Protein AF-A0A261AK91-F1 (afdb_monomer)

Solvent-accessible surface area (backbone atoms only — not comparable to full-atom values): 62275 Å² total; per-residue (Å²): 132,61,68,69,58,54,52,51,49,51,54,47,50,69,71,65,64,78,61,47,35,35,35,36,29,41,50,61,71,39,60,65,48,42,64,61,50,38,66,49,47,43,53,39,29,72,75,53,30,52,31,35,37,39,34,44,17,74,59,90,72,76,81,88,67,94,66,48,48,79,44,77,36,78,29,85,62,90,86,69,91,52,98,81,65,63,87,54,71,55,52,32,46,46,39,54,77,45,75,55,46,49,68,55,62,21,50,37,12,51,54,20,25,53,53,49,72,67,46,72,46,71,60,47,52,51,54,60,70,49,79,37,58,31,33,38,22,33,55,82,28,34,11,34,35,32,22,53,42,52,47,32,24,71,73,59,66,22,40,38,32,34,30,24,74,49,67,68,48,58,50,58,21,39,44,61,58,38,51,70,51,42,85,80,38,79,58,58,40,33,46,59,76,56,46,74,56,82,64,62,85,36,70,66,52,39,51,48,33,47,51,44,51,47,38,28,51,72,46,18,37,55,48,26,26,52,26,3,32,53,32,8,51,78,69,71,42,97,73,23,31,49,49,57,43,58,66,57,30,70,38,32,42,26,43,42,35,73,85,69,52,69,94,69,74,79,56,96,50,58,43,63,35,31,44,70,72,82,85,63,67,83,60,57,66,86,55,40,69,55,54,68,41,88,84,44,85,25,20,38,40,34,44,49,72,93,63,60,56,60,89,52,42,65,89,60,44,58,55,21,52,35,56,26,56,58,70,48,65,56,29,29,34,42,35,40,48,84,75,90,82,72,93,60,48,92,49,54,47,79,32,79,71,66,68,59,63,28,50,45,61,33,88,45,35,55,36,38,38,26,28,30,45,69,67,62,48,49,49,30,34,65,42,36,28,22,33,39,22,44,26,58,55,54,50,7,19,40,47,39,30,46,34,39,75,60,43,26,30,46,77,51,48,75,88,71,69,42,28,65,61,53,34,54,50,51,50,48,56,72,69,42,63,59,23,46,53,37,16,43,53,49,32,52,58,46,64,68,58,101,58,57,20,52,58,50,46,46,52,54,51,54,48,56,72,77,42,64,73,81,75,59,65,84,74,74,50,72,45,35,85,42,54,67,49,64,68,68,37,47,60,57,51,50,52,51,51,53,52,50,51,52,49,52,53,48,52,51,52,50,49,52,53,50,47,56,52,48,53,51,50,51,49,52,52,50,51,48,55,48,56,72,68,59,69,81,84,86,81,81,87,79,92,71,85,72,62,82,62,61,91,89,43,47,65,42,85,93,76,40,29,24,37,39,73,47,93,62,68,34,29,53,84,52,30,45,60,56,20,31,72,76,39,82,77,23,31,35,26,78,48,84,46,73,66,56,30,36,53,56,43,72,76,58,77,65,47,56,26,33,40,19,38,30,54,47,85,50,87,96,39,61,42,27,77,77,73,50,80,65,57,84,53,66,61,100,77,70,77,72,76,96,52,74,82,42,46,23,28,31,35,45,24,62,74,59,30,64,72,71,69,48,90,65,50,78,44,29,36,43,77,42,64,32,80,51,74,28,26,31,31,23,29,32,63,84,67,88,78,78,75,83,72,87,80,89,79,81,88,81,90,83,90,87,83,85,82,88,85,92,78,90,88,80,90,85,87,87,90,85,86,88,86,90,81,89,82,80,85,83,91,79,89,80,79,81,82,69,86,48,60,91,84,38,47,71,58,96,76,31,33,36,35,79,52,93,64,65,40,32,68,83,52,59,43,73,80,77,75,51,43,56,34,59,43,68,39,69,70,57,39,58,45,50,31,62,76,76,29,45,84,87,56,54,88,44,51,25,46,37,60,42,54,103,88,42,58,55,86,50,60,31,94,80,42,86,72,74,65,94,86,70,85,58,58,43,37,33,34,32,20,25,57,59,98,51,46,50,18,29,42,78,41,58,46,86,46,68,39,29,40,38,31,34,44,55,78,83,71,69,81,81,79,87,73,89,87,83,89,88,83,93,78,87,82,89,81,90,82,85,89,83,82,85,77,91,78,90,76,87,78,97,65,86,69,73,81,56,59,95,82,42,46,64,40,89,90,80,50,34,27,34,37,78,45,89,63,63,44,50,74,93,55,40,46,65,56,22,30,73,77,38,84,79,23,30,38,31,76,70,94,46,71,70,54,47,48,48,55,30,70,73,55,66,80,38,68,26,38,41,23,39,29,33,72,84,40,62,82,45,49,31,28,77,86,69,47,68,67,88,76,90,62,79,83,81,80,72,84,61,64,26,98,75,44,72,42,46,35,40,74,65,43,73,50,86,75,92,72,98,38,95,89,64,82,71,61,43,25,36,34,24,28,34,78,79,83,86,81,79,85,88,78,90,84,84,90,85,89,83,88,84,84,86,81,86,87,86,82,88,87,81,90,78,89,84,81,90,81,92,133

InterPro domains:
  IPR001304 C-type lectin-like [PF00059] (569-683)
  IPR001304 C-type lectin-like [PF00059] (921-1025)
  IPR001304 C-type lectin-like [PS50041] (558-683)
  IPR001304 C-type lectin-like [PS50041] (747-837)
  IPR001304 C-type lectin-like [PS50041] (907-1011)
  IPR001304 C-type lectin-like [SM00034] (549-683)
  IPR001304 C-type lectin-like [SM00034] (740-862)
  IPR001304 C-type lectin-like [SM00034] (898-1023)
  IPR002213 UDP-glucuronosyl/UDP-glucosyltransferase [PF00201] (274-514)
  IPR002213 UDP-glucuronosyl/UDP-glucosyltransferase [cd03784] (22-455)
  IPR016186 C-type lectin-like/link domain superfamily [G3DSA:3.10.100.10] (504-687)
  IPR016186 C-type lectin-like/link domain superfamily [G3DSA:3.10.100.10] (688-847)
  IPR016186 C-type lectin-like/link domain superfamily [G3DSA:3.10.100.10] (848-1033)
  IPR016187 C-type lectin fold [SSF56436] (542-685)
  IPR016187 C-type lectin fold [SSF56436] (708-837)
  IPR016187 C-type lectin fold [SSF56436] (893-1003)
  IPR035595 UDP-glycosyltransferase family, conserved site [PS00375] (353-396)
  IPR052309 C-type Lectin Domain Family 1 [PTHR46490] (494-694)

Mean predicted aligned error: 22.44 Å

Sequence (1061 aa):
MPFPLLIFLFFHLLTTSNCSTIIFLNMFNSKSHALTMMPLAERLADDGHDVSMYTISANRLKIPSKKVKILESLVKMAGSTDDSAPDTSGVSRIFWNYEMTPYYGAWCYEIGLHYLEEGRDDQLNQVLSTPYDLAIVDETYTSLQGAIALKLKENHGTKIIAFATTELMPVAANMRGYARNPVNVPNTFLLSSEVYENNRNGFFSRTRRIYEYLVDQIYSGPIASINSEASGKLLGLESATKSRIFENSLLTVNDFPDTFSFIQSRGNDLIPVGEHCASSENLPSDFRNFVEDPISKGTIYVAFGSYLNLEDGPEGTVESFVEALNYFEDYRVIWSHKGNVTGAKCHVKFVNWAPQKELLAHENTVAFITHGGLKSAKEGVCSGVPMLFLPFYGDQPRNAHRFVTNGIAEALYKKSITAVDIKQKLEKLLEDPSYKENVVKTRSYYLDSPMSSLDLGAFHISRVLRRPESQFIRFKRRSISMTHLQYLNIDIIFVIFVVFFIMTTSINFFKTKLSKKYHRAKYLETQQKLYDASQPSLVLAADGAILPCDANWHQYPDTGCCYRISDEKSDWYGGTNICKALNSDAQMASFHSQAESLFFANKYSSIHAWTGLSQTEVPNTWTYTDGTPDWHWFPALTSAPSAADSSCVEMMDGLLGLLFALSLQKGQTNPYSCTEVNQIICKYCPKETTSSTTTTTTTTTATTTTKTTTKTTTLTTTTKGTTKETTTLPSASVTCTSNCPAQSVNFNGKCYKKCRGSVKFEDSCNECGGTMITISNKAEKDFVSRVFGENDGTVSQIWIGNTELNGYLDWEYGQPSKPNNALDYCISMDLTAGPWRGKYKYLPFDHVDEFLQNKTFNDILEMSQKFQRARYLETQQQLSDASQPDLVLAAEGAVLPCEAGWHQYSGTGCCYKKTDAISAWYGGTDLCKALHPEAQMASFHSQGESEFVCKKYSSIHAWTGLSQTGTPGVWTYTDGTPDWHWFFAQSSTMKPESSCVEMLDGVLVYLFSWSAKKGQTQPYSCTEEIAILPERNNFNEYNYNYNNDNFNYHNNSHHYNRNYN

Secondary structure (DSSP, 8-state):
--HHHHHHHHHHHHHH----EEEEEPPTT-HHHHHHHHHHHHHHHHTT-EEEEEEEESS------SSSEEEEEE---TT---TTS-TTHHHHHHHHH----TTHHHHHHHHHHHHHHH--SHHHHHHHHS--SEEEEEGGGHHHHHHHHHHHHHHH--EEEEEESSS--HHHHHHTT----TTT---TT--TTGGG-S-TTSHHHHHHHHHHHHHIIIIIHHHHHHHHHHHHHHTT-S---HHHHHHHEEEEEE-S-TTTS------TTEEE-----PPP-PPPHHHHHHHS-TT-SEEEEEE-TTT--STTSSTTHHHHHHHHHTT-TTEEEEEE--S---S--TTEEEESS--HHHHHTSTTEEEEEE---HHHHHHHHHHT--EEE---STTHHHHHHHHHHTTSEEE--TTS--HHHHHHHHHHHHH-HHHHHHHHHHHHHHT--SS-HHHHHHHHHHHHHHS-GGGGGGG--GGGGS-HHHHTTHHHHHHHHHHHHHHHHHHHHHHHHHHHHHHHHHHHHHHHHHHHHT------------PPPPTT-EE-TTT--EEEEEEEEE-TTTHHHHHHHH-TT-EEPP--SHHHHHHHHTT-SS-EEEEEEEE-SSTT-EEETT-PPP-----TT----SSSS-EEEEEE-THHHHHTT--PPTT-EEEEETTS-EEEEEEE-------------------------------------------------------PPTT-EEETTEEEEE-SS-B-TTGGGTTTTSEEP---SHHHHHHHHHHHS-SS----EEE---BTTBS---BPTT---PPTT-S-EEEEEE-SSSTTTT-EEEEETT--BEEEEEE-GGGGSS---------------------PPP--------PPPPPTT-EE-TTT--EEEEEEEEE-GGGHHHHHHTT-TT-EE---SSHHHHHHHHHHS-S-EEEEEEEE-SSTT-EEETTSPBP-S-S----S-S-GGG-EEEEETTB------TTTTS---EEEEEEE----PPPP-----------------------------

Radius of gyration: 46.06 Å; Cα contacts (8 Å, |Δi|>4): 1686; chains: 1; bounding box: 129×111×129 Å

Structure (mmCIF, N/CA/C/O backbone):
data_AF-A0A261AK91-F1
#
_entry.id   AF-A0A261AK91-F1
#
loop_
_atom_site.group_PDB
_atom_site.id
_atom_site.type_symbol
_atom_site.label_atom_id
_atom_site.label_alt_id
_atom_site.label_comp_id
_atom_site.label_asym_id
_atom_site.label_entity_id
_atom_site.label_seq_id
_atom_site.pdbx_PDB_ins_code
_atom_site.Cartn_x
_atom_site.Cartn_y
_atom_site.Cartn_z
_atom_site.occupancy
_atom_site.B_iso_or_equiv
_atom_site.auth_seq_id
_atom_site.auth_comp_id
_atom_site.auth_asym_id
_atom_site.auth_atom_id
_atom_site.pdbx_PDB_model_num
ATOM 1 N N . MET A 1 1 ? -36.778 -38.986 -26.258 1.00 53.62 1 MET A N 1
ATOM 2 C CA . MET A 1 1 ? -36.982 -38.967 -24.789 1.00 53.62 1 MET A CA 1
ATOM 3 C C . MET A 1 1 ? -38.466 -39.126 -24.496 1.00 53.62 1 MET A C 1
ATOM 5 O O . MET A 1 1 ? -39.249 -38.609 -25.286 1.00 53.62 1 MET A O 1
ATOM 9 N N . PRO A 1 2 ? -38.874 -39.816 -23.418 1.00 77.25 2 PRO A N 1
ATOM 10 C CA . PRO A 1 2 ? -40.278 -39.861 -23.021 1.00 77.25 2 PRO A CA 1
ATOM 11 C C . PRO A 1 2 ? -40.728 -38.492 -22.480 1.00 77.25 2 PRO A C 1
ATOM 13 O O . PRO A 1 2 ? -39.969 -37.810 -21.793 1.00 77.25 2 PRO A O 1
ATOM 16 N N . PHE A 1 3 ? -41.965 -38.095 -22.788 1.00 77.44 3 PHE A N 1
ATOM 17 C CA . PHE A 1 3 ? -42.520 -36.762 -22.501 1.00 77.44 3 PHE A CA 1
ATOM 18 C C . PHE A 1 3 ? -42.408 -36.309 -21.024 1.00 77.44 3 PHE A C 1
ATOM 20 O O . PHE A 1 3 ? -42.036 -35.157 -20.798 1.00 77.44 3 PHE A O 1
ATOM 27 N N . PRO A 1 4 ? -42.595 -37.179 -20.004 1.00 77.19 4 PRO A N 1
ATOM 28 C CA . PRO A 1 4 ? -42.383 -36.797 -18.604 1.00 77.19 4 PRO A CA 1
ATOM 29 C C . PRO A 1 4 ? -40.941 -36.386 -18.291 1.00 77.19 4 PRO A C 1
ATOM 31 O O . PRO A 1 4 ? -40.725 -35.546 -17.427 1.00 77.19 4 PRO A O 1
ATOM 34 N N . LEU A 1 5 ? -39.952 -36.936 -19.005 1.00 74.31 5 LEU A N 1
ATOM 35 C CA . LEU A 1 5 ? -38.538 -36.608 -18.814 1.00 74.31 5 LEU A CA 1
ATOM 36 C C . LEU A 1 5 ? -38.196 -35.231 -19.397 1.00 74.31 5 LEU A C 1
ATOM 38 O O . LEU A 1 5 ? -37.363 -34.530 -18.839 1.00 74.31 5 LEU A O 1
ATOM 42 N N . LEU A 1 6 ? -38.871 -34.830 -20.482 1.00 77.94 6 LEU A N 1
ATOM 43 C CA . LEU A 1 6 ? -38.796 -33.472 -21.029 1.00 77.94 6 LEU A CA 1
ATOM 44 C C . LEU A 1 6 ? -39.448 -32.457 -20.087 1.00 77.94 6 LEU A C 1
ATOM 46 O O . LEU A 1 6 ? -38.865 -31.408 -19.852 1.00 77.94 6 LEU A O 1
ATOM 50 N N . ILE A 1 7 ? -40.601 -32.785 -19.493 1.00 80.88 7 ILE A N 1
ATOM 51 C CA . ILE A 1 7 ? -41.234 -31.946 -18.464 1.00 80.88 7 ILE A CA 1
ATOM 52 C C . ILE A 1 7 ? -40.331 -31.840 -17.228 1.00 80.88 7 ILE A C 1
ATOM 54 O O . ILE A 1 7 ? -40.111 -30.739 -16.734 1.00 80.88 7 ILE A O 1
ATOM 58 N N . PHE A 1 8 ? -39.755 -32.951 -16.759 1.00 77.31 8 PHE A N 1
ATOM 59 C CA . PHE A 1 8 ? -38.843 -32.941 -15.616 1.00 77.31 8 PHE A CA 1
ATOM 60 C C . PHE A 1 8 ? -37.572 -32.138 -15.917 1.00 77.31 8 PHE A C 1
ATOM 62 O O . PHE A 1 8 ? -37.188 -31.315 -15.099 1.00 77.31 8 PHE A O 1
ATOM 69 N N . LEU A 1 9 ? -36.966 -32.290 -17.101 1.00 72.19 9 LEU A N 1
ATOM 70 C CA . LEU A 1 9 ? -35.844 -31.456 -17.549 1.00 72.19 9 LEU A CA 1
ATOM 71 C C . LEU A 1 9 ? -36.229 -29.977 -17.660 1.00 72.19 9 LEU A C 1
ATOM 73 O O . LEU A 1 9 ? -35.448 -29.134 -17.244 1.00 72.19 9 LEU A O 1
ATOM 77 N N . PHE A 1 10 ? -37.417 -29.651 -18.170 1.00 71.69 10 PHE A N 1
ATOM 78 C CA . PHE A 1 10 ? -37.888 -28.273 -18.322 1.00 71.69 10 PHE A CA 1
ATOM 79 C C . PHE A 1 10 ? -38.143 -27.598 -16.967 1.00 71.69 10 PHE A C 1
ATOM 81 O O . PHE A 1 10 ? -37.663 -26.492 -16.737 1.00 71.69 10 PHE A O 1
ATOM 88 N N . PHE A 1 11 ? -38.807 -28.282 -16.029 1.00 65.75 11 PHE A N 1
ATOM 89 C CA . PHE A 1 11 ? -38.940 -27.795 -14.653 1.00 65.75 11 PHE A CA 1
ATOM 90 C C . PHE A 1 11 ? -37.595 -27.752 -13.926 1.00 65.75 11 PHE A C 1
ATOM 92 O O . PHE A 1 11 ? -37.353 -26.805 -13.186 1.00 65.75 11 PHE A O 1
ATOM 99 N N . HIS A 1 12 ? -36.694 -28.713 -14.155 1.00 60.12 12 HIS A N 1
ATOM 100 C CA . HIS A 1 12 ? -35.371 -28.679 -13.541 1.00 60.12 12 HIS A CA 1
ATOM 101 C C . HIS A 1 12 ? -34.566 -27.477 -14.053 1.00 60.12 12 HIS A C 1
ATOM 103 O O . HIS A 1 12 ? -34.089 -26.700 -13.232 1.00 60.12 12 HIS A O 1
ATOM 109 N N . LEU A 1 13 ? -34.545 -27.245 -15.373 1.00 54.88 13 LEU A N 1
ATOM 110 C CA . LEU A 1 13 ? -33.955 -26.066 -16.016 1.00 54.88 13 LEU A CA 1
ATOM 111 C C . LEU A 1 13 ? -34.516 -24.761 -15.427 1.00 54.88 13 LEU A C 1
ATOM 113 O O . LEU A 1 13 ? -33.731 -23.934 -14.964 1.00 54.88 13 LEU A O 1
ATOM 117 N N . LEU A 1 14 ? -35.847 -24.636 -15.330 1.00 52.62 14 LEU A N 1
ATOM 118 C CA . LEU A 1 14 ? -36.528 -23.495 -14.698 1.00 52.62 14 LEU A CA 1
ATOM 119 C C . LEU A 1 14 ? -36.174 -23.310 -13.210 1.00 52.62 14 LEU A C 1
ATOM 121 O O . LEU A 1 14 ? -36.160 -22.182 -12.733 1.00 52.62 14 LEU A O 1
ATOM 125 N N . THR A 1 15 ? -35.869 -24.384 -12.472 1.00 48.03 15 THR A N 1
ATOM 126 C CA . THR A 1 15 ? -35.388 -24.297 -11.074 1.00 48.03 15 THR A CA 1
ATOM 127 C C . THR A 1 15 ? -33.877 -24.086 -10.935 1.00 48.03 15 THR A C 1
ATOM 129 O O . THR A 1 15 ? -33.406 -23.818 -9.832 1.00 48.03 15 THR A O 1
ATOM 132 N N . THR A 1 16 ? -33.103 -24.227 -12.017 1.00 47.31 16 THR A N 1
ATOM 133 C CA . THR A 1 16 ? -31.636 -24.065 -11.999 1.00 47.31 16 THR A CA 1
ATOM 134 C C . THR A 1 16 ? -31.154 -22.719 -12.532 1.00 47.31 16 THR A C 1
ATOM 136 O O . THR A 1 16 ? -30.053 -22.308 -12.178 1.00 47.31 16 THR A O 1
ATOM 139 N N . SER A 1 17 ? -31.963 -21.994 -13.312 1.00 50.69 17 SER A N 1
ATOM 140 C CA . SER A 1 17 ? -31.639 -20.644 -13.795 1.00 50.69 17 SER A CA 1
ATOM 141 C C . SER A 1 17 ? -32.106 -19.547 -12.825 1.00 50.69 17 SER A C 1
ATOM 143 O O . SER A 1 17 ? -32.945 -18.714 -13.172 1.00 50.69 17 SER A O 1
ATOM 145 N N . ASN A 1 18 ? -31.566 -19.529 -11.602 1.00 61.62 18 ASN A N 1
ATOM 146 C CA . ASN A 1 18 ? -31.755 -18.396 -10.686 1.00 61.62 18 ASN A CA 1
ATOM 147 C C . ASN A 1 18 ? -30.879 -17.212 -11.133 1.00 61.62 18 ASN A C 1
ATOM 149 O O . ASN A 1 18 ? -29.793 -16.986 -10.598 1.00 61.62 18 ASN A O 1
ATOM 153 N N . CYS A 1 19 ? -31.369 -16.464 -12.123 1.00 83.38 19 CYS A N 1
ATOM 154 C CA . CYS A 1 19 ? -30.819 -15.170 -12.514 1.00 83.38 19 CYS A CA 1
ATOM 155 C C . CYS A 1 19 ? -30.991 -14.173 -11.357 1.00 83.38 19 CYS A C 1
ATOM 157 O O . CYS A 1 19 ? -32.083 -13.660 -11.122 1.00 83.38 19 CYS A O 1
ATOM 159 N N . SER A 1 20 ? -29.907 -13.948 -10.615 1.00 95.00 20 SER A N 1
ATOM 160 C CA . SER A 1 20 ? -29.810 -12.873 -9.620 1.00 95.00 20 SER A CA 1
ATOM 161 C C . SER A 1 20 ? -29.364 -11.540 -10.215 1.00 95.00 20 SER A C 1
ATOM 163 O O . SER A 1 20 ? -28.559 -11.520 -11.150 1.00 95.00 20 SER A O 1
ATOM 165 N N . THR A 1 21 ? -29.821 -10.444 -9.604 1.00 97.19 21 THR A N 1
ATOM 166 C CA . THR A 1 21 ? -29.407 -9.064 -9.906 1.00 97.19 21 THR A CA 1
ATOM 167 C C . THR A 1 21 ? -28.187 -8.669 -9.064 1.00 97.19 21 THR A C 1
ATOM 169 O O . THR A 1 21 ? -28.214 -8.710 -7.831 1.00 97.19 21 THR A O 1
ATOM 172 N N . ILE A 1 22 ? -27.087 -8.283 -9.713 1.00 98.38 22 ILE A N 1
ATOM 173 C CA . ILE A 1 22 ? -25.802 -7.993 -9.060 1.00 98.38 22 ILE A CA 1
ATOM 174 C C . ILE A 1 22 ? -25.329 -6.591 -9.447 1.00 98.38 22 ILE A C 1
ATOM 176 O O . ILE A 1 22 ? -25.243 -6.266 -10.630 1.00 98.38 22 ILE A O 1
ATOM 180 N N . ILE A 1 23 ? -24.963 -5.774 -8.458 1.00 98.38 23 ILE A N 1
ATOM 181 C CA . ILE A 1 23 ? -24.369 -4.452 -8.682 1.00 98.38 23 ILE A CA 1
ATOM 182 C C . ILE A 1 23 ? -22.923 -4.386 -8.187 1.00 98.38 23 ILE A C 1
ATOM 184 O O . ILE A 1 23 ? -22.632 -4.610 -7.014 1.00 98.38 23 ILE A O 1
ATOM 188 N N . PHE A 1 24 ? -22.007 -4.031 -9.083 1.00 97.81 24 PHE A N 1
ATOM 189 C CA . PHE A 1 24 ? -20.648 -3.616 -8.748 1.00 97.81 24 PHE A CA 1
ATOM 190 C C . PHE A 1 24 ? -20.646 -2.113 -8.461 1.00 97.81 24 PHE A C 1
ATOM 192 O O . PHE A 1 24 ? -21.078 -1.320 -9.294 1.00 97.81 24 PHE A O 1
ATOM 199 N N . LEU A 1 25 ? -20.156 -1.710 -7.294 1.00 96.25 25 LEU A N 1
ATOM 200 C CA . LEU A 1 25 ? -19.981 -0.313 -6.911 1.00 96.25 25 LEU A CA 1
ATOM 201 C C . LEU A 1 25 ? -18.494 0.030 -7.061 1.00 96.25 25 LEU A C 1
ATOM 203 O O . LEU A 1 25 ? -17.675 -0.381 -6.237 1.00 96.25 25 LEU A O 1
ATOM 207 N N . ASN A 1 26 ? -18.162 0.740 -8.139 1.00 92.50 26 ASN A N 1
ATOM 208 C CA . ASN A 1 26 ? -16.800 1.120 -8.513 1.00 92.50 26 ASN A CA 1
ATOM 209 C C . ASN A 1 26 ? -16.306 2.344 -7.721 1.00 92.50 26 ASN A C 1
ATOM 211 O O . ASN A 1 26 ? -17.104 3.184 -7.288 1.00 92.50 26 ASN A O 1
ATOM 215 N N . MET A 1 27 ? -14.984 2.496 -7.601 1.00 86.19 27 MET A N 1
ATOM 216 C CA . MET A 1 27 ? -14.337 3.764 -7.249 1.00 86.19 27 MET A CA 1
ATOM 217 C C . MET A 1 27 ? -14.839 4.920 -8.142 1.00 86.19 27 MET A C 1
ATOM 219 O O . MET A 1 27 ? -15.032 4.754 -9.346 1.00 86.19 27 MET A O 1
ATOM 223 N N . PHE A 1 28 ? -15.015 6.118 -7.578 1.00 82.06 28 PHE A N 1
ATOM 224 C CA . PHE A 1 28 ? -15.373 7.301 -8.367 1.00 82.06 28 PHE A CA 1
ATOM 225 C C . PHE A 1 28 ? -14.261 7.687 -9.363 1.00 82.06 28 PHE A C 1
ATOM 227 O O . PHE A 1 28 ? -13.080 7.486 -9.091 1.00 82.06 28 PHE A O 1
ATOM 234 N N . ASN A 1 29 ? -14.624 8.267 -10.511 1.00 78.00 29 ASN A N 1
ATOM 235 C CA . ASN A 1 29 ? -13.705 8.846 -11.508 1.00 78.00 29 ASN A CA 1
ATOM 236 C C . ASN A 1 29 ? -12.546 7.907 -11.952 1.00 78.00 29 ASN A C 1
ATOM 238 O O . ASN A 1 29 ? -11.495 8.348 -12.422 1.00 78.00 29 ASN A O 1
ATOM 242 N N . SER A 1 30 ? -12.722 6.588 -11.792 1.00 81.69 30 SER A N 1
ATOM 243 C CA . SER A 1 30 ? -11.652 5.593 -11.906 1.00 81.69 30 SER A CA 1
ATOM 244 C C . SER A 1 30 ? -11.998 4.507 -12.912 1.00 81.69 30 SER A C 1
ATOM 246 O O . SER A 1 30 ? -12.693 3.526 -12.629 1.00 81.69 30 SER A O 1
ATOM 248 N N . LYS A 1 31 ? -11.472 4.679 -14.127 1.00 85.25 31 LYS A N 1
ATOM 249 C CA . LYS A 1 31 ? -11.603 3.690 -15.203 1.00 85.25 31 LYS A CA 1
ATOM 250 C C . LYS A 1 31 ? -10.763 2.438 -14.943 1.00 85.25 31 LYS A C 1
ATOM 252 O O . LYS A 1 31 ? -11.144 1.353 -15.373 1.00 85.25 31 LYS A O 1
ATOM 257 N N . SER A 1 32 ? -9.623 2.573 -14.263 1.00 84.31 32 SER A N 1
ATOM 258 C CA . SER A 1 32 ? -8.742 1.448 -13.933 1.00 84.31 32 SER A CA 1
ATOM 259 C C . SER A 1 32 ? -9.424 0.460 -12.990 1.00 84.31 32 SER A C 1
ATOM 261 O O . SER A 1 32 ? -9.423 -0.729 -13.287 1.00 84.31 32 SER A O 1
ATOM 263 N N . HIS A 1 33 ? -10.070 0.939 -11.923 1.00 88.75 33 HIS A N 1
ATOM 264 C CA . HIS A 1 33 ? -10.778 0.082 -10.965 1.00 88.75 33 HIS A CA 1
ATOM 265 C C . HIS A 1 33 ? -11.957 -0.654 -11.621 1.00 88.75 33 HIS A C 1
ATOM 267 O O . HIS A 1 33 ? -12.077 -1.872 -11.476 1.00 88.75 33 HIS A O 1
ATOM 273 N N . ALA A 1 34 ? -12.735 0.039 -12.463 1.00 90.75 34 ALA A N 1
ATOM 274 C CA . ALA A 1 34 ? -13.798 -0.580 -13.254 1.00 90.75 34 ALA A CA 1
ATOM 275 C C . ALA A 1 34 ? -13.266 -1.715 -14.145 1.00 90.75 34 ALA A C 1
ATOM 277 O O . ALA A 1 34 ? -13.837 -2.803 -14.178 1.00 90.75 34 ALA A O 1
ATOM 278 N N . LEU A 1 35 ? -12.145 -1.483 -14.841 1.00 90.06 35 LEU A N 1
ATOM 279 C CA . LEU A 1 35 ? -11.496 -2.490 -15.686 1.00 90.06 35 LEU A CA 1
ATOM 280 C C . LEU A 1 35 ? -10.879 -3.649 -14.887 1.00 90.06 35 LEU A C 1
ATOM 282 O O . LEU A 1 35 ? -10.771 -4.742 -15.435 1.00 90.06 35 LEU A O 1
ATOM 286 N N . THR A 1 36 ? -10.513 -3.443 -13.620 1.00 91.25 36 THR A N 1
ATOM 287 C CA . THR A 1 36 ? -10.084 -4.512 -12.703 1.00 91.25 36 THR A CA 1
ATOM 288 C C . THR A 1 36 ? -11.259 -5.380 -12.241 1.00 91.25 36 THR A C 1
ATOM 290 O O . THR A 1 36 ? -11.135 -6.598 -12.173 1.00 91.25 36 THR A O 1
ATOM 293 N N . MET A 1 37 ? -12.421 -4.785 -11.958 1.00 93.88 37 MET A N 1
ATOM 294 C CA . MET A 1 37 ? -13.632 -5.532 -11.584 1.00 93.88 37 MET A CA 1
ATOM 295 C C . MET A 1 37 ? -14.284 -6.259 -12.776 1.00 93.88 37 MET A C 1
ATOM 297 O O . MET A 1 37 ? -14.941 -7.288 -12.594 1.00 93.88 37 MET A O 1
ATOM 301 N N . MET A 1 38 ? -14.113 -5.728 -13.994 1.00 94.00 38 MET A N 1
ATOM 302 C CA . MET A 1 38 ? -14.828 -6.170 -15.197 1.00 94.00 38 MET A CA 1
ATOM 303 C C . MET A 1 38 ? -14.711 -7.672 -15.520 1.00 94.00 38 MET A C 1
ATOM 305 O O . MET A 1 38 ? -15.745 -8.261 -15.824 1.00 94.00 38 MET A O 1
ATOM 309 N N . PRO A 1 39 ? -13.540 -8.342 -15.431 1.00 94.06 39 PRO A N 1
ATOM 310 C CA . PRO A 1 39 ? -13.429 -9.763 -15.771 1.00 94.06 39 PRO A CA 1
ATOM 311 C C . PRO A 1 39 ? -14.323 -10.662 -14.910 1.00 94.06 39 PRO A C 1
ATOM 313 O O . PRO A 1 39 ? -14.917 -11.608 -15.423 1.00 94.06 39 PRO A O 1
ATOM 316 N N . LEU A 1 40 ? -14.479 -10.346 -13.617 1.00 96.06 40 LEU A N 1
ATOM 317 C CA . LEU A 1 40 ? -15.398 -11.081 -12.745 1.00 96.06 40 LEU A CA 1
ATOM 318 C C . LEU A 1 40 ? -16.859 -10.693 -13.004 1.00 96.06 40 LEU A C 1
ATOM 320 O O . LEU A 1 40 ? -17.729 -11.559 -12.970 1.00 96.06 40 LEU A O 1
ATOM 324 N N . ALA A 1 41 ? -17.136 -9.419 -13.291 1.00 96.88 41 ALA A N 1
ATOM 325 C CA . ALA A 1 41 ? -18.480 -8.955 -13.632 1.00 96.88 41 ALA A CA 1
ATOM 326 C C . ALA A 1 41 ? -19.008 -9.612 -14.924 1.00 96.88 41 ALA A C 1
ATOM 328 O O . ALA A 1 41 ? -20.125 -10.125 -14.943 1.00 96.88 41 ALA A O 1
ATOM 329 N N . GLU A 1 42 ? -18.188 -9.682 -15.977 1.00 95.62 42 GLU A N 1
ATOM 330 C CA . GLU A 1 42 ? -18.532 -10.373 -17.224 1.00 95.62 42 GLU A CA 1
ATOM 331 C C . GLU A 1 42 ? -18.622 -11.893 -17.036 1.00 95.62 42 GLU A C 1
ATOM 333 O O . GLU A 1 42 ? -19.530 -12.509 -17.590 1.00 95.62 42 GLU A O 1
ATOM 338 N N . ARG A 1 43 ? -17.762 -12.495 -16.199 1.00 95.00 43 ARG A N 1
ATOM 339 C CA . ARG A 1 43 ? -17.861 -13.920 -15.847 1.00 95.00 43 ARG A CA 1
ATOM 340 C C . ARG A 1 43 ? -19.166 -14.252 -15.116 1.00 95.00 43 ARG A C 1
ATOM 342 O O . ARG A 1 43 ? -19.718 -15.320 -15.359 1.00 95.00 43 ARG A O 1
ATOM 349 N N . LEU A 1 44 ? -19.676 -13.373 -14.252 1.00 96.44 44 LEU A N 1
ATOM 350 C CA . LEU A 1 44 ? -20.987 -13.550 -13.609 1.00 96.44 44 LEU A CA 1
ATOM 351 C C . LEU A 1 44 ? -22.144 -13.361 -14.600 1.00 96.44 44 LEU A C 1
ATOM 353 O O . LEU A 1 44 ? -23.125 -14.096 -14.534 1.00 96.44 44 LEU A O 1
ATOM 357 N N . ALA A 1 45 ? -22.023 -12.425 -15.544 1.00 96.12 45 ALA A N 1
ATOM 358 C CA . ALA A 1 45 ? -23.001 -12.278 -16.622 1.00 96.12 45 ALA A CA 1
ATOM 359 C C . ALA A 1 45 ? -23.059 -13.533 -17.523 1.00 96.12 45 ALA A C 1
ATOM 361 O O . ALA A 1 45 ? -24.134 -13.897 -17.993 1.00 96.12 45 ALA A O 1
ATOM 362 N N . ASP A 1 46 ? -21.939 -14.248 -17.696 1.00 94.44 46 ASP A N 1
ATOM 363 C CA . ASP A 1 46 ? -21.897 -15.540 -18.403 1.00 94.44 46 ASP A CA 1
ATOM 364 C C . ASP A 1 46 ? -22.594 -16.693 -17.649 1.00 94.44 46 ASP A C 1
ATOM 366 O O . ASP A 1 46 ? -23.064 -17.629 -18.294 1.00 94.44 46 ASP A O 1
ATOM 370 N N . ASP A 1 47 ? -22.751 -16.612 -16.318 1.00 93.56 47 ASP A N 1
ATOM 371 C CA . ASP A 1 47 ? -23.645 -17.508 -15.550 1.00 93.56 47 ASP A CA 1
ATOM 372 C C . ASP A 1 47 ? -25.138 -17.119 -15.701 1.00 93.56 47 ASP A C 1
ATOM 374 O O . ASP A 1 47 ? -26.021 -17.779 -15.148 1.00 93.56 47 ASP A O 1
ATOM 378 N N . GLY A 1 48 ? -25.444 -16.057 -16.457 1.00 93.62 48 GLY A N 1
ATOM 379 C CA . GLY A 1 48 ? -26.801 -15.570 -16.712 1.00 93.62 48 GLY A CA 1
ATOM 380 C C . GLY A 1 48 ? -27.338 -14.579 -15.675 1.00 93.62 48 GLY A C 1
ATOM 381 O O . GLY A 1 48 ? -28.551 -14.385 -15.614 1.00 93.62 48 GLY A O 1
ATOM 382 N N . HIS A 1 49 ? -26.472 -13.967 -14.859 1.00 95.81 49 HIS A N 1
ATOM 383 C CA . HIS A 1 49 ? -26.847 -12.898 -13.927 1.00 95.81 49 HIS A CA 1
ATOM 384 C C . HIS A 1 49 ? -27.087 -11.555 -14.637 1.00 95.81 49 HIS A C 1
ATOM 386 O O . HIS A 1 49 ? -26.387 -11.221 -15.592 1.00 95.81 49 HIS A O 1
ATOM 392 N N . ASP A 1 50 ? -28.022 -10.745 -14.127 1.00 96.75 50 ASP A N 1
ATOM 393 C CA . ASP A 1 50 ? -28.151 -9.337 -14.530 1.00 96.75 50 ASP A CA 1
ATOM 394 C C . ASP A 1 50 ? -27.117 -8.510 -13.758 1.00 96.75 50 ASP A C 1
ATOM 396 O O . ASP A 1 50 ? -27.256 -8.287 -12.551 1.00 96.75 50 ASP A O 1
ATOM 400 N N . VAL A 1 51 ? -26.040 -8.113 -14.439 1.00 97.94 51 VAL A N 1
ATOM 401 C CA . VAL A 1 51 ? -24.889 -7.447 -13.821 1.00 97.94 51 VAL A CA 1
ATOM 402 C C . VAL A 1 51 ? -24.828 -5.981 -14.239 1.00 97.94 51 VAL A C 1
ATOM 404 O O . VAL A 1 51 ? -24.629 -5.645 -15.409 1.00 97.94 51 VAL A O 1
ATOM 407 N N . SER A 1 52 ? -24.933 -5.096 -13.252 1.00 97.69 52 SER A N 1
ATOM 408 C CA . SER A 1 52 ? -24.729 -3.654 -13.401 1.00 97.69 52 SER A CA 1
ATOM 409 C C . SER A 1 52 ? -23.438 -3.203 -12.714 1.00 97.69 52 SER A C 1
ATOM 411 O O . SER A 1 52 ? -23.015 -3.786 -11.718 1.00 97.69 52 SER A O 1
ATOM 413 N N . MET A 1 53 ? -22.822 -2.132 -13.210 1.00 97.25 53 MET A N 1
ATOM 414 C CA . MET A 1 53 ? -21.698 -1.452 -12.563 1.00 97.25 53 MET A CA 1
ATOM 415 C C . MET A 1 53 ? -22.026 0.030 -12.407 1.00 97.25 53 MET A C 1
ATOM 417 O O . MET A 1 53 ? -22.234 0.718 -13.404 1.00 97.25 53 MET A O 1
ATOM 421 N N . TYR A 1 54 ? -22.059 0.515 -11.168 1.00 95.12 54 TYR A N 1
ATOM 422 C CA . TYR A 1 54 ? -22.283 1.918 -10.841 1.00 95.12 54 TYR A CA 1
ATOM 423 C C . TYR A 1 54 ? -20.973 2.642 -10.548 1.00 95.12 54 TYR A C 1
ATOM 425 O O . TYR A 1 54 ? -20.122 2.136 -9.813 1.00 95.12 54 TYR A O 1
ATOM 433 N N . THR A 1 55 ? -20.831 3.842 -11.105 1.00 90.69 55 THR A N 1
ATOM 434 C CA . THR A 1 55 ? -19.698 4.738 -10.873 1.00 90.69 55 THR A CA 1
ATOM 435 C C . THR A 1 55 ? -20.181 6.188 -10.844 1.00 90.69 55 THR A C 1
ATOM 437 O O . THR A 1 55 ? -21.052 6.574 -11.621 1.00 90.69 55 THR A O 1
ATOM 440 N N . ILE A 1 56 ? -19.594 7.000 -9.966 1.00 87.50 56 ILE A N 1
ATOM 441 C CA . ILE A 1 56 ? -19.743 8.464 -9.981 1.00 87.50 56 ILE A CA 1
ATOM 442 C C . ILE A 1 56 ? -18.506 9.031 -10.669 1.00 87.50 56 ILE A C 1
ATOM 444 O O . ILE A 1 56 ? -17.402 8.566 -10.392 1.00 87.50 56 ILE A O 1
ATOM 448 N N . SER A 1 57 ? -18.646 9.990 -11.578 1.00 82.25 57 SER A N 1
ATOM 449 C CA . SER A 1 57 ? -17.502 10.561 -12.292 1.00 82.25 57 SER A CA 1
ATOM 450 C C . SER A 1 57 ? -17.694 12.040 -12.617 1.00 82.25 57 SER A C 1
ATOM 452 O O . SER A 1 57 ? -18.816 12.496 -12.809 1.00 82.25 57 SER A O 1
ATOM 454 N N . ALA A 1 58 ? -16.594 12.787 -12.722 1.00 72.94 58 ALA A N 1
ATOM 455 C CA . ALA A 1 58 ? -16.617 14.166 -13.217 1.00 72.94 58 ALA A CA 1
ATOM 456 C C . ALA A 1 58 ? -16.759 14.227 -14.753 1.00 72.94 58 ALA A C 1
ATOM 458 O O . ALA A 1 58 ? -17.241 15.209 -15.308 1.00 72.94 58 ALA A O 1
ATOM 459 N N . ASN A 1 59 ? -16.358 13.164 -15.459 1.00 72.31 59 ASN A N 1
ATOM 460 C CA . ASN A 1 59 ? -16.487 13.031 -16.910 1.00 72.31 59 ASN A CA 1
ATOM 461 C C . ASN A 1 59 ? -16.916 11.607 -17.302 1.00 72.31 59 ASN A C 1
ATOM 463 O O . ASN A 1 59 ? -16.790 10.670 -16.517 1.00 72.31 59 ASN A O 1
ATOM 467 N N . ARG A 1 60 ? -17.420 11.408 -18.528 1.00 80.62 60 ARG A N 1
ATOM 468 C CA . ARG A 1 60 ? -17.799 10.058 -18.980 1.00 80.62 60 ARG A CA 1
ATOM 469 C C . ARG A 1 60 ? -16.563 9.187 -19.200 1.00 80.62 60 ARG A C 1
ATOM 471 O O . ARG A 1 60 ? -15.873 9.339 -20.212 1.00 80.62 60 ARG A O 1
ATOM 478 N N . LEU A 1 61 ? -16.337 8.216 -18.317 1.00 78.12 61 LEU A N 1
ATOM 479 C CA . LEU A 1 61 ? -15.180 7.315 -18.334 1.00 78.12 61 LEU A CA 1
ATOM 480 C C . LEU A 1 61 ? -15.187 6.374 -19.549 1.00 78.12 61 LEU A C 1
ATOM 482 O O . LEU A 1 61 ? -14.139 5.834 -19.922 1.00 78.12 61 LEU A O 1
ATOM 486 N N . LYS A 1 62 ? -16.353 6.172 -20.186 1.00 82.44 62 LYS A N 1
ATOM 487 C CA . LYS A 1 62 ? -16.559 5.271 -21.339 1.00 82.44 62 LYS A CA 1
ATOM 488 C C . LYS A 1 62 ? -15.962 3.885 -21.064 1.00 82.44 62 LYS A C 1
ATOM 490 O O . LYS A 1 62 ? -15.023 3.450 -21.741 1.00 82.44 62 LYS A O 1
ATOM 495 N N . ILE A 1 63 ? -16.447 3.237 -20.007 1.00 86.00 63 ILE A N 1
ATOM 496 C CA . ILE A 1 63 ? -16.038 1.884 -19.613 1.00 86.00 63 ILE A CA 1
ATOM 497 C C . ILE A 1 63 ? -16.559 0.898 -20.677 1.00 86.00 63 ILE A C 1
ATOM 499 O O . ILE A 1 63 ? -17.768 0.850 -20.902 1.00 86.00 63 ILE A O 1
ATOM 503 N N . PRO A 1 64 ? -15.688 0.143 -21.371 1.00 84.56 64 PRO A N 1
ATOM 504 C CA . PRO A 1 64 ? -16.127 -0.824 -22.367 1.00 84.56 64 PRO A CA 1
ATOM 505 C C . PRO A 1 64 ? -16.644 -2.101 -21.690 1.00 84.56 64 PRO A C 1
ATOM 507 O O . PRO A 1 64 ? -15.910 -2.749 -20.951 1.00 84.56 64 PRO A O 1
ATOM 510 N N . SER A 1 65 ? -17.880 -2.493 -21.994 1.00 88.06 65 SER A N 1
ATOM 511 C CA . SER A 1 65 ? -18.387 -3.857 -21.800 1.00 88.06 65 SER A CA 1
ATOM 512 C C . SER A 1 65 ? -19.472 -4.153 -22.835 1.00 88.06 65 SER A C 1
ATOM 514 O O . SER A 1 65 ? -20.111 -3.237 -23.359 1.00 88.06 65 SER A O 1
ATOM 516 N N . LYS A 1 66 ? -19.667 -5.439 -23.142 1.00 87.00 66 LYS A N 1
ATOM 517 C CA . LYS A 1 66 ? -20.796 -5.941 -23.947 1.00 87.00 66 LYS A CA 1
ATOM 518 C C . LYS A 1 66 ? -21.857 -6.663 -23.106 1.00 87.00 66 LYS A C 1
ATOM 520 O O . LYS A 1 66 ? -22.921 -6.961 -23.637 1.00 87.00 66 LYS A O 1
ATOM 525 N N . LYS A 1 67 ? -21.554 -6.976 -21.839 1.00 93.94 67 LYS A N 1
ATOM 526 C CA . LYS A 1 67 ? -22.373 -7.837 -20.963 1.00 93.94 67 LYS A CA 1
ATOM 527 C C . LYS A 1 67 ? -22.822 -7.147 -19.672 1.00 93.94 67 LYS A C 1
ATOM 529 O O . LYS A 1 67 ? -23.843 -7.529 -19.118 1.00 93.94 67 LYS A O 1
ATOM 534 N N . VAL A 1 68 ? -22.079 -6.142 -19.202 1.00 96.88 68 VAL A N 1
ATOM 535 C CA . VAL A 1 68 ? -22.347 -5.422 -17.948 1.00 96.88 68 VAL A CA 1
ATOM 536 C C . VAL A 1 68 ? -22.975 -4.063 -18.246 1.00 96.88 68 VAL A C 1
ATOM 538 O O . VAL A 1 68 ? -22.458 -3.287 -19.053 1.00 96.88 68 VAL A O 1
ATOM 541 N N . LYS A 1 69 ? -24.081 -3.747 -17.570 1.00 96.06 69 LYS A N 1
ATOM 542 C CA . LYS A 1 69 ? -24.773 -2.460 -17.696 1.00 96.06 69 LYS A CA 1
ATOM 543 C C . LYS A 1 69 ? -24.034 -1.379 -16.903 1.00 96.06 69 LYS A C 1
ATOM 545 O O . LYS A 1 69 ? -24.003 -1.420 -15.676 1.00 96.06 69 LYS A O 1
ATOM 550 N N . ILE A 1 70 ? -23.463 -0.390 -17.588 1.00 94.81 70 ILE A N 1
ATOM 551 C CA . ILE A 1 70 ? -22.781 0.736 -16.932 1.00 94.81 70 ILE A CA 1
ATOM 552 C C . ILE A 1 70 ? -23.808 1.800 -16.520 1.00 94.81 70 ILE A C 1
ATOM 554 O O . ILE A 1 70 ? -24.562 2.298 -17.356 1.00 94.81 70 ILE A O 1
ATOM 558 N N . LEU A 1 71 ? -23.820 2.146 -15.233 1.00 93.44 71 LEU A N 1
ATOM 559 C CA . LEU A 1 71 ? -24.624 3.202 -14.621 1.00 93.44 71 LEU A CA 1
ATOM 560 C C . LEU A 1 71 ? -23.663 4.313 -14.171 1.00 93.44 71 LEU A C 1
ATOM 562 O O . LEU A 1 71 ? -22.897 4.129 -13.228 1.00 93.44 71 LEU A O 1
ATOM 566 N N . GLU A 1 72 ? -23.658 5.447 -14.867 1.00 88.81 72 GLU A N 1
ATOM 567 C CA . GLU A 1 72 ? -22.687 6.528 -14.645 1.00 88.81 72 GLU A CA 1
ATOM 568 C C . GLU A 1 72 ? -23.404 7.793 -14.161 1.00 88.81 72 GLU A C 1
ATOM 570 O O . GLU A 1 72 ? -24.158 8.408 -14.915 1.00 88.81 72 GLU A O 1
ATOM 575 N N . SER A 1 73 ? -23.172 8.161 -12.898 1.00 88.19 73 SER A N 1
ATOM 576 C CA . SER A 1 73 ? -23.557 9.460 -12.334 1.00 88.19 73 SER A CA 1
ATOM 577 C C . SER A 1 73 ? -22.508 10.511 -12.708 1.00 88.19 73 SER A C 1
ATOM 579 O O . SER A 1 73 ? -21.308 10.214 -12.712 1.00 88.19 73 SER A O 1
ATOM 581 N N . LEU A 1 74 ? -22.951 11.729 -13.038 1.00 83.44 74 LEU A N 1
ATOM 582 C CA . LEU A 1 74 ? -22.080 12.820 -13.487 1.00 83.44 74 LEU A CA 1
ATOM 583 C C . LEU A 1 74 ? -22.101 13.999 -12.510 1.00 83.44 74 LEU A C 1
ATOM 585 O O . LEU A 1 74 ? -23.100 14.705 -12.392 1.00 83.44 74 LEU A O 1
ATOM 589 N N . VAL A 1 75 ? -20.961 14.238 -11.862 1.00 77.62 75 VAL A N 1
ATOM 590 C CA . VAL A 1 75 ? -20.748 15.325 -10.897 1.00 77.62 75 VAL A CA 1
ATOM 591 C C . VAL A 1 75 ? -20.138 16.545 -11.580 1.00 77.62 75 VAL A C 1
ATOM 593 O O . VAL A 1 75 ? -19.144 16.436 -12.296 1.00 77.62 75 VAL A O 1
ATOM 596 N N . LYS A 1 76 ? -20.687 17.732 -11.300 1.00 63.97 76 LYS A N 1
ATOM 597 C CA . LYS A 1 76 ? -20.072 19.013 -11.669 1.00 63.97 76 LYS A CA 1
ATOM 598 C C . LYS A 1 76 ? -19.216 19.531 -10.516 1.00 63.97 76 LYS A C 1
ATOM 600 O O . LYS A 1 76 ? -19.735 20.157 -9.601 1.00 63.97 76 LYS A O 1
ATOM 605 N N . MET A 1 77 ? -17.910 19.283 -10.577 1.00 54.75 77 MET A N 1
ATOM 606 C CA . MET A 1 77 ? -16.956 19.770 -9.574 1.00 54.75 77 MET A CA 1
ATOM 607 C C . MET A 1 77 ? -16.940 21.308 -9.537 1.00 54.75 77 MET A C 1
ATOM 609 O O . MET A 1 77 ? -16.760 21.966 -10.567 1.00 54.75 77 MET A O 1
ATOM 613 N N . ALA A 1 78 ? -17.121 21.888 -8.349 1.00 41.56 78 ALA A N 1
ATOM 614 C CA . ALA A 1 78 ? -17.179 23.335 -8.169 1.00 41.56 78 ALA A CA 1
ATOM 615 C C . ALA A 1 78 ? -15.857 24.013 -8.580 1.00 41.56 78 ALA A C 1
ATOM 617 O O . ALA A 1 78 ? -14.796 23.713 -8.039 1.00 41.56 78 ALA A O 1
ATOM 618 N N . GLY A 1 79 ? -15.933 24.956 -9.523 1.00 45.50 79 GLY A N 1
ATOM 619 C CA . GLY A 1 79 ? -14.784 25.734 -10.004 1.00 45.50 79 GLY A CA 1
ATOM 620 C C . GLY A 1 79 ? -14.215 25.305 -11.360 1.00 45.50 79 GLY A C 1
ATOM 621 O O . GLY A 1 79 ? -13.429 26.064 -11.923 1.00 45.50 79 GLY A O 1
ATOM 622 N N . SER A 1 80 ? -14.636 24.170 -11.936 1.00 44.16 80 SER A N 1
ATOM 623 C CA . SER A 1 80 ? -14.314 23.873 -13.341 1.00 44.16 80 SER A CA 1
ATOM 624 C C . SER A 1 80 ? -15.223 24.655 -14.293 1.00 44.16 80 SER A C 1
ATOM 626 O O . SER A 1 80 ? -16.449 24.550 -14.231 1.00 44.16 80 SER A O 1
ATOM 628 N N . THR A 1 81 ? -14.617 25.419 -15.203 1.00 36.97 81 THR A N 1
ATOM 629 C CA . THR A 1 81 ? -15.297 26.067 -16.337 1.00 36.97 81 THR A CA 1
ATOM 630 C C . THR A 1 81 ? -15.114 25.309 -17.654 1.00 36.97 81 THR A C 1
ATOM 632 O O . THR A 1 81 ? -15.509 25.818 -18.700 1.00 36.97 81 THR A O 1
ATOM 635 N N . ASP A 1 82 ? -14.487 24.130 -17.627 1.00 41.88 82 ASP A N 1
ATOM 636 C CA . ASP A 1 82 ? -14.143 23.351 -18.817 1.00 41.88 82 ASP A CA 1
ATOM 637 C C . ASP A 1 82 ? -14.606 21.893 -18.665 1.00 41.88 82 ASP A C 1
ATOM 639 O O . ASP A 1 82 ? -13.990 21.092 -17.961 1.00 41.88 82 ASP A O 1
ATOM 643 N N . ASP A 1 83 ? -15.689 21.545 -19.368 1.00 42.25 83 ASP A N 1
ATOM 644 C CA . ASP A 1 83 ? -16.247 20.184 -19.441 1.00 42.25 83 ASP A CA 1
ATOM 645 C C . ASP A 1 83 ? -15.284 19.169 -20.113 1.00 42.25 83 ASP A C 1
ATOM 647 O O . ASP A 1 83 ? -15.565 17.966 -20.139 1.00 42.25 83 ASP A O 1
ATOM 651 N N . SER A 1 84 ? -14.165 19.626 -20.696 1.00 39.09 84 SER A N 1
ATOM 652 C CA . SER A 1 84 ? -13.175 18.794 -21.395 1.00 39.09 84 SER A CA 1
ATOM 653 C C . SER A 1 84 ? -11.876 18.550 -20.617 1.00 39.09 84 SER A C 1
ATOM 655 O O . SER A 1 84 ? -11.149 17.604 -20.937 1.00 39.09 84 SER A O 1
ATOM 657 N N . ALA A 1 85 ? -11.599 19.336 -19.573 1.00 34.84 85 ALA A N 1
ATOM 658 C CA . ALA A 1 85 ? -10.410 19.172 -18.746 1.00 34.84 85 ALA A CA 1
ATOM 659 C C . ALA A 1 85 ? -10.569 17.971 -17.789 1.00 34.84 85 ALA A C 1
ATOM 661 O O . ALA A 1 85 ? -11.472 17.964 -16.949 1.00 34.84 85 ALA A O 1
ATOM 662 N N . PRO A 1 86 ? -9.703 16.940 -17.845 1.00 45.22 86 PRO A N 1
ATOM 663 C CA . PRO A 1 86 ? -9.681 15.933 -16.799 1.00 45.22 86 PRO A CA 1
ATOM 664 C C . PRO A 1 86 ? -9.139 16.562 -15.508 1.00 45.22 86 PRO A C 1
ATOM 666 O O . PRO A 1 86 ? -8.021 17.077 -15.484 1.00 45.22 86 PRO A O 1
ATOM 669 N N . ASP A 1 87 ? -9.902 16.430 -14.421 1.00 48.66 87 ASP A N 1
ATOM 670 C CA . ASP A 1 87 ? -9.571 16.833 -13.036 1.00 48.66 87 ASP A CA 1
ATOM 671 C C . ASP A 1 87 ? -8.208 16.277 -12.541 1.00 48.66 87 ASP A C 1
ATOM 673 O O . ASP A 1 87 ? -7.609 16.731 -11.571 1.00 48.66 87 ASP A O 1
ATOM 677 N N . THR A 1 88 ? -7.645 15.307 -13.267 1.00 49.31 88 THR A N 1
ATOM 678 C CA . THR A 1 88 ? -6.320 14.729 -13.024 1.00 49.31 88 THR A CA 1
ATOM 679 C C . THR A 1 88 ? -5.147 15.502 -13.639 1.00 49.31 88 THR A C 1
ATOM 681 O O . THR A 1 88 ? -4.009 15.060 -13.488 1.00 49.31 88 THR A O 1
ATOM 684 N N . SER A 1 89 ? -5.367 16.640 -14.306 1.00 45.28 89 SER A N 1
ATOM 685 C CA . SER A 1 89 ? -4.285 17.497 -14.834 1.00 45.28 89 SER A CA 1
ATOM 686 C C . SER A 1 89 ? -3.353 18.037 -13.735 1.00 45.28 89 SER A C 1
ATOM 688 O O . SER A 1 89 ? -2.173 18.271 -13.981 1.00 45.28 89 SER A O 1
ATOM 690 N N . GLY A 1 90 ? -3.838 18.150 -12.491 1.00 56.09 90 GLY A N 1
ATOM 691 C CA . GLY A 1 90 ? -2.999 18.404 -11.314 1.00 56.09 90 GLY A CA 1
ATOM 692 C C . GLY A 1 90 ? -2.368 17.147 -10.698 1.00 56.09 90 GLY A C 1
ATOM 693 O O . GLY A 1 90 ? -1.281 17.226 -10.132 1.00 56.09 90 GLY A O 1
ATOM 694 N N . VAL A 1 91 ? -3.011 15.979 -10.813 1.00 65.50 91 VAL A N 1
ATOM 695 C CA . VAL A 1 91 ? -2.614 14.726 -10.131 1.00 65.50 91 VAL A CA 1
ATOM 696 C C . VAL A 1 91 ? -1.223 14.259 -10.556 1.00 65.50 91 VAL A C 1
ATOM 698 O O . VAL A 1 91 ? -0.405 13.915 -9.704 1.00 65.50 91 VAL A O 1
ATOM 701 N N . SER A 1 92 ? -0.935 14.297 -11.857 1.00 71.31 92 SER A N 1
ATOM 702 C CA . SER A 1 92 ? 0.386 13.969 -12.400 1.00 71.31 92 SER A CA 1
ATOM 703 C C . SER A 1 92 ? 1.454 14.932 -11.853 1.00 71.31 92 SER A C 1
ATOM 705 O O . SER A 1 92 ? 2.360 14.516 -11.130 1.00 71.31 92 SER A O 1
ATOM 707 N N . ARG A 1 93 ? 1.287 16.247 -12.040 1.00 72.69 93 ARG A N 1
ATOM 708 C CA . ARG A 1 93 ? 2.208 17.269 -11.506 1.00 72.69 93 ARG A CA 1
ATOM 709 C C . ARG A 1 93 ? 2.425 17.184 -9.983 1.00 72.69 93 ARG A C 1
ATOM 711 O O . ARG A 1 93 ? 3.546 17.392 -9.511 1.00 72.69 93 ARG A O 1
ATOM 718 N N . ILE A 1 94 ? 1.391 16.858 -9.204 1.00 75.94 94 ILE A N 1
ATOM 719 C CA . ILE A 1 94 ? 1.502 16.629 -7.754 1.00 75.94 94 ILE A CA 1
ATOM 720 C C . ILE A 1 94 ? 2.375 15.399 -7.486 1.00 75.94 94 ILE A C 1
ATOM 722 O O . ILE A 1 94 ? 3.375 15.507 -6.777 1.00 75.94 94 ILE A O 1
ATOM 726 N N . PHE A 1 95 ? 2.054 14.238 -8.060 1.00 80.12 95 PHE A N 1
ATOM 727 C CA . PHE A 1 95 ? 2.764 12.998 -7.740 1.00 80.12 95 PHE A CA 1
ATOM 728 C C . PHE A 1 95 ? 4.140 12.848 -8.402 1.00 80.12 95 PHE A C 1
ATOM 730 O O . PHE A 1 95 ? 4.907 11.986 -7.981 1.00 80.12 95 PHE A O 1
ATOM 737 N N . TRP A 1 96 ? 4.542 13.724 -9.325 1.00 83.50 96 TRP A N 1
ATOM 738 C CA . TRP A 1 96 ? 5.961 13.893 -9.667 1.00 83.50 96 TRP A CA 1
ATOM 739 C C . TRP A 1 96 ? 6.772 14.449 -8.490 1.00 83.50 96 TRP A C 1
ATOM 741 O O . TRP A 1 96 ? 7.826 13.916 -8.133 1.00 83.50 96 TRP A O 1
ATOM 751 N N . ASN A 1 97 ? 6.245 15.480 -7.831 1.00 79.81 97 ASN A N 1
ATOM 752 C CA . ASN A 1 97 ? 6.946 16.216 -6.780 1.00 79.81 97 ASN A CA 1
ATOM 753 C C . ASN A 1 97 ? 6.800 15.562 -5.393 1.00 79.81 97 ASN A C 1
ATOM 755 O O . ASN A 1 97 ? 7.759 15.497 -4.612 1.00 79.81 97 ASN A O 1
ATOM 759 N N . TYR A 1 98 ? 5.626 15.009 -5.095 1.00 81.62 98 TYR A N 1
ATOM 760 C CA . TYR A 1 98 ? 5.281 14.423 -3.802 1.00 81.62 98 TYR A CA 1
ATOM 761 C C . TYR A 1 98 ? 5.295 12.885 -3.825 1.00 81.62 98 TYR A C 1
ATOM 763 O O . TYR A 1 98 ? 5.141 12.231 -4.858 1.00 81.62 98 TYR A O 1
ATOM 771 N N . GLU A 1 99 ? 5.506 12.286 -2.655 1.00 83.56 99 GLU A N 1
ATOM 772 C CA . GLU A 1 99 ? 5.310 10.850 -2.436 1.00 83.56 99 GLU A CA 1
ATOM 773 C C . GLU A 1 99 ? 4.061 10.638 -1.581 1.00 83.56 99 GLU A C 1
ATOM 775 O O . GLU A 1 99 ? 3.756 11.454 -0.706 1.00 83.56 99 GLU A O 1
ATOM 780 N N . MET A 1 100 ? 3.329 9.553 -1.841 1.00 84.62 100 MET A N 1
ATOM 781 C CA . MET A 1 100 ? 2.215 9.169 -0.979 1.00 84.62 100 MET A CA 1
ATOM 782 C C . MET A 1 100 ? 2.755 8.596 0.329 1.00 84.62 100 MET A C 1
ATOM 784 O O . MET A 1 100 ? 3.746 7.875 0.351 1.00 84.62 100 MET A O 1
ATOM 788 N N . THR A 1 101 ? 2.082 8.929 1.420 1.00 84.06 101 THR A N 1
ATOM 789 C CA . THR A 1 101 ? 2.368 8.452 2.778 1.00 84.06 101 THR A CA 1
ATOM 790 C C . THR A 1 101 ? 1.107 7.788 3.353 1.00 84.06 101 THR A C 1
ATOM 792 O O . THR A 1 101 ? 0.022 7.982 2.797 1.00 84.06 101 THR A O 1
ATOM 795 N N . PRO A 1 102 ? 1.173 7.055 4.483 1.00 83.69 102 PRO A N 1
ATOM 796 C CA . PRO A 1 102 ? -0.001 6.397 5.081 1.00 83.69 102 PRO A CA 1
ATOM 797 C C . PRO A 1 102 ? -1.197 7.323 5.376 1.00 83.69 102 PRO A C 1
ATOM 799 O O . PRO A 1 102 ? -2.344 6.869 5.417 1.00 83.69 102 PRO A O 1
ATOM 802 N N . TYR A 1 103 ? -0.951 8.630 5.526 1.00 84.31 103 TYR A N 1
ATOM 803 C CA . TYR A 1 103 ? -1.979 9.663 5.685 1.00 84.31 103 TYR A CA 1
ATOM 804 C C . TYR A 1 103 ? -2.935 9.754 4.483 1.00 84.31 103 TYR A C 1
ATOM 806 O O . TYR A 1 103 ? -4.124 9.995 4.672 1.00 84.31 103 TYR A O 1
ATOM 814 N N . TYR A 1 104 ? -2.474 9.466 3.260 1.00 80.31 104 TYR A N 1
ATOM 815 C CA . TYR A 1 104 ? -3.334 9.430 2.066 1.00 80.31 104 TYR A CA 1
ATOM 816 C C . TYR A 1 104 ? -4.384 8.305 2.121 1.00 80.31 104 TYR A C 1
ATOM 818 O O . TYR A 1 104 ? -5.406 8.369 1.437 1.00 80.31 104 TYR A O 1
ATOM 826 N N . GLY A 1 105 ? -4.185 7.299 2.982 1.00 78.81 105 GLY A N 1
ATOM 827 C CA . GLY A 1 105 ? -5.212 6.305 3.284 1.00 78.81 105 GLY A CA 1
ATOM 828 C C . GLY A 1 105 ? -6.458 6.908 3.941 1.00 78.81 105 GLY A C 1
ATOM 829 O O . GLY A 1 105 ? -7.534 6.342 3.798 1.00 78.81 105 GLY A O 1
ATOM 830 N N . ALA A 1 106 ? -6.339 8.054 4.620 1.00 82.88 106 ALA A N 1
ATOM 831 C CA . ALA A 1 106 ? -7.473 8.805 5.158 1.00 82.88 106 ALA A CA 1
ATOM 832 C C . ALA A 1 106 ? -8.209 9.590 4.056 1.00 82.88 106 ALA A C 1
ATOM 834 O O . ALA A 1 106 ? -9.431 9.482 3.945 1.00 82.88 106 ALA A O 1
ATOM 835 N N . TRP A 1 107 ? -7.453 10.283 3.192 1.00 81.56 107 TRP A N 1
ATOM 836 C CA . TRP A 1 107 ? -7.972 11.087 2.074 1.00 81.56 107 TRP A CA 1
ATOM 837 C C . TRP A 1 107 ? -8.884 10.299 1.136 1.00 81.56 107 TRP A C 1
ATOM 839 O O . TRP A 1 107 ? -9.850 10.847 0.614 1.00 81.56 107 TRP A O 1
ATOM 849 N N . CYS A 1 108 ? -8.632 9.001 0.944 1.00 81.56 108 CYS A N 1
ATOM 850 C CA . CYS A 1 108 ? -9.511 8.160 0.133 1.00 81.56 108 CYS A CA 1
ATOM 851 C C . CYS A 1 108 ? -10.966 8.205 0.646 1.00 81.56 108 CYS A C 1
ATOM 853 O O . CYS A 1 108 ? -11.904 8.346 -0.135 1.00 81.56 108 CYS A O 1
ATOM 855 N N . TYR A 1 109 ? -11.169 8.191 1.964 1.00 87.12 109 TYR A N 1
ATOM 856 C CA . TYR A 1 109 ? -12.508 8.230 2.551 1.00 87.12 109 TYR A CA 1
ATOM 857 C C . TYR A 1 109 ? -13.125 9.634 2.563 1.00 87.12 109 TYR A C 1
ATOM 859 O O . TYR A 1 109 ? -14.343 9.745 2.429 1.00 87.12 109 TYR A O 1
ATOM 867 N N . GLU A 1 110 ? -12.307 10.683 2.671 1.00 86.56 110 GLU A N 1
ATOM 868 C CA . GLU A 1 110 ? -12.731 12.090 2.565 1.00 86.56 110 GLU A CA 1
ATOM 869 C C . GLU A 1 110 ? -13.233 12.409 1.148 1.00 86.56 110 GLU A C 1
ATOM 871 O O . GLU A 1 110 ? -14.348 12.893 0.976 1.00 86.56 110 GLU A O 1
ATOM 876 N N . ILE A 1 111 ? -12.473 12.038 0.112 1.00 83.31 111 ILE A N 1
ATOM 877 C CA . ILE A 1 111 ? -12.885 12.260 -1.283 1.00 83.31 111 ILE A CA 1
ATOM 878 C C . ILE A 1 111 ? -14.144 11.437 -1.611 1.00 83.31 111 ILE A C 1
ATOM 880 O O . ILE A 1 111 ? -15.040 11.931 -2.291 1.00 83.31 111 ILE A O 1
ATOM 884 N N . GLY A 1 112 ? -14.265 10.211 -1.081 1.00 86.31 112 GLY A N 1
ATOM 885 C CA . GLY A 1 112 ? -15.486 9.410 -1.218 1.00 86.31 112 GLY A CA 1
ATOM 886 C C . GLY A 1 112 ? -16.733 10.103 -0.649 1.00 86.31 112 GLY A C 1
ATOM 887 O O . GLY A 1 112 ? -17.785 10.070 -1.287 1.00 86.31 112 GLY A O 1
ATOM 888 N N . LEU A 1 113 ? -16.612 10.783 0.498 1.00 89.44 113 LEU A N 1
ATOM 889 C CA . LEU A 1 113 ? -17.697 11.590 1.065 1.00 89.44 113 LEU A CA 1
ATOM 890 C C . LEU A 1 113 ? -18.071 12.746 0.124 1.00 89.44 113 LEU A C 1
ATOM 892 O O . LEU A 1 113 ? -19.238 12.868 -0.232 1.00 89.44 113 LEU A O 1
ATOM 896 N N . HIS A 1 114 ? -17.100 13.531 -0.351 1.00 86.31 114 HIS A N 1
ATOM 897 C CA . HIS A 1 114 ? -17.372 14.664 -1.247 1.00 86.31 114 HIS A CA 1
ATOM 898 C C . HIS A 1 114 ? -18.025 14.248 -2.576 1.00 86.31 114 HIS A C 1
ATOM 900 O O . HIS A 1 114 ? -18.980 14.878 -3.028 1.00 86.31 114 HIS A O 1
ATOM 906 N N . TYR A 1 115 ? -17.592 13.135 -3.176 1.00 85.06 115 TYR A N 1
ATOM 907 C CA . TYR A 1 115 ? -18.247 12.597 -4.374 1.00 85.06 115 TYR A CA 1
ATOM 908 C C . TYR A 1 115 ? -19.679 12.094 -4.099 1.00 85.06 115 TYR A C 1
ATOM 910 O O . TYR A 1 115 ? -20.492 12.086 -5.022 1.00 85.06 115 TYR A O 1
ATOM 918 N N . LEU A 1 116 ? -20.023 11.712 -2.860 1.00 88.38 116 LEU A N 1
ATOM 919 C CA . LEU A 1 116 ? -21.409 11.428 -2.467 1.00 88.38 116 LEU A CA 1
ATOM 920 C C . LEU A 1 116 ? -22.216 12.705 -2.191 1.00 88.38 116 LEU A C 1
ATOM 922 O O . LEU A 1 116 ? -23.410 12.743 -2.477 1.00 88.38 116 LEU A O 1
ATOM 926 N N . GLU A 1 117 ? -21.601 13.743 -1.626 1.00 87.06 117 GLU A N 1
ATOM 927 C CA . GLU A 1 117 ? -22.263 15.025 -1.360 1.00 87.06 117 GLU A CA 1
ATOM 928 C C . GLU A 1 117 ? -22.791 15.645 -2.658 1.00 87.06 117 GLU A C 1
ATOM 930 O O . GLU A 1 117 ? -23.976 15.992 -2.719 1.00 87.06 117 GLU A O 1
ATOM 935 N N . GLU A 1 118 ? -21.949 15.682 -3.692 1.00 82.56 118 GLU A N 1
ATOM 936 C CA . GLU A 1 118 ? -22.257 16.229 -5.018 1.00 82.56 118 GLU A CA 1
ATOM 937 C C . GLU A 1 118 ? -22.995 15.229 -5.937 1.00 82.56 118 GLU A C 1
ATOM 939 O O . GLU A 1 118 ? -23.856 15.614 -6.726 1.00 82.56 118 GLU A O 1
ATOM 944 N N . GLY A 1 119 ? -22.700 13.926 -5.838 1.00 78.12 119 GLY A N 1
ATOM 945 C CA . GLY A 1 119 ? -23.206 12.869 -6.733 1.00 78.12 119 GLY A CA 1
ATOM 946 C C . GLY A 1 119 ? -24.592 12.305 -6.403 1.00 78.12 119 GLY A C 1
ATOM 947 O O . GLY A 1 119 ? -24.868 11.141 -6.694 1.00 78.12 119 GLY A O 1
ATOM 948 N N . ARG A 1 120 ? -25.470 13.093 -5.770 1.00 83.00 120 ARG A N 1
ATOM 949 C CA . ARG A 1 120 ? -26.856 12.699 -5.444 1.00 83.00 120 ARG A CA 1
ATOM 950 C C . ARG A 1 120 ? -27.825 13.089 -6.557 1.00 83.00 120 ARG A C 1
ATOM 952 O O . ARG A 1 120 ? -28.655 13.980 -6.394 1.00 83.00 120 ARG A O 1
ATOM 959 N N . ASP A 1 121 ? -27.706 12.401 -7.687 1.00 87.06 121 ASP A N 1
ATOM 960 C CA . ASP A 1 121 ? -28.556 12.580 -8.866 1.00 87.06 121 ASP A CA 1
ATOM 961 C C . ASP A 1 121 ? -29.657 11.502 -8.999 1.00 87.06 121 ASP A C 1
ATOM 963 O O . ASP A 1 121 ? -29.805 10.589 -8.178 1.00 87.06 121 ASP A O 1
ATOM 967 N N . ASP A 1 122 ? -30.444 11.598 -10.074 1.00 89.69 122 ASP A N 1
ATOM 968 C CA . ASP A 1 122 ? -31.475 10.611 -10.413 1.00 89.69 122 ASP A CA 1
ATOM 969 C C . ASP A 1 122 ? -30.901 9.212 -10.697 1.00 89.69 122 ASP A C 1
ATOM 971 O O . ASP A 1 122 ? -31.595 8.211 -10.501 1.00 89.69 122 ASP A O 1
ATOM 975 N N . GLN A 1 123 ? -29.635 9.110 -11.118 1.00 92.25 123 GLN A N 1
ATOM 976 C CA . GLN A 1 123 ? -28.979 7.832 -11.389 1.00 92.25 123 GLN A CA 1
ATOM 977 C C . GLN A 1 123 ? -28.655 7.095 -10.082 1.00 92.25 123 GLN A C 1
ATOM 979 O O . GLN A 1 123 ? -28.869 5.879 -10.012 1.00 92.25 123 GLN A O 1
ATOM 984 N N . LEU A 1 124 ? -28.232 7.812 -9.034 1.00 94.19 124 LEU A N 1
ATOM 985 C CA . LEU A 1 124 ? -28.115 7.271 -7.678 1.00 94.19 124 LEU A CA 1
ATOM 986 C C . LEU A 1 124 ? -29.487 6.878 -7.112 1.00 94.19 124 LEU A C 1
ATOM 988 O O . LEU A 1 124 ? -29.632 5.785 -6.563 1.00 94.19 124 LEU A O 1
ATOM 992 N N . ASN A 1 125 ? -30.512 7.720 -7.280 1.00 94.06 125 ASN A N 1
ATOM 993 C CA . ASN A 1 125 ? -31.874 7.409 -6.827 1.00 94.06 125 ASN A CA 1
ATOM 994 C C . ASN A 1 125 ? -32.438 6.152 -7.519 1.00 94.06 125 ASN A C 1
ATOM 996 O O . ASN A 1 125 ? -33.072 5.315 -6.868 1.00 94.06 125 ASN A O 1
ATOM 1000 N N . GLN A 1 126 ? -32.155 5.959 -8.812 1.00 95.38 126 GLN A N 1
ATOM 1001 C CA . GLN A 1 126 ? -32.484 4.727 -9.535 1.00 95.38 126 GLN A CA 1
ATOM 1002 C C . GLN A 1 126 ? -31.740 3.513 -8.959 1.00 95.38 126 GLN A C 1
ATOM 1004 O O . GLN A 1 126 ? -32.343 2.456 -8.779 1.00 95.38 126 GLN A O 1
ATOM 1009 N N . VAL A 1 127 ? -30.449 3.646 -8.633 1.00 97.06 127 VAL A N 1
ATOM 1010 C CA . VAL A 1 127 ? -29.682 2.567 -7.991 1.00 97.06 127 VAL A CA 1
ATOM 1011 C C . VAL A 1 127 ? -30.294 2.196 -6.640 1.00 97.06 127 VAL A C 1
ATOM 1013 O O . VAL A 1 127 ? -30.600 1.028 -6.429 1.00 97.06 127 VAL A O 1
ATOM 1016 N N . LEU A 1 128 ? -30.548 3.169 -5.760 1.00 97.12 128 LEU A N 1
ATOM 1017 C CA . LEU A 1 128 ? -31.067 2.934 -4.405 1.00 97.12 128 LEU A CA 1
ATOM 1018 C C . LEU A 1 128 ? -32.498 2.365 -4.371 1.00 97.12 128 LEU A C 1
ATOM 1020 O O . LEU A 1 128 ? -32.868 1.683 -3.410 1.00 97.12 128 LEU A O 1
ATOM 1024 N N . SER A 1 129 ? -33.300 2.620 -5.408 1.00 96.94 129 SER A N 1
ATOM 1025 C CA . SER A 1 129 ? -34.657 2.074 -5.559 1.00 96.94 129 SER A CA 1
ATOM 1026 C C . SER A 1 129 ? -34.710 0.710 -6.260 1.00 96.94 129 SER A C 1
ATOM 1028 O O . SER A 1 129 ? -35.728 0.026 -6.161 1.00 96.94 129 SER A O 1
ATOM 1030 N N . THR A 1 130 ? -33.629 0.274 -6.914 1.00 97.38 130 THR A N 1
ATOM 1031 C CA . THR A 1 130 ? -33.571 -1.025 -7.601 1.00 97.38 130 THR A CA 1
ATOM 1032 C C . THR A 1 130 ? -33.240 -2.158 -6.612 1.00 97.38 130 THR A C 1
ATOM 1034 O O . THR A 1 130 ? -32.235 -2.064 -5.903 1.00 97.38 130 THR A O 1
ATOM 1037 N N . PRO A 1 131 ? -34.028 -3.252 -6.565 1.00 96.81 131 PRO A N 1
ATOM 1038 C CA . PRO A 1 131 ? -33.747 -4.392 -5.697 1.00 96.81 131 PRO A CA 1
ATOM 1039 C C . PRO A 1 131 ? -32.632 -5.273 -6.283 1.00 96.81 131 PRO A C 1
ATOM 1041 O O . PRO A 1 131 ? -32.856 -6.089 -7.181 1.00 96.81 131 PRO A O 1
ATOM 1044 N N . TYR A 1 132 ? -31.417 -5.111 -5.759 1.00 97.88 132 TYR A N 1
ATOM 1045 C CA . TYR A 1 132 ? -30.282 -5.987 -6.058 1.00 97.88 132 TYR A CA 1
ATOM 1046 C C . TYR A 1 132 ? -30.184 -7.128 -5.038 1.00 97.88 132 TYR A C 1
ATOM 1048 O O . TYR A 1 132 ? -30.229 -6.879 -3.830 1.00 97.88 132 TYR A O 1
ATOM 1056 N N . ASP A 1 133 ? -29.965 -8.363 -5.494 1.00 97.44 133 ASP A N 1
ATOM 1057 C CA . ASP A 1 133 ? -29.667 -9.501 -4.609 1.00 97.44 133 ASP A CA 1
ATOM 1058 C C . ASP A 1 133 ? -28.306 -9.338 -3.910 1.00 97.44 133 ASP A C 1
ATOM 1060 O O . ASP A 1 133 ? -28.114 -9.778 -2.770 1.00 97.44 133 ASP A O 1
ATOM 1064 N N . LEU A 1 134 ? -27.344 -8.716 -4.602 1.00 97.75 134 LEU A N 1
ATOM 1065 C CA . LEU A 1 134 ? -25.955 -8.594 -4.167 1.00 97.75 134 LEU A CA 1
ATOM 1066 C C . LEU A 1 134 ? -25.309 -7.279 -4.627 1.00 97.75 134 LEU A C 1
ATOM 1068 O O . LEU A 1 134 ? -25.293 -6.969 -5.816 1.00 97.75 134 LEU A O 1
ATOM 1072 N N . ALA A 1 135 ? -24.676 -6.576 -3.688 1.00 98.12 135 ALA A N 1
ATOM 1073 C CA . ALA A 1 135 ? -23.752 -5.477 -3.943 1.00 98.12 135 ALA A CA 1
ATOM 1074 C C . ALA A 1 135 ? -22.293 -5.925 -3.726 1.00 98.12 135 ALA A C 1
ATOM 1076 O O . ALA A 1 135 ? -21.954 -6.509 -2.691 1.00 98.12 135 ALA A O 1
ATOM 1077 N N . ILE A 1 136 ? -21.425 -5.629 -4.694 1.00 97.50 136 ILE A N 1
ATOM 1078 C CA . ILE A 1 136 ? -19.979 -5.878 -4.665 1.00 97.50 136 ILE A CA 1
ATOM 1079 C C . ILE A 1 136 ? -19.271 -4.522 -4.583 1.00 97.50 136 ILE A C 1
ATOM 1081 O O . ILE A 1 136 ? -19.356 -3.714 -5.501 1.00 97.50 136 ILE A O 1
ATOM 1085 N N . VAL A 1 137 ? -18.607 -4.263 -3.460 1.00 95.00 137 VAL A N 1
ATOM 1086 C CA . VAL A 1 137 ? -18.146 -2.932 -3.030 1.00 95.00 137 VAL A CA 1
ATOM 1087 C C . VAL A 1 137 ? -16.636 -2.802 -3.192 1.00 95.00 137 VAL A C 1
ATOM 1089 O O . VAL A 1 137 ? -15.914 -3.537 -2.521 1.00 95.00 137 VAL A O 1
ATOM 1092 N N . ASP A 1 138 ? -16.147 -1.862 -4.004 1.00 93.44 138 ASP A N 1
ATOM 1093 C CA . ASP A 1 138 ? -14.716 -1.524 -4.027 1.00 93.44 138 ASP A CA 1
ATOM 1094 C C . ASP A 1 138 ? -14.260 -0.973 -2.658 1.00 93.44 138 ASP A C 1
ATOM 1096 O O . ASP A 1 138 ? -14.849 -0.037 -2.111 1.00 93.44 138 ASP A O 1
ATOM 1100 N N . GLU A 1 139 ? -13.246 -1.595 -2.054 1.00 88.44 139 GLU A N 1
ATOM 1101 C CA . GLU A 1 139 ? -12.880 -1.356 -0.651 1.00 88.44 139 GLU A CA 1
ATOM 1102 C C . GLU A 1 139 ? -12.017 -0.100 -0.433 1.00 88.44 139 GLU A C 1
ATOM 1104 O O . GLU A 1 139 ? -12.042 0.516 0.639 1.00 88.44 139 GLU A O 1
ATOM 1109 N N . THR A 1 140 ? -11.315 0.349 -1.475 1.00 83.06 140 THR A N 1
ATOM 1110 C CA . THR A 1 140 ? -10.383 1.482 -1.390 1.00 83.06 140 THR A CA 1
ATOM 1111 C C . THR A 1 140 ? -11.091 2.800 -1.017 1.00 83.06 140 THR A C 1
ATOM 1113 O O . THR A 1 140 ? -10.471 3.694 -0.447 1.00 83.06 140 THR A O 1
ATOM 1116 N N . TYR A 1 141 ? -12.411 2.901 -1.241 1.00 80.69 141 TYR A N 1
ATOM 1117 C CA . TYR A 1 141 ? -13.199 4.134 -1.084 1.00 80.69 141 TYR A CA 1
ATOM 1118 C C . TYR A 1 141 ? -14.514 3.966 -0.292 1.00 80.69 141 TYR A C 1
ATOM 1120 O O . TYR A 1 141 ? -15.419 4.788 -0.428 1.00 80.69 141 TYR A O 1
ATOM 1128 N N . THR A 1 142 ? -14.629 2.943 0.578 1.00 86.38 142 THR A N 1
ATOM 1129 C CA . THR A 1 142 ? -15.909 2.499 1.192 1.00 86.38 142 THR A CA 1
ATOM 1130 C C . THR A 1 142 ? -16.815 3.551 1.846 1.00 86.38 142 THR A C 1
ATOM 1132 O O . THR A 1 142 ? -17.964 3.210 2.116 1.00 86.38 142 THR A O 1
ATOM 1135 N N . SER A 1 143 ? -16.373 4.779 2.131 1.00 90.00 143 SER A N 1
ATOM 1136 C CA . SER A 1 143 ? -17.287 5.838 2.584 1.00 90.00 143 SER A CA 1
ATOM 1137 C C . SER A 1 143 ? -18.412 6.063 1.570 1.00 90.00 143 SER A C 1
ATOM 1139 O O . SER A 1 143 ? -19.576 6.057 1.955 1.00 90.00 143 SER A O 1
ATOM 1141 N N . LEU A 1 144 ? -18.086 6.105 0.273 1.00 91.38 144 LEU A N 1
ATOM 1142 C CA . LEU A 1 144 ? -19.061 6.192 -0.814 1.00 91.38 144 LEU A CA 1
ATOM 1143 C C . LEU A 1 144 ? -19.777 4.852 -1.052 1.00 91.38 144 LEU A C 1
ATOM 1145 O O . LEU A 1 144 ? -20.969 4.702 -0.778 1.00 91.38 144 LEU A O 1
ATOM 1149 N N . GLN A 1 145 ? -19.056 3.852 -1.570 1.00 93.25 145 GLN A N 1
ATOM 1150 C CA . GLN A 1 145 ? -19.674 2.619 -2.074 1.00 93.25 145 GLN A CA 1
ATOM 1151 C C . GLN A 1 145 ? -20.266 1.771 -0.940 1.00 93.25 145 GLN A C 1
ATOM 1153 O O . GLN A 1 145 ? -21.279 1.098 -1.124 1.00 93.25 145 GLN A O 1
ATOM 1158 N N . GLY A 1 146 ? -19.662 1.809 0.249 1.00 93.94 146 GLY A N 1
ATOM 1159 C CA . GLY A 1 146 ? -20.144 1.076 1.415 1.00 93.94 146 GLY A CA 1
ATOM 1160 C C . GLY A 1 146 ? -21.411 1.679 2.019 1.00 93.94 146 GLY A C 1
ATOM 1161 O O . GLY A 1 146 ? -22.297 0.918 2.405 1.00 93.94 146 GLY A O 1
ATOM 1162 N N . ALA A 1 147 ? -21.554 3.010 2.037 1.00 95.31 147 ALA A N 1
ATOM 1163 C CA . ALA A 1 147 ? -22.804 3.657 2.442 1.00 95.31 147 ALA A CA 1
ATOM 1164 C C . ALA A 1 147 ? -23.950 3.316 1.473 1.00 95.31 147 ALA A C 1
ATOM 1166 O O . ALA A 1 147 ? -25.037 2.943 1.915 1.00 95.31 147 ALA A O 1
ATOM 1167 N N . ILE A 1 148 ? -23.691 3.335 0.158 1.00 95.88 148 ILE A N 1
ATOM 1168 C CA . ILE A 1 148 ? -24.661 2.896 -0.863 1.00 95.88 148 ILE A CA 1
ATOM 1169 C C . ILE A 1 148 ? -25.054 1.426 -0.644 1.00 95.88 148 ILE A C 1
ATOM 1171 O O . ILE A 1 148 ? -26.242 1.108 -0.608 1.00 95.88 148 ILE A O 1
ATOM 1175 N N . ALA A 1 149 ? -24.088 0.528 -0.431 1.00 97.06 149 ALA A N 1
ATOM 1176 C CA . ALA A 1 149 ? -24.362 -0.890 -0.188 1.00 97.06 149 ALA A CA 1
ATOM 1177 C C . ALA A 1 149 ? -25.160 -1.142 1.104 1.00 97.06 149 ALA A C 1
ATOM 1179 O O . ALA A 1 149 ? -26.059 -1.984 1.113 1.00 97.06 149 ALA A O 1
ATOM 1180 N N . LEU A 1 150 ? -24.879 -0.402 2.183 1.00 97.12 150 LEU A N 1
ATOM 1181 C CA . LEU A 1 150 ? -25.679 -0.461 3.409 1.00 97.12 150 LEU A CA 1
ATOM 1182 C C . LEU A 1 150 ? -27.106 0.055 3.185 1.00 97.12 150 LEU A C 1
ATOM 1184 O O . LEU A 1 150 ? -28.041 -0.549 3.706 1.00 97.12 150 LEU A O 1
ATOM 1188 N N . LYS A 1 151 ? -27.305 1.099 2.369 1.00 97.38 151 LYS A N 1
ATOM 1189 C CA . LYS A 1 151 ? -28.653 1.590 2.044 1.00 97.38 151 LYS A CA 1
ATOM 1190 C C . LYS A 1 151 ? -29.438 0.622 1.160 1.00 97.38 151 LYS A C 1
ATOM 1192 O O . LYS A 1 151 ? -30.619 0.405 1.408 1.00 97.38 151 LYS A O 1
ATOM 1197 N N . LEU A 1 152 ? -28.784 -0.038 0.204 1.00 98.19 152 LEU A N 1
ATOM 1198 C CA . LEU A 1 152 ? -29.379 -1.149 -0.550 1.00 98.19 152 LEU A CA 1
ATOM 1199 C C . LEU A 1 152 ? -29.780 -2.312 0.374 1.00 98.19 152 LEU A C 1
ATOM 1201 O O . LEU A 1 152 ? -30.864 -2.877 0.224 1.00 98.19 152 LEU A O 1
ATOM 1205 N N . LYS A 1 153 ? -28.954 -2.628 1.381 1.00 96.75 153 LYS A N 1
ATOM 1206 C CA . LYS A 1 153 ? -29.275 -3.642 2.394 1.00 96.75 153 LYS A CA 1
ATOM 1207 C C . LYS A 1 153 ? -30.478 -3.253 3.259 1.00 96.75 153 LYS A C 1
ATOM 1209 O O . LYS A 1 153 ? -31.315 -4.110 3.519 1.00 96.75 153 LYS A O 1
ATOM 1214 N N . GLU A 1 154 ? -30.574 -1.995 3.686 1.00 97.12 154 GLU A N 1
ATOM 1215 C CA . GLU A 1 154 ? -31.711 -1.482 4.463 1.00 97.12 154 GLU A CA 1
ATOM 1216 C C . GLU A 1 154 ? -33.014 -1.481 3.647 1.00 97.12 154 GLU A C 1
ATOM 1218 O O . GLU A 1 154 ? -34.039 -1.950 4.135 1.00 97.12 154 GLU A O 1
ATOM 1223 N N . ASN A 1 155 ? -32.961 -1.018 2.394 1.00 97.00 155 ASN A N 1
ATOM 1224 C CA . ASN A 1 155 ? -34.130 -0.923 1.519 1.00 97.00 155 ASN A CA 1
ATOM 1225 C C . ASN A 1 155 ? -34.653 -2.301 1.063 1.00 97.00 155 ASN A C 1
ATOM 1227 O O . ASN A 1 155 ? -35.863 -2.515 1.036 1.00 97.00 155 ASN A O 1
ATOM 1231 N N . HIS A 1 156 ? -33.755 -3.219 0.675 1.00 97.06 156 HIS A N 1
ATOM 1232 C CA . HIS A 1 156 ? -34.111 -4.427 -0.097 1.00 97.06 156 HIS A CA 1
ATOM 1233 C C . HIS A 1 156 ? -33.575 -5.745 0.482 1.00 97.06 156 HIS A C 1
ATOM 1235 O O . HIS A 1 156 ? -33.837 -6.810 -0.070 1.00 97.06 156 HIS A O 1
ATOM 1241 N N . GLY A 1 157 ? -32.797 -5.712 1.569 1.00 95.62 157 GLY A N 1
ATOM 1242 C CA . GLY A 1 157 ? -32.128 -6.903 2.109 1.00 95.62 157 GLY A CA 1
ATOM 1243 C C . GLY A 1 157 ? -30.897 -7.363 1.313 1.00 95.62 157 GLY A C 1
ATOM 1244 O O . GLY A 1 157 ? -30.395 -8.461 1.562 1.00 95.62 157 GLY A O 1
ATOM 1245 N N . THR A 1 158 ? -30.395 -6.533 0.389 1.00 97.12 158 THR A N 1
ATOM 1246 C CA . THR A 1 158 ? -29.225 -6.790 -0.469 1.00 97.12 158 THR A CA 1
ATOM 1247 C C . THR A 1 158 ? -28.027 -7.346 0.310 1.00 97.12 158 THR A C 1
ATOM 1249 O O . THR A 1 158 ? -27.604 -6.798 1.335 1.00 97.12 158 THR A O 1
ATOM 1252 N N . LYS A 1 159 ? -27.441 -8.440 -0.189 1.00 95.88 159 LYS A N 1
ATOM 1253 C CA . LYS A 1 159 ? -26.213 -9.028 0.370 1.00 95.88 159 LYS A CA 1
ATOM 1254 C C . LYS A 1 159 ? -25.007 -8.164 0.012 1.00 95.88 159 LYS A C 1
ATOM 1256 O O . LYS A 1 159 ? -25.005 -7.514 -1.028 1.00 95.88 159 LYS A O 1
ATOM 1261 N N . ILE A 1 160 ? -23.958 -8.182 0.835 1.00 94.94 160 ILE A N 1
ATOM 1262 C CA . ILE A 1 160 ? -22.754 -7.368 0.603 1.00 94.94 160 ILE A CA 1
ATOM 1263 C C . ILE A 1 160 ? -21.512 -8.257 0.490 1.00 94.94 160 ILE A C 1
ATOM 1265 O O . ILE A 1 160 ? -21.245 -9.104 1.344 1.00 94.94 160 ILE A O 1
ATOM 1269 N N . ILE A 1 161 ? -20.711 -8.019 -0.544 1.00 94.19 161 ILE A N 1
ATOM 1270 C CA . ILE A 1 161 ? -19.344 -8.521 -0.716 1.00 94.19 161 ILE A CA 1
ATOM 1271 C C . ILE A 1 161 ? -18.425 -7.311 -0.887 1.00 94.19 161 ILE A C 1
ATOM 1273 O O . ILE A 1 161 ? -18.811 -6.328 -1.509 1.00 94.19 161 ILE A O 1
ATOM 1277 N N . ALA A 1 162 ? -17.215 -7.365 -0.332 1.00 92.88 162 ALA A N 1
ATOM 1278 C CA . ALA A 1 162 ? -16.189 -6.365 -0.632 1.00 92.88 162 ALA A CA 1
ATOM 1279 C C . ALA A 1 162 ? -15.238 -6.884 -1.724 1.00 92.88 162 ALA A C 1
ATOM 1281 O O . ALA A 1 162 ? -15.021 -8.089 -1.843 1.00 92.88 162 ALA A O 1
ATOM 1282 N N . PHE A 1 163 ? -14.665 -5.984 -2.510 1.00 94.25 163 PHE A N 1
ATOM 1283 C CA . PHE A 1 163 ? -13.735 -6.275 -3.593 1.00 94.25 163 PHE A CA 1
ATOM 1284 C C . PHE A 1 163 ? -12.487 -5.409 -3.401 1.00 94.25 163 PHE A C 1
ATOM 1286 O O . PHE A 1 163 ? -12.593 -4.190 -3.308 1.00 94.25 163 PHE A O 1
ATOM 1293 N N . ALA A 1 164 ? -11.314 -6.032 -3.330 1.00 92.31 164 ALA A N 1
ATOM 1294 C CA . ALA A 1 164 ? -10.031 -5.342 -3.330 1.00 92.31 164 ALA A CA 1
ATOM 1295 C C . ALA A 1 164 ? -9.501 -5.279 -4.771 1.00 92.31 164 ALA A C 1
ATOM 1297 O O . ALA A 1 164 ? -9.157 -6.302 -5.367 1.00 92.31 164 ALA A O 1
ATOM 1298 N N . THR A 1 165 ? -9.526 -4.072 -5.339 1.00 90.62 165 THR A N 1
ATOM 1299 C CA . THR A 1 165 ? -9.062 -3.720 -6.696 1.00 90.62 165 THR A CA 1
ATOM 1300 C C . THR A 1 165 ? -7.545 -3.509 -6.777 1.00 90.62 165 THR A C 1
ATOM 1302 O O . THR A 1 165 ? -6.956 -3.615 -7.850 1.00 90.62 165 THR A O 1
ATOM 1305 N N . THR A 1 166 ? -6.910 -3.260 -5.633 1.00 86.56 166 THR A N 1
ATOM 1306 C CA . THR A 1 166 ? -5.471 -3.420 -5.382 1.00 86.56 166 THR A CA 1
ATOM 1307 C C . THR A 1 166 ? -5.289 -4.461 -4.261 1.00 86.56 166 THR A C 1
ATOM 1309 O O . THR A 1 166 ? -6.226 -5.199 -3.952 1.00 86.56 166 THR A O 1
ATOM 1312 N N . GLU A 1 167 ? -4.111 -4.579 -3.645 1.00 84.38 167 GLU A N 1
ATOM 1313 C CA . GLU A 1 167 ? -3.986 -5.379 -2.421 1.00 84.38 167 GLU A CA 1
ATOM 1314 C C . GLU A 1 167 ? -4.767 -4.713 -1.283 1.00 84.38 167 GLU A C 1
ATOM 1316 O O . GLU A 1 167 ? -4.627 -3.508 -1.072 1.00 84.38 167 GLU A O 1
ATOM 1321 N N . LEU A 1 168 ? -5.552 -5.510 -0.548 1.00 84.62 168 LEU A N 1
ATOM 1322 C CA . LEU A 1 168 ? -6.420 -5.064 0.546 1.00 84.62 168 LEU A CA 1
ATOM 1323 C C . LEU A 1 168 ? -5.745 -3.997 1.430 1.00 84.62 168 LEU A C 1
ATOM 1325 O O . LEU A 1 168 ? -4.805 -4.303 2.170 1.00 84.62 168 LEU A O 1
ATOM 1329 N N . MET A 1 169 ? -6.248 -2.760 1.372 1.00 83.44 169 MET A N 1
ATOM 1330 C CA . MET A 1 169 ? -5.634 -1.596 2.013 1.00 83.44 169 MET A CA 1
ATOM 1331 C C . MET A 1 169 ? -5.380 -1.839 3.505 1.00 83.44 169 MET A C 1
ATOM 1333 O O . MET A 1 169 ? -6.250 -2.408 4.170 1.00 83.44 169 MET A O 1
ATOM 1337 N N . PRO A 1 170 ? -4.290 -1.313 4.106 1.00 81.94 170 PRO A N 1
ATOM 1338 C CA . PRO A 1 170 ? -3.957 -1.557 5.508 1.00 81.94 170 PRO A CA 1
ATOM 1339 C C . PRO A 1 170 ? -5.124 -1.227 6.438 1.00 81.94 170 PRO A C 1
ATOM 1341 O O . PRO A 1 170 ? -5.470 -2.020 7.304 1.00 81.94 170 PRO A O 1
ATOM 1344 N N . VAL A 1 171 ? -5.817 -0.111 6.198 1.00 80.31 171 VAL A N 1
ATOM 1345 C CA . VAL A 1 171 ? -6.967 0.320 7.002 1.00 80.31 171 VAL A CA 1
ATOM 1346 C C . VAL A 1 171 ? -8.144 -0.672 6.928 1.00 80.31 171 VAL A C 1
ATOM 1348 O O . VAL A 1 171 ? -8.825 -0.888 7.927 1.00 80.31 171 VAL A O 1
ATOM 1351 N N . ALA A 1 172 ? -8.407 -1.291 5.771 1.00 80.69 172 ALA A N 1
ATOM 1352 C CA . ALA A 1 172 ? -9.454 -2.309 5.622 1.00 80.69 172 ALA A CA 1
ATOM 1353 C C . ALA A 1 172 ? -9.008 -3.692 6.121 1.00 80.69 172 ALA A C 1
ATOM 1355 O O . ALA A 1 172 ? -9.762 -4.374 6.819 1.00 80.69 172 ALA A O 1
ATOM 1356 N N . ALA A 1 173 ? -7.763 -4.077 5.833 1.00 82.06 173 ALA A N 1
ATOM 1357 C CA . ALA A 1 173 ? -7.124 -5.285 6.337 1.00 82.06 173 ALA A CA 1
ATOM 1358 C C . ALA A 1 173 ? -7.129 -5.320 7.872 1.00 82.06 173 ALA A C 1
ATOM 1360 O O . ALA A 1 173 ? -7.555 -6.313 8.462 1.00 82.06 173 ALA A O 1
ATOM 1361 N N . ASN A 1 174 ? -6.745 -4.216 8.520 1.00 76.31 174 ASN A N 1
ATOM 1362 C CA . ASN A 1 174 ? -6.731 -4.049 9.974 1.00 76.31 174 ASN A CA 1
ATOM 1363 C C . ASN A 1 174 ? -8.112 -4.323 10.589 1.00 76.31 174 ASN A C 1
ATOM 1365 O O . ASN A 1 174 ? -8.241 -5.212 11.432 1.00 76.31 174 ASN A O 1
ATOM 1369 N N . MET A 1 175 ? -9.158 -3.637 10.111 1.00 72.25 175 MET A N 1
ATOM 1370 C CA . MET A 1 175 ? -10.538 -3.833 10.582 1.00 72.25 175 MET A CA 1
ATOM 1371 C C . MET A 1 175 ? -11.015 -5.277 10.368 1.00 72.25 175 MET A C 1
ATOM 1373 O O . MET A 1 175 ? -11.648 -5.873 11.236 1.00 72.25 175 MET A O 1
ATOM 1377 N N . ARG A 1 176 ? -10.637 -5.899 9.248 1.00 74.69 176 ARG A N 1
ATOM 1378 C CA . ARG A 1 176 ? -10.995 -7.290 8.930 1.00 74.69 176 ARG A CA 1
ATOM 1379 C C . ARG A 1 176 ? -10.106 -8.338 9.622 1.00 74.69 176 ARG A C 1
ATOM 1381 O O . ARG A 1 176 ? -10.286 -9.534 9.407 1.00 74.69 176 ARG A O 1
ATOM 1388 N N . GLY A 1 177 ? -9.171 -7.917 10.480 1.00 73.94 177 GLY A N 1
ATOM 1389 C CA . GLY A 1 177 ? -8.256 -8.800 11.209 1.00 73.94 177 GLY A CA 1
ATOM 1390 C C . GLY A 1 177 ? -7.248 -9.526 10.313 1.00 73.94 177 GLY A C 1
ATOM 1391 O O . GLY A 1 177 ? -6.817 -10.631 10.635 1.00 73.94 177 GLY A O 1
ATOM 1392 N N . TYR A 1 178 ? -6.908 -8.923 9.176 1.00 78.25 178 TYR A N 1
ATOM 1393 C CA . TYR A 1 178 ? -5.790 -9.255 8.285 1.00 78.25 178 TYR A CA 1
ATOM 1394 C C . TYR A 1 178 ? -4.612 -8.293 8.514 1.00 78.25 178 TYR A C 1
ATOM 1396 O O . TYR A 1 178 ? -3.885 -7.987 7.574 1.00 78.25 178 TYR A O 1
ATOM 1404 N N . ALA A 1 179 ? -4.484 -7.720 9.717 1.00 72.06 179 ALA A N 1
ATOM 1405 C CA . ALA A 1 179 ? -3.624 -6.563 9.937 1.00 72.06 179 ALA A CA 1
ATOM 1406 C C . ALA A 1 179 ? -2.202 -6.766 9.407 1.00 72.06 179 ALA A C 1
ATOM 1408 O O . ALA A 1 179 ? -1.568 -7.801 9.639 1.00 72.06 179 ALA A O 1
ATOM 1409 N N . ARG A 1 180 ? -1.722 -5.737 8.702 1.00 81.88 180 ARG A N 1
ATOM 1410 C CA . ARG A 1 180 ? -0.378 -5.688 8.128 1.00 81.88 180 ARG A CA 1
ATOM 1411 C C . ARG A 1 180 ? 0.634 -5.962 9.237 1.00 81.88 180 ARG A C 1
ATOM 1413 O O . ARG A 1 180 ? 0.658 -5.237 10.225 1.00 81.88 180 ARG A O 1
ATOM 1420 N N . ASN A 1 181 ? 1.492 -6.966 9.067 1.00 82.62 181 ASN A N 1
ATOM 1421 C CA . ASN A 1 181 ? 2.655 -7.124 9.936 1.00 82.62 181 ASN A CA 1
ATOM 1422 C C . ASN A 1 181 ? 3.752 -6.158 9.444 1.00 82.62 181 ASN A C 1
ATOM 1424 O O . ASN A 1 181 ? 4.345 -6.440 8.399 1.00 82.62 181 ASN A O 1
ATOM 1428 N N . PRO A 1 182 ? 4.054 -5.053 10.158 1.00 82.50 182 PRO A N 1
ATOM 1429 C CA . PRO A 1 182 ? 4.999 -4.040 9.685 1.00 82.50 182 PRO A CA 1
ATOM 1430 C C . PRO A 1 182 ? 6.447 -4.543 9.584 1.00 82.50 182 PRO A C 1
ATOM 1432 O O . PRO A 1 182 ? 7.274 -3.887 8.958 1.00 82.50 182 PRO A O 1
ATOM 1435 N N . VAL A 1 183 ? 6.775 -5.704 10.165 1.00 78.44 183 VAL A N 1
ATOM 1436 C CA . VAL A 1 183 ? 8.100 -6.324 10.004 1.00 78.44 183 VAL A CA 1
ATOM 1437 C C . VAL A 1 183 ? 8.268 -6.867 8.581 1.00 78.44 183 VAL A C 1
ATOM 1439 O O . VAL A 1 183 ? 9.263 -6.576 7.920 1.00 78.44 183 VAL A O 1
ATOM 1442 N N . ASN A 1 184 ? 7.268 -7.609 8.093 1.00 75.88 184 ASN A N 1
ATOM 1443 C CA . ASN A 1 184 ? 7.367 -8.397 6.859 1.00 75.88 184 ASN A CA 1
ATOM 1444 C C . ASN A 1 184 ? 6.681 -7.745 5.650 1.00 75.88 184 ASN A C 1
ATOM 1446 O O . ASN A 1 184 ? 7.010 -8.090 4.516 1.00 75.88 184 ASN A O 1
ATOM 1450 N N . VAL A 1 185 ? 5.716 -6.847 5.874 1.00 82.19 185 VAL A N 1
ATOM 1451 C CA . VAL A 1 185 ? 4.845 -6.300 4.826 1.00 82.19 185 VAL A CA 1
ATOM 1452 C C . VAL A 1 185 ? 4.967 -4.765 4.780 1.00 82.19 185 VAL A C 1
ATOM 1454 O O . VAL A 1 185 ? 4.586 -4.091 5.747 1.00 82.19 185 VAL A O 1
ATOM 1457 N N . PRO A 1 186 ? 5.481 -4.180 3.679 1.00 85.31 186 PRO A N 1
ATOM 1458 C CA . PRO A 1 186 ? 5.533 -2.725 3.505 1.00 85.31 186 PRO A CA 1
ATOM 1459 C C . PRO A 1 186 ? 4.126 -2.117 3.417 1.00 85.31 186 PRO A C 1
ATOM 1461 O O . PRO A 1 186 ? 3.163 -2.822 3.099 1.00 85.31 186 PRO A O 1
ATOM 1464 N N . ASN A 1 187 ? 3.991 -0.814 3.695 1.00 87.19 187 ASN A N 1
ATOM 1465 C CA . ASN A 1 187 ? 2.726 -0.105 3.474 1.00 87.19 187 ASN A CA 1
ATOM 1466 C C . ASN A 1 187 ? 2.360 -0.142 1.979 1.00 87.19 187 ASN A C 1
ATOM 1468 O O . ASN A 1 187 ? 3.243 -0.244 1.128 1.00 87.19 187 ASN A O 1
ATOM 1472 N N . THR A 1 188 ? 1.067 -0.059 1.654 1.00 86.44 188 THR A N 1
ATOM 1473 C CA . THR A 1 188 ? 0.600 0.083 0.265 1.00 86.44 188 THR A CA 1
ATOM 1474 C C . THR A 1 188 ? 1.238 1.300 -0.400 1.00 86.44 188 THR A C 1
ATOM 1476 O O . THR A 1 188 ? 1.753 1.178 -1.505 1.00 86.44 188 THR A O 1
ATOM 1479 N N . PHE A 1 189 ? 1.315 2.422 0.318 1.00 87.69 189 PHE A N 1
ATOM 1480 C CA . PHE A 1 189 ? 2.001 3.646 -0.093 1.00 87.69 189 PHE A CA 1
ATOM 1481 C C . PHE A 1 189 ? 3.497 3.593 0.263 1.00 87.69 189 PHE A C 1
ATOM 1483 O O . PHE A 1 189 ? 4.002 4.428 1.011 1.00 87.69 189 PHE A O 1
ATOM 1490 N N . LEU A 1 190 ? 4.197 2.566 -0.228 1.00 88.00 190 LEU A N 1
ATOM 1491 C CA . LEU A 1 190 ? 5.654 2.463 -0.105 1.00 88.00 190 LEU A CA 1
ATOM 1492 C C . LEU A 1 190 ? 6.316 3.658 -0.813 1.00 88.00 190 LEU A C 1
ATOM 1494 O O . LEU A 1 190 ? 5.917 4.018 -1.920 1.00 88.00 190 LEU A O 1
ATOM 1498 N N . LEU A 1 191 ? 7.345 4.255 -0.210 1.00 86.31 191 LEU A N 1
ATOM 1499 C CA . LEU A 1 191 ? 8.096 5.340 -0.848 1.00 86.31 191 LEU A CA 1
ATOM 1500 C C . LEU A 1 191 ? 8.875 4.818 -2.067 1.00 86.31 191 LEU A C 1
ATOM 1502 O O . LEU A 1 191 ? 9.436 3.722 -2.038 1.00 86.31 191 LEU A O 1
ATOM 1506 N N . SER A 1 192 ? 8.976 5.611 -3.137 1.00 85.12 192 SER A N 1
ATOM 1507 C CA . SER A 1 192 ? 9.656 5.198 -4.382 1.00 85.12 192 SER A CA 1
ATOM 1508 C C . SER A 1 192 ? 11.161 4.990 -4.175 1.00 85.12 192 SER A C 1
ATOM 1510 O O . SER A 1 192 ? 11.795 4.247 -4.919 1.00 85.12 192 SER A O 1
ATOM 1512 N N . SER A 1 193 ? 11.726 5.628 -3.147 1.00 81.94 193 SER A N 1
ATOM 1513 C CA . SER A 1 193 ? 13.103 5.429 -2.686 1.00 81.94 193 SER A CA 1
ATOM 1514 C C . SER A 1 193 ? 13.319 4.083 -1.973 1.00 81.94 193 SER A C 1
ATOM 1516 O O . SER A 1 193 ? 14.403 3.512 -2.065 1.00 81.94 193 SER A O 1
ATOM 1518 N N . GLU A 1 194 ? 12.294 3.522 -1.320 1.00 83.75 194 GLU A N 1
ATOM 1519 C CA . GLU A 1 194 ? 12.386 2.251 -0.578 1.00 83.75 194 GLU A CA 1
ATOM 1520 C C . GLU A 1 194 ? 12.303 1.006 -1.472 1.00 83.75 194 GLU A C 1
ATOM 1522 O O . GLU A 1 194 ? 12.619 -0.100 -1.028 1.00 83.75 194 GLU A O 1
ATOM 1527 N N . VAL A 1 195 ? 11.962 1.172 -2.756 1.00 86.50 195 VAL A N 1
ATOM 1528 C CA . VAL A 1 195 ? 12.004 0.097 -3.763 1.00 86.50 195 VAL A CA 1
ATOM 1529 C C . VAL A 1 195 ? 13.371 -0.603 -3.761 1.00 86.50 195 VAL A C 1
ATOM 1531 O O . VAL A 1 195 ? 13.417 -1.832 -3.831 1.00 86.50 195 VAL A O 1
ATOM 1534 N N . TYR A 1 196 ? 14.447 0.168 -3.569 1.00 76.81 196 TYR A N 1
ATOM 1535 C CA . TYR A 1 196 ? 15.852 -0.260 -3.576 1.00 76.81 196 TYR A CA 1
ATOM 1536 C C . TYR A 1 196 ? 16.435 -0.525 -2.175 1.00 76.81 196 TYR A C 1
ATOM 1538 O O . TYR A 1 196 ? 17.647 -0.687 -2.033 1.00 76.81 196 TYR A O 1
ATOM 1546 N N . GLU A 1 197 ? 15.619 -0.532 -1.110 1.00 74.12 197 GLU A N 1
ATOM 1547 C CA . GLU A 1 197 ? 16.142 -0.698 0.250 1.00 74.12 197 GLU A CA 1
ATOM 1548 C C . GLU A 1 197 ? 16.643 -2.136 0.485 1.00 74.12 197 GLU A C 1
ATOM 1550 O O . GLU A 1 197 ? 15.872 -3.078 0.714 1.00 74.12 197 GLU A O 1
ATOM 1555 N N . ASN A 1 198 ? 17.970 -2.286 0.477 1.00 66.50 198 ASN A N 1
ATOM 1556 C CA . ASN A 1 198 ? 18.653 -3.554 0.739 1.00 66.50 198 ASN A CA 1
ATOM 1557 C C . ASN A 1 198 ? 18.647 -3.932 2.235 1.00 66.50 198 ASN A C 1
ATOM 1559 O O . ASN A 1 198 ? 18.518 -5.107 2.573 1.00 66.50 198 ASN A O 1
ATOM 1563 N N . ASN A 1 199 ? 18.727 -2.961 3.157 1.00 73.56 199 ASN A N 1
ATOM 1564 C CA . ASN A 1 199 ? 18.788 -3.218 4.605 1.00 73.56 199 ASN A CA 1
ATOM 1565 C C . ASN A 1 199 ? 17.417 -3.112 5.304 1.00 73.56 199 ASN A C 1
ATOM 1567 O O . ASN A 1 199 ? 17.236 -2.352 6.252 1.00 73.56 199 ASN A O 1
ATOM 1571 N N . ARG A 1 200 ? 16.444 -3.918 4.867 1.00 68.31 200 ARG A N 1
ATOM 1572 C CA . ARG A 1 200 ? 15.058 -3.901 5.394 1.00 68.31 200 ARG A CA 1
ATOM 1573 C C . ARG A 1 200 ? 14.943 -4.255 6.885 1.00 68.31 200 ARG A C 1
ATOM 1575 O O . ARG A 1 200 ? 13.943 -3.927 7.519 1.00 68.31 200 ARG A O 1
ATOM 1582 N N . ASN A 1 201 ? 15.955 -4.929 7.436 1.00 76.69 201 ASN A N 1
ATOM 1583 C CA . ASN A 1 201 ? 16.046 -5.299 8.853 1.00 76.69 201 ASN A CA 1
ATOM 1584 C C . ASN A 1 201 ? 16.720 -4.211 9.713 1.00 76.69 201 ASN A C 1
ATOM 1586 O O . ASN A 1 201 ? 16.807 -4.352 10.941 1.00 76.69 201 ASN A O 1
ATOM 1590 N N . GLY A 1 202 ? 17.161 -3.110 9.095 1.00 83.44 202 GLY A N 1
ATOM 1591 C CA . GLY A 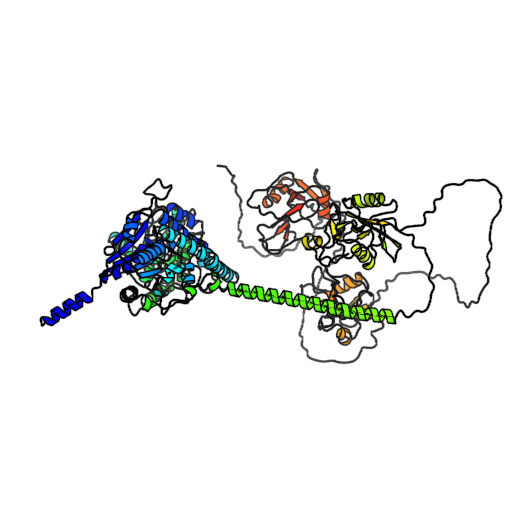1 202 ? 17.692 -1.937 9.773 1.00 83.44 202 GLY A CA 1
ATOM 1592 C C . GLY A 1 202 ? 16.743 -1.417 10.854 1.00 83.44 202 GLY A C 1
ATOM 1593 O O . GLY A 1 202 ? 15.518 -1.539 10.765 1.00 83.44 202 GLY A O 1
ATOM 1594 N N . PHE A 1 203 ? 17.314 -0.852 11.919 1.00 85.56 203 PHE A N 1
ATOM 1595 C CA . PHE A 1 203 ? 16.533 -0.293 13.024 1.00 85.56 203 PHE A CA 1
ATOM 1596 C C . PHE A 1 203 ? 15.586 0.818 12.541 1.00 85.56 203 PHE A C 1
ATOM 1598 O O . PHE A 1 203 ? 14.404 0.809 12.879 1.00 85.56 203 PHE A O 1
ATOM 1605 N N . PHE A 1 204 ? 16.078 1.734 11.701 1.00 84.62 204 PHE A N 1
ATOM 1606 C CA . PHE A 1 204 ? 15.286 2.847 11.175 1.00 84.62 204 PHE A CA 1
ATOM 1607 C C . PHE A 1 204 ? 14.149 2.390 10.255 1.00 84.62 204 PHE A C 1
ATOM 1609 O O . PHE A 1 204 ? 13.029 2.870 10.407 1.00 84.62 204 PHE A O 1
ATOM 1616 N N . SER A 1 205 ? 14.396 1.422 9.370 1.00 83.00 205 SER A N 1
ATOM 1617 C CA . SER A 1 205 ? 13.397 0.854 8.453 1.00 83.00 205 SER A CA 1
ATOM 1618 C C . SER A 1 205 ? 12.262 0.169 9.223 1.00 83.00 205 SER A C 1
ATOM 1620 O O . SER A 1 205 ? 11.084 0.426 8.974 1.00 83.00 205 SER A O 1
ATOM 1622 N N . ARG A 1 206 ? 12.599 -0.632 10.246 1.00 85.62 206 ARG A N 1
ATOM 1623 C CA . ARG A 1 206 ? 11.606 -1.247 11.145 1.00 85.62 206 ARG A CA 1
ATOM 1624 C C . ARG A 1 206 ? 10.828 -0.203 11.951 1.00 85.62 206 ARG A C 1
ATOM 1626 O O . ARG A 1 206 ? 9.605 -0.291 12.027 1.00 85.62 206 ARG A O 1
ATOM 1633 N N . THR A 1 207 ? 11.506 0.805 12.500 1.00 86.44 207 THR A N 1
ATOM 1634 C CA . THR A 1 207 ? 10.866 1.902 13.247 1.00 86.44 207 THR A CA 1
ATOM 1635 C C . THR A 1 207 ? 9.918 2.718 12.361 1.00 86.44 207 THR A C 1
ATOM 1637 O O . THR A 1 207 ? 8.803 3.015 12.789 1.00 86.44 207 THR A O 1
ATOM 1640 N N . ARG A 1 208 ? 10.290 3.007 11.103 1.00 86.94 208 ARG A N 1
ATOM 1641 C CA . ARG A 1 208 ? 9.410 3.668 10.124 1.00 86.94 208 ARG A CA 1
ATOM 1642 C C . ARG A 1 208 ? 8.155 2.842 9.858 1.00 86.94 208 ARG A C 1
ATOM 1644 O O . ARG A 1 208 ? 7.060 3.374 9.994 1.00 86.94 208 ARG A O 1
ATOM 1651 N N . ARG A 1 209 ? 8.281 1.543 9.572 1.00 87.06 209 ARG A N 1
ATOM 1652 C CA . ARG A 1 209 ? 7.115 0.681 9.296 1.00 87.06 209 ARG A CA 1
ATOM 1653 C C . ARG A 1 209 ? 6.176 0.537 10.494 1.00 87.06 209 ARG A C 1
ATOM 1655 O O . ARG A 1 209 ? 4.963 0.456 10.308 1.00 87.06 209 ARG A O 1
ATOM 1662 N N . ILE A 1 210 ? 6.711 0.550 11.719 1.00 88.06 210 ILE A N 1
ATOM 1663 C CA . ILE A 1 210 ? 5.904 0.627 12.947 1.00 88.06 210 ILE A CA 1
ATOM 1664 C C . ILE A 1 210 ? 5.164 1.969 13.015 1.00 88.06 210 ILE A C 1
ATOM 1666 O O . ILE A 1 210 ? 3.957 1.972 13.240 1.00 88.06 210 ILE A O 1
ATOM 1670 N N . TYR A 1 211 ? 5.840 3.095 12.767 1.00 89.81 211 TYR A N 1
ATOM 1671 C CA . TYR A 1 211 ? 5.199 4.413 12.703 1.00 89.81 211 TYR A CA 1
ATOM 1672 C C . TYR A 1 211 ? 4.086 4.469 11.643 1.00 89.81 211 TYR A C 1
ATOM 1674 O O . TYR A 1 211 ? 2.973 4.874 11.958 1.00 89.81 211 TYR A O 1
ATOM 1682 N N . GLU A 1 212 ? 4.329 3.983 10.423 1.00 89.31 212 GLU A N 1
ATOM 1683 C CA . GLU A 1 212 ? 3.308 3.891 9.371 1.00 89.31 212 GLU A CA 1
ATOM 1684 C C . GLU A 1 212 ? 2.093 3.070 9.815 1.00 89.31 212 GLU A C 1
ATOM 1686 O O . GLU A 1 212 ? 0.960 3.470 9.575 1.00 89.31 212 GLU A O 1
ATOM 1691 N N . TYR A 1 213 ? 2.322 1.926 10.468 1.00 87.50 213 TYR A N 1
ATOM 1692 C CA . TYR A 1 213 ? 1.258 1.067 10.985 1.00 87.50 213 TYR A CA 1
ATOM 1693 C C . TYR A 1 213 ? 0.451 1.761 12.094 1.00 87.50 213 TYR A C 1
ATOM 1695 O O . TYR A 1 213 ? -0.770 1.617 12.160 1.00 87.50 213 TYR A O 1
ATOM 1703 N N . LEU A 1 214 ? 1.109 2.561 12.937 1.00 86.56 214 LEU A N 1
ATOM 1704 C CA . LEU A 1 214 ? 0.431 3.404 13.920 1.00 86.56 214 LEU A CA 1
ATOM 1705 C C . LEU A 1 214 ? -0.384 4.516 13.241 1.00 86.56 214 LEU A C 1
ATOM 1707 O O . LEU A 1 214 ? -1.502 4.768 13.677 1.00 86.56 214 LEU A O 1
ATOM 1711 N N . VAL A 1 215 ? 0.095 5.123 12.147 1.00 88.81 215 VAL A N 1
ATOM 1712 C CA . VAL A 1 215 ? -0.698 6.079 11.346 1.00 88.81 215 VAL A CA 1
ATOM 1713 C C . VAL A 1 215 ? -1.912 5.390 10.707 1.00 88.81 215 VAL A C 1
ATOM 1715 O O . VAL A 1 215 ? -3.027 5.894 10.850 1.00 88.81 215 VAL A O 1
ATOM 1718 N N . ASP A 1 216 ? -1.738 4.209 10.095 1.00 85.69 216 ASP A N 1
ATOM 1719 C CA . ASP A 1 216 ? -2.832 3.410 9.513 1.00 85.69 216 ASP A CA 1
ATOM 1720 C C . ASP A 1 216 ? -3.962 3.154 10.540 1.00 85.69 216 ASP A C 1
ATOM 1722 O O . ASP A 1 216 ? -5.146 3.166 10.194 1.00 85.69 216 ASP A O 1
ATOM 1726 N N . GLN A 1 217 ? -3.597 2.910 11.805 1.00 82.06 217 GLN A N 1
ATOM 1727 C CA . GLN A 1 217 ? -4.513 2.510 12.880 1.00 82.06 217 GLN A CA 1
ATOM 1728 C C . GLN A 1 217 ? -5.094 3.667 13.705 1.00 82.06 217 GLN A C 1
ATOM 1730 O O . GLN A 1 217 ? -6.263 3.616 14.077 1.00 82.06 217 GLN A O 1
ATOM 1735 N N . ILE A 1 218 ? -4.284 4.675 14.040 1.00 84.31 218 ILE A N 1
ATOM 1736 C CA . ILE A 1 218 ? -4.631 5.745 14.995 1.00 84.31 218 ILE A CA 1
ATOM 1737 C C . ILE A 1 218 ? -5.124 7.003 14.266 1.00 84.31 218 ILE A C 1
ATOM 1739 O O . ILE A 1 218 ? -5.890 7.774 14.836 1.00 84.31 218 ILE A O 1
ATOM 1743 N N . TYR A 1 219 ? -4.745 7.192 12.998 1.00 87.94 219 TYR A N 1
ATOM 1744 C CA . TYR A 1 219 ? -5.207 8.307 12.170 1.00 87.94 219 TYR A CA 1
ATOM 1745 C C . TYR A 1 219 ? -6.155 7.833 11.060 1.00 87.94 219 TYR A C 1
ATOM 1747 O O . TYR A 1 219 ? -7.343 8.160 11.077 1.00 87.94 219 TYR A O 1
ATOM 1755 N N . SER A 1 220 ? -5.672 7.007 10.127 1.00 86.88 220 SER A N 1
ATOM 1756 C CA . SER A 1 220 ? -6.431 6.681 8.912 1.00 86.88 220 SER A CA 1
ATOM 1757 C C . SER A 1 220 ? -7.685 5.836 9.196 1.00 86.88 220 SER A C 1
ATOM 1759 O O . SER A 1 220 ? -8.716 6.051 8.565 1.00 86.88 220 SER A O 1
ATOM 1761 N N . GLY A 1 221 ? -7.651 4.928 10.180 1.00 84.88 221 GLY A N 1
ATOM 1762 C CA . GLY A 1 221 ? -8.816 4.149 10.638 1.00 84.88 221 GLY A CA 1
ATOM 1763 C C . GLY A 1 221 ? -9.974 4.988 11.203 1.00 84.88 221 GLY A C 1
ATOM 1764 O O . GLY A 1 221 ? -11.104 4.874 10.706 1.00 84.88 221 GLY A O 1
ATOM 1765 N N . PRO A 1 222 ? -9.725 5.857 12.199 1.00 85.69 222 PRO A N 1
ATOM 1766 C CA . PRO A 1 222 ? -10.723 6.790 12.715 1.00 85.69 222 PRO A CA 1
ATOM 1767 C C . PRO A 1 222 ? -11.286 7.742 11.654 1.00 85.69 222 PRO A C 1
ATOM 1769 O O . PRO A 1 222 ? -12.507 7.836 11.535 1.00 85.69 222 PRO A O 1
ATOM 1772 N N . ILE A 1 223 ? -10.442 8.375 10.829 1.00 88.12 223 ILE A N 1
ATOM 1773 C CA . ILE A 1 223 ? -10.906 9.285 9.763 1.00 88.12 223 ILE A CA 1
ATOM 1774 C C . ILE A 1 223 ? -11.760 8.538 8.725 1.00 88.12 223 ILE A C 1
ATOM 1776 O O . ILE A 1 223 ? -12.828 9.016 8.340 1.00 88.12 223 ILE A O 1
ATOM 1780 N N . ALA A 1 224 ? -11.370 7.320 8.337 1.00 88.19 224 ALA A N 1
ATOM 1781 C CA . ALA A 1 224 ? -12.182 6.476 7.462 1.00 88.19 224 ALA A CA 1
ATOM 1782 C C . ALA A 1 224 ? -13.565 6.165 8.057 1.00 88.19 224 ALA A C 1
ATOM 1784 O O . ALA A 1 224 ? -14.570 6.144 7.344 1.00 88.19 224 ALA A O 1
ATOM 1785 N N . SER A 1 225 ? -13.628 5.947 9.372 1.00 87.69 225 SER A N 1
ATOM 1786 C CA . SER A 1 225 ? -14.878 5.667 10.083 1.00 87.69 225 SER A CA 1
ATOM 1787 C C . SER A 1 225 ? -15.781 6.899 10.168 1.00 87.69 225 SER A C 1
ATOM 1789 O O . SER A 1 225 ? -16.979 6.768 9.931 1.00 87.69 225 SER A O 1
ATOM 1791 N N . ILE A 1 226 ? -15.213 8.083 10.432 1.00 90.88 226 ILE A N 1
ATOM 1792 C CA . ILE A 1 226 ? -15.933 9.368 10.488 1.00 90.88 226 ILE A CA 1
ATOM 1793 C C . ILE A 1 226 ? -16.556 9.706 9.128 1.00 90.88 226 ILE A C 1
ATOM 1795 O O . ILE A 1 226 ? -17.752 9.981 9.057 1.00 90.88 226 ILE A O 1
ATOM 1799 N N . ASN A 1 227 ? -15.783 9.626 8.041 1.00 92.38 227 ASN A N 1
ATOM 1800 C CA . ASN A 1 227 ? -16.281 9.954 6.701 1.00 92.38 227 ASN A CA 1
ATOM 1801 C C . ASN A 1 227 ? -17.307 8.937 6.176 1.00 92.38 227 ASN A C 1
ATOM 1803 O O . ASN A 1 227 ? -18.259 9.318 5.496 1.00 92.38 227 ASN A O 1
ATOM 1807 N N . SER A 1 228 ? -17.165 7.652 6.524 1.00 92.06 228 SER A N 1
ATOM 1808 C CA . SER A 1 228 ? -18.179 6.639 6.186 1.00 92.06 228 SER A CA 1
ATOM 1809 C C . SER A 1 228 ? -19.488 6.877 6.951 1.00 92.06 228 SER A C 1
ATOM 1811 O O . SER A 1 228 ? -20.567 6.815 6.371 1.00 92.06 228 SER A O 1
ATOM 1813 N N . GLU A 1 229 ? -19.404 7.250 8.230 1.00 93.88 229 GLU A N 1
ATOM 1814 C CA . GLU A 1 229 ? -20.565 7.605 9.052 1.00 93.88 229 GLU A CA 1
ATOM 1815 C C . GLU A 1 229 ? -21.270 8.883 8.550 1.00 93.88 229 GLU A C 1
ATOM 1817 O O . GLU A 1 229 ? -22.499 8.926 8.487 1.00 93.88 229 GLU A O 1
ATOM 1822 N N . ALA A 1 230 ? -20.516 9.903 8.126 1.00 95.12 230 ALA A N 1
ATOM 1823 C CA . ALA A 1 230 ? -21.065 11.089 7.462 1.00 95.12 230 ALA A CA 1
ATOM 1824 C C . ALA A 1 230 ? -21.778 10.725 6.145 1.00 95.12 230 ALA A C 1
ATOM 1826 O O . ALA A 1 230 ? -22.913 11.145 5.920 1.00 95.12 230 ALA A O 1
ATOM 1827 N N . SER A 1 231 ? -21.163 9.861 5.333 1.00 95.06 231 SER A N 1
ATOM 1828 C CA . SER A 1 231 ? -21.739 9.362 4.076 1.00 95.06 231 SER A CA 1
ATOM 1829 C C . SER A 1 231 ? -23.051 8.601 4.304 1.00 95.06 231 SER A C 1
ATOM 1831 O O . SER A 1 231 ? -24.014 8.772 3.559 1.00 95.06 231 SER A O 1
ATOM 1833 N N . GLY A 1 232 ? -23.142 7.816 5.384 1.00 95.56 232 GLY A N 1
ATOM 1834 C CA . GLY A 1 232 ? -24.385 7.152 5.783 1.00 95.56 232 GLY A CA 1
ATOM 1835 C C . GLY A 1 232 ? -25.508 8.117 6.144 1.00 95.56 232 GLY A C 1
ATOM 1836 O O . GLY A 1 232 ? -26.648 7.910 5.727 1.00 95.56 232 GLY A O 1
ATOM 1837 N N . LYS A 1 233 ? -25.194 9.202 6.859 1.00 96.00 233 LYS A N 1
ATOM 1838 C CA . LYS A 1 233 ? -26.176 10.235 7.229 1.00 96.00 233 LYS A CA 1
ATOM 1839 C C . LYS A 1 233 ? -26.763 10.941 6.007 1.00 96.00 233 LYS A C 1
ATOM 1841 O O . LYS A 1 233 ? -27.962 11.208 5.998 1.00 96.00 233 LYS A O 1
ATOM 1846 N N . LEU A 1 234 ? -25.972 11.160 4.951 1.00 95.19 234 LEU A N 1
ATOM 1847 C CA . LEU A 1 234 ? -26.463 11.701 3.671 1.00 95.19 234 LEU A CA 1
ATOM 1848 C C . LEU A 1 234 ? -27.492 10.788 2.979 1.00 95.19 234 LEU A C 1
ATOM 1850 O O . LEU A 1 234 ? -28.311 11.282 2.207 1.00 95.19 234 LEU A O 1
ATOM 1854 N N . LEU A 1 235 ? -27.464 9.481 3.268 1.00 95.69 235 LEU A N 1
ATOM 1855 C CA . LEU A 1 235 ? -28.415 8.474 2.777 1.00 95.69 235 LEU A CA 1
ATOM 1856 C C . LEU A 1 235 ? -29.480 8.084 3.823 1.00 95.69 235 LEU A C 1
ATOM 1858 O O . LEU A 1 235 ? -30.273 7.165 3.597 1.00 95.69 235 LEU A O 1
ATOM 1862 N N . GLY A 1 236 ? -29.515 8.765 4.973 1.00 95.25 236 GLY A N 1
ATOM 1863 C CA . GLY A 1 236 ? -30.462 8.496 6.056 1.00 95.25 236 GLY A CA 1
ATOM 1864 C C . GLY A 1 236 ? -30.291 7.124 6.717 1.00 95.25 236 GLY A C 1
ATOM 1865 O O . GLY A 1 236 ? -31.294 6.511 7.065 1.00 95.25 236 GLY A O 1
ATOM 1866 N N . LEU A 1 237 ? -29.056 6.623 6.837 1.00 95.94 237 LEU A N 1
ATOM 1867 C CA . LEU A 1 237 ? -28.720 5.435 7.633 1.00 95.94 237 LEU A CA 1
ATOM 1868 C C . LEU A 1 237 ? -28.509 5.805 9.110 1.00 95.94 237 LEU A C 1
ATOM 1870 O O . LEU A 1 237 ? -27.940 6.855 9.406 1.00 95.94 237 LEU A O 1
ATOM 1874 N N . GLU A 1 238 ? -28.892 4.913 10.031 1.00 91.69 238 GLU A N 1
ATOM 1875 C CA . GLU A 1 238 ? -28.634 5.075 11.477 1.00 91.69 238 GLU A CA 1
ATOM 1876 C C . GLU A 1 238 ? -27.131 5.043 11.806 1.00 91.69 238 GLU A C 1
ATOM 1878 O O . GLU A 1 238 ? -26.660 5.816 12.637 1.00 91.69 238 GLU A O 1
ATOM 1883 N N . SER A 1 239 ? -26.373 4.164 11.139 1.00 90.88 239 SER A N 1
ATOM 1884 C CA . SER A 1 239 ? -24.907 4.169 11.153 1.00 90.88 239 SER A CA 1
ATOM 1885 C C . SER A 1 239 ? -24.337 3.507 9.899 1.00 90.88 239 SER A C 1
ATOM 1887 O O . SER A 1 239 ? -24.842 2.486 9.423 1.00 90.88 239 SER A O 1
ATOM 1889 N N . ALA A 1 240 ? -23.235 4.068 9.402 1.00 91.50 240 ALA A N 1
ATOM 1890 C CA . ALA A 1 240 ? -22.464 3.556 8.274 1.00 91.50 240 ALA A CA 1
ATOM 1891 C C . ALA A 1 240 ? -20.949 3.594 8.532 1.00 91.50 240 ALA A C 1
ATOM 1893 O O . ALA A 1 240 ? -20.160 3.756 7.602 1.00 91.50 240 ALA A O 1
ATOM 1894 N N . THR A 1 241 ? -20.517 3.433 9.789 1.00 86.81 241 THR A N 1
ATOM 1895 C CA . THR A 1 241 ? -19.086 3.290 10.109 1.00 86.81 241 THR A CA 1
ATOM 1896 C C . THR A 1 241 ? -18.407 2.244 9.216 1.00 86.81 241 THR A C 1
ATOM 1898 O O . THR A 1 241 ? -19.001 1.239 8.814 1.00 86.81 241 THR A O 1
ATOM 1901 N N . LYS A 1 242 ? -17.115 2.433 8.937 1.00 80.56 242 LYS A N 1
ATOM 1902 C CA . LYS A 1 242 ? -16.352 1.501 8.096 1.00 80.56 242 LYS A CA 1
ATOM 1903 C C . LYS A 1 242 ? -16.362 0.062 8.641 1.00 80.56 242 LYS A C 1
ATOM 1905 O O . LYS A 1 242 ? -16.482 -0.887 7.865 1.00 80.56 242 LYS A O 1
ATOM 1910 N N . SER A 1 243 ? -16.345 -0.106 9.966 1.00 80.62 243 SER A N 1
ATOM 1911 C CA . SER A 1 243 ? -16.559 -1.411 10.606 1.00 80.62 243 SER A CA 1
ATOM 1912 C C . SER A 1 243 ? -17.927 -2.001 10.260 1.00 80.62 243 SER A C 1
ATOM 1914 O O . SER A 1 243 ? -17.980 -3.151 9.840 1.00 80.62 243 SER A O 1
ATOM 1916 N N . ARG A 1 244 ? -19.019 -1.221 10.318 1.00 85.75 244 ARG A N 1
ATOM 1917 C CA . ARG A 1 244 ? -20.379 -1.669 9.959 1.00 85.75 244 ARG A CA 1
ATOM 1918 C C . ARG A 1 244 ? -20.472 -2.194 8.524 1.00 85.75 244 ARG A C 1
ATOM 1920 O O . ARG A 1 244 ? -21.144 -3.197 8.281 1.00 85.75 244 ARG A O 1
ATOM 1927 N N . ILE A 1 245 ? -19.776 -1.565 7.579 1.00 84.94 245 ILE A N 1
ATOM 1928 C CA . ILE A 1 245 ? -19.716 -2.015 6.178 1.00 84.94 245 ILE A CA 1
ATOM 1929 C C . ILE A 1 245 ? -19.081 -3.417 6.097 1.00 84.94 245 ILE A C 1
ATOM 1931 O O . ILE A 1 245 ? -19.638 -4.323 5.471 1.00 84.94 245 ILE A O 1
ATOM 1935 N N . PHE A 1 246 ? -17.965 -3.650 6.795 1.00 84.69 246 PHE A N 1
ATOM 1936 C CA . PHE A 1 246 ? -17.311 -4.964 6.816 1.00 84.69 246 PHE A CA 1
ATOM 1937 C C . PHE A 1 246 ? -17.978 -6.002 7.733 1.00 84.69 246 PHE A C 1
ATOM 1939 O O . PHE A 1 246 ? -17.893 -7.193 7.439 1.00 84.69 246 PHE A O 1
ATOM 1946 N N . GLU A 1 247 ? -18.705 -5.589 8.774 1.00 85.25 247 GLU A N 1
ATOM 1947 C CA . GLU A 1 247 ? -19.604 -6.453 9.549 1.00 85.25 247 GLU A CA 1
ATOM 1948 C C . GLU A 1 247 ? -20.712 -7.039 8.672 1.00 85.25 247 GLU A C 1
ATOM 1950 O O . GLU A 1 247 ? -21.083 -8.198 8.857 1.00 85.25 247 GLU A O 1
ATOM 1955 N N . ASN A 1 248 ? -21.228 -6.270 7.709 1.00 88.69 248 ASN A N 1
ATOM 1956 C CA . ASN A 1 248 ? -22.281 -6.715 6.792 1.00 88.69 248 ASN A CA 1
ATOM 1957 C C . ASN A 1 248 ? -21.733 -7.433 5.547 1.00 88.69 248 ASN A C 1
ATOM 1959 O O . ASN A 1 248 ? -22.429 -8.261 4.963 1.00 88.69 248 ASN A O 1
ATOM 1963 N N . SER A 1 249 ? -20.467 -7.201 5.192 1.00 89.56 249 SER A N 1
ATOM 1964 C CA . SER A 1 249 ? -19.740 -7.963 4.172 1.00 89.56 249 SER A CA 1
ATOM 1965 C C . SER A 1 249 ? -19.673 -9.462 4.528 1.00 89.56 249 SER A C 1
ATOM 1967 O O . SER A 1 249 ? -19.399 -9.840 5.671 1.00 89.56 249 SER A O 1
ATOM 1969 N N . LEU A 1 250 ? -19.964 -10.342 3.565 1.00 90.38 250 LEU A N 1
ATOM 1970 C CA . LEU A 1 250 ? -20.012 -11.801 3.760 1.00 90.38 250 LEU A CA 1
ATOM 1971 C C . LEU A 1 250 ? -18.690 -12.501 3.406 1.00 90.38 250 LEU A C 1
ATOM 1973 O O . LEU A 1 250 ? -18.361 -13.517 4.015 1.00 90.38 250 LEU A O 1
ATOM 1977 N N . LEU A 1 251 ? -17.941 -11.948 2.448 1.00 89.75 251 LEU A N 1
ATOM 1978 C CA . LEU A 1 251 ? -16.569 -12.312 2.074 1.00 89.75 251 LEU A CA 1
ATOM 1979 C C . LEU A 1 251 ? -15.903 -11.131 1.344 1.00 89.75 251 LEU A C 1
ATOM 1981 O O . LEU A 1 251 ? -16.578 -10.154 1.007 1.00 89.75 251 LEU A O 1
ATOM 1985 N N . THR A 1 252 ? -14.593 -11.213 1.101 1.00 90.00 252 THR A N 1
ATOM 1986 C CA . THR A 1 252 ? -13.879 -10.333 0.163 1.00 90.00 252 THR A CA 1
ATOM 1987 C C . THR A 1 252 ? -13.358 -11.108 -1.032 1.00 90.00 252 THR A C 1
ATOM 1989 O O . THR A 1 252 ? -12.747 -12.161 -0.882 1.00 90.00 252 THR A O 1
ATOM 1992 N N . VAL A 1 253 ? -13.555 -10.531 -2.208 1.00 93.50 253 VAL A N 1
ATOM 1993 C CA . VAL A 1 253 ? -12.868 -10.880 -3.450 1.00 93.50 253 VAL A CA 1
ATOM 1994 C C . VAL A 1 253 ? -11.609 -10.016 -3.572 1.00 93.50 253 VAL A C 1
ATOM 1996 O O . VAL A 1 253 ? -11.663 -8.828 -3.274 1.00 93.50 253 VAL A O 1
ATOM 1999 N N . ASN A 1 254 ? -10.478 -10.584 -3.980 1.00 91.44 254 ASN A N 1
ATOM 2000 C CA . ASN A 1 254 ? -9.194 -9.882 -4.058 1.00 91.44 254 ASN A CA 1
ATOM 2001 C C . ASN A 1 254 ? -8.552 -10.078 -5.437 1.00 91.44 254 ASN A C 1
ATOM 2003 O O . ASN A 1 254 ? -8.197 -11.206 -5.785 1.00 91.44 254 ASN A O 1
ATOM 2007 N N . ASP A 1 255 ? -8.397 -9.000 -6.214 1.00 92.25 255 ASP A N 1
ATOM 2008 C CA . ASP A 1 255 ? -7.722 -9.053 -7.521 1.00 92.25 255 ASP A CA 1
ATOM 2009 C C . ASP A 1 255 ? -6.189 -9.018 -7.405 1.00 92.25 255 ASP A C 1
ATOM 2011 O O . ASP A 1 255 ? -5.486 -9.276 -8.380 1.00 92.25 255 ASP A O 1
ATOM 2015 N N . PHE A 1 256 ? -5.636 -8.758 -6.217 1.00 90.56 256 PHE A N 1
ATOM 2016 C CA . PHE A 1 256 ? -4.193 -8.847 -6.023 1.00 90.56 256 PHE A CA 1
ATOM 2017 C C . PHE A 1 256 ? -3.715 -10.314 -6.030 1.00 90.56 256 PHE A C 1
ATOM 2019 O O . PHE A 1 256 ? -4.139 -11.077 -5.160 1.00 90.56 256 PHE A O 1
ATOM 2026 N N . PRO A 1 257 ? -2.826 -10.727 -6.951 1.00 89.94 257 PRO A N 1
ATOM 2027 C CA . PRO A 1 257 ? -2.359 -12.110 -7.063 1.00 89.94 257 PRO A CA 1
ATOM 2028 C C . PRO A 1 257 ? -1.605 -12.602 -5.827 1.00 89.94 257 PRO A C 1
ATOM 2030 O O . PRO A 1 257 ? -0.761 -11.890 -5.272 1.00 89.94 257 PRO A O 1
ATOM 2033 N N . ASP A 1 258 ? -1.840 -13.849 -5.430 1.00 87.00 258 ASP A N 1
ATOM 2034 C CA . ASP A 1 258 ? -1.194 -14.447 -4.260 1.00 87.00 258 ASP A CA 1
ATOM 2035 C C . ASP A 1 258 ? 0.290 -14.713 -4.530 1.00 87.00 258 ASP A C 1
ATOM 2037 O O . ASP A 1 258 ? 1.128 -14.436 -3.669 1.00 87.00 258 ASP A O 1
ATOM 2041 N N . THR A 1 259 ? 0.627 -15.073 -5.771 1.00 86.69 259 THR A N 1
ATOM 2042 C CA . THR A 1 259 ? 1.995 -15.154 -6.308 1.00 86.69 259 THR A CA 1
ATOM 2043 C C . THR A 1 259 ? 2.781 -13.843 -6.134 1.00 86.69 259 THR A C 1
ATOM 2045 O O . THR A 1 259 ? 4.007 -13.859 -5.992 1.00 86.69 259 THR A O 1
ATOM 2048 N N . PHE A 1 260 ? 2.102 -12.688 -6.117 1.00 87.06 260 PHE A N 1
ATOM 2049 C CA . PHE A 1 260 ? 2.738 -11.375 -5.936 1.00 87.06 260 PHE A CA 1
ATOM 2050 C C . PHE A 1 260 ? 2.657 -10.877 -4.488 1.00 87.06 260 PHE A C 1
ATOM 2052 O O . PHE A 1 260 ? 3.403 -9.980 -4.102 1.00 87.06 260 PHE A O 1
ATOM 2059 N N . SER A 1 261 ? 1.773 -11.411 -3.649 1.00 83.62 261 SER A N 1
ATOM 2060 C CA . SER A 1 261 ? 1.577 -10.867 -2.303 1.00 83.62 261 SER A CA 1
ATOM 2061 C C . SER A 1 261 ? 2.762 -11.182 -1.383 1.00 83.62 261 SER A C 1
ATOM 2063 O O . SER A 1 261 ? 3.618 -12.033 -1.659 1.00 83.62 261 SER A O 1
ATOM 2065 N N . PHE A 1 262 ? 2.846 -10.443 -0.281 1.00 83.31 262 PHE A N 1
ATOM 2066 C CA . PHE A 1 262 ? 3.737 -10.774 0.823 1.00 83.31 262 PHE A CA 1
ATOM 2067 C C . PHE A 1 262 ? 3.043 -11.821 1.702 1.00 83.31 262 PHE A C 1
ATOM 2069 O O . PHE A 1 262 ? 1.819 -11.822 1.841 1.00 83.31 262 PHE A O 1
ATOM 2076 N N . ILE A 1 263 ? 3.816 -12.727 2.307 1.00 81.06 263 ILE A N 1
ATOM 2077 C CA . ILE A 1 263 ? 3.250 -13.768 3.172 1.00 81.06 263 ILE A CA 1
ATOM 2078 C C . ILE A 1 263 ? 2.632 -13.094 4.404 1.00 81.06 263 ILE A C 1
ATOM 2080 O O . ILE A 1 263 ? 3.340 -12.507 5.225 1.00 81.06 263 ILE A O 1
ATOM 2084 N N . GLN A 1 264 ? 1.307 -13.180 4.523 1.00 77.81 264 GLN A N 1
ATOM 2085 C CA . GLN A 1 264 ? 0.526 -12.518 5.565 1.00 77.81 264 GLN A CA 1
ATOM 2086 C C . GLN A 1 264 ? -0.648 -13.381 6.034 1.00 77.81 264 GLN A C 1
ATOM 2088 O O . GLN A 1 264 ? -1.131 -14.250 5.306 1.00 77.81 264 GLN A O 1
ATOM 2093 N N . SER A 1 265 ? -1.123 -13.125 7.253 1.00 76.00 265 SER A N 1
ATOM 2094 C CA . SER A 1 265 ? -2.252 -13.840 7.852 1.00 76.00 265 SER A CA 1
ATOM 2095 C C . SER A 1 265 ? -3.537 -13.609 7.057 1.00 76.00 265 SER A C 1
ATOM 2097 O O . SER A 1 265 ? -4.066 -12.498 7.005 1.00 76.00 265 SER A O 1
ATOM 2099 N N . ARG A 1 266 ? -4.061 -14.678 6.457 1.00 78.06 266 ARG A N 1
ATOM 2100 C CA . ARG A 1 266 ? -5.292 -14.686 5.658 1.00 78.06 266 ARG A CA 1
ATOM 2101 C C . ARG A 1 266 ? -6.302 -15.664 6.260 1.00 78.06 266 ARG A C 1
ATOM 2103 O O . ARG A 1 266 ? -5.952 -16.502 7.086 1.00 78.06 266 ARG A O 1
ATOM 2110 N N . GLY A 1 267 ? -7.565 -15.529 5.870 1.00 79.25 267 GLY A N 1
ATOM 2111 C CA . GLY A 1 267 ? -8.639 -16.433 6.276 1.00 79.25 267 GLY A CA 1
ATOM 2112 C C . GLY A 1 267 ? -9.488 -16.825 5.076 1.00 79.25 267 GLY A C 1
ATOM 2113 O O . GLY A 1 267 ? -9.405 -16.200 4.023 1.00 79.25 267 GLY A O 1
ATOM 2114 N N . ASN A 1 268 ? -10.327 -17.843 5.259 1.00 82.50 268 ASN A N 1
ATOM 2115 C CA . ASN A 1 268 ? -11.156 -18.440 4.202 1.00 82.50 268 ASN A CA 1
ATOM 2116 C C . ASN A 1 268 ? -12.245 -17.494 3.646 1.00 82.50 268 ASN A C 1
ATOM 2118 O O . ASN A 1 268 ? -13.006 -17.877 2.761 1.00 82.50 268 ASN A O 1
ATOM 2122 N N . ASP A 1 269 ? -12.361 -16.287 4.207 1.00 83.50 269 ASP A N 1
ATOM 2123 C CA . ASP A 1 269 ? -13.218 -15.197 3.750 1.00 83.50 269 ASP A CA 1
ATOM 2124 C C . ASP A 1 269 ? -12.526 -14.236 2.756 1.00 83.50 269 ASP A C 1
ATOM 2126 O O . ASP A 1 269 ? -13.188 -13.319 2.274 1.00 83.50 269 ASP A O 1
ATOM 2130 N N . LEU A 1 270 ? -11.241 -14.444 2.420 1.00 88.62 270 LEU A N 1
ATOM 2131 C CA . LEU A 1 270 ? -10.527 -13.762 1.330 1.00 88.62 270 LEU A CA 1
ATOM 2132 C C . LEU A 1 270 ? -10.376 -14.706 0.135 1.00 88.62 270 LEU A C 1
ATOM 2134 O O . LEU A 1 270 ? -9.691 -15.721 0.234 1.00 88.62 270 LEU A O 1
ATOM 2138 N N . ILE A 1 271 ? -11.007 -14.365 -0.985 1.00 91.56 271 ILE A N 1
ATOM 2139 C CA . ILE A 1 271 ? -11.037 -15.179 -2.201 1.00 91.56 271 ILE A CA 1
ATOM 2140 C C . ILE A 1 271 ? -10.155 -14.512 -3.265 1.00 91.56 271 ILE A C 1
ATOM 2142 O O . ILE A 1 271 ? -10.540 -13.452 -3.773 1.00 91.56 271 ILE A O 1
ATOM 2146 N N . PRO A 1 272 ? -8.981 -15.076 -3.604 1.00 91.00 272 PRO A N 1
ATOM 2147 C CA . PRO A 1 272 ? -8.144 -14.539 -4.667 1.00 91.00 272 PRO A CA 1
ATOM 2148 C C . PRO A 1 272 ? -8.789 -14.818 -6.029 1.00 91.00 272 PRO A C 1
ATOM 2150 O O . PRO A 1 272 ? -9.069 -15.961 -6.379 1.00 91.00 272 PRO A O 1
ATOM 2153 N N . VAL A 1 273 ? -9.030 -13.758 -6.800 1.00 93.06 273 VAL A N 1
ATOM 2154 C CA . VAL A 1 273 ? -9.488 -13.829 -8.202 1.00 93.06 273 VAL A CA 1
ATOM 2155 C C . VAL A 1 273 ? -8.468 -13.222 -9.168 1.00 93.06 273 VAL A C 1
ATOM 2157 O O . VAL A 1 273 ? -8.691 -13.200 -10.372 1.00 93.06 273 VAL A O 1
ATOM 2160 N N . GLY A 1 274 ? -7.350 -12.721 -8.635 1.00 90.69 274 GLY A N 1
ATOM 2161 C CA . GLY A 1 274 ? -6.352 -11.937 -9.356 1.00 90.69 274 GLY A CA 1
ATOM 2162 C C . GLY A 1 274 ? -5.533 -12.672 -10.406 1.00 90.69 274 GLY A C 1
ATOM 2163 O O . GLY A 1 274 ? -4.907 -12.027 -11.246 1.00 90.69 274 GLY A O 1
ATOM 2164 N N . GLU A 1 275 ? -5.516 -13.999 -10.342 1.00 92.19 275 GLU A N 1
ATOM 2165 C CA . GLU A 1 275 ? -4.626 -14.887 -11.091 1.00 92.19 275 GLU A CA 1
ATOM 2166 C C . GLU A 1 275 ? -5.309 -15.377 -12.371 1.00 92.19 275 GLU A C 1
ATOM 2168 O O . GLU A 1 275 ? -5.778 -16.510 -12.473 1.00 92.19 275 GLU A O 1
ATOM 2173 N N . HIS A 1 276 ? -5.474 -14.466 -13.332 1.00 90.00 276 HIS A N 1
ATOM 2174 C CA . HIS A 1 276 ? -6.088 -14.740 -14.629 1.00 90.00 276 HIS A CA 1
ATOM 2175 C C . HIS A 1 276 ? -5.376 -13.981 -15.751 1.00 90.00 276 HIS A C 1
ATOM 2177 O O . HIS A 1 276 ? -5.084 -12.792 -15.635 1.00 90.00 276 HIS A O 1
ATOM 2183 N N . CYS A 1 277 ? -5.163 -14.662 -16.876 1.00 90.12 277 CYS A N 1
ATOM 2184 C CA . CYS A 1 277 ? -4.623 -14.062 -18.092 1.00 90.12 277 CYS A CA 1
ATOM 2185 C C . CYS A 1 277 ? -5.718 -13.961 -19.153 1.00 90.12 277 CYS A C 1
ATOM 2187 O O . CYS A 1 277 ? -6.327 -14.963 -19.525 1.00 90.12 277 CYS A O 1
ATOM 2189 N N . ALA A 1 278 ? -5.972 -12.750 -19.647 1.00 81.88 278 ALA A N 1
ATOM 2190 C CA . ALA A 1 278 ? -6.963 -12.522 -20.691 1.00 81.88 278 ALA A CA 1
ATOM 2191 C C . ALA A 1 278 ? -6.423 -12.960 -22.067 1.00 81.88 278 ALA A C 1
ATOM 2193 O O . ALA A 1 278 ? -5.317 -12.584 -22.447 1.00 81.88 278 ALA A O 1
ATOM 2194 N N . SER A 1 279 ? -7.221 -13.695 -22.845 1.00 80.25 279 SER A N 1
ATOM 2195 C CA . SER A 1 279 ? -6.859 -14.188 -24.184 1.00 80.25 279 SER A CA 1
ATOM 2196 C C . SER A 1 279 ? -6.698 -13.052 -25.200 1.00 80.25 279 SER A C 1
ATOM 2198 O O . SER A 1 279 ? -7.654 -12.319 -25.454 1.00 80.25 279 SER A O 1
ATOM 2200 N N . SER A 1 280 ? -5.506 -12.864 -25.768 1.00 81.25 280 SER A N 1
ATOM 2201 C CA . SER A 1 280 ? -5.234 -11.849 -26.800 1.00 81.25 280 SER A CA 1
ATOM 2202 C C . SER A 1 280 ? -5.881 -12.188 -28.144 1.00 81.25 280 SER A C 1
ATOM 2204 O O . SER A 1 280 ? -5.993 -13.358 -28.512 1.00 81.25 280 SER A O 1
ATOM 2206 N N . GLU A 1 281 ? -6.269 -11.156 -28.892 1.00 85.50 281 GLU A N 1
ATOM 2207 C CA . GLU A 1 281 ? -6.600 -11.289 -30.317 1.00 85.50 281 GLU A CA 1
ATOM 2208 C C . GLU A 1 281 ? -5.321 -11.202 -31.180 1.00 85.50 281 GLU A C 1
ATOM 2210 O O . GLU A 1 281 ? -4.208 -11.080 -30.664 1.00 85.50 281 GLU A O 1
ATOM 2215 N N . ASN A 1 282 ? -5.458 -11.285 -32.508 1.00 87.94 282 ASN A N 1
ATOM 2216 C CA . ASN A 1 282 ? -4.333 -11.048 -33.414 1.00 87.94 282 ASN A CA 1
ATOM 2217 C C . ASN A 1 282 ? -3.938 -9.564 -33.407 1.00 87.94 282 ASN A C 1
ATOM 2219 O O . ASN A 1 282 ? -4.795 -8.684 -33.492 1.00 87.94 282 ASN A O 1
ATOM 2223 N N . LEU A 1 283 ? -2.633 -9.289 -33.382 1.00 91.31 283 LEU A N 1
ATOM 2224 C CA . LEU A 1 283 ? -2.104 -7.930 -33.446 1.00 91.31 283 LEU A CA 1
ATOM 2225 C C . LEU A 1 283 ? -2.475 -7.256 -34.793 1.00 91.31 283 LEU A C 1
ATOM 2227 O O . LEU A 1 283 ? -2.290 -7.882 -35.843 1.00 91.31 283 LEU A O 1
ATOM 2231 N N . PRO A 1 284 ? -2.970 -5.998 -34.812 1.00 92.62 284 PRO A N 1
ATOM 2232 C CA . PRO A 1 284 ? -3.315 -5.306 -36.057 1.00 92.62 284 PRO A CA 1
ATOM 2233 C C . PRO A 1 284 ? -2.107 -5.142 -36.989 1.00 92.62 284 PRO A C 1
ATOM 2235 O O . PRO A 1 284 ? -0.989 -4.926 -36.516 1.00 92.62 284 PRO A O 1
ATOM 2238 N N . SER A 1 285 ? -2.342 -5.179 -38.306 1.00 89.12 285 SER A N 1
ATOM 2239 C CA . SER A 1 285 ? -1.318 -5.128 -39.373 1.00 89.12 285 SER A CA 1
ATOM 2240 C C . SER A 1 285 ? -0.236 -4.072 -39.149 1.00 89.12 285 SER A C 1
ATOM 2242 O O . SER A 1 285 ? 0.952 -4.333 -39.313 1.00 89.12 285 SER A O 1
ATOM 2244 N N . ASP A 1 286 ? -0.652 -2.883 -38.729 1.00 88.12 286 ASP A N 1
ATOM 2245 C CA . ASP A 1 286 ? 0.195 -1.695 -38.661 1.00 88.12 286 ASP A CA 1
ATOM 2246 C C . ASP A 1 286 ? 1.171 -1.749 -37.476 1.00 88.12 286 ASP A C 1
ATOM 2248 O O . ASP A 1 286 ? 2.194 -1.059 -37.468 1.00 88.12 286 ASP A O 1
ATOM 2252 N N . PHE A 1 287 ? 0.858 -2.564 -36.467 1.00 93.50 287 PHE A N 1
ATOM 2253 C CA . PHE A 1 287 ? 1.765 -2.919 -35.379 1.00 93.50 287 PHE A CA 1
ATOM 2254 C C . PHE A 1 287 ? 2.549 -4.184 -35.733 1.00 93.50 287 PHE A C 1
ATOM 2256 O O . PHE A 1 287 ? 3.764 -4.203 -35.566 1.00 93.50 287 PHE A O 1
ATOM 2263 N N . ARG A 1 288 ? 1.874 -5.193 -36.296 1.00 93.00 288 ARG A N 1
ATOM 2264 C CA . ARG A 1 288 ? 2.453 -6.475 -36.712 1.00 93.00 288 ARG A CA 1
ATOM 2265 C C . ARG A 1 288 ? 3.677 -6.305 -37.613 1.00 93.00 288 ARG A C 1
ATOM 2267 O O . ARG A 1 288 ? 4.762 -6.735 -37.244 1.00 93.00 288 ARG A O 1
ATOM 2274 N N . ASN A 1 289 ? 3.537 -5.563 -38.711 1.00 91.56 289 ASN A N 1
ATOM 2275 C CA . ASN A 1 289 ? 4.621 -5.309 -39.667 1.00 91.56 289 ASN A CA 1
ATOM 2276 C C . ASN A 1 289 ? 5.828 -4.565 -39.057 1.00 91.56 289 ASN A C 1
ATOM 2278 O O . ASN A 1 289 ? 6.889 -4.529 -39.669 1.00 91.56 289 ASN A O 1
ATOM 2282 N N . PHE A 1 290 ? 5.662 -3.928 -37.892 1.00 93.75 290 PHE A N 1
ATOM 2283 C CA . PHE A 1 290 ? 6.729 -3.220 -37.182 1.00 93.75 290 PHE A CA 1
ATOM 2284 C C . PHE A 1 290 ? 7.411 -4.095 -36.118 1.00 93.75 290 PHE A C 1
ATOM 2286 O O . PHE A 1 290 ? 8.602 -3.926 -35.882 1.00 93.75 290 PHE A O 1
ATOM 2293 N N . VAL A 1 291 ? 6.684 -5.027 -35.485 1.00 94.00 291 VAL A N 1
ATOM 2294 C CA . VAL A 1 291 ? 7.242 -5.953 -34.477 1.00 94.00 291 VAL A CA 1
ATOM 2295 C C . VAL A 1 291 ? 7.812 -7.240 -35.079 1.00 94.00 291 VAL A C 1
ATOM 2297 O O . VAL A 1 291 ? 8.661 -7.872 -34.455 1.00 94.00 291 VAL A O 1
ATOM 2300 N N . GLU A 1 292 ? 7.373 -7.630 -36.279 1.00 94.06 292 GLU A N 1
ATOM 2301 C CA . GLU A 1 292 ? 7.877 -8.782 -37.050 1.00 94.06 292 GLU A CA 1
ATOM 2302 C C . GLU A 1 292 ? 9.068 -8.413 -37.970 1.00 94.06 292 GLU A C 1
ATOM 2304 O O . GLU A 1 292 ? 9.354 -9.126 -38.929 1.00 94.06 292 GLU A O 1
ATOM 2309 N N . ASP A 1 293 ? 9.771 -7.303 -37.705 1.00 92.62 293 ASP A N 1
ATOM 2310 C CA . ASP A 1 293 ? 10.950 -6.895 -38.484 1.00 92.62 293 ASP A CA 1
ATOM 2311 C C . ASP A 1 293 ? 12.101 -7.919 -38.324 1.00 92.62 293 ASP A C 1
ATOM 2313 O O . ASP A 1 293 ? 12.644 -8.053 -37.222 1.00 92.62 293 ASP A O 1
ATOM 2317 N N . PRO A 1 294 ? 12.512 -8.631 -39.396 1.00 91.88 294 PRO A N 1
ATOM 2318 C CA . PRO A 1 294 ? 13.436 -9.761 -39.307 1.00 91.88 294 PRO A CA 1
ATOM 2319 C C . PRO A 1 294 ? 14.875 -9.385 -38.935 1.00 91.88 294 PRO A C 1
ATOM 2321 O O . PRO A 1 294 ? 15.658 -10.283 -38.629 1.00 91.88 294 PRO A O 1
ATOM 2324 N N . ILE A 1 295 ? 15.253 -8.100 -38.974 1.00 93.94 295 ILE A N 1
ATOM 2325 C CA . ILE A 1 295 ? 16.580 -7.660 -38.503 1.00 93.94 295 ILE A CA 1
ATOM 2326 C C . ILE A 1 295 ? 16.587 -7.321 -37.008 1.00 93.94 295 ILE A C 1
ATOM 2328 O O . ILE A 1 295 ? 17.650 -7.042 -36.456 1.00 93.94 295 ILE A O 1
ATOM 2332 N N . SER A 1 296 ? 15.422 -7.305 -36.353 1.00 95.94 296 SER A N 1
ATOM 2333 C CA . SER A 1 296 ? 15.322 -6.888 -34.961 1.00 95.94 296 SER A CA 1
ATOM 2334 C C . SER A 1 296 ? 15.570 -8.026 -33.972 1.00 95.94 296 SER A C 1
ATOM 2336 O O . SER A 1 296 ? 15.074 -9.138 -34.131 1.00 95.94 296 SER A O 1
ATOM 2338 N N . LYS A 1 297 ? 16.277 -7.711 -32.881 1.00 96.00 297 LYS A N 1
ATOM 2339 C CA . LYS A 1 297 ? 16.460 -8.591 -31.714 1.00 96.00 297 LYS A CA 1
ATOM 2340 C C . LYS A 1 297 ? 15.190 -8.752 -30.866 1.00 96.00 297 LYS A C 1
ATOM 2342 O O . LYS A 1 297 ? 15.150 -9.621 -29.999 1.00 96.00 297 LYS A O 1
ATOM 2347 N N . GLY A 1 298 ? 14.170 -7.918 -31.081 1.00 97.00 298 GLY A N 1
ATOM 2348 C CA . GLY A 1 298 ? 12.897 -7.974 -30.365 1.00 97.00 298 GLY A CA 1
ATOM 2349 C C . GLY A 1 298 ? 12.224 -6.610 -30.220 1.00 97.00 298 GLY A C 1
ATOM 2350 O O . GLY A 1 298 ? 12.767 -5.569 -30.587 1.00 97.00 298 GLY A O 1
ATOM 2351 N N . THR A 1 299 ? 11.026 -6.612 -29.646 1.00 98.12 299 THR A N 1
ATOM 2352 C CA . THR A 1 299 ? 10.212 -5.424 -29.388 1.00 98.12 299 THR A CA 1
ATOM 2353 C C . THR A 1 299 ? 10.271 -5.010 -27.918 1.00 98.12 299 THR A C 1
ATOM 2355 O O . THR A 1 299 ? 10.030 -5.817 -27.019 1.00 98.12 299 THR A O 1
ATOM 2358 N N . ILE A 1 300 ? 10.539 -3.728 -27.677 1.00 98.56 300 ILE A N 1
ATOM 2359 C CA . ILE A 1 300 ? 10.443 -3.073 -26.370 1.00 98.56 300 ILE A CA 1
ATOM 2360 C C . ILE A 1 300 ? 9.146 -2.262 -26.368 1.00 98.56 300 ILE A C 1
ATOM 2362 O O . ILE A 1 300 ? 8.970 -1.353 -27.182 1.00 98.56 300 ILE A O 1
ATOM 2366 N N . TYR A 1 301 ? 8.225 -2.577 -25.461 1.00 98.25 301 TYR A N 1
ATOM 2367 C CA . TYR A 1 301 ? 6.981 -1.824 -25.311 1.00 98.25 301 TYR A CA 1
ATOM 2368 C C . TYR A 1 301 ? 7.086 -0.839 -24.142 1.00 98.25 301 TYR A C 1
ATOM 2370 O O . TYR A 1 301 ? 7.582 -1.194 -23.076 1.00 98.25 301 TYR A O 1
ATOM 2378 N N . VAL A 1 302 ? 6.618 0.397 -24.326 1.00 97.06 302 VAL A N 1
ATOM 2379 C CA . VAL A 1 302 ? 6.680 1.470 -23.321 1.00 97.06 302 VAL A CA 1
ATOM 2380 C C . VAL A 1 302 ? 5.285 2.061 -23.121 1.00 97.06 302 VAL A C 1
ATOM 2382 O O . VAL A 1 302 ? 4.733 2.665 -24.043 1.00 97.06 302 VAL A O 1
ATOM 2385 N N . ALA A 1 303 ? 4.698 1.909 -21.930 1.00 94.06 303 ALA A N 1
ATOM 2386 C CA . ALA A 1 303 ? 3.392 2.494 -21.612 1.00 94.06 303 ALA A CA 1
ATOM 2387 C C . ALA A 1 303 ? 3.178 2.761 -20.116 1.00 94.06 303 ALA A C 1
ATOM 2389 O O . ALA A 1 303 ? 3.189 1.857 -19.276 1.00 94.06 303 ALA A O 1
ATOM 2390 N N . PHE A 1 304 ? 2.865 4.015 -19.788 1.00 88.88 304 PHE A N 1
ATOM 2391 C CA . PHE A 1 304 ? 2.703 4.488 -18.409 1.00 88.88 304 PHE A CA 1
ATOM 2392 C C . PHE A 1 304 ? 1.240 4.705 -17.974 1.00 88.88 304 PHE A C 1
ATOM 2394 O O . PHE A 1 304 ? 0.966 5.330 -16.955 1.00 88.88 304 PHE A O 1
ATOM 2401 N N . GLY A 1 305 ? 0.286 4.115 -18.698 1.00 78.31 305 GLY A N 1
ATOM 2402 C CA . GLY A 1 305 ? -1.137 4.182 -18.358 1.00 78.31 305 GLY A CA 1
ATOM 2403 C C . GLY A 1 305 ? -1.803 5.502 -18.762 1.00 78.31 305 GLY A C 1
ATOM 2404 O O . GLY A 1 305 ? -1.322 6.222 -19.629 1.00 78.31 305 GLY A O 1
ATOM 2405 N N . SER A 1 306 ? -2.972 5.787 -18.179 1.00 67.50 306 SER A N 1
ATOM 2406 C CA . SER A 1 306 ? -3.818 6.924 -18.593 1.00 67.50 306 SER A CA 1
ATOM 2407 C C . SER A 1 306 ? -3.557 8.234 -17.843 1.00 67.50 306 SER A C 1
ATOM 2409 O O . SER A 1 306 ? -4.015 9.271 -18.318 1.00 67.50 306 SER A O 1
ATOM 2411 N N . TYR A 1 307 ? -2.865 8.178 -16.697 1.00 69.00 307 TYR A N 1
ATOM 2412 C CA . TYR A 1 307 ? -2.743 9.292 -15.745 1.00 69.00 307 TYR A CA 1
ATOM 2413 C C . TYR A 1 307 ? -1.316 9.843 -15.576 1.00 69.00 307 TYR A C 1
ATOM 2415 O O . TYR A 1 307 ? -1.184 10.969 -15.111 1.00 69.00 307 TYR A O 1
ATOM 2423 N N . LEU A 1 308 ? -0.259 9.099 -15.940 1.00 76.94 308 LEU A N 1
ATOM 2424 C CA . LEU A 1 308 ? 1.097 9.659 -15.981 1.00 76.94 308 LEU A CA 1
ATOM 2425 C C . LEU A 1 308 ? 1.274 10.453 -17.278 1.00 76.94 308 LEU A C 1
ATOM 2427 O O . LEU A 1 308 ? 1.247 9.854 -18.356 1.00 76.94 308 LEU A O 1
ATOM 2431 N N . ASN A 1 309 ? 1.531 11.758 -17.178 1.00 80.94 309 ASN A N 1
ATOM 2432 C CA . ASN A 1 309 ? 2.223 12.479 -18.243 1.00 80.94 309 ASN A CA 1
ATOM 2433 C C . ASN A 1 309 ? 3.705 12.614 -17.867 1.00 80.94 309 ASN A C 1
ATOM 2435 O O . ASN A 1 309 ? 4.032 12.966 -16.735 1.00 80.94 309 ASN A O 1
ATOM 2439 N N . LEU A 1 310 ? 4.600 12.317 -18.810 1.00 84.12 310 LEU A N 1
ATOM 2440 C CA . LEU A 1 310 ? 6.044 12.476 -18.620 1.00 84.12 310 LEU A CA 1
ATOM 2441 C C . LEU A 1 310 ? 6.486 13.939 -18.751 1.00 84.12 310 LEU A C 1
ATOM 2443 O O . LEU A 1 310 ? 7.495 14.310 -18.164 1.00 84.12 310 LEU A O 1
ATOM 2447 N N . GLU A 1 311 ? 5.716 14.763 -19.468 1.00 83.38 311 GLU A N 1
ATOM 2448 C CA . GLU A 1 311 ? 5.979 16.201 -19.629 1.00 83.38 311 GLU A CA 1
ATOM 2449 C C . GLU A 1 311 ? 5.760 16.990 -18.319 1.00 83.38 311 GLU A C 1
ATOM 2451 O O . GLU A 1 311 ? 6.291 18.084 -18.169 1.00 83.38 311 GLU A O 1
ATOM 2456 N N . ASP A 1 312 ? 5.028 16.429 -17.343 1.00 83.62 312 ASP A N 1
ATOM 2457 C CA . ASP A 1 312 ? 4.853 17.017 -16.000 1.00 83.62 312 ASP A CA 1
ATOM 2458 C C . ASP A 1 312 ? 6.028 16.717 -15.042 1.00 83.62 312 ASP A C 1
ATOM 2460 O O . ASP A 1 312 ? 6.010 17.143 -13.880 1.00 83.62 312 ASP A O 1
ATOM 2464 N N . GLY A 1 313 ? 6.998 15.910 -15.488 1.00 81.69 313 GLY A N 1
ATOM 2465 C CA . GLY A 1 313 ? 8.149 15.487 -14.696 1.00 81.69 313 GLY A CA 1
ATOM 2466 C C . GLY A 1 313 ? 9.268 16.530 -14.620 1.00 81.69 313 GLY A C 1
ATOM 2467 O O . GLY A 1 313 ? 9.128 17.648 -15.116 1.00 81.69 313 GLY A O 1
ATOM 2468 N N . PRO A 1 314 ? 10.404 16.182 -13.989 1.00 84.38 314 PRO A N 1
ATOM 2469 C CA . PRO A 1 314 ? 11.617 16.991 -14.051 1.00 84.38 314 PRO A CA 1
ATOM 2470 C C . PRO A 1 314 ? 12.035 17.289 -15.500 1.00 84.38 314 PRO A C 1
ATOM 2472 O O . PRO A 1 314 ? 11.899 16.432 -16.378 1.00 84.38 314 PRO A O 1
ATOM 2475 N N . GLU A 1 315 ? 12.583 18.480 -15.738 1.00 84.69 315 GLU A N 1
ATOM 2476 C CA . GLU A 1 315 ? 13.141 18.872 -17.038 1.00 84.69 315 GLU A CA 1
ATOM 2477 C C . GLU A 1 315 ? 14.167 17.832 -17.526 1.00 84.69 315 GLU A C 1
ATOM 2479 O O . GLU A 1 315 ? 14.973 17.329 -16.741 1.00 84.69 315 GLU A O 1
ATOM 2484 N N . GLY A 1 316 ? 14.103 17.456 -18.807 1.00 87.94 316 GLY A N 1
ATOM 2485 C CA . GLY A 1 316 ? 14.940 16.394 -19.373 1.00 87.94 316 GLY A CA 1
ATOM 2486 C C . GLY A 1 316 ? 14.402 14.964 -19.193 1.00 87.94 316 GLY A C 1
ATOM 2487 O O . GLY A 1 316 ? 15.084 14.014 -19.587 1.00 87.94 316 GLY A O 1
ATOM 2488 N N . THR A 1 317 ? 13.215 14.757 -18.603 1.00 90.25 317 THR A N 1
ATOM 2489 C CA . THR A 1 317 ? 12.651 13.402 -18.401 1.00 90.25 317 THR A CA 1
ATOM 2490 C C . THR A 1 317 ? 12.331 12.699 -19.722 1.00 90.25 317 THR A C 1
ATOM 2492 O O . THR A 1 317 ? 12.700 11.536 -19.898 1.00 90.25 317 THR A O 1
ATOM 2495 N N . VAL A 1 318 ? 11.653 13.371 -20.659 1.00 91.75 318 VAL A N 1
ATOM 2496 C CA . VAL A 1 318 ? 11.286 12.774 -21.958 1.00 91.75 318 VAL A CA 1
ATOM 2497 C C . VAL A 1 318 ? 12.540 12.564 -22.805 1.00 91.75 318 VAL A C 1
ATOM 2499 O O . VAL A 1 318 ? 12.727 11.494 -23.381 1.00 91.75 318 VAL A O 1
ATOM 2502 N N . GLU A 1 319 ? 13.435 13.547 -22.797 1.00 93.44 319 GLU A N 1
ATOM 2503 C CA . GLU A 1 319 ? 14.737 13.547 -23.458 1.00 93.44 319 GLU A CA 1
ATOM 2504 C C . GLU A 1 319 ? 15.602 12.377 -22.974 1.00 93.44 319 GLU A C 1
ATOM 2506 O O . GLU A 1 319 ? 16.149 11.647 -23.796 1.00 93.44 319 GLU A O 1
ATOM 2511 N N . SER A 1 320 ? 15.641 12.119 -21.661 1.00 95.06 320 SER A N 1
ATOM 2512 C CA . SER A 1 320 ? 16.362 10.982 -21.071 1.00 95.06 320 SER A CA 1
ATOM 2513 C C . SER A 1 320 ? 15.850 9.632 -21.578 1.00 95.06 320 SER A C 1
ATOM 2515 O O . SER A 1 320 ? 16.643 8.730 -21.854 1.00 95.06 320 SER A O 1
ATOM 2517 N N . PHE A 1 321 ? 14.529 9.475 -21.729 1.00 95.56 321 PHE A N 1
ATOM 2518 C CA . PHE A 1 321 ? 13.956 8.272 -22.336 1.00 95.56 321 PHE A CA 1
ATOM 2519 C C . PHE A 1 321 ? 14.288 8.173 -23.829 1.00 95.56 321 PHE A C 1
ATOM 2521 O O . PHE A 1 321 ? 14.642 7.090 -24.290 1.00 95.56 321 PHE A O 1
ATOM 2528 N N . VAL A 1 322 ? 14.219 9.274 -24.584 1.00 95.75 322 VAL A N 1
ATOM 2529 C CA . VAL A 1 322 ? 14.590 9.299 -26.010 1.00 95.75 322 VAL A CA 1
ATOM 2530 C C . VAL A 1 322 ? 16.056 8.924 -26.212 1.00 95.75 322 VAL A C 1
ATOM 2532 O O . VAL A 1 322 ? 16.351 8.060 -27.035 1.00 95.75 322 VAL A O 1
ATOM 2535 N N . GLU A 1 323 ? 16.968 9.531 -25.456 1.00 96.75 323 GLU A N 1
ATOM 2536 C CA . GLU A 1 323 ? 18.407 9.269 -25.518 1.00 96.75 323 GLU A CA 1
ATOM 2537 C C . GLU A 1 323 ? 18.720 7.803 -25.192 1.00 96.75 323 GLU A C 1
ATOM 2539 O O . GLU A 1 323 ? 19.419 7.139 -25.960 1.00 96.75 323 GLU A O 1
ATOM 2544 N N . ALA A 1 324 ? 18.133 7.262 -24.118 1.00 97.56 324 ALA A N 1
ATOM 2545 C CA . ALA A 1 324 ? 18.305 5.860 -23.753 1.00 97.56 324 ALA A CA 1
ATOM 2546 C C . ALA A 1 324 ? 17.753 4.905 -24.825 1.00 97.56 324 ALA A C 1
ATOM 2548 O O . ALA A 1 324 ? 18.452 3.991 -25.255 1.00 97.56 324 ALA A O 1
ATOM 2549 N N . LEU A 1 325 ? 16.522 5.119 -25.306 1.00 97.50 325 LEU A N 1
ATOM 2550 C CA . LEU A 1 325 ? 15.891 4.269 -26.328 1.00 97.50 325 LEU A CA 1
ATOM 2551 C C . LEU A 1 325 ? 16.610 4.357 -27.687 1.00 97.50 325 LEU A C 1
ATOM 2553 O O . LEU A 1 325 ? 16.637 3.380 -28.439 1.00 97.50 325 LEU A O 1
ATOM 2557 N N . ASN A 1 326 ? 17.258 5.489 -27.975 1.00 97.38 326 ASN A N 1
ATOM 2558 C CA . ASN A 1 326 ? 18.095 5.692 -29.156 1.00 97.38 326 ASN A CA 1
ATOM 2559 C C . ASN A 1 326 ? 19.393 4.864 -29.166 1.00 97.38 326 ASN A C 1
ATOM 2561 O O . ASN A 1 326 ? 20.029 4.802 -30.219 1.00 97.38 326 ASN A O 1
ATOM 2565 N N . TYR A 1 327 ? 19.792 4.243 -28.052 1.00 97.06 327 TYR A N 1
ATOM 2566 C CA . TYR A 1 327 ? 20.909 3.289 -28.003 1.00 97.06 327 TYR A CA 1
ATOM 2567 C C . TYR A 1 327 ? 20.506 1.886 -28.503 1.00 97.06 327 TYR A C 1
ATOM 2569 O O . TYR A 1 327 ? 21.333 1.148 -29.030 1.00 97.06 327 TYR A O 1
ATOM 2577 N N . PHE A 1 328 ? 19.225 1.521 -28.395 1.00 97.31 328 PHE A N 1
ATOM 2578 C CA . PHE A 1 328 ? 18.715 0.176 -28.687 1.00 97.31 328 PHE A CA 1
ATOM 2579 C C . PHE A 1 328 ? 18.206 0.026 -30.138 1.00 97.31 328 PHE A C 1
ATOM 2581 O O . PHE A 1 328 ? 17.107 -0.477 -30.358 1.00 97.31 328 PHE A O 1
ATOM 2588 N N . GLU A 1 329 ? 18.986 0.463 -31.137 1.00 96.06 329 GLU A N 1
ATOM 2589 C CA . GLU A 1 329 ? 18.594 0.463 -32.570 1.00 96.06 329 GLU A CA 1
ATOM 2590 C C . GLU A 1 329 ? 18.262 -0.931 -33.141 1.00 96.06 329 GLU A C 1
ATOM 2592 O O . GLU A 1 329 ? 17.401 -1.076 -34.016 1.00 96.06 329 GLU A O 1
ATOM 2597 N N . ASP A 1 330 ? 18.904 -1.972 -32.602 1.00 96.25 330 ASP A N 1
ATOM 2598 C CA . ASP A 1 330 ? 18.641 -3.374 -32.949 1.00 96.25 330 ASP A CA 1
ATOM 2599 C C . ASP A 1 330 ? 17.245 -3.851 -32.500 1.00 96.25 330 ASP A C 1
ATOM 2601 O O . ASP A 1 330 ? 16.767 -4.900 -32.934 1.00 96.25 330 ASP A O 1
ATOM 2605 N N . TYR A 1 331 ? 16.570 -3.108 -31.625 1.00 97.88 331 TYR A N 1
ATOM 2606 C CA . TYR A 1 331 ? 15.228 -3.415 -31.136 1.00 97.88 331 TYR A CA 1
ATOM 2607 C C . TYR A 1 331 ? 14.179 -2.544 -31.837 1.00 97.88 331 TYR A C 1
ATOM 2609 O O . TYR A 1 331 ? 14.478 -1.505 -32.428 1.00 97.88 331 TYR A O 1
ATOM 2617 N N . ARG A 1 332 ? 12.914 -2.954 -31.794 1.00 97.44 332 ARG A N 1
ATOM 2618 C CA . ARG A 1 332 ? 11.779 -2.127 -32.228 1.00 97.44 332 ARG A CA 1
ATOM 2619 C C . ARG A 1 332 ? 11.076 -1.588 -30.998 1.00 97.44 332 ARG A C 1
ATOM 2621 O O . ARG A 1 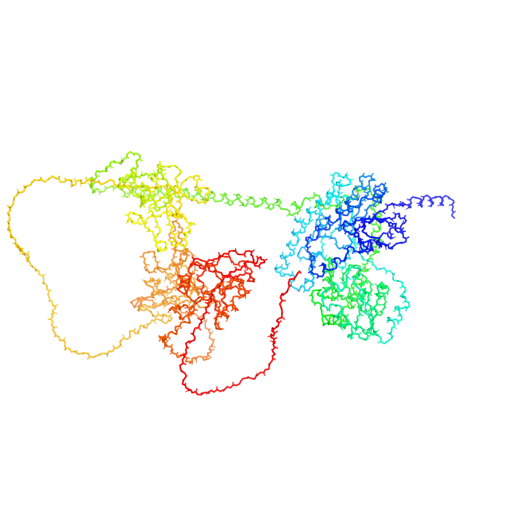332 ? 10.639 -2.352 -30.147 1.00 97.44 332 ARG A O 1
ATOM 2628 N N . VAL A 1 333 ? 10.985 -0.272 -30.868 1.00 98.00 333 VAL A N 1
ATOM 2629 C CA . VAL A 1 333 ? 10.380 0.356 -29.691 1.00 98.00 333 VAL A CA 1
ATOM 2630 C C . VAL A 1 333 ? 8.986 0.843 -30.054 1.00 98.00 333 VAL A C 1
ATOM 2632 O O . VAL A 1 333 ? 8.833 1.633 -30.982 1.00 98.00 333 VAL A O 1
ATOM 2635 N N . ILE A 1 334 ? 7.962 0.408 -29.322 1.00 97.12 334 ILE A N 1
ATOM 2636 C CA . ILE A 1 334 ? 6.614 0.984 -29.415 1.00 97.12 334 ILE A CA 1
ATOM 2637 C C . ILE A 1 334 ? 6.345 1.754 -28.131 1.00 97.12 334 ILE A C 1
ATOM 2639 O O . ILE A 1 334 ? 6.246 1.161 -27.057 1.00 97.12 334 ILE A O 1
ATOM 2643 N N . TRP A 1 335 ? 6.187 3.070 -28.248 1.00 95.31 335 TRP A N 1
ATOM 2644 C CA . TRP A 1 335 ? 5.950 3.950 -27.111 1.00 95.31 335 TRP A CA 1
ATOM 2645 C C . TRP A 1 335 ? 4.538 4.530 -27.168 1.00 95.31 335 TRP A C 1
ATOM 2647 O O . TRP A 1 335 ? 4.200 5.345 -28.027 1.00 95.31 335 TRP A O 1
ATOM 2657 N N . SER A 1 336 ? 3.697 4.087 -26.232 1.00 93.25 336 SER A N 1
ATOM 2658 C CA . SER A 1 336 ? 2.371 4.651 -26.004 1.00 93.25 336 SER A CA 1
ATOM 2659 C C . SER A 1 336 ? 2.507 5.933 -25.179 1.00 93.25 336 SER A C 1
ATOM 2661 O O . SER A 1 336 ? 2.626 5.878 -23.953 1.00 93.25 336 SER A O 1
ATOM 2663 N N . HIS A 1 337 ? 2.509 7.083 -25.848 1.00 86.75 337 HIS A N 1
ATOM 2664 C CA . HIS A 1 337 ? 2.715 8.400 -25.246 1.00 86.75 337 HIS A CA 1
ATOM 2665 C C . HIS A 1 337 ? 1.848 9.455 -25.946 1.00 86.75 337 HIS A C 1
ATOM 2667 O O . HIS A 1 337 ? 1.579 9.357 -27.142 1.00 86.75 337 HIS A O 1
ATOM 2673 N N . LYS A 1 338 ? 1.396 10.449 -25.178 1.00 77.06 338 LYS A N 1
ATOM 2674 C CA . LYS A 1 338 ? 0.638 11.606 -25.659 1.00 77.06 338 LYS A CA 1
ATOM 2675 C C . LYS A 1 338 ? 1.543 12.826 -25.510 1.00 77.06 338 LYS A C 1
ATOM 2677 O O . LYS A 1 338 ? 1.743 13.264 -24.386 1.00 77.06 338 LYS A O 1
ATOM 2682 N N . GLY A 1 339 ? 2.076 13.320 -26.619 1.00 76.00 339 GLY A N 1
ATOM 2683 C CA . GLY A 1 339 ? 3.042 14.418 -26.638 1.00 76.00 339 GLY A CA 1
ATOM 2684 C C . GLY A 1 339 ? 3.854 14.404 -27.931 1.00 76.00 339 GLY A C 1
ATOM 2685 O O . GLY A 1 339 ? 3.904 13.388 -28.633 1.00 76.00 339 GLY A O 1
ATOM 2686 N N . ASN A 1 340 ? 4.467 15.537 -28.271 1.00 76.75 340 ASN A N 1
ATOM 2687 C CA . ASN A 1 340 ? 5.318 15.664 -29.457 1.00 76.75 340 ASN A CA 1
ATOM 2688 C C . ASN A 1 340 ? 6.774 15.379 -29.081 1.00 76.75 340 ASN A C 1
ATOM 2690 O O . ASN A 1 340 ? 7.518 16.280 -28.703 1.00 76.75 340 ASN A O 1
ATOM 2694 N N . VAL A 1 341 ? 7.187 14.122 -29.220 1.00 84.25 341 VAL A N 1
ATOM 2695 C CA . VAL A 1 341 ? 8.560 13.703 -28.916 1.00 84.25 341 VAL A CA 1
ATOM 2696 C C . VAL A 1 341 ? 9.475 13.980 -30.109 1.00 84.25 341 VAL A C 1
ATOM 2698 O O . VAL A 1 341 ? 9.191 13.566 -31.233 1.00 84.25 341 VAL A O 1
ATOM 2701 N N . THR A 1 342 ? 10.589 14.673 -29.866 1.00 86.25 342 THR A N 1
ATOM 2702 C CA . THR A 1 342 ? 11.614 14.974 -30.880 1.00 86.25 342 THR A CA 1
ATOM 2703 C C . THR A 1 342 ? 12.902 14.189 -30.609 1.00 86.25 342 THR A C 1
ATOM 2705 O O . THR A 1 342 ? 13.073 13.611 -29.541 1.00 86.25 342 THR A O 1
ATOM 2708 N N . GLY A 1 343 ? 13.798 14.097 -31.598 1.00 88.44 343 GLY A N 1
ATOM 2709 C CA . GLY A 1 343 ? 15.110 13.444 -31.450 1.00 88.44 343 GLY A CA 1
ATOM 2710 C C . GLY A 1 343 ? 15.118 11.907 -31.460 1.00 88.44 343 GLY A C 1
ATOM 2711 O O . GLY A 1 343 ? 16.193 11.311 -31.509 1.00 88.44 343 GLY A O 1
ATOM 2712 N N . ALA A 1 344 ? 13.962 11.244 -31.455 1.00 91.94 344 ALA A N 1
ATOM 2713 C CA . ALA A 1 344 ? 13.873 9.787 -31.543 1.00 91.94 344 ALA A CA 1
ATOM 2714 C C . ALA A 1 344 ? 14.173 9.257 -32.961 1.00 91.94 344 ALA A C 1
ATOM 2716 O O . ALA A 1 344 ? 13.738 9.828 -33.963 1.00 91.94 344 ALA A O 1
ATOM 2717 N N . LYS A 1 345 ? 14.915 8.147 -33.042 1.00 94.19 345 LYS A N 1
ATOM 2718 C CA . LYS A 1 345 ? 15.280 7.463 -34.294 1.00 94.19 345 LYS A CA 1
ATOM 2719 C C . LYS A 1 345 ? 14.123 6.616 -34.849 1.00 94.19 345 LYS A C 1
ATOM 2721 O O . LYS A 1 345 ? 13.159 6.298 -34.160 1.00 94.19 345 LYS A O 1
ATOM 2726 N N . CYS A 1 346 ? 14.241 6.214 -36.116 1.00 92.94 346 CYS A N 1
ATOM 2727 C CA . CYS A 1 346 ? 13.179 5.530 -36.869 1.00 92.94 346 CYS A CA 1
ATOM 2728 C C . CYS A 1 346 ? 12.757 4.143 -36.338 1.00 92.94 346 CYS A C 1
ATOM 2730 O O . CYS A 1 346 ? 11.678 3.669 -36.692 1.00 92.94 346 CYS A O 1
ATOM 2732 N N . HIS A 1 347 ? 13.553 3.505 -35.471 1.00 94.94 347 HIS A N 1
ATOM 2733 C CA . HIS A 1 347 ? 13.179 2.264 -34.779 1.00 94.94 347 HIS A CA 1
ATOM 2734 C C . HIS A 1 347 ? 12.234 2.490 -33.587 1.00 94.94 347 HIS A C 1
ATOM 2736 O O . HIS A 1 347 ? 11.808 1.515 -32.964 1.00 94.94 347 HIS A O 1
ATOM 2742 N N . VAL A 1 348 ? 11.887 3.746 -33.275 1.00 95.88 348 VAL A N 1
ATOM 2743 C CA . VAL A 1 348 ? 10.945 4.133 -32.218 1.00 95.88 348 VAL A CA 1
ATOM 2744 C C . VAL A 1 348 ? 9.631 4.630 -32.828 1.00 95.88 348 VAL A C 1
ATOM 2746 O O . VAL A 1 348 ? 9.573 5.672 -33.480 1.00 95.88 348 VAL A O 1
ATOM 2749 N N . LYS A 1 349 ? 8.545 3.890 -32.592 1.00 93.50 349 LYS A N 1
ATOM 2750 C CA . LYS A 1 349 ? 7.189 4.197 -33.059 1.00 93.50 349 LYS A CA 1
ATOM 2751 C C . LYS A 1 349 ? 6.328 4.735 -31.918 1.00 93.50 349 LYS A C 1
ATOM 2753 O O . LYS A 1 349 ? 5.951 3.998 -31.006 1.00 93.50 349 LYS A O 1
ATOM 2758 N N . PHE A 1 350 ? 5.974 6.012 -32.008 1.00 92.44 350 PHE A N 1
ATOM 2759 C CA . PHE A 1 350 ? 5.070 6.681 -31.072 1.00 92.44 350 PHE A CA 1
ATOM 2760 C C . PHE A 1 350 ? 3.611 6.466 -31.466 1.00 92.44 350 PHE A C 1
ATOM 2762 O O . PHE A 1 350 ? 3.254 6.576 -32.640 1.00 92.44 350 PHE A O 1
ATOM 2769 N N . VAL A 1 351 ? 2.758 6.177 -30.483 1.00 91.12 351 VAL A N 1
ATOM 2770 C CA . VAL A 1 351 ? 1.305 6.061 -30.662 1.00 91.12 351 VAL A CA 1
ATOM 2771 C C . VAL A 1 351 ? 0.556 6.643 -29.463 1.00 91.12 351 VAL A C 1
ATOM 2773 O O . VAL A 1 351 ? 0.955 6.451 -28.319 1.00 91.12 351 VAL A O 1
ATOM 2776 N N . ASN A 1 352 ? -0.587 7.289 -29.703 1.00 86.50 352 ASN A N 1
ATOM 2777 C CA . ASN A 1 352 ? -1.444 7.802 -28.621 1.00 86.50 352 ASN A CA 1
ATOM 2778 C C . ASN A 1 352 ? -2.064 6.677 -27.770 1.00 86.50 352 ASN A C 1
ATOM 2780 O O . ASN A 1 352 ? -2.352 6.863 -26.587 1.00 86.50 352 ASN A O 1
ATOM 2784 N N . TRP A 1 353 ? -2.310 5.522 -28.391 1.00 86.56 353 TRP A N 1
ATOM 2785 C CA . TRP A 1 353 ? -2.834 4.318 -27.756 1.00 86.56 353 TRP A CA 1
ATOM 2786 C C . TRP A 1 353 ? -2.345 3.090 -28.524 1.00 86.56 353 TRP A C 1
ATOM 2788 O O . TRP A 1 353 ? -2.416 3.066 -29.753 1.00 86.56 353 TRP A O 1
ATOM 2798 N N . ALA A 1 354 ? -1.873 2.073 -27.809 1.00 91.50 354 ALA A N 1
ATOM 2799 C CA . ALA A 1 354 ? -1.424 0.813 -28.393 1.00 91.50 354 ALA A CA 1
ATOM 2800 C C . ALA A 1 354 ? -2.319 -0.355 -27.933 1.00 91.50 354 ALA A C 1
ATOM 2802 O O . ALA A 1 354 ? -2.869 -0.300 -26.828 1.00 91.50 354 ALA A O 1
ATOM 2803 N N . PRO A 1 355 ? -2.447 -1.436 -28.723 1.00 92.25 355 PRO A N 1
ATOM 2804 C CA . PRO A 1 355 ? -3.091 -2.672 -28.288 1.00 92.25 355 PRO A CA 1
ATOM 2805 C C . PRO A 1 355 ? -2.161 -3.421 -27.312 1.00 92.25 355 PRO A C 1
ATOM 2807 O O . PRO A 1 355 ? -1.491 -4.383 -27.674 1.00 92.25 355 PRO A O 1
ATOM 2810 N N . GLN A 1 356 ? -2.059 -2.914 -26.073 1.00 92.94 356 GLN A N 1
ATOM 2811 C CA . GLN A 1 356 ? -1.102 -3.354 -25.041 1.00 92.94 356 GLN A CA 1
ATOM 2812 C C . GLN A 1 356 ? -1.108 -4.872 -24.833 1.00 92.94 356 GLN A C 1
ATOM 2814 O O . GLN A 1 356 ? -0.052 -5.488 -24.743 1.00 92.94 356 GLN A O 1
ATOM 2819 N N . LYS A 1 357 ? -2.293 -5.473 -24.757 1.00 91.81 357 LYS A N 1
ATOM 2820 C CA . LYS A 1 357 ? -2.474 -6.898 -24.478 1.00 91.81 357 LYS A CA 1
ATOM 2821 C C . LYS A 1 357 ? -1.959 -7.766 -25.629 1.00 91.81 357 LYS A C 1
ATOM 2823 O O . LYS A 1 357 ? -1.239 -8.730 -25.395 1.00 91.81 357 LYS A O 1
ATOM 2828 N N . GLU A 1 358 ? -2.279 -7.390 -26.862 1.00 94.00 358 GLU A N 1
ATOM 2829 C CA . GLU A 1 358 ? -1.856 -8.075 -28.084 1.00 94.00 358 GLU A CA 1
ATOM 2830 C C . GLU A 1 358 ? -0.354 -7.875 -28.346 1.00 94.00 358 GLU A C 1
ATOM 2832 O O . GLU A 1 358 ? 0.316 -8.804 -28.783 1.00 94.00 358 GLU A O 1
ATOM 2837 N N . LEU A 1 359 ? 0.194 -6.695 -28.026 1.00 95.69 359 LEU A N 1
ATOM 2838 C CA . LEU A 1 359 ? 1.634 -6.423 -28.093 1.00 95.69 359 LEU A CA 1
ATOM 2839 C C . LEU A 1 359 ? 2.418 -7.234 -27.065 1.00 95.69 359 LEU A C 1
ATOM 2841 O O . LEU A 1 359 ? 3.405 -7.870 -27.420 1.00 95.69 359 LEU A O 1
ATOM 2845 N N . LEU A 1 360 ? 1.988 -7.244 -25.801 1.00 96.00 360 LEU A N 1
ATOM 2846 C CA . LEU A 1 360 ? 2.663 -8.016 -24.759 1.00 96.00 360 LEU A CA 1
ATOM 2847 C C . LEU A 1 360 ? 2.591 -9.517 -25.041 1.00 96.00 360 LEU A C 1
ATOM 2849 O O . LEU A 1 360 ? 3.559 -10.217 -24.782 1.00 96.00 360 LEU A O 1
ATOM 2853 N N . ALA A 1 361 ? 1.471 -10.023 -25.562 1.00 94.00 361 ALA A N 1
ATOM 2854 C CA . ALA A 1 361 ? 1.317 -11.432 -25.928 1.00 94.00 361 ALA A CA 1
ATOM 2855 C C . ALA A 1 361 ? 2.101 -11.853 -27.191 1.00 94.00 361 ALA A C 1
ATOM 2857 O O . ALA A 1 361 ? 2.188 -13.048 -27.471 1.00 94.00 361 ALA A O 1
ATOM 2858 N N . HIS A 1 362 ? 2.657 -10.905 -27.953 1.00 95.06 362 HIS A N 1
ATOM 2859 C CA . HIS A 1 362 ? 3.436 -11.188 -29.156 1.00 95.06 362 HIS A CA 1
ATOM 2860 C C . HIS A 1 362 ? 4.814 -11.773 -28.808 1.00 95.06 362 HIS A C 1
ATOM 2862 O O . HIS A 1 362 ? 5.519 -11.242 -27.952 1.00 95.06 362 HIS A O 1
ATOM 2868 N N . GLU A 1 363 ? 5.236 -12.832 -29.507 1.00 92.75 363 GLU A N 1
ATOM 2869 C CA . GLU A 1 363 ? 6.461 -13.584 -29.181 1.00 92.75 363 GLU A CA 1
ATOM 2870 C C . GLU A 1 363 ? 7.743 -12.737 -29.223 1.00 92.75 363 GLU A C 1
ATOM 2872 O O . GLU A 1 363 ? 8.616 -12.896 -28.371 1.00 92.75 363 GLU A O 1
ATOM 2877 N N . ASN A 1 364 ? 7.811 -11.773 -30.147 1.00 95.81 364 ASN A N 1
ATOM 2878 C CA . ASN A 1 364 ? 8.940 -10.846 -30.260 1.00 95.81 364 ASN A CA 1
ATOM 2879 C C . ASN A 1 364 ? 9.024 -9.811 -29.124 1.00 95.81 364 ASN A C 1
ATOM 2881 O O . ASN A 1 364 ? 10.013 -9.086 -29.073 1.00 95.81 364 ASN A O 1
ATOM 2885 N N . THR A 1 365 ? 8.037 -9.676 -28.232 1.00 97.50 365 THR A N 1
ATOM 2886 C CA . THR A 1 365 ? 8.095 -8.671 -27.156 1.00 97.50 365 THR A CA 1
ATOM 2887 C C . THR A 1 365 ? 9.004 -9.145 -26.021 1.00 97.50 365 THR A C 1
ATOM 2889 O O . THR A 1 365 ? 8.714 -10.110 -25.312 1.00 97.50 365 THR A O 1
ATOM 2892 N N . VAL A 1 366 ? 10.131 -8.451 -25.847 1.00 97.62 366 VAL A N 1
ATOM 2893 C CA . VAL A 1 366 ? 11.230 -8.857 -24.953 1.00 97.62 366 VAL A CA 1
ATOM 2894 C C . VAL A 1 366 ? 11.279 -8.074 -23.644 1.00 97.62 366 VAL A C 1
ATOM 2896 O O . VAL A 1 366 ? 11.706 -8.632 -22.640 1.00 97.62 366 VAL A O 1
ATOM 2899 N N . ALA A 1 367 ? 10.798 -6.828 -23.619 1.00 98.19 367 ALA A N 1
ATOM 2900 C CA . ALA A 1 367 ? 10.765 -5.999 -22.413 1.00 98.19 367 ALA A CA 1
ATOM 2901 C C . ALA A 1 367 ? 9.545 -5.068 -22.381 1.00 98.19 367 ALA A C 1
ATOM 2903 O O . ALA A 1 367 ? 9.109 -4.557 -23.418 1.00 98.19 367 ALA A O 1
ATOM 2904 N N . PHE A 1 368 ? 9.026 -4.808 -21.177 1.00 98.44 368 PHE A N 1
ATOM 2905 C CA . PHE A 1 368 ? 7.920 -3.879 -20.941 1.00 98.44 368 PHE A CA 1
ATOM 2906 C C . PHE A 1 368 ? 8.302 -2.775 -19.948 1.00 98.44 368 PHE A C 1
ATOM 2908 O O . PHE A 1 368 ? 8.418 -3.006 -18.745 1.00 98.44 368 PHE A O 1
ATOM 2915 N N . ILE A 1 369 ? 8.450 -1.549 -20.442 1.00 97.88 369 ILE A N 1
ATOM 2916 C CA . ILE A 1 369 ? 8.652 -0.362 -19.612 1.00 97.88 369 ILE A CA 1
ATOM 2917 C C . ILE A 1 369 ? 7.282 0.191 -19.202 1.00 97.88 369 ILE A C 1
ATOM 2919 O O . ILE A 1 369 ? 6.470 0.568 -20.051 1.00 97.88 369 ILE A O 1
ATOM 2923 N N . THR A 1 370 ? 6.989 0.236 -17.902 1.00 95.81 370 THR A N 1
ATOM 2924 C CA . THR A 1 370 ? 5.668 0.656 -17.407 1.00 95.81 370 THR A CA 1
ATOM 2925 C C . THR A 1 370 ? 5.718 1.267 -16.010 1.00 95.81 370 THR A C 1
ATOM 2927 O O . THR A 1 370 ? 6.747 1.267 -15.353 1.00 95.81 370 THR A O 1
ATOM 2930 N N . HIS A 1 371 ? 4.605 1.810 -15.524 1.00 92.06 371 HIS A N 1
ATOM 2931 C CA . HIS A 1 371 ? 4.529 2.481 -14.222 1.00 92.06 371 HIS A CA 1
ATOM 2932 C C . HIS A 1 371 ? 4.362 1.517 -13.028 1.00 92.06 371 HIS A C 1
ATOM 2934 O O . HIS A 1 371 ? 4.345 1.954 -11.888 1.00 92.06 371 HIS A O 1
ATOM 2940 N N . GLY A 1 372 ? 4.205 0.207 -13.259 1.00 91.75 372 GLY A N 1
ATOM 2941 C CA . GLY A 1 372 ? 4.060 -0.793 -12.187 1.00 91.75 372 GLY A CA 1
ATOM 2942 C C . GLY A 1 372 ? 2.661 -0.893 -11.556 1.00 91.75 372 GLY A C 1
ATOM 2943 O O . GLY A 1 372 ? 2.502 -1.515 -10.505 1.00 91.75 372 GLY A O 1
ATOM 2944 N N . GLY A 1 373 ? 1.629 -0.311 -12.176 1.00 90.94 373 GLY A N 1
ATOM 2945 C CA . GLY A 1 373 ? 0.240 -0.519 -11.753 1.00 90.94 373 GLY A CA 1
ATOM 2946 C C . GLY A 1 373 ? -0.188 -1.979 -11.922 1.00 90.94 373 GLY A C 1
ATOM 2947 O O . GLY A 1 373 ? 0.201 -2.634 -12.894 1.00 90.94 373 GLY A O 1
ATOM 2948 N N . LEU A 1 374 ? -1.005 -2.481 -10.988 1.00 90.12 374 LEU A N 1
ATOM 2949 C CA . LEU A 1 374 ? -1.320 -3.909 -10.841 1.00 90.12 374 LEU A CA 1
ATOM 2950 C C . LEU A 1 374 ? -1.740 -4.599 -12.151 1.00 90.12 374 LEU A C 1
ATOM 2952 O O . LEU A 1 374 ? -1.249 -5.683 -12.457 1.00 90.12 374 LEU A O 1
ATOM 2956 N N . LYS A 1 375 ? -2.593 -3.957 -12.961 1.00 90.00 375 LYS A N 1
ATOM 2957 C CA . LYS A 1 375 ? -3.032 -4.500 -14.257 1.00 90.00 375 LYS A CA 1
ATOM 2958 C C . LYS A 1 375 ? -1.868 -4.694 -15.240 1.00 90.00 375 LYS A C 1
ATOM 2960 O O . LYS A 1 375 ? -1.735 -5.778 -15.800 1.00 90.00 375 LYS A O 1
ATOM 2965 N N . SER A 1 376 ? -1.023 -3.679 -15.435 1.00 91.75 376 SER A N 1
ATOM 2966 C CA . SER A 1 376 ? 0.146 -3.779 -16.325 1.00 91.75 376 SER A CA 1
ATOM 2967 C C . SER A 1 376 ? 1.136 -4.837 -15.829 1.00 91.75 376 SER A C 1
ATOM 2969 O O . SER A 1 376 ? 1.680 -5.594 -16.627 1.00 91.75 376 SER A O 1
ATOM 2971 N N . ALA A 1 377 ? 1.331 -4.927 -14.511 1.00 94.06 377 ALA A N 1
ATOM 2972 C CA . ALA A 1 377 ? 2.197 -5.926 -13.891 1.00 94.06 377 ALA A CA 1
ATOM 2973 C C . ALA A 1 377 ? 1.665 -7.365 -14.086 1.00 94.06 377 ALA A C 1
ATOM 2975 O O . ALA A 1 377 ? 2.433 -8.265 -14.432 1.00 94.06 377 ALA A O 1
ATOM 2976 N N . LYS A 1 378 ? 0.344 -7.573 -13.950 1.00 94.00 378 LYS A N 1
ATOM 2977 C CA . LYS A 1 378 ? -0.343 -8.832 -14.299 1.00 94.00 378 LYS A CA 1
ATOM 2978 C C . LYS A 1 378 ? -0.150 -9.186 -15.776 1.00 94.00 378 LYS A C 1
ATOM 2980 O O . LYS A 1 378 ? 0.230 -10.312 -16.075 1.00 94.00 378 LYS A O 1
ATOM 2985 N N . GLU A 1 379 ? -0.352 -8.238 -16.692 1.00 94.31 379 GLU A N 1
ATOM 2986 C CA . GLU A 1 379 ? -0.193 -8.471 -18.138 1.00 94.31 379 GLU A CA 1
ATOM 2987 C C . GLU A 1 379 ? 1.252 -8.837 -18.522 1.00 94.31 379 GLU A C 1
ATOM 2989 O O . GLU A 1 379 ? 1.445 -9.777 -19.289 1.00 94.31 379 GLU A O 1
ATOM 2994 N N . GLY A 1 380 ? 2.267 -8.194 -17.929 1.00 95.50 380 GLY A N 1
ATOM 2995 C CA . GLY A 1 380 ? 3.675 -8.561 -18.134 1.00 95.50 380 GLY A CA 1
ATOM 2996 C C . GLY A 1 380 ? 3.991 -10.003 -17.713 1.00 95.50 380 GLY A C 1
ATOM 2997 O O . GLY A 1 380 ? 4.569 -10.765 -18.491 1.00 95.50 380 GLY A O 1
ATOM 2998 N N . VAL A 1 381 ? 3.538 -10.430 -16.526 1.00 95.94 381 VAL A N 1
ATOM 2999 C CA . VAL A 1 381 ? 3.702 -11.825 -16.062 1.00 95.94 381 VAL A CA 1
ATOM 3000 C C . VAL A 1 381 ? 2.901 -12.802 -16.923 1.00 95.94 381 VAL A C 1
ATOM 3002 O O . VAL A 1 381 ? 3.434 -13.832 -17.334 1.00 95.94 381 VAL A O 1
ATOM 3005 N N . CYS A 1 382 ? 1.657 -12.470 -17.270 1.00 94.81 382 CYS A N 1
ATOM 3006 C CA . CYS A 1 382 ? 0.807 -13.276 -18.148 1.00 94.81 382 CYS A CA 1
ATOM 3007 C C . CYS A 1 382 ? 1.406 -13.533 -19.532 1.00 94.81 382 CYS A C 1
ATOM 3009 O O . CYS A 1 382 ? 1.135 -14.585 -20.120 1.00 94.81 382 CYS A O 1
ATOM 3011 N N . SER A 1 383 ? 2.229 -12.610 -20.022 1.00 95.56 383 SER A N 1
ATOM 3012 C CA . SER A 1 383 ? 2.969 -12.736 -21.275 1.00 95.56 383 SER A CA 1
ATOM 3013 C C . SER A 1 383 ? 4.387 -13.295 -21.110 1.00 95.56 383 SER A C 1
ATOM 3015 O O . SER A 1 383 ? 5.043 -13.614 -22.097 1.00 95.56 383 SER A O 1
ATOM 3017 N N . GLY A 1 384 ? 4.883 -13.443 -19.877 1.00 95.81 384 GLY A N 1
ATOM 3018 C CA . GLY A 1 384 ? 6.268 -13.839 -19.616 1.00 95.81 384 GLY A CA 1
ATOM 3019 C C . GLY A 1 384 ? 7.283 -12.798 -20.104 1.00 95.81 384 GLY A C 1
ATOM 3020 O O . GLY A 1 384 ? 8.334 -13.170 -20.628 1.00 95.81 384 GLY A O 1
ATOM 3021 N N . VAL A 1 385 ? 6.959 -11.508 -19.985 1.00 97.81 385 VAL A N 1
ATOM 3022 C CA . VAL A 1 385 ? 7.789 -10.376 -20.428 1.00 97.81 385 VAL A CA 1
ATOM 3023 C C . VAL A 1 385 ? 8.392 -9.678 -19.200 1.00 97.81 385 VAL A C 1
ATOM 3025 O O . VAL A 1 385 ? 7.629 -9.181 -18.370 1.00 97.81 385 VAL A O 1
ATOM 3028 N N . PRO A 1 386 ? 9.731 -9.626 -19.056 1.00 97.94 386 PRO A N 1
ATOM 3029 C CA . PRO A 1 386 ? 10.401 -8.843 -18.017 1.00 97.94 386 PRO A CA 1
ATOM 3030 C C . PRO A 1 386 ? 10.056 -7.351 -18.075 1.00 97.94 386 PRO A C 1
ATOM 3032 O O . PRO A 1 386 ? 9.794 -6.800 -19.148 1.00 97.94 386 PRO A O 1
ATOM 3035 N N . MET A 1 387 ? 10.066 -6.678 -16.922 1.00 98.19 387 MET A N 1
ATOM 3036 C CA . MET A 1 387 ? 9.596 -5.291 -16.811 1.00 98.19 387 MET A CA 1
ATOM 3037 C C . MET A 1 387 ? 10.668 -4.308 -16.329 1.00 98.19 387 MET A C 1
ATOM 3039 O O . MET A 1 387 ? 11.480 -4.627 -15.467 1.00 98.19 387 MET A O 1
ATOM 3043 N N . LEU A 1 388 ? 10.620 -3.074 -16.832 1.00 98.00 388 LEU A N 1
ATOM 3044 C CA . LEU A 1 388 ? 11.321 -1.930 -16.247 1.00 98.00 388 LEU A CA 1
ATOM 3045 C C . LEU A 1 388 ? 10.277 -0.970 -15.682 1.00 98.00 388 LEU A C 1
ATOM 3047 O O . LEU A 1 388 ? 9.472 -0.405 -16.423 1.00 98.00 388 LEU A O 1
ATOM 3051 N N . PHE A 1 389 ? 10.262 -0.797 -14.365 1.00 96.38 389 PHE A N 1
ATOM 3052 C CA . PHE A 1 389 ? 9.243 0.006 -13.708 1.00 96.38 389 PHE A CA 1
ATOM 3053 C C . PHE A 1 389 ? 9.671 1.449 -13.458 1.00 96.38 389 PHE A C 1
ATOM 3055 O O . PHE A 1 389 ? 10.732 1.703 -12.904 1.00 96.38 389 PHE A O 1
ATOM 3062 N N . LEU A 1 390 ? 8.786 2.396 -13.764 1.00 93.81 390 LEU A N 1
ATOM 3063 C CA . LEU A 1 390 ? 8.824 3.769 -13.264 1.00 93.81 390 LEU A CA 1
ATOM 3064 C C . LEU A 1 390 ? 7.685 3.957 -12.242 1.00 93.81 390 LEU A C 1
ATOM 3066 O O . LEU A 1 390 ? 6.632 4.490 -12.597 1.00 93.81 390 LEU A O 1
ATOM 3070 N N . PRO A 1 391 ? 7.832 3.459 -10.998 1.00 92.00 391 PRO A N 1
ATOM 3071 C CA . PRO A 1 391 ? 6.785 3.552 -9.987 1.00 92.00 391 PRO A CA 1
ATOM 3072 C C . PRO A 1 391 ? 6.495 5.013 -9.633 1.00 92.00 391 PRO A C 1
ATOM 3074 O O . PRO A 1 391 ? 7.397 5.756 -9.240 1.00 92.00 391 PRO A O 1
ATOM 3077 N N . PHE A 1 392 ? 5.232 5.423 -9.769 1.00 86.38 392 PHE A N 1
ATOM 3078 C CA . PHE A 1 392 ? 4.851 6.832 -9.717 1.00 86.38 392 PHE A CA 1
ATOM 3079 C C . PHE A 1 392 ? 4.078 7.213 -8.443 1.00 86.38 392 PHE A C 1
ATOM 3081 O O . PHE A 1 392 ? 4.523 8.095 -7.705 1.00 86.38 392 PHE A O 1
ATOM 3088 N N . TYR A 1 393 ? 2.968 6.535 -8.132 1.00 86.25 393 TYR A N 1
ATOM 3089 C CA . TYR A 1 393 ? 2.207 6.727 -6.882 1.00 86.25 393 TYR A CA 1
ATOM 3090 C C . TYR A 1 393 ? 1.431 5.469 -6.462 1.00 86.25 393 TYR A C 1
ATOM 3092 O O . TYR A 1 393 ? 1.420 4.461 -7.165 1.00 86.25 393 TYR A O 1
ATOM 3100 N N . GLY A 1 394 ? 0.738 5.539 -5.324 1.00 86.75 394 GLY A N 1
ATOM 3101 C CA . GLY A 1 394 ? -0.205 4.508 -4.895 1.00 86.75 394 GLY A CA 1
ATOM 3102 C C . GLY A 1 394 ? 0.498 3.221 -4.482 1.00 86.75 394 GLY A C 1
ATOM 3103 O O . GLY A 1 394 ? 1.488 3.260 -3.758 1.00 86.75 394 GLY A O 1
ATOM 3104 N N . ASP A 1 395 ? -0.016 2.095 -4.966 1.00 87.88 395 ASP A N 1
ATOM 3105 C CA . ASP A 1 395 ? 0.541 0.752 -4.787 1.00 87.88 395 ASP A CA 1
ATOM 3106 C C . ASP A 1 395 ? 1.742 0.456 -5.707 1.00 87.88 395 ASP A C 1
ATOM 3108 O O . ASP A 1 395 ? 2.456 -0.528 -5.510 1.00 87.88 395 ASP A O 1
ATOM 3112 N N . GLN A 1 396 ? 2.005 1.304 -6.704 1.00 92.06 396 GLN A N 1
ATOM 3113 C CA . GLN A 1 396 ? 3.000 1.048 -7.748 1.00 92.06 396 GLN A CA 1
ATOM 3114 C C . GLN A 1 396 ? 4.432 0.849 -7.217 1.00 92.06 396 GLN A C 1
ATOM 3116 O O . GLN A 1 396 ? 5.084 -0.097 -7.667 1.00 92.06 396 GLN A O 1
ATOM 3121 N N . PRO A 1 397 ? 4.950 1.642 -6.249 1.00 92.38 397 PRO A N 1
ATOM 3122 C CA . PRO A 1 397 ? 6.270 1.383 -5.674 1.00 92.38 397 PRO A CA 1
ATOM 3123 C C . PRO A 1 397 ? 6.325 0.037 -4.948 1.00 92.38 397 PRO A C 1
ATOM 3125 O O . PRO A 1 397 ? 7.313 -0.686 -5.056 1.00 92.38 397 PRO A O 1
ATOM 3128 N N . ARG A 1 398 ? 5.243 -0.353 -4.264 1.00 90.62 398 ARG A N 1
ATOM 3129 C CA . ARG A 1 398 ? 5.143 -1.650 -3.586 1.00 90.62 398 ARG A CA 1
ATOM 3130 C C . ARG A 1 398 ? 5.134 -2.815 -4.578 1.00 90.62 398 ARG A C 1
ATOM 3132 O O . ARG A 1 398 ? 5.832 -3.807 -4.354 1.00 90.62 398 ARG A O 1
ATOM 3139 N N . ASN A 1 399 ? 4.392 -2.682 -5.675 1.00 92.44 399 ASN A N 1
ATOM 3140 C CA . ASN A 1 399 ? 4.370 -3.659 -6.764 1.00 92.44 399 ASN A CA 1
ATOM 3141 C C . ASN A 1 399 ? 5.770 -3.801 -7.378 1.00 92.44 399 ASN A C 1
ATOM 3143 O O . ASN A 1 399 ? 6.293 -4.912 -7.485 1.00 92.44 399 ASN A O 1
ATOM 3147 N N . ALA A 1 400 ? 6.422 -2.673 -7.681 1.00 94.25 400 ALA A N 1
ATOM 3148 C CA . ALA A 1 400 ? 7.771 -2.657 -8.230 1.00 94.25 400 ALA A CA 1
ATOM 3149 C C . ALA A 1 400 ? 8.788 -3.326 -7.297 1.00 94.25 400 ALA A C 1
ATOM 3151 O O . ALA A 1 400 ? 9.512 -4.229 -7.711 1.00 94.25 400 ALA A O 1
ATOM 3152 N N . HIS A 1 401 ? 8.770 -2.968 -6.013 1.00 91.62 401 HIS A N 1
ATOM 3153 C CA . HIS A 1 401 ? 9.615 -3.561 -4.980 1.00 91.62 401 HIS A CA 1
ATOM 3154 C C . HIS A 1 401 ? 9.483 -5.089 -4.909 1.00 91.62 401 HIS A C 1
ATOM 3156 O O . HIS A 1 401 ? 10.488 -5.793 -4.780 1.00 91.62 401 HIS A O 1
ATOM 3162 N N . ARG A 1 402 ? 8.265 -5.635 -5.038 1.00 89.81 402 ARG A N 1
ATOM 3163 C CA . ARG A 1 402 ? 8.057 -7.089 -5.057 1.00 89.81 402 ARG A CA 1
ATOM 3164 C C . ARG A 1 402 ? 8.686 -7.747 -6.284 1.00 89.81 402 ARG A C 1
ATOM 3166 O O . ARG A 1 402 ? 9.360 -8.761 -6.140 1.00 89.81 402 ARG A O 1
ATOM 3173 N N . PHE A 1 403 ? 8.472 -7.182 -7.466 1.00 94.19 403 PHE A N 1
ATOM 3174 C CA . PHE A 1 403 ? 8.925 -7.754 -8.736 1.00 94.19 403 PHE A CA 1
ATOM 3175 C C . PHE A 1 403 ? 10.452 -7.675 -8.883 1.00 94.19 403 PHE A C 1
ATOM 3177 O O . PHE A 1 403 ? 11.069 -8.642 -9.325 1.00 94.19 403 PHE A O 1
ATOM 3184 N N . VAL A 1 404 ? 11.064 -6.580 -8.417 1.00 94.25 404 VAL A N 1
ATOM 3185 C CA . VAL A 1 404 ? 12.524 -6.449 -8.274 1.00 94.25 404 VAL A CA 1
ATOM 3186 C C . VAL A 1 404 ? 13.061 -7.499 -7.294 1.00 94.25 404 VAL A C 1
ATOM 3188 O O . VAL A 1 404 ? 13.994 -8.223 -7.619 1.00 94.25 404 VAL A O 1
ATOM 3191 N N . THR A 1 405 ? 12.419 -7.676 -6.129 1.00 90.25 405 THR A N 1
ATOM 3192 C CA . THR A 1 405 ? 12.810 -8.719 -5.151 1.00 90.25 405 THR A CA 1
ATOM 3193 C C . THR A 1 405 ? 12.683 -10.143 -5.720 1.00 90.25 405 THR A C 1
ATOM 3195 O O . THR A 1 405 ? 13.425 -11.032 -5.314 1.00 90.25 405 THR A O 1
ATOM 3198 N N . ASN A 1 406 ? 11.759 -10.367 -6.659 1.00 91.62 406 ASN A N 1
ATOM 3199 C CA . ASN A 1 406 ? 11.555 -11.652 -7.332 1.00 91.62 406 ASN A CA 1
ATOM 3200 C C . ASN A 1 406 ? 12.448 -11.844 -8.578 1.00 91.62 406 ASN A C 1
ATOM 3202 O O . ASN A 1 406 ? 12.346 -12.887 -9.221 1.00 91.62 406 ASN A O 1
ATOM 3206 N N . GLY A 1 407 ? 13.285 -10.865 -8.947 1.00 94.81 407 GLY A N 1
ATOM 3207 C CA . GLY A 1 407 ? 14.163 -10.952 -10.118 1.00 94.81 407 GLY A CA 1
ATOM 3208 C C . GLY A 1 407 ? 13.423 -10.989 -11.461 1.00 94.81 407 GLY A C 1
ATOM 3209 O O . GLY A 1 407 ? 13.907 -11.623 -12.392 1.00 94.81 407 GLY A O 1
ATOM 3210 N N . ILE A 1 408 ? 12.241 -10.361 -11.555 1.00 96.50 408 ILE A N 1
ATOM 3211 C CA . ILE A 1 408 ? 11.420 -10.287 -12.787 1.00 96.50 408 ILE A CA 1
ATOM 3212 C C . ILE A 1 408 ? 11.262 -8.863 -13.336 1.00 96.50 408 ILE A C 1
ATOM 3214 O O . ILE A 1 408 ? 10.633 -8.660 -14.377 1.00 96.50 408 ILE A O 1
ATOM 3218 N N . ALA A 1 409 ? 11.810 -7.875 -12.629 1.00 97.25 409 ALA A N 1
ATOM 3219 C CA . ALA A 1 409 ? 11.819 -6.488 -13.056 1.00 97.25 409 ALA A CA 1
ATOM 3220 C C . ALA A 1 409 ? 13.047 -5.732 -12.537 1.00 97.25 409 ALA A C 1
ATOM 3222 O O . ALA A 1 409 ? 13.631 -6.103 -11.520 1.00 97.25 409 ALA A O 1
ATOM 3223 N N . GLU A 1 410 ? 13.364 -4.628 -13.202 1.00 96.94 410 GLU A N 1
ATOM 3224 C CA . GLU A 1 410 ? 14.166 -3.525 -12.667 1.00 96.94 410 GLU A CA 1
ATOM 3225 C C . GLU A 1 410 ? 13.264 -2.318 -12.367 1.00 96.94 410 GLU A C 1
ATOM 3227 O O . GLU A 1 410 ? 12.104 -2.278 -12.788 1.00 96.94 410 GLU A O 1
ATOM 3232 N N . ALA A 1 411 ? 13.777 -1.314 -11.649 1.00 95.69 411 ALA A N 1
ATOM 3233 C CA . ALA A 1 411 ? 13.029 -0.085 -11.372 1.00 95.69 411 ALA A CA 1
ATOM 3234 C C . ALA A 1 411 ? 13.877 1.195 -11.504 1.00 95.69 411 ALA A C 1
ATOM 3236 O O . ALA A 1 411 ? 15.079 1.206 -11.236 1.00 95.69 411 ALA A O 1
ATOM 3237 N N . LEU A 1 412 ? 13.226 2.288 -11.902 1.00 93.88 412 LEU A N 1
ATOM 3238 C CA . LEU A 1 412 ? 13.748 3.649 -12.040 1.00 93.88 412 LEU A CA 1
ATOM 3239 C C . LEU A 1 412 ? 13.266 4.526 -10.879 1.00 93.88 412 LEU A C 1
ATOM 3241 O O . LEU A 1 412 ? 12.142 4.375 -10.392 1.00 93.88 412 LEU A O 1
ATOM 3245 N N . TYR A 1 413 ? 14.089 5.470 -10.422 1.00 90.62 413 TYR A N 1
ATOM 3246 C CA . TYR A 1 413 ? 13.680 6.402 -9.369 1.00 90.62 413 TYR A CA 1
ATOM 3247 C C . TYR A 1 413 ? 13.143 7.703 -9.974 1.00 90.62 413 TYR A C 1
ATOM 3249 O O . TYR A 1 413 ? 13.898 8.501 -10.524 1.00 90.62 413 TYR A O 1
ATOM 3257 N N . LYS A 1 414 ? 11.832 7.941 -9.828 1.00 87.50 414 LYS A N 1
ATOM 3258 C CA . LYS A 1 414 ? 11.107 9.039 -10.497 1.00 87.50 414 LYS A CA 1
ATOM 3259 C C . LYS A 1 414 ? 11.681 10.450 -10.290 1.00 87.50 414 LYS A C 1
ATOM 3261 O O . LYS A 1 414 ? 11.442 11.317 -11.115 1.00 87.50 414 LYS A O 1
ATOM 3266 N N . LYS A 1 415 ? 12.429 10.699 -9.209 1.00 83.94 415 LYS A N 1
ATOM 3267 C CA . LYS A 1 415 ? 13.013 12.023 -8.913 1.00 83.94 415 LYS A CA 1
ATOM 3268 C C . LYS A 1 415 ? 14.430 12.228 -9.465 1.00 83.94 415 LYS A C 1
ATOM 3270 O O . LYS A 1 415 ? 14.978 13.306 -9.290 1.00 83.94 415 LYS A O 1
ATOM 3275 N N . SER A 1 416 ? 15.034 11.205 -10.069 1.00 84.81 416 SER A N 1
ATOM 3276 C CA . SER A 1 416 ? 16.416 11.239 -10.571 1.00 84.81 416 SER A CA 1
ATOM 3277 C C . SER A 1 416 ? 16.564 10.342 -11.807 1.00 84.81 416 SER A C 1
ATOM 3279 O O . SER A 1 416 ? 17.446 9.486 -11.873 1.00 84.81 416 SER A O 1
ATOM 3281 N N . ILE A 1 417 ? 15.648 10.505 -12.766 1.00 88.81 417 ILE A N 1
ATOM 3282 C CA . ILE A 1 417 ? 15.666 9.790 -14.046 1.00 88.81 417 ILE A CA 1
ATOM 3283 C C . ILE A 1 417 ? 16.816 10.350 -14.891 1.00 88.81 417 ILE A C 1
ATOM 3285 O O . ILE A 1 417 ? 16.952 11.562 -15.015 1.00 88.81 417 ILE A O 1
ATOM 3289 N N . THR A 1 418 ? 17.631 9.474 -15.478 1.00 94.06 418 THR A N 1
ATOM 3290 C CA . THR A 1 418 ? 18.688 9.849 -16.429 1.00 94.06 418 THR A CA 1
ATOM 3291 C C . THR A 1 418 ? 18.740 8.836 -17.566 1.00 94.06 418 THR A C 1
ATOM 3293 O O . THR A 1 418 ? 18.399 7.666 -17.367 1.00 94.06 418 THR A O 1
ATOM 3296 N N . ALA A 1 419 ? 19.213 9.253 -18.744 1.00 96.44 419 ALA A N 1
ATOM 3297 C CA . ALA A 1 419 ? 19.416 8.347 -19.874 1.00 96.44 419 ALA A CA 1
ATOM 3298 C C . ALA A 1 419 ? 20.329 7.161 -19.510 1.00 96.44 419 ALA A C 1
ATOM 3300 O O . ALA A 1 419 ? 20.057 6.025 -19.894 1.00 96.44 419 ALA A O 1
ATOM 3301 N N . VAL A 1 420 ? 21.368 7.408 -18.703 1.00 96.94 420 VAL A N 1
ATOM 3302 C CA . VAL A 1 420 ? 22.326 6.388 -18.250 1.00 96.94 420 VAL A CA 1
ATOM 3303 C C . VAL A 1 420 ? 21.657 5.324 -17.372 1.00 96.94 420 VAL A C 1
ATOM 3305 O O . VAL A 1 420 ? 21.860 4.138 -17.625 1.00 96.94 420 VAL A O 1
ATOM 3308 N N . ASP A 1 421 ? 20.830 5.712 -16.391 1.00 95.00 421 ASP A N 1
ATOM 3309 C CA . ASP A 1 421 ? 20.130 4.758 -15.508 1.00 95.00 421 ASP A CA 1
ATOM 3310 C C . ASP A 1 421 ? 19.100 3.916 -16.280 1.00 95.00 421 ASP A C 1
ATOM 3312 O O . ASP A 1 421 ? 19.045 2.695 -16.116 1.00 95.00 421 ASP A O 1
ATOM 3316 N N . ILE A 1 422 ? 18.331 4.547 -17.181 1.00 97.50 422 ILE A N 1
ATOM 3317 C CA . ILE A 1 422 ? 17.389 3.839 -18.065 1.00 97.50 422 ILE A CA 1
ATOM 3318 C C . ILE A 1 422 ? 18.146 2.832 -18.932 1.00 97.50 422 ILE A C 1
ATOM 3320 O O . ILE A 1 422 ? 17.762 1.664 -18.989 1.00 97.50 422 ILE A O 1
ATOM 3324 N N . LYS A 1 423 ? 19.229 3.274 -19.583 1.00 98.00 423 LYS A N 1
ATOM 3325 C CA . LYS A 1 423 ? 20.044 2.448 -20.474 1.00 98.00 423 LYS A CA 1
ATOM 3326 C C . LYS A 1 423 ? 20.628 1.248 -19.734 1.00 98.00 423 LYS A C 1
ATOM 3328 O O . LYS A 1 423 ? 20.373 0.127 -20.150 1.00 98.00 423 LYS A O 1
ATOM 3333 N N . GLN A 1 424 ? 21.327 1.456 -18.618 1.00 97.81 424 GLN A N 1
ATOM 3334 C CA . GLN A 1 424 ? 21.968 0.374 -17.856 1.00 97.81 424 GLN A CA 1
ATOM 3335 C C . GLN A 1 424 ? 20.966 -0.675 -17.354 1.00 97.81 424 GLN A C 1
ATOM 3337 O O . GLN A 1 424 ? 21.225 -1.874 -17.451 1.00 97.81 424 GLN A O 1
ATOM 3342 N N . LYS A 1 425 ? 19.804 -0.249 -16.841 1.00 97.38 425 LYS A N 1
ATOM 3343 C CA . LYS A 1 425 ? 18.778 -1.178 -16.342 1.00 97.38 425 LYS A CA 1
ATOM 3344 C C . LYS A 1 425 ? 18.055 -1.918 -17.460 1.00 97.38 425 LYS A C 1
ATOM 3346 O O . LYS A 1 425 ? 17.735 -3.089 -17.285 1.00 97.38 425 LYS A O 1
ATOM 3351 N N . LEU A 1 426 ? 17.816 -1.269 -18.599 1.00 98.19 426 LEU A N 1
ATOM 3352 C CA . LEU A 1 426 ? 17.200 -1.905 -19.764 1.00 98.19 426 LEU A CA 1
ATOM 3353 C C . LEU A 1 426 ? 18.165 -2.873 -20.466 1.00 98.19 426 LEU A C 1
ATOM 3355 O O . LEU A 1 426 ? 17.755 -3.970 -20.821 1.00 98.19 426 LEU A O 1
ATOM 3359 N N . GLU A 1 427 ? 19.442 -2.505 -20.597 1.00 97.94 427 GLU A N 1
ATOM 3360 C CA . GLU A 1 427 ? 20.532 -3.358 -21.101 1.00 97.94 427 GLU A CA 1
ATOM 3361 C C . GLU A 1 427 ? 20.636 -4.626 -20.237 1.00 97.94 427 GLU A C 1
ATOM 3363 O O . GLU A 1 427 ? 20.473 -5.730 -20.749 1.00 97.94 427 GLU A O 1
ATOM 3368 N N . LYS A 1 428 ? 20.704 -4.478 -18.906 1.00 97.56 428 LYS A N 1
ATOM 3369 C CA . LYS A 1 428 ? 20.664 -5.605 -17.958 1.00 97.56 428 LYS A CA 1
ATOM 3370 C C . LYS A 1 428 ? 19.408 -6.481 -18.104 1.00 97.56 428 LYS A C 1
ATOM 3372 O O . LYS A 1 428 ? 19.525 -7.701 -18.116 1.00 97.56 428 LYS A O 1
ATOM 3377 N N . LEU A 1 429 ? 18.221 -5.880 -18.224 1.00 97.19 429 LEU A N 1
ATOM 3378 C CA . LEU A 1 429 ? 16.943 -6.599 -18.364 1.00 97.19 429 LEU A CA 1
ATOM 3379 C C . LEU A 1 429 ? 16.847 -7.410 -19.673 1.00 97.19 429 LEU A C 1
ATOM 3381 O O . LEU A 1 429 ? 16.120 -8.402 -19.723 1.00 97.19 429 LEU A O 1
ATOM 3385 N N . LEU A 1 430 ? 17.541 -6.968 -20.727 1.00 97.31 430 LEU A N 1
ATOM 3386 C CA . LEU A 1 430 ? 17.576 -7.610 -22.045 1.00 97.31 430 LEU A CA 1
ATOM 3387 C C . LEU A 1 430 ? 18.691 -8.662 -22.167 1.00 97.31 430 LEU A C 1
ATOM 3389 O O . LEU A 1 430 ? 18.515 -9.639 -22.892 1.00 97.31 430 LEU A O 1
ATOM 3393 N N . GLU A 1 431 ? 19.827 -8.465 -21.491 1.00 96.81 431 GLU A N 1
ATOM 3394 C CA . GLU A 1 431 ? 21.016 -9.321 -21.611 1.00 96.81 431 GLU A CA 1
ATOM 3395 C C . GLU A 1 431 ? 21.097 -10.440 -20.561 1.00 96.81 431 GLU A C 1
ATOM 3397 O O . GLU A 1 431 ? 21.642 -11.504 -20.853 1.00 96.81 431 GLU A O 1
ATOM 3402 N N . ASP A 1 432 ? 20.556 -10.240 -19.354 1.00 98.06 432 ASP A N 1
ATOM 3403 C CA . ASP A 1 432 ? 20.557 -11.256 -18.297 1.00 98.06 432 ASP A CA 1
ATOM 3404 C C . ASP A 1 432 ? 19.351 -12.212 -18.463 1.00 98.06 432 ASP A C 1
ATOM 3406 O O . ASP A 1 432 ? 18.200 -11.820 -18.220 1.00 98.06 432 ASP A O 1
ATOM 3410 N N . PRO A 1 433 ? 19.568 -13.490 -18.843 1.00 97.00 433 PRO A N 1
ATOM 3411 C CA . PRO A 1 433 ? 18.478 -14.431 -19.096 1.00 97.00 433 PRO A CA 1
ATOM 3412 C C . PRO A 1 433 ? 17.666 -14.756 -17.837 1.00 97.00 433 PRO A C 1
ATOM 3414 O O . PRO A 1 433 ? 16.511 -15.180 -17.954 1.00 97.00 433 PRO A O 1
ATOM 3417 N N . SER A 1 434 ? 18.212 -14.520 -16.636 1.00 98.19 434 SER A N 1
ATOM 3418 C CA . SER A 1 434 ? 17.531 -14.844 -15.382 1.00 98.19 434 SER A CA 1
ATOM 3419 C C . SER A 1 434 ? 16.213 -14.083 -15.223 1.00 98.19 434 SER A C 1
ATOM 3421 O O . SER A 1 434 ? 15.258 -14.651 -14.699 1.00 98.19 434 SER A O 1
ATOM 3423 N N . TYR A 1 435 ? 16.081 -12.863 -15.759 1.00 98.19 435 TYR A N 1
ATOM 3424 C CA . TYR A 1 435 ? 14.807 -12.133 -15.744 1.00 98.19 435 TYR A CA 1
ATOM 3425 C C . TYR A 1 435 ? 13.724 -12.844 -16.561 1.00 98.19 435 TYR A C 1
ATOM 3427 O O . TYR A 1 435 ? 12.578 -12.960 -16.110 1.00 98.19 435 TYR A O 1
ATOM 3435 N N . LYS A 1 436 ? 14.077 -13.361 -17.748 1.00 97.25 436 LYS A N 1
ATOM 3436 C CA . LYS A 1 436 ? 13.156 -14.111 -18.615 1.00 97.25 436 LYS A CA 1
ATOM 3437 C C . LYS A 1 436 ? 12.785 -15.456 -17.986 1.00 97.25 436 LYS A C 1
ATOM 3439 O O . LYS A 1 436 ? 11.609 -15.818 -17.967 1.00 97.25 436 LYS A O 1
ATOM 3444 N N . GLU A 1 437 ? 13.756 -16.164 -17.415 1.00 97.88 437 GLU A N 1
ATOM 3445 C CA . GLU A 1 437 ? 13.525 -17.420 -16.694 1.00 97.88 437 GLU A CA 1
ATOM 3446 C C . GLU A 1 437 ? 12.631 -17.213 -15.461 1.00 97.88 437 GLU A C 1
ATOM 3448 O O . GLU A 1 437 ? 11.635 -17.921 -15.286 1.00 97.88 437 GLU A O 1
ATOM 3453 N N . ASN A 1 438 ? 12.922 -16.200 -14.640 1.00 97.56 438 ASN A N 1
ATOM 3454 C CA . ASN A 1 438 ? 12.159 -15.885 -13.435 1.00 97.56 438 ASN A CA 1
ATOM 3455 C C . ASN A 1 438 ? 10.724 -15.450 -13.757 1.00 97.56 438 ASN A C 1
ATOM 3457 O O . ASN A 1 438 ? 9.808 -15.847 -13.033 1.00 97.56 438 ASN A O 1
ATOM 3461 N N . VAL A 1 439 ? 10.479 -14.676 -14.825 1.00 97.06 439 VAL A N 1
ATOM 3462 C CA . VAL A 1 439 ? 9.107 -14.262 -15.176 1.00 97.06 439 VAL A CA 1
ATOM 3463 C C . VAL A 1 439 ? 8.300 -15.426 -15.756 1.00 97.06 439 VAL A C 1
ATOM 3465 O O . VAL A 1 439 ? 7.132 -15.577 -15.406 1.00 97.06 439 VAL A O 1
ATOM 3468 N N . VAL A 1 440 ? 8.915 -16.318 -16.543 1.00 96.19 440 VAL A N 1
ATOM 3469 C CA . VAL A 1 440 ? 8.267 -17.552 -17.030 1.00 96.19 440 VAL A CA 1
ATOM 3470 C C . VAL A 1 440 ? 7.959 -18.507 -15.870 1.00 96.19 440 VAL A C 1
ATOM 3472 O O . VAL A 1 440 ? 6.854 -19.045 -15.785 1.00 96.19 440 VAL A O 1
ATOM 3475 N N . LYS A 1 441 ? 8.885 -18.659 -14.918 1.00 95.94 441 LYS A N 1
ATOM 3476 C CA . LYS A 1 441 ? 8.674 -19.421 -13.680 1.00 95.94 441 LYS A CA 1
ATOM 3477 C C . LYS A 1 441 ? 7.561 -18.811 -12.820 1.00 95.94 441 LYS A C 1
ATOM 3479 O O . LYS A 1 441 ? 6.663 -19.528 -12.386 1.00 95.94 441 LYS A O 1
ATOM 3484 N N . THR A 1 442 ? 7.554 -17.491 -12.646 1.00 95.00 442 THR A N 1
ATOM 3485 C CA . THR A 1 442 ? 6.487 -16.771 -11.928 1.00 95.00 442 THR A CA 1
ATOM 3486 C C . THR A 1 442 ? 5.133 -16.973 -12.609 1.00 95.00 442 THR A C 1
ATOM 3488 O O . THR A 1 442 ? 4.153 -17.259 -11.930 1.00 95.00 442 THR A O 1
ATOM 3491 N N . ARG A 1 443 ? 5.083 -16.917 -13.947 1.00 94.81 443 ARG A N 1
ATOM 3492 C CA . ARG A 1 443 ? 3.883 -17.207 -14.744 1.00 94.81 443 ARG A CA 1
ATOM 3493 C C . ARG A 1 443 ? 3.370 -18.633 -14.538 1.00 94.81 443 ARG A C 1
ATOM 3495 O O . ARG A 1 443 ? 2.159 -18.820 -14.487 1.00 94.81 443 ARG A O 1
ATOM 3502 N N . SER A 1 444 ? 4.256 -19.627 -14.408 1.00 93.88 444 SER A N 1
ATOM 3503 C CA . SER A 1 444 ? 3.822 -21.003 -14.125 1.00 93.88 444 SER A CA 1
ATOM 3504 C C . SER A 1 444 ? 3.132 -21.129 -12.765 1.00 93.88 444 SER A C 1
ATOM 3506 O O . SER A 1 444 ? 2.078 -21.746 -12.710 1.00 93.88 444 SER A O 1
ATOM 3508 N N . TYR A 1 445 ? 3.631 -20.470 -11.712 1.00 92.06 445 TYR A N 1
ATOM 3509 C CA . TYR A 1 445 ? 2.949 -20.441 -10.408 1.00 92.06 445 TYR A CA 1
ATOM 3510 C C . TYR A 1 445 ? 1.647 -19.630 -10.447 1.00 92.06 445 TYR A C 1
ATOM 3512 O O . TYR A 1 445 ? 0.634 -20.069 -9.922 1.00 92.06 445 TYR A O 1
ATOM 3520 N N . TYR A 1 446 ? 1.654 -18.492 -11.145 1.00 92.25 446 TYR A N 1
ATOM 3521 C CA . TYR A 1 446 ? 0.495 -17.612 -11.333 1.00 92.25 446 TYR A CA 1
ATOM 3522 C C . TYR A 1 446 ? -0.698 -18.297 -12.028 1.00 92.25 446 TYR A C 1
ATOM 3524 O O . TYR A 1 446 ? -1.825 -17.828 -11.913 1.00 92.25 446 TYR A O 1
ATOM 3532 N N . LEU A 1 447 ? -0.465 -19.383 -12.773 1.00 90.00 447 LEU A N 1
ATOM 3533 C CA . LEU A 1 447 ? -1.506 -20.168 -13.447 1.00 90.00 447 LEU A CA 1
ATOM 3534 C C . LEU A 1 447 ? -1.710 -21.568 -12.838 1.00 90.00 447 LEU A C 1
ATOM 3536 O O . LEU A 1 447 ? -2.571 -22.308 -13.316 1.00 90.00 447 LEU A O 1
ATOM 3540 N N . ASP A 1 448 ? -0.956 -21.936 -11.799 1.00 91.19 448 ASP A N 1
ATOM 3541 C CA . ASP A 1 448 ? -1.066 -23.235 -11.128 1.00 91.19 448 ASP A CA 1
ATOM 3542 C C . ASP A 1 448 ? -2.233 -23.215 -10.131 1.00 91.19 448 ASP A C 1
ATOM 3544 O O . ASP A 1 448 ? -2.097 -22.892 -8.951 1.00 91.19 448 ASP A O 1
ATOM 3548 N N . SER A 1 449 ? -3.437 -23.486 -10.636 1.00 87.44 449 SER A N 1
ATOM 3549 C CA . SER A 1 449 ? -4.662 -23.527 -9.837 1.00 87.44 449 SER A CA 1
ATOM 3550 C C . SER A 1 449 ? -5.617 -24.628 -10.312 1.00 87.44 449 SER A C 1
ATOM 3552 O O . SER A 1 449 ? -5.766 -24.844 -11.515 1.00 87.44 449 SER A O 1
ATOM 3554 N N . PRO A 1 450 ? -6.328 -25.314 -9.392 1.00 89.38 450 PRO A N 1
ATOM 3555 C CA . PRO A 1 450 ? -7.214 -26.436 -9.728 1.00 89.38 450 PRO A CA 1
ATOM 3556 C C . PRO A 1 450 ? -8.495 -26.017 -10.474 1.00 89.38 450 PRO A C 1
ATOM 3558 O O . PRO A 1 450 ? -9.224 -26.868 -10.980 1.00 89.38 450 PRO A O 1
ATOM 3561 N N . MET A 1 451 ? -8.790 -24.718 -10.517 1.00 92.62 451 MET A N 1
ATOM 3562 C CA . MET A 1 451 ? -9.850 -24.086 -11.300 1.00 92.62 451 MET A CA 1
ATOM 3563 C C . MET A 1 451 ? -9.416 -22.655 -11.642 1.00 92.62 451 MET A C 1
ATOM 3565 O O . MET A 1 451 ? -8.532 -22.121 -10.969 1.00 92.62 451 MET A O 1
ATOM 3569 N N . SER A 1 452 ? -10.027 -22.011 -12.644 1.00 92.44 452 SER A N 1
ATOM 3570 C CA . SER A 1 452 ? -9.686 -20.613 -12.933 1.00 92.44 452 SER A CA 1
ATOM 3571 C C . SER A 1 452 ? -10.068 -19.707 -11.755 1.00 92.44 452 SER A C 1
ATOM 3573 O O . SER A 1 452 ? -11.076 -19.925 -11.076 1.00 92.44 452 SER A O 1
ATOM 3575 N N . SER A 1 453 ? -9.270 -18.671 -11.508 1.00 93.25 453 SER A N 1
ATOM 3576 C CA . SER A 1 453 ? -9.492 -17.735 -10.400 1.00 93.25 453 SER A CA 1
ATOM 3577 C C . SER A 1 453 ? -10.809 -16.948 -10.543 1.00 93.25 453 SER A C 1
ATOM 3579 O O . SER A 1 453 ? -11.464 -16.641 -9.545 1.00 93.25 453 SER A O 1
ATOM 3581 N N . LEU A 1 454 ? -11.267 -16.705 -11.777 1.00 94.62 454 LEU A N 1
ATOM 3582 C CA . LEU A 1 454 ? -12.580 -16.114 -12.053 1.00 94.62 454 LEU A CA 1
ATOM 3583 C C . LEU A 1 454 ? -13.729 -17.099 -11.780 1.00 94.62 454 LEU A C 1
ATOM 3585 O O . LEU A 1 454 ? -14.732 -16.695 -11.191 1.00 94.62 454 LEU A O 1
ATOM 3589 N N . ASP A 1 455 ? -13.578 -18.387 -12.115 1.00 95.38 455 ASP A N 1
ATOM 3590 C CA . ASP A 1 455 ? -14.551 -19.425 -11.731 1.00 95.38 455 ASP A CA 1
ATOM 3591 C C . ASP A 1 455 ? -14.613 -19.608 -10.209 1.00 95.38 455 ASP A C 1
ATOM 3593 O O . ASP A 1 455 ? -15.689 -19.846 -9.659 1.00 95.38 455 ASP A O 1
ATOM 3597 N N . LEU A 1 456 ? -13.481 -19.475 -9.506 1.00 94.69 456 LEU A N 1
ATOM 3598 C CA . LEU A 1 456 ? -13.429 -19.521 -8.044 1.00 94.69 456 LEU A CA 1
ATOM 3599 C C . LEU A 1 456 ? -14.235 -18.357 -7.446 1.00 94.69 456 LEU A C 1
ATOM 3601 O O . LEU A 1 456 ? -15.087 -18.571 -6.579 1.00 94.69 456 LEU A O 1
ATOM 3605 N N . GLY A 1 457 ? -14.031 -17.140 -7.960 1.00 95.06 457 GLY A N 1
ATOM 3606 C CA . GLY A 1 457 ? -14.833 -15.966 -7.613 1.00 95.06 457 GLY A CA 1
ATOM 3607 C C . GLY A 1 457 ? -16.329 -16.188 -7.855 1.00 95.06 457 GLY A C 1
ATOM 3608 O O . GLY A 1 457 ? -17.134 -16.027 -6.933 1.00 95.06 457 GLY A O 1
ATOM 3609 N N . ALA A 1 458 ? -16.699 -16.633 -9.059 1.00 95.94 458 ALA A N 1
ATOM 3610 C CA . ALA A 1 458 ? -18.083 -16.915 -9.440 1.00 95.94 458 ALA A CA 1
ATOM 3611 C C . ALA A 1 458 ? -18.729 -18.005 -8.564 1.00 95.94 458 ALA A C 1
ATOM 3613 O O . ALA A 1 458 ? -19.859 -17.842 -8.101 1.00 95.94 458 ALA A O 1
ATOM 3614 N N . PHE A 1 459 ? -17.999 -19.074 -8.228 1.00 94.81 459 PHE A N 1
ATOM 3615 C CA . PHE A 1 459 ? -18.456 -20.126 -7.314 1.00 94.81 459 PHE A CA 1
ATOM 3616 C C . PHE A 1 459 ? -18.735 -19.593 -5.899 1.00 94.81 459 PHE A C 1
ATOM 3618 O O . PHE A 1 459 ? -19.769 -19.921 -5.300 1.00 94.81 459 PHE A O 1
ATOM 3625 N N . HIS A 1 460 ? -17.841 -18.760 -5.357 1.00 94.06 460 HIS A N 1
ATOM 3626 C CA . HIS A 1 460 ? -18.005 -18.156 -4.033 1.00 94.06 460 HIS A CA 1
ATOM 3627 C C . HIS A 1 460 ? -19.157 -17.139 -3.996 1.00 94.06 460 HIS A C 1
ATOM 3629 O O . HIS A 1 460 ? -19.941 -17.141 -3.042 1.00 94.06 460 HIS A O 1
ATOM 3635 N N . ILE A 1 461 ? -19.338 -16.348 -5.053 1.00 95.50 461 ILE A N 1
ATOM 3636 C CA . ILE A 1 461 ? -20.471 -15.424 -5.215 1.00 95.50 461 ILE A CA 1
ATOM 3637 C C . ILE A 1 461 ? -21.792 -16.195 -5.354 1.00 95.50 461 ILE A C 1
ATOM 3639 O O . ILE A 1 461 ? -22.725 -15.973 -4.581 1.00 95.50 461 ILE A O 1
ATOM 3643 N N . SER A 1 462 ? -21.839 -17.212 -6.215 1.00 93.81 462 SER A N 1
ATOM 3644 C CA . SER A 1 462 ? -22.967 -18.146 -6.334 1.00 93.81 462 SER A CA 1
ATOM 3645 C C . SER A 1 462 ? -23.294 -18.844 -5.011 1.00 93.81 462 SER A C 1
ATOM 3647 O O . SER A 1 462 ? -24.446 -19.184 -4.734 1.00 93.81 462 SER A O 1
ATOM 3649 N N . ARG A 1 463 ? -22.299 -19.107 -4.155 1.00 91.62 463 ARG A N 1
ATOM 3650 C CA . ARG A 1 463 ? -22.522 -19.630 -2.799 1.00 91.62 463 ARG A CA 1
ATOM 3651 C C . ARG A 1 463 ? -23.161 -18.582 -1.884 1.00 91.62 463 ARG A C 1
ATOM 3653 O O . ARG A 1 463 ? -24.055 -18.958 -1.130 1.00 91.62 463 ARG A O 1
ATOM 3660 N N . VAL A 1 464 ? -22.744 -17.315 -1.955 1.00 93.00 464 VAL A N 1
ATOM 3661 C CA . VAL A 1 464 ? -23.362 -16.187 -1.228 1.00 93.00 464 VAL A CA 1
ATOM 3662 C C . VAL A 1 464 ? -24.821 -15.993 -1.632 1.00 93.00 464 VAL A C 1
ATOM 3664 O O . VAL A 1 464 ? -25.683 -15.932 -0.754 1.00 93.00 464 VAL A O 1
ATOM 3667 N N . LEU A 1 465 ? -25.127 -16.003 -2.929 1.00 93.62 465 LEU A N 1
ATOM 3668 C CA . LEU A 1 465 ? -26.496 -15.885 -3.439 1.00 93.62 465 LEU A CA 1
ATOM 3669 C C . LEU A 1 465 ? -27.397 -17.023 -2.922 1.00 93.62 465 LEU A C 1
ATOM 3671 O O . LEU A 1 465 ? -28.414 -16.757 -2.281 1.00 93.62 465 LEU A O 1
ATOM 3675 N N . ARG A 1 466 ? -26.974 -18.288 -3.068 1.00 90.12 466 ARG A N 1
ATOM 3676 C CA . ARG A 1 466 ? -27.763 -19.483 -2.685 1.00 90.12 466 ARG A CA 1
ATOM 3677 C C . ARG A 1 466 ? -27.983 -19.700 -1.181 1.00 90.12 466 ARG A C 1
ATOM 3679 O O . ARG A 1 466 ? -28.792 -20.549 -0.812 1.00 90.12 466 ARG A O 1
ATOM 3686 N N . ARG A 1 467 ? -27.221 -19.050 -0.296 1.00 88.44 467 ARG A N 1
ATOM 3687 C CA . ARG A 1 467 ? -27.204 -19.363 1.149 1.00 88.44 467 ARG A CA 1
ATOM 3688 C C . ARG A 1 467 ? -27.753 -18.197 1.989 1.00 88.44 467 ARG A C 1
ATOM 3690 O O . ARG A 1 467 ? -27.458 -17.045 1.672 1.00 88.44 467 ARG A O 1
ATOM 3697 N N . PRO A 1 468 ? -28.519 -18.455 3.068 1.00 87.81 468 PRO A N 1
ATOM 3698 C CA . PRO A 1 468 ? -28.895 -17.419 4.034 1.00 87.81 468 PRO A CA 1
ATOM 3699 C C . PRO A 1 468 ? -27.664 -16.804 4.711 1.00 87.81 468 PRO A C 1
ATOM 3701 O O . PRO A 1 468 ? -26.712 -17.525 5.016 1.00 87.81 468 PRO A O 1
ATOM 3704 N N . GLU A 1 469 ? -27.698 -15.502 5.016 1.00 87.00 469 GLU A N 1
ATOM 3705 C CA . GLU A 1 469 ? -26.567 -14.797 5.651 1.00 87.00 469 GLU A CA 1
ATOM 3706 C C . GLU A 1 469 ? -26.146 -15.425 6.989 1.00 87.00 469 GLU A C 1
ATOM 3708 O O . GLU A 1 469 ? -24.956 -15.524 7.289 1.00 87.00 469 GLU A O 1
ATOM 3713 N N . SER A 1 470 ? -27.106 -15.957 7.752 1.00 82.56 470 SER A N 1
ATOM 3714 C CA . SER A 1 470 ? -26.859 -16.658 9.017 1.00 82.56 470 SER A CA 1
ATOM 3715 C C . SER A 1 470 ? -25.951 -17.891 8.884 1.00 82.56 470 SER A C 1
ATOM 3717 O O . SER A 1 470 ? -25.307 -18.288 9.854 1.00 82.56 470 SER A O 1
ATOM 3719 N N . GLN A 1 471 ? -25.824 -18.480 7.688 1.00 81.50 471 GLN A N 1
ATOM 3720 C CA . GLN A 1 471 ? -24.912 -19.603 7.437 1.00 81.50 471 GLN A CA 1
ATOM 3721 C C . GLN A 1 471 ? -23.453 -19.156 7.200 1.00 81.50 471 GLN A C 1
ATOM 3723 O O . GLN A 1 471 ? -22.551 -19.991 7.265 1.00 81.50 471 GLN A O 1
ATOM 3728 N N . PHE A 1 472 ? -23.195 -17.857 6.997 1.00 77.44 472 PHE A N 1
ATOM 3729 C CA . PHE A 1 472 ? -21.845 -17.278 6.862 1.00 77.44 472 PHE A CA 1
ATOM 3730 C C . PHE A 1 472 ? -21.223 -16.835 8.196 1.00 77.44 472 PHE A C 1
ATOM 3732 O O . PHE A 1 472 ? -20.079 -16.388 8.228 1.00 77.44 472 PHE A O 1
ATOM 3739 N N . ILE A 1 473 ? -21.922 -17.018 9.321 1.00 59.41 473 ILE A N 1
ATOM 3740 C CA . ILE A 1 473 ? -21.477 -16.602 10.666 1.00 59.41 473 ILE A CA 1
ATOM 3741 C C . ILE A 1 473 ? -20.168 -17.295 11.128 1.00 59.41 473 ILE A C 1
ATOM 3743 O O . ILE A 1 473 ? -19.539 -16.856 12.086 1.00 59.41 473 ILE A O 1
ATOM 3747 N N . ARG A 1 474 ? -19.696 -18.355 10.454 1.00 51.66 474 ARG A N 1
ATOM 3748 C CA . ARG A 1 474 ? -18.646 -19.249 10.986 1.00 51.66 474 ARG A CA 1
ATOM 3749 C C . ARG A 1 474 ? -17.175 -18.823 10.854 1.00 51.66 474 ARG A C 1
ATOM 3751 O O . ARG A 1 474 ? -16.349 -19.530 11.420 1.00 51.66 474 ARG A O 1
ATOM 3758 N N . PHE A 1 475 ? -16.825 -17.710 10.197 1.00 55.59 475 PHE A N 1
ATOM 3759 C CA . PHE A 1 475 ? -15.420 -17.238 10.136 1.00 55.59 475 PHE A CA 1
ATOM 3760 C C . PHE A 1 475 ? -15.217 -15.714 10.262 1.00 55.59 475 PHE A C 1
ATOM 3762 O O . PHE A 1 475 ? -14.126 -15.217 9.985 1.00 55.59 475 PHE A O 1
ATOM 3769 N N . LYS A 1 476 ? -16.218 -14.945 10.719 1.00 67.12 476 LYS A N 1
ATOM 3770 C CA . LYS A 1 476 ? -16.014 -13.509 10.983 1.00 67.12 476 LYS A CA 1
ATOM 3771 C C . LYS A 1 476 ? -15.077 -13.324 12.181 1.00 67.12 476 LYS A C 1
ATOM 3773 O O . LYS A 1 476 ? -15.356 -13.793 13.283 1.00 67.12 476 LYS A O 1
ATOM 3778 N N . ARG A 1 477 ? -13.939 -12.662 11.954 1.00 74.25 477 ARG A N 1
ATOM 3779 C CA . ARG A 1 477 ? -12.934 -12.380 12.987 1.00 74.25 477 ARG A CA 1
ATOM 3780 C C . ARG A 1 477 ? -13.481 -11.397 14.017 1.00 74.25 477 ARG A C 1
ATOM 3782 O O . ARG A 1 477 ? -14.039 -10.366 13.657 1.00 74.25 477 ARG A O 1
ATOM 3789 N N . ARG A 1 478 ? -13.240 -11.685 15.301 1.00 74.00 478 ARG A N 1
ATOM 3790 C CA . ARG A 1 478 ? -13.684 -10.852 16.435 1.00 74.00 478 ARG A CA 1
ATOM 3791 C C . ARG A 1 478 ? -13.180 -9.404 16.361 1.00 74.00 478 ARG A C 1
ATOM 3793 O O . ARG A 1 478 ? -13.848 -8.518 16.871 1.00 74.00 478 ARG A O 1
ATOM 3800 N N . SER A 1 479 ? -12.055 -9.166 15.686 1.00 74.12 479 SER A N 1
ATOM 3801 C CA . SER A 1 479 ? -11.510 -7.827 15.427 1.00 74.12 479 SER A CA 1
ATOM 3802 C C . SER A 1 479 ? -12.459 -6.894 14.673 1.00 74.12 479 SER A C 1
ATOM 3804 O O . SER A 1 479 ? -12.368 -5.689 14.862 1.00 74.12 479 SER A O 1
ATOM 3806 N N . ILE A 1 480 ? -13.358 -7.432 13.839 1.00 75.50 480 ILE A N 1
ATOM 3807 C CA . ILE A 1 480 ? -14.288 -6.637 13.018 1.00 75.50 480 ILE A CA 1
ATOM 3808 C C . ILE A 1 480 ? -15.250 -5.832 13.901 1.00 75.50 480 ILE A C 1
ATOM 3810 O O . ILE A 1 480 ? -15.566 -4.690 13.583 1.00 75.50 480 ILE A O 1
ATOM 3814 N N . SER A 1 481 ? -15.660 -6.410 15.033 1.00 73.38 481 SER A N 1
ATOM 3815 C CA . SER A 1 481 ? -16.569 -5.802 16.009 1.00 73.38 481 SER A CA 1
ATOM 3816 C C . SER A 1 481 ? -15.835 -5.176 17.209 1.00 73.38 481 SER A C 1
ATOM 3818 O O . SER A 1 481 ? -16.422 -5.039 18.281 1.00 73.38 481 SER A O 1
ATOM 3820 N N . MET A 1 482 ? -14.534 -4.885 17.090 1.00 75.12 482 MET A N 1
ATOM 3821 C CA . MET A 1 482 ? -13.725 -4.248 18.139 1.00 75.12 482 MET A CA 1
ATOM 3822 C C . MET A 1 482 ? -13.393 -2.807 17.750 1.00 75.12 482 MET A C 1
ATOM 3824 O O . MET A 1 482 ? -13.181 -2.499 16.578 1.00 75.12 482 MET A O 1
ATOM 3828 N N . THR A 1 483 ? -13.306 -1.913 18.735 1.00 73.06 483 THR A N 1
ATOM 3829 C CA . THR A 1 483 ? -12.795 -0.554 18.494 1.00 73.06 483 THR A CA 1
ATOM 3830 C C . THR A 1 483 ? -11.280 -0.587 18.262 1.00 73.06 483 THR A C 1
ATOM 3832 O O . THR A 1 483 ? -10.602 -1.508 18.719 1.00 73.06 483 THR A O 1
ATOM 3835 N N . HIS A 1 484 ? -10.706 0.433 17.608 1.00 73.31 484 HIS A N 1
ATOM 3836 C CA . HIS A 1 484 ? -9.248 0.508 17.402 1.00 73.31 484 HIS A CA 1
ATOM 3837 C C . HIS A 1 484 ? -8.448 0.440 18.719 1.00 73.31 484 HIS A C 1
ATOM 3839 O O . HIS A 1 484 ? -7.385 -0.177 18.755 1.00 73.31 484 HIS A O 1
ATOM 3845 N N . LEU A 1 485 ? -8.979 1.005 19.814 1.00 75.81 485 LEU A N 1
ATOM 3846 C CA . LEU A 1 485 ? -8.355 0.938 21.142 1.00 75.81 485 LEU A CA 1
ATOM 3847 C C . LEU A 1 485 ? -8.264 -0.505 21.659 1.00 75.81 485 LEU A C 1
ATOM 3849 O O . LEU A 1 485 ? -7.188 -0.933 22.069 1.00 75.81 485 LEU A O 1
ATOM 3853 N N . GLN A 1 486 ? -9.366 -1.257 21.573 1.00 79.69 486 GLN A N 1
ATOM 3854 C CA . GLN A 1 486 ? -9.434 -2.671 21.958 1.00 79.69 486 GLN A CA 1
ATOM 3855 C C . GLN A 1 486 ? -8.592 -3.548 21.023 1.00 79.69 486 GLN A C 1
ATOM 3857 O O . GLN A 1 486 ? -7.919 -4.471 21.469 1.00 79.69 486 GLN A O 1
ATOM 3862 N N . TYR A 1 487 ? -8.614 -3.268 19.715 1.00 77.31 487 TYR A N 1
ATOM 3863 C CA . TYR A 1 487 ? -7.857 -4.021 18.713 1.00 77.31 487 TYR A CA 1
ATOM 3864 C C . TYR A 1 487 ? -6.343 -3.959 18.968 1.00 77.31 487 TYR A C 1
ATOM 3866 O O . TYR A 1 487 ? -5.645 -4.966 18.857 1.00 77.31 487 TYR A O 1
ATOM 3874 N N . LEU A 1 488 ? -5.846 -2.781 19.352 1.00 79.38 488 LEU A N 1
ATOM 3875 C CA . LEU A 1 488 ? -4.445 -2.561 19.709 1.00 79.38 488 LEU A CA 1
ATOM 3876 C C . LEU A 1 488 ? -4.124 -2.874 21.183 1.00 79.38 488 LEU A C 1
ATOM 3878 O O . LEU A 1 488 ? -2.968 -2.750 21.578 1.00 79.38 488 LEU A O 1
ATOM 3882 N N . ASN A 1 489 ? -5.108 -3.294 21.988 1.00 85.44 489 ASN A N 1
ATOM 3883 C CA . ASN A 1 489 ? -4.995 -3.482 23.441 1.00 85.44 489 ASN A CA 1
ATOM 3884 C C . ASN A 1 489 ? -4.484 -2.224 24.181 1.00 85.44 489 ASN A C 1
ATOM 3886 O O . ASN A 1 489 ? -3.806 -2.328 25.205 1.00 85.44 489 ASN A O 1
ATOM 3890 N N . ILE A 1 490 ? -4.780 -1.024 23.663 1.00 85.56 490 ILE A N 1
ATOM 3891 C CA . ILE A 1 490 ? -4.372 0.258 24.267 1.00 85.56 490 ILE A CA 1
ATOM 3892 C C . ILE A 1 490 ? -5.045 0.445 25.630 1.00 85.56 490 ILE A C 1
ATOM 3894 O O . ILE A 1 490 ? -4.434 0.976 26.553 1.00 85.56 490 ILE A O 1
ATOM 3898 N N . ASP A 1 491 ? -6.274 -0.045 25.775 1.00 86.31 491 ASP A N 1
ATOM 3899 C CA . ASP A 1 491 ? -6.997 -0.145 27.042 1.00 86.31 491 ASP A CA 1
ATOM 3900 C C . ASP A 1 491 ? -6.249 -1.007 28.076 1.00 86.31 491 ASP A C 1
ATOM 3902 O O . ASP A 1 491 ? -6.051 -0.574 29.212 1.00 86.31 491 ASP A O 1
ATOM 3906 N N . ILE A 1 492 ? -5.752 -2.183 27.681 1.00 91.69 492 ILE A N 1
ATOM 3907 C CA . ILE A 1 492 ? -4.952 -3.058 28.557 1.00 91.69 492 ILE A CA 1
ATOM 3908 C C . ILE A 1 492 ? -3.600 -2.415 28.893 1.00 91.69 492 ILE A C 1
ATOM 3910 O O . ILE A 1 492 ? -3.195 -2.402 30.055 1.00 91.69 492 ILE A O 1
ATOM 3914 N N . ILE A 1 493 ? -2.905 -1.851 27.900 1.00 92.31 493 ILE A N 1
ATOM 3915 C CA . ILE A 1 493 ? -1.616 -1.168 28.087 1.00 92.31 493 ILE A CA 1
ATOM 3916 C C . ILE A 1 493 ? -1.772 0.011 29.058 1.00 92.31 493 ILE A C 1
ATOM 3918 O O . ILE A 1 493 ? -0.966 0.161 29.975 1.00 92.31 493 ILE A O 1
ATOM 3922 N N . PHE A 1 494 ? -2.837 0.804 28.919 1.00 91.56 494 PHE A N 1
ATOM 3923 C CA . PHE A 1 494 ? -3.159 1.894 29.839 1.00 91.56 494 PHE A CA 1
ATOM 3924 C C . PHE A 1 494 ? -3.383 1.389 31.272 1.00 91.56 494 PHE A C 1
ATOM 3926 O O . PHE A 1 494 ? -2.809 1.943 32.210 1.00 91.56 494 PHE A O 1
ATOM 3933 N N . VAL A 1 495 ? -4.132 0.294 31.458 1.00 94.25 495 VAL A N 1
ATOM 3934 C CA . VAL A 1 495 ? -4.300 -0.340 32.779 1.00 94.25 495 VAL A CA 1
ATOM 3935 C C . VAL A 1 495 ? -2.958 -0.807 33.357 1.00 94.25 495 VAL A C 1
ATOM 3937 O O . VAL A 1 495 ? -2.703 -0.578 34.538 1.00 94.25 495 VAL A O 1
ATOM 3940 N N . ILE A 1 496 ? -2.065 -1.389 32.549 1.00 95.31 496 ILE A N 1
ATOM 3941 C CA . ILE A 1 496 ? -0.715 -1.789 32.988 1.00 95.31 496 ILE A CA 1
ATOM 3942 C C . ILE A 1 496 ? 0.102 -0.568 33.444 1.00 95.31 496 ILE A C 1
ATOM 3944 O O . ILE A 1 496 ? 0.713 -0.616 34.513 1.00 95.31 496 ILE A O 1
ATOM 3948 N N . PHE A 1 497 ? 0.075 0.541 32.696 1.00 94.94 497 PHE A N 1
ATOM 3949 C CA . PHE A 1 497 ? 0.738 1.788 33.099 1.00 94.94 497 PHE A CA 1
ATOM 3950 C C . PHE A 1 497 ? 0.172 2.352 34.409 1.00 94.94 497 PHE A C 1
ATOM 3952 O O . PHE A 1 497 ? 0.946 2.730 35.288 1.00 94.94 497 PHE A O 1
ATOM 3959 N N . VAL A 1 498 ? -1.153 2.353 34.585 1.00 95.38 498 VAL A N 1
ATOM 3960 C CA . VAL A 1 498 ? -1.802 2.790 35.834 1.00 95.38 498 VAL A CA 1
ATOM 3961 C C . VAL A 1 498 ? -1.410 1.886 37.008 1.00 95.38 498 VAL A C 1
ATOM 3963 O O . VAL A 1 498 ? -1.076 2.393 38.077 1.00 95.38 498 VAL A O 1
ATOM 3966 N N . VAL A 1 499 ? -1.365 0.562 36.825 1.00 95.56 499 VAL A N 1
ATOM 3967 C CA . VAL A 1 499 ? -0.903 -0.378 37.863 1.00 95.56 499 VAL A CA 1
ATOM 3968 C C . VAL A 1 499 ? 0.568 -0.140 38.213 1.00 95.56 499 VAL A C 1
ATOM 3970 O O . VAL A 1 499 ? 0.908 -0.100 39.395 1.00 95.56 499 VAL A O 1
ATOM 3973 N N . PHE A 1 500 ? 1.441 0.083 37.227 1.00 95.06 500 PHE A N 1
ATOM 3974 C CA . PHE A 1 500 ? 2.854 0.391 37.471 1.00 95.06 500 PHE A CA 1
ATOM 3975 C C . PHE A 1 500 ? 3.039 1.741 38.187 1.00 95.06 500 PHE A C 1
ATOM 3977 O O . PHE A 1 500 ? 3.860 1.857 39.099 1.00 95.06 500 PHE A O 1
ATOM 3984 N N . PHE A 1 501 ? 2.232 2.749 37.846 1.00 95.00 501 PHE A N 1
ATOM 3985 C CA . PHE A 1 501 ? 2.198 4.043 38.530 1.00 95.00 501 PHE A CA 1
ATOM 3986 C C . PHE A 1 501 ? 1.711 3.918 39.986 1.00 95.00 501 PHE A C 1
ATOM 3988 O O . PHE A 1 501 ? 2.334 4.457 40.902 1.00 95.00 501 PHE A O 1
ATOM 3995 N N . ILE A 1 502 ? 0.655 3.141 40.245 1.00 95.44 502 ILE A N 1
ATOM 3996 C CA . ILE A 1 502 ? 0.175 2.852 41.608 1.00 95.44 502 ILE A CA 1
ATOM 3997 C C . ILE A 1 502 ? 1.222 2.055 42.398 1.00 95.44 502 ILE A C 1
ATOM 3999 O O . ILE A 1 502 ? 1.461 2.341 43.571 1.00 95.44 502 ILE A O 1
ATOM 4003 N N . MET A 1 503 ? 1.893 1.085 41.774 1.00 93.00 503 MET A N 1
ATOM 4004 C CA . MET A 1 503 ? 2.945 0.295 42.416 1.00 93.00 503 MET A CA 1
ATOM 4005 C C . MET A 1 503 ? 4.157 1.162 42.783 1.00 93.00 503 MET A C 1
ATOM 4007 O O . MET A 1 503 ? 4.625 1.103 43.918 1.00 93.00 503 MET A O 1
ATOM 4011 N N . THR A 1 504 ? 4.644 2.003 41.869 1.00 92.81 504 THR A N 1
ATOM 4012 C CA . THR A 1 504 ? 5.791 2.893 42.123 1.00 92.81 504 THR A CA 1
ATOM 4013 C C . THR A 1 504 ? 5.475 3.959 43.173 1.00 92.81 504 THR A C 1
ATOM 4015 O O . THR A 1 504 ? 6.254 4.136 44.112 1.00 92.81 504 THR A O 1
ATOM 4018 N N . THR A 1 505 ? 4.307 4.607 43.102 1.00 92.19 505 THR A N 1
ATOM 4019 C CA . THR A 1 505 ? 3.854 5.554 44.140 1.00 92.19 505 THR A CA 1
ATOM 4020 C C . THR A 1 505 ? 3.666 4.873 45.498 1.00 92.19 505 THR A C 1
ATOM 4022 O O . THR A 1 505 ? 4.116 5.411 46.511 1.00 92.19 505 THR A O 1
ATOM 4025 N N . SER A 1 506 ? 3.121 3.652 45.539 1.00 89.81 506 SER A N 1
ATOM 4026 C CA . SER A 1 506 ? 3.004 2.856 46.770 1.00 89.81 506 SER A CA 1
ATOM 4027 C C . SER A 1 506 ? 4.370 2.488 47.351 1.00 89.81 506 SER A C 1
ATOM 4029 O O . SER A 1 506 ? 4.594 2.679 48.545 1.00 89.81 506 SER A O 1
ATOM 4031 N N . ILE A 1 507 ? 5.317 2.019 46.530 1.00 92.19 507 ILE A N 1
ATOM 4032 C CA . ILE A 1 507 ? 6.694 1.727 46.958 1.00 92.19 507 ILE A CA 1
ATOM 4033 C C . ILE A 1 507 ? 7.349 2.985 47.538 1.00 92.19 507 ILE A C 1
ATOM 4035 O O . ILE A 1 507 ? 7.958 2.915 48.604 1.00 92.19 507 ILE A O 1
ATOM 4039 N N . ASN A 1 508 ? 7.183 4.146 46.902 1.00 88.19 508 ASN A N 1
ATOM 4040 C CA . ASN A 1 508 ? 7.718 5.414 47.402 1.00 88.19 508 ASN A CA 1
ATOM 4041 C C . ASN A 1 508 ? 7.033 5.862 48.711 1.00 88.19 508 ASN A C 1
ATOM 4043 O O . ASN A 1 508 ? 7.701 6.332 49.635 1.00 88.19 508 ASN A O 1
ATOM 4047 N N . PHE A 1 509 ? 5.727 5.632 48.864 1.00 89.88 509 PHE A N 1
ATOM 4048 C CA . PHE A 1 509 ? 5.000 5.860 50.118 1.00 89.88 509 PHE A CA 1
ATOM 4049 C C . PHE A 1 509 ? 5.465 4.928 51.254 1.00 89.88 509 PHE A C 1
ATOM 4051 O O . PHE A 1 509 ? 5.659 5.369 52.389 1.00 89.88 509 PHE A O 1
ATOM 4058 N N . PHE A 1 510 ? 5.719 3.647 50.968 1.00 88.75 510 PHE A N 1
ATOM 4059 C CA . PHE A 1 510 ? 6.281 2.718 51.951 1.00 88.75 510 PHE A CA 1
ATOM 4060 C C . PHE A 1 510 ? 7.738 3.054 52.291 1.00 88.75 510 PHE A C 1
ATOM 4062 O O . PHE A 1 510 ? 8.075 3.085 53.473 1.00 88.75 510 PHE A O 1
ATOM 4069 N N . LYS A 1 511 ? 8.580 3.400 51.305 1.00 85.75 511 LYS A N 1
ATOM 4070 C CA . LYS A 1 511 ? 9.954 3.888 51.526 1.00 85.75 511 LYS A CA 1
ATOM 4071 C C . LYS A 1 511 ? 9.972 5.126 52.423 1.00 85.75 511 LYS A C 1
ATOM 4073 O O . LYS A 1 511 ? 10.715 5.149 53.399 1.00 85.75 511 LYS A O 1
ATOM 4078 N N . THR A 1 512 ? 9.121 6.122 52.163 1.00 82.12 512 THR A N 1
ATOM 4079 C CA . THR A 1 512 ? 9.042 7.336 52.998 1.00 82.12 512 THR A CA 1
ATOM 4080 C C . THR A 1 512 ? 8.493 7.055 54.401 1.00 82.12 512 THR A C 1
ATOM 4082 O O . THR A 1 512 ? 9.020 7.605 55.367 1.00 82.12 512 THR A O 1
ATOM 4085 N N . LYS A 1 513 ? 7.508 6.158 54.573 1.00 81.38 513 LYS A N 1
ATOM 4086 C CA . LYS A 1 513 ? 7.069 5.710 55.913 1.00 81.38 513 LYS A CA 1
ATOM 4087 C C . LYS A 1 513 ? 8.157 4.948 56.675 1.00 81.38 513 LYS A C 1
ATOM 4089 O O . LYS A 1 513 ? 8.334 5.197 57.868 1.00 81.38 513 LYS A O 1
ATOM 4094 N N . LEU A 1 514 ? 8.882 4.044 56.017 1.00 82.69 514 LEU A N 1
ATOM 4095 C CA . LEU A 1 514 ? 9.976 3.278 56.621 1.00 82.69 514 LEU A CA 1
ATOM 4096 C C . LEU A 1 514 ? 11.155 4.185 56.986 1.00 82.69 514 LEU A C 1
ATOM 4098 O O . LEU A 1 514 ? 11.630 4.111 58.114 1.00 82.69 514 LEU A O 1
ATOM 4102 N N . SER A 1 515 ? 11.546 5.104 56.099 1.00 79.69 515 SER A N 1
ATOM 4103 C CA . SER A 1 515 ? 12.537 6.153 56.368 1.00 79.69 515 SER A CA 1
ATOM 4104 C C . SER A 1 515 ? 12.126 7.011 57.571 1.00 79.69 515 SER A C 1
ATOM 4106 O O . SER A 1 515 ? 12.886 7.104 58.532 1.00 79.69 515 SER A O 1
ATOM 4108 N N . LYS A 1 516 ? 10.893 7.541 57.616 1.00 77.19 516 LYS A N 1
ATOM 4109 C CA . LYS A 1 516 ? 10.387 8.297 58.780 1.00 77.19 516 LYS A CA 1
ATOM 4110 C C . LYS A 1 516 ? 10.415 7.475 60.077 1.00 77.19 516 LYS A C 1
ATOM 4112 O O . LYS A 1 516 ? 10.755 8.015 61.128 1.00 77.19 516 LYS A O 1
ATOM 4117 N N . LYS A 1 517 ? 10.099 6.174 60.025 1.00 78.81 517 LYS A N 1
ATOM 4118 C CA . LYS A 1 517 ? 10.185 5.272 61.189 1.00 78.81 517 LYS A CA 1
ATOM 4119 C C . LYS A 1 517 ? 11.638 5.032 61.625 1.00 78.81 517 LYS A C 1
ATOM 4121 O O . LYS A 1 517 ? 11.908 5.080 62.821 1.00 78.81 517 LYS A O 1
ATOM 4126 N N . TYR A 1 518 ? 12.555 4.825 60.679 1.00 77.06 518 TYR A N 1
ATOM 4127 C CA . TYR A 1 518 ? 13.989 4.650 60.927 1.00 77.06 518 TYR A CA 1
ATOM 4128 C C . TYR A 1 518 ? 14.619 5.915 61.522 1.00 77.06 518 TYR A C 1
ATOM 4130 O O . TYR A 1 518 ? 15.231 5.842 62.583 1.00 77.06 518 TYR A O 1
ATOM 4138 N N . HIS A 1 519 ? 14.395 7.088 60.921 1.00 71.75 519 HIS A N 1
ATOM 4139 C CA . HIS A 1 519 ? 14.895 8.357 61.456 1.00 71.75 519 HIS A CA 1
ATOM 4140 C C . HIS A 1 519 ? 14.307 8.674 62.834 1.00 71.75 519 HIS A C 1
ATOM 4142 O O . HIS A 1 519 ? 15.045 9.138 63.695 1.00 71.75 519 HIS A O 1
ATOM 4148 N N . ARG A 1 520 ? 13.028 8.361 63.098 1.00 74.69 520 ARG A N 1
ATOM 4149 C CA . ARG A 1 520 ? 12.449 8.495 64.447 1.00 74.69 520 ARG A CA 1
ATOM 4150 C C . ARG A 1 520 ? 13.115 7.558 65.460 1.00 74.69 520 ARG A C 1
ATOM 4152 O O . ARG A 1 520 ? 13.373 7.987 66.577 1.00 74.69 520 ARG A O 1
ATOM 4159 N N . ALA A 1 521 ? 13.393 6.307 65.089 1.00 74.12 521 ALA A N 1
ATOM 4160 C CA . ALA A 1 521 ? 14.096 5.365 65.961 1.00 74.12 521 ALA A CA 1
ATOM 4161 C C . ALA A 1 521 ? 15.534 5.829 66.247 1.00 74.12 521 ALA A C 1
ATOM 4163 O O . ALA A 1 521 ? 15.925 5.904 67.407 1.00 74.12 521 ALA A O 1
ATOM 4164 N N . LYS A 1 522 ? 16.279 6.236 65.209 1.00 76.06 522 LYS A N 1
ATOM 4165 C CA . LYS A 1 522 ? 17.648 6.748 65.346 1.00 76.06 522 LYS A CA 1
ATOM 4166 C C . LYS A 1 522 ? 17.704 8.058 66.137 1.00 76.06 522 LYS A C 1
ATOM 4168 O O . LYS A 1 522 ? 18.575 8.210 66.979 1.00 76.06 522 LYS A O 1
ATOM 4173 N N . TYR A 1 523 ? 16.745 8.966 65.941 1.00 67.94 523 TYR A N 1
ATOM 4174 C CA . TYR A 1 523 ? 16.611 10.184 66.748 1.00 67.94 523 TYR A CA 1
ATOM 4175 C C . TYR A 1 523 ? 16.400 9.862 68.232 1.00 67.94 523 TYR A C 1
ATOM 4177 O O . TYR A 1 523 ? 17.075 10.446 69.071 1.00 67.94 523 TYR A O 1
ATOM 4185 N N . LEU A 1 524 ? 15.523 8.906 68.564 1.00 74.31 524 LEU A N 1
ATOM 4186 C CA . LEU A 1 524 ? 15.315 8.471 69.950 1.00 74.31 524 LEU A CA 1
ATOM 4187 C C . LEU A 1 524 ? 16.573 7.814 70.546 1.00 74.31 524 LEU A C 1
ATOM 4189 O O . LEU A 1 524 ? 16.903 8.080 71.695 1.00 74.31 524 LEU A O 1
ATOM 4193 N N . GLU A 1 525 ? 17.311 7.022 69.765 1.00 74.50 525 GLU A N 1
ATOM 4194 C CA . GLU A 1 525 ? 18.593 6.439 70.184 1.00 74.50 525 GLU A CA 1
ATOM 4195 C C . GLU A 1 525 ? 19.673 7.514 70.417 1.00 74.50 525 GLU A C 1
ATOM 4197 O O . GLU A 1 525 ? 20.412 7.455 71.398 1.00 74.50 525 GLU A O 1
ATOM 4202 N N . THR A 1 526 ? 19.747 8.534 69.555 1.00 69.19 526 THR A N 1
ATOM 4203 C CA . THR A 1 526 ? 20.639 9.688 69.736 1.00 69.19 526 THR A CA 1
ATOM 4204 C C . THR A 1 526 ? 20.232 10.530 70.944 1.00 69.19 526 THR A C 1
ATOM 4206 O O . THR A 1 526 ? 21.104 10.938 71.699 1.00 69.19 526 THR A O 1
ATOM 4209 N N . GLN A 1 527 ? 18.936 10.756 71.176 1.00 68.00 527 GLN A N 1
ATOM 4210 C CA . GLN A 1 527 ? 18.445 11.448 72.373 1.00 68.00 527 GLN A CA 1
ATOM 4211 C C . GLN A 1 527 ? 18.759 10.661 73.653 1.00 68.00 527 GLN A C 1
ATOM 4213 O O . GLN A 1 527 ? 19.181 11.267 74.630 1.00 68.00 527 GLN A O 1
ATOM 4218 N N . GLN A 1 528 ? 18.651 9.327 73.637 1.00 67.31 528 GLN A N 1
ATOM 4219 C CA . GLN A 1 528 ? 19.081 8.483 74.757 1.00 67.31 528 GLN A CA 1
ATOM 4220 C C . GLN A 1 528 ? 20.593 8.609 74.996 1.00 67.31 528 GLN A C 1
ATOM 4222 O O . GLN A 1 528 ? 21.009 8.898 76.110 1.00 67.31 528 GLN A O 1
ATOM 4227 N N . LYS A 1 529 ? 21.418 8.506 73.945 1.00 63.97 529 LYS A N 1
ATOM 4228 C CA . LYS A 1 529 ? 22.879 8.690 74.042 1.00 63.97 529 LYS A CA 1
ATOM 4229 C C . LYS A 1 529 ? 23.280 10.084 74.535 1.00 63.97 529 LYS A C 1
ATOM 4231 O O . LYS A 1 529 ? 24.256 10.200 75.266 1.00 63.97 529 LYS A O 1
ATOM 4236 N N . LEU A 1 530 ? 22.540 11.129 74.158 1.00 52.31 530 LEU A N 1
ATOM 4237 C CA . LEU A 1 530 ? 22.747 12.489 74.661 1.00 52.31 530 LEU A CA 1
ATOM 4238 C C . LEU A 1 530 ? 22.324 12.621 76.129 1.00 52.31 530 LEU A C 1
ATOM 4240 O O . LEU A 1 530 ? 23.067 13.213 76.898 1.00 52.31 530 LEU A O 1
ATOM 4244 N N . TYR A 1 531 ? 21.195 12.029 76.528 1.00 48.25 531 TYR A N 1
ATOM 4245 C CA . TYR A 1 531 ? 20.721 11.995 77.917 1.00 48.25 531 TYR A CA 1
ATOM 4246 C C . TYR A 1 531 ? 21.688 11.243 78.848 1.00 48.25 531 TYR A C 1
ATOM 4248 O O . TYR A 1 531 ? 21.992 11.710 79.948 1.00 48.25 531 TYR A O 1
ATOM 4256 N N . ASP A 1 532 ? 22.219 10.111 78.382 1.00 54.62 532 ASP A N 1
ATOM 4257 C CA . ASP A 1 532 ? 23.208 9.307 79.102 1.00 54.62 532 ASP A CA 1
ATOM 4258 C C . ASP A 1 532 ? 24.570 10.032 79.183 1.00 54.62 532 ASP A C 1
ATOM 4260 O O . ASP A 1 532 ? 25.279 9.909 80.180 1.00 54.62 532 ASP A O 1
ATOM 4264 N N . ALA A 1 533 ? 24.918 10.841 78.172 1.00 49.62 533 ALA A N 1
ATOM 4265 C CA . ALA A 1 533 ? 26.109 11.695 78.166 1.00 49.62 533 ALA A CA 1
ATOM 4266 C C . ALA A 1 533 ? 25.940 13.023 78.937 1.00 49.62 533 ALA A C 1
ATOM 4268 O O . ALA A 1 533 ? 26.938 13.653 79.277 1.00 49.62 533 ALA A O 1
ATOM 4269 N N . SER A 1 534 ? 24.706 13.459 79.223 1.00 42.91 534 SER A N 1
ATOM 4270 C CA . SER A 1 534 ? 24.406 14.743 79.874 1.00 42.91 534 SER A CA 1
ATOM 4271 C C . SER A 1 534 ? 24.155 14.643 81.384 1.00 42.91 534 SER A C 1
ATOM 4273 O O . SER A 1 534 ? 23.567 15.556 81.966 1.00 42.91 534 SER A O 1
ATOM 4275 N N . GLN A 1 535 ? 24.571 13.557 82.044 1.00 38.06 535 GLN A N 1
ATOM 4276 C CA . GLN A 1 535 ? 24.574 13.501 83.511 1.00 38.06 535 GLN A CA 1
ATOM 4277 C C . GLN A 1 535 ? 25.682 14.429 84.055 1.00 38.06 535 GLN A C 1
ATOM 4279 O O . GLN A 1 535 ? 26.850 14.257 83.700 1.00 38.06 535 GLN A O 1
ATOM 4284 N N . PRO A 1 536 ? 25.347 15.463 84.852 1.00 39.72 536 PRO A N 1
ATOM 4285 C CA . PRO A 1 536 ? 26.157 16.676 84.897 1.00 39.72 536 PRO A CA 1
ATOM 4286 C C . PRO A 1 536 ? 27.283 16.654 85.936 1.00 39.72 536 PRO A C 1
ATOM 4288 O O . PRO A 1 536 ? 27.065 16.389 87.117 1.00 39.72 536 PRO A O 1
ATOM 4291 N N . SER A 1 537 ? 28.458 17.137 85.529 1.00 31.89 537 SER A N 1
ATOM 4292 C CA . SER A 1 537 ? 29.473 17.686 86.434 1.00 31.89 537 SER A CA 1
ATOM 4293 C C . SER A 1 537 ? 29.661 19.189 86.177 1.00 31.89 537 SER A C 1
ATOM 4295 O O . SER A 1 537 ? 30.523 19.595 85.403 1.00 31.89 537 SER A O 1
ATOM 4297 N N . LEU A 1 538 ? 28.806 19.984 86.829 1.00 31.02 538 LEU A N 1
ATOM 4298 C CA . LEU A 1 538 ? 29.034 21.356 87.317 1.00 31.02 538 LEU A CA 1
ATOM 4299 C C . LEU A 1 538 ? 30.181 22.183 86.686 1.00 31.02 538 LEU A C 1
ATOM 4301 O O . LEU A 1 538 ? 31.311 22.091 87.157 1.00 31.02 538 LEU A O 1
ATOM 4305 N N . VAL A 1 539 ? 29.841 23.158 85.828 1.00 31.38 539 VAL A N 1
ATOM 4306 C CA . VAL A 1 539 ? 30.344 24.543 85.970 1.00 31.38 539 VAL A CA 1
ATOM 4307 C C . VAL A 1 539 ? 29.225 25.548 85.653 1.00 31.38 539 VAL A C 1
ATOM 4309 O O . VAL A 1 539 ? 28.693 25.589 84.552 1.00 31.38 539 VAL A O 1
ATOM 4312 N N . LEU A 1 540 ? 28.902 26.316 86.692 1.00 31.41 540 LEU A N 1
ATOM 4313 C CA . LEU A 1 540 ? 28.165 27.582 86.816 1.00 31.41 540 LEU A CA 1
ATOM 4314 C C . LEU A 1 540 ? 27.732 28.361 85.555 1.00 31.41 540 LEU A C 1
ATOM 4316 O O . LEU A 1 540 ? 28.513 28.619 84.644 1.00 31.41 540 LEU A O 1
ATOM 4320 N N . ALA A 1 541 ? 26.501 28.875 85.635 1.00 31.02 541 ALA A N 1
ATOM 4321 C CA . ALA A 1 541 ? 25.973 29.934 84.783 1.00 31.02 541 ALA A CA 1
ATOM 4322 C C . ALA A 1 541 ? 26.736 31.264 84.942 1.00 31.02 541 ALA A C 1
ATOM 4324 O O . ALA A 1 541 ? 27.282 31.563 86.006 1.00 31.02 541 ALA A O 1
ATOM 4325 N N . ALA A 1 542 ? 26.670 32.092 83.900 1.00 34.25 542 ALA A N 1
ATOM 4326 C CA . ALA A 1 542 ? 26.858 33.533 83.991 1.00 34.25 542 ALA A CA 1
ATOM 4327 C C . ALA A 1 542 ? 25.566 34.199 83.499 1.00 34.25 542 ALA A C 1
ATOM 4329 O O . ALA A 1 542 ? 25.246 34.130 82.312 1.00 34.25 542 ALA A O 1
ATOM 4330 N N . ASP A 1 543 ? 24.808 34.792 84.421 1.00 34.47 543 ASP A N 1
ATOM 4331 C CA . ASP A 1 543 ? 23.545 35.462 84.114 1.00 34.47 543 ASP A CA 1
ATOM 4332 C C . ASP A 1 543 ? 23.788 36.735 83.289 1.00 34.47 543 ASP A C 1
ATOM 4334 O O . ASP A 1 543 ? 24.262 37.749 83.801 1.00 34.47 543 ASP A O 1
ATOM 4338 N N . GLY A 1 544 ? 23.419 36.693 82.008 1.00 41.97 544 GLY A N 1
ATOM 4339 C CA . GLY A 1 544 ? 23.112 37.881 81.217 1.00 41.97 544 GLY A CA 1
ATOM 4340 C C . GLY A 1 544 ? 21.597 38.029 81.143 1.00 41.97 544 GLY A C 1
ATOM 4341 O O . GLY A 1 544 ? 20.925 37.151 80.603 1.00 41.97 544 GLY A O 1
ATOM 4342 N N . ALA A 1 545 ? 21.040 39.106 81.699 1.00 48.59 545 ALA A N 1
ATOM 4343 C CA . ALA A 1 545 ? 19.596 39.319 81.688 1.00 48.59 545 ALA A CA 1
ATOM 4344 C C . ALA A 1 545 ? 19.096 39.527 80.247 1.00 48.59 545 ALA A C 1
ATOM 4346 O O . ALA A 1 545 ? 19.370 40.553 79.626 1.00 48.59 545 ALA A O 1
ATOM 4347 N N . ILE A 1 546 ? 18.348 38.554 79.720 1.00 58.62 546 ILE A N 1
ATOM 4348 C CA . ILE A 1 546 ? 17.710 38.662 78.406 1.00 58.62 546 ILE A CA 1
ATOM 4349 C C . ILE A 1 546 ? 16.625 39.745 78.489 1.00 58.62 546 ILE A C 1
ATOM 4351 O O . ILE A 1 546 ? 15.592 39.564 79.135 1.00 58.62 546 ILE A O 1
ATOM 4355 N N . LEU A 1 547 ? 16.876 40.886 77.846 1.00 67.69 547 LEU A N 1
ATOM 4356 C CA . LEU A 1 547 ? 15.921 41.989 77.748 1.00 67.69 547 LEU A CA 1
ATOM 4357 C C . LEU A 1 547 ? 14.702 41.553 76.909 1.00 67.69 547 LEU A C 1
ATOM 4359 O O . LEU A 1 547 ? 14.884 40.911 75.873 1.00 67.69 547 LEU A O 1
ATOM 4363 N N . PRO A 1 548 ? 13.462 41.881 77.316 1.00 76.62 548 PRO A N 1
ATOM 4364 C CA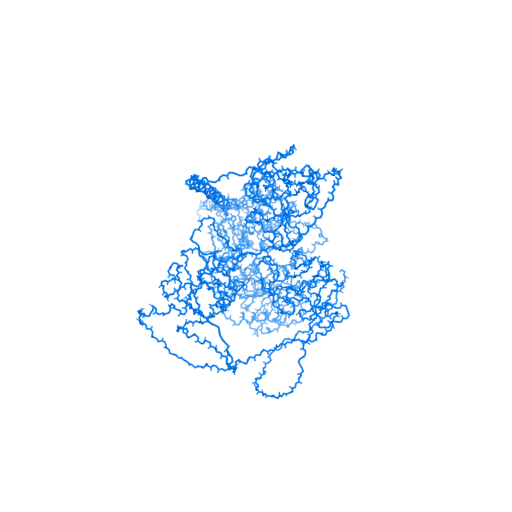 . PRO A 1 548 ? 12.268 41.508 76.564 1.00 76.62 548 PRO A CA 1
ATOM 4365 C C . PRO A 1 548 ? 12.168 42.282 75.242 1.00 76.62 548 PRO A C 1
ATOM 4367 O O . PRO A 1 548 ? 12.553 43.447 75.160 1.00 76.62 548 PRO A O 1
ATOM 4370 N N . CYS A 1 549 ? 11.607 41.637 74.219 1.00 83.88 549 CYS A N 1
ATOM 4371 C CA . CYS A 1 549 ? 11.331 42.266 72.927 1.00 83.88 549 CYS A CA 1
ATOM 4372 C C . CYS A 1 549 ? 10.173 43.273 72.984 1.00 83.88 549 CYS A C 1
ATOM 4374 O O . CYS A 1 549 ? 9.277 43.172 73.826 1.00 83.88 549 CYS A O 1
ATOM 4376 N N . ASP A 1 550 ? 10.141 44.173 72.000 1.00 83.19 550 ASP A N 1
ATOM 4377 C CA . ASP A 1 550 ? 9.031 45.090 71.757 1.00 83.19 550 ASP A CA 1
ATOM 4378 C C . ASP A 1 550 ? 7.733 44.328 71.438 1.00 83.19 550 ASP A C 1
ATOM 4380 O O . ASP A 1 550 ? 7.731 43.177 70.981 1.00 83.19 550 ASP A O 1
ATOM 4384 N N . ALA A 1 551 ? 6.593 44.997 71.620 1.00 76.88 551 ALA A N 1
ATOM 4385 C CA . ALA A 1 551 ? 5.293 44.431 71.279 1.00 76.88 551 ALA A CA 1
ATOM 4386 C C . ALA A 1 551 ? 5.240 43.973 69.805 1.00 76.88 551 ALA A C 1
ATOM 4388 O O . ALA A 1 551 ? 5.650 44.691 68.893 1.00 76.88 551 ALA A O 1
ATOM 4389 N N . ASN A 1 552 ? 4.681 42.779 69.581 1.00 80.06 552 ASN A N 1
ATOM 4390 C CA . ASN A 1 552 ? 4.583 42.089 68.285 1.00 80.06 552 ASN A CA 1
ATOM 4391 C C . ASN A 1 552 ? 5.905 41.556 67.693 1.00 80.06 552 ASN A C 1
ATOM 4393 O O . ASN A 1 552 ? 5.917 41.134 66.537 1.00 80.06 552 ASN A O 1
ATOM 4397 N N . TRP A 1 553 ? 6.985 41.500 68.476 1.00 90.12 553 TRP A N 1
ATOM 4398 C CA . TRP A 1 553 ? 8.201 40.755 68.133 1.00 90.12 553 TRP A CA 1
ATOM 4399 C C . TRP A 1 553 ? 8.292 39.434 68.916 1.00 90.12 553 TRP A C 1
ATOM 4401 O O . TRP A 1 553 ? 7.695 39.265 69.983 1.00 90.12 553 TRP A O 1
ATOM 4411 N N . HIS A 1 554 ? 9.024 38.459 68.379 1.00 90.56 554 HIS A N 1
ATOM 4412 C CA . HIS A 1 554 ? 9.158 37.118 68.950 1.00 90.56 554 HIS A CA 1
ATOM 4413 C C . HIS A 1 554 ? 10.607 36.807 69.326 1.00 90.56 554 HIS A C 1
ATOM 4415 O O . HIS A 1 554 ? 11.476 36.743 68.460 1.00 90.56 554 HIS A O 1
ATOM 4421 N N . GLN A 1 555 ? 10.850 36.580 70.618 1.00 89.69 555 GLN A N 1
ATOM 4422 C CA . GLN A 1 555 ? 12.179 36.300 71.159 1.00 89.69 555 GLN A CA 1
ATOM 4423 C C . GLN A 1 555 ? 12.617 34.853 70.922 1.00 89.69 555 GLN A C 1
ATOM 4425 O O . GLN A 1 555 ? 11.925 33.929 71.360 1.00 89.69 555 GLN A O 1
ATOM 4430 N N . TYR A 1 556 ? 13.776 34.654 70.295 1.00 87.88 556 TYR A N 1
ATOM 4431 C CA . TYR A 1 556 ? 14.430 33.351 70.235 1.00 87.88 556 TYR A CA 1
ATOM 4432 C C . TYR A 1 556 ? 15.141 33.055 71.571 1.00 87.88 556 TYR A C 1
ATOM 4434 O O . TYR A 1 556 ? 15.977 33.863 71.984 1.00 87.88 556 TYR A O 1
ATOM 4442 N N . PRO A 1 557 ? 14.834 31.938 72.266 1.00 78.81 557 PRO A N 1
ATOM 4443 C CA . PRO A 1 557 ? 15.327 31.706 73.628 1.00 78.81 557 PRO A CA 1
ATOM 4444 C C . PRO A 1 557 ? 16.852 31.635 73.770 1.00 78.81 557 PRO A C 1
ATOM 4446 O O . PRO A 1 557 ? 17.374 32.116 74.770 1.00 78.81 557 PRO A O 1
ATOM 4449 N N . ASP A 1 558 ? 17.560 31.068 72.788 1.00 77.12 558 ASP A N 1
ATOM 4450 C CA . ASP A 1 558 ? 18.995 30.774 72.932 1.00 77.12 558 ASP A CA 1
ATOM 4451 C C . ASP A 1 558 ? 19.889 32.012 72.730 1.00 77.12 558 ASP A C 1
ATOM 4453 O O . ASP A 1 558 ? 21.015 32.046 73.220 1.00 77.12 558 ASP A O 1
ATOM 4457 N N . THR A 1 559 ? 19.409 33.024 71.994 1.00 79.50 559 THR A N 1
ATOM 4458 C CA . THR A 1 559 ? 20.185 34.234 71.647 1.00 79.50 559 THR A CA 1
ATOM 4459 C C . THR A 1 559 ? 19.588 35.527 72.199 1.00 79.50 559 THR A C 1
ATOM 4461 O O . THR A 1 559 ? 20.226 36.574 72.126 1.00 79.50 559 THR A O 1
ATOM 4464 N N . GLY A 1 560 ? 18.352 35.494 72.709 1.00 81.56 560 GLY A N 1
ATOM 4465 C CA . GLY A 1 560 ? 17.606 36.684 73.128 1.00 81.56 560 GLY A CA 1
ATOM 4466 C C . GLY A 1 560 ? 17.156 37.594 71.975 1.00 81.56 560 GLY A C 1
ATOM 4467 O O . GLY A 1 560 ? 16.459 38.578 72.221 1.00 81.56 560 GLY A O 1
ATOM 4468 N N . CYS A 1 561 ? 17.509 37.279 70.724 1.00 87.50 561 CYS A N 1
ATOM 4469 C CA . CYS A 1 561 ? 17.166 38.090 69.560 1.00 87.50 561 CYS A CA 1
ATOM 4470 C C . CYS A 1 561 ? 15.666 38.041 69.236 1.00 87.50 561 CYS A C 1
ATOM 4472 O O . CYS A 1 561 ? 14.998 37.016 69.370 1.00 87.50 561 CYS A O 1
ATOM 4474 N N . CYS A 1 562 ? 15.151 39.170 68.771 1.00 91.50 562 CYS A N 1
ATOM 4475 C CA . CYS A 1 562 ? 13.754 39.458 68.505 1.00 91.50 562 CYS A CA 1
ATOM 4476 C C . CYS A 1 562 ? 13.482 39.435 66.999 1.00 91.50 562 CYS A C 1
ATOM 4478 O O . CYS A 1 562 ? 14.144 40.144 66.241 1.00 91.50 562 CYS A O 1
ATOM 4480 N N . TYR A 1 563 ? 12.478 38.667 66.573 1.00 93.81 563 TYR A N 1
ATOM 4481 C CA . TYR A 1 563 ? 12.106 38.497 65.166 1.00 93.81 563 TYR A CA 1
ATOM 4482 C C . TYR A 1 563 ? 10.681 38.971 64.863 1.00 93.81 563 TYR A C 1
ATOM 4484 O O . TYR A 1 563 ? 9.770 38.738 65.661 1.00 93.81 563 TYR A O 1
ATOM 4492 N N . ARG A 1 564 ? 10.475 39.580 63.690 1.00 92.12 564 ARG A N 1
ATOM 4493 C CA . ARG A 1 564 ? 9.153 39.964 63.163 1.00 92.12 564 ARG A CA 1
ATOM 4494 C C . ARG A 1 564 ? 9.144 39.940 61.630 1.00 92.12 564 ARG A C 1
ATOM 4496 O O . ARG A 1 564 ? 10.159 40.233 61.010 1.00 92.12 564 ARG A O 1
ATOM 4503 N N . ILE A 1 565 ? 8.003 39.617 61.020 1.00 91.81 565 ILE A N 1
ATOM 4504 C CA . ILE A 1 565 ? 7.756 39.831 59.583 1.00 91.81 565 ILE A CA 1
ATOM 4505 C C . ILE A 1 565 ? 7.174 41.235 59.340 1.00 91.81 565 ILE A C 1
ATOM 4507 O O . ILE A 1 565 ? 6.324 41.689 60.110 1.00 91.81 565 ILE A O 1
ATOM 4511 N N . SER A 1 566 ? 7.627 41.933 58.299 1.00 91.12 566 SER A N 1
ATOM 4512 C CA . SER A 1 566 ? 7.102 43.253 57.937 1.00 91.12 566 SER A CA 1
ATOM 4513 C C . SER A 1 566 ? 5.693 43.175 57.353 1.00 91.12 566 SER A C 1
ATOM 4515 O O . SER A 1 566 ? 5.361 42.254 56.607 1.00 91.12 566 SER A O 1
ATOM 4517 N N . ASP A 1 567 ? 4.868 44.176 57.655 1.00 87.88 567 ASP A N 1
ATOM 4518 C CA . ASP A 1 567 ? 3.553 44.344 57.026 1.00 87.88 567 ASP A CA 1
ATOM 4519 C C . ASP A 1 567 ? 3.684 44.945 55.610 1.00 87.88 567 ASP A C 1
ATOM 4521 O O . ASP A 1 567 ? 2.924 44.604 54.703 1.00 87.88 567 ASP A O 1
ATOM 4525 N N . GLU A 1 568 ? 4.696 45.794 55.402 1.00 88.44 568 GLU A N 1
ATOM 4526 C CA . GLU A 1 568 ? 5.088 46.326 54.092 1.00 88.44 568 GLU A CA 1
ATOM 4527 C C . GLU A 1 568 ? 5.908 45.311 53.280 1.00 88.44 568 GLU A C 1
ATOM 4529 O O . GLU A 1 568 ? 6.568 44.429 53.839 1.00 88.44 568 GLU A O 1
ATOM 4534 N N . LYS A 1 569 ? 5.884 45.459 51.949 1.00 91.19 569 LYS A N 1
ATOM 4535 C CA . LYS A 1 569 ? 6.638 44.634 50.998 1.00 91.19 569 LYS A CA 1
ATOM 4536 C C . LYS A 1 569 ? 7.618 45.471 50.186 1.00 91.19 569 LYS A C 1
ATOM 4538 O O . LYS A 1 569 ? 7.318 46.617 49.859 1.00 91.19 569 LYS A O 1
ATOM 4543 N N . SER A 1 570 ? 8.740 44.874 49.803 1.00 88.50 570 SER A N 1
ATOM 4544 C CA . SER A 1 570 ? 9.727 45.479 48.908 1.00 88.50 570 SER A CA 1
ATOM 4545 C C . SER A 1 570 ? 10.501 44.405 48.149 1.00 88.50 570 SER A C 1
ATOM 4547 O O . SER A 1 570 ? 10.375 43.213 48.442 1.00 88.50 570 SER A O 1
ATOM 4549 N N . ASP A 1 571 ? 11.307 44.847 47.189 1.00 88.50 571 ASP A N 1
ATOM 4550 C CA . ASP A 1 571 ? 12.437 44.054 46.726 1.00 88.50 571 ASP A CA 1
ATOM 4551 C C . ASP A 1 571 ? 13.420 43.804 47.889 1.00 88.50 571 ASP A C 1
ATOM 4553 O O . ASP A 1 571 ? 13.288 44.345 48.996 1.00 88.50 571 ASP A O 1
ATOM 4557 N N . TRP A 1 572 ? 14.414 42.947 47.672 1.00 90.75 572 TRP A N 1
ATOM 4558 C CA . TRP A 1 572 ? 15.376 42.642 48.728 1.00 90.75 572 TRP A CA 1
ATOM 4559 C C . TRP A 1 572 ? 16.202 43.876 49.129 1.00 90.75 572 TRP A C 1
ATOM 4561 O O . TRP A 1 572 ? 16.483 44.084 50.311 1.00 90.75 572 TRP A O 1
ATOM 4571 N N . TYR A 1 573 ? 16.530 44.741 48.163 1.00 87.31 573 TYR A N 1
ATOM 4572 C CA . TYR A 1 573 ? 17.342 45.944 48.364 1.00 87.31 573 TYR A CA 1
ATOM 4573 C C . TYR A 1 573 ? 16.689 46.964 49.312 1.00 87.31 573 TYR A C 1
ATOM 4575 O O . TYR A 1 573 ? 17.374 47.569 50.141 1.00 87.31 573 TYR A O 1
ATOM 4583 N N . GLY A 1 574 ? 15.365 47.133 49.252 1.00 85.69 574 GLY A N 1
ATOM 4584 C CA . GLY A 1 574 ? 14.612 47.978 50.178 1.00 85.69 574 GLY A CA 1
ATOM 4585 C C . GLY A 1 574 ? 14.477 47.398 51.592 1.00 85.69 574 GLY A C 1
ATOM 4586 O O . GLY A 1 574 ? 14.174 48.137 52.537 1.00 85.69 574 GLY A O 1
ATOM 4587 N N . GLY A 1 575 ? 14.734 46.099 51.781 1.00 88.75 575 GLY A N 1
ATOM 4588 C CA . GLY A 1 575 ? 14.339 45.383 52.993 1.00 88.75 575 GLY A CA 1
ATOM 4589 C C . GLY A 1 575 ? 15.007 45.857 54.287 1.00 88.75 575 GLY A C 1
ATOM 4590 O O . GLY A 1 575 ? 14.366 45.911 55.338 1.00 88.75 575 GLY A O 1
ATOM 4591 N N . THR A 1 576 ? 16.264 46.305 54.220 1.00 87.69 576 THR A N 1
ATOM 4592 C CA . THR A 1 576 ? 16.968 46.857 55.393 1.00 87.69 576 THR A CA 1
ATOM 4593 C C . THR A 1 576 ? 16.324 48.154 55.895 1.00 87.69 576 THR A C 1
ATOM 4595 O O . THR A 1 576 ? 16.292 48.393 57.103 1.00 87.69 576 THR A O 1
ATOM 4598 N N . ASN A 1 577 ? 15.765 48.977 55.002 1.00 89.31 577 ASN A N 1
ATOM 4599 C CA . ASN A 1 577 ? 15.092 50.218 55.390 1.00 89.31 577 ASN A CA 1
ATOM 4600 C C . ASN A 1 577 ? 13.735 49.938 56.052 1.00 89.31 577 ASN A C 1
ATOM 4602 O O . ASN A 1 577 ? 13.409 50.577 57.051 1.00 89.31 577 ASN A O 1
ATOM 4606 N N . ILE A 1 578 ? 12.994 48.935 55.562 1.00 91.31 578 ILE A N 1
ATOM 4607 C CA . ILE A 1 578 ? 11.745 48.473 56.189 1.00 91.31 578 ILE A CA 1
ATOM 4608 C C . ILE A 1 578 ? 12.005 47.962 57.611 1.00 91.31 578 ILE A C 1
ATOM 4610 O O . ILE A 1 578 ? 11.290 48.344 58.536 1.00 91.31 578 ILE A O 1
ATOM 4614 N N . CYS A 1 579 ? 13.056 47.164 57.832 1.00 92.62 579 CYS A N 1
ATOM 4615 C CA . CYS A 1 579 ? 13.380 46.709 59.186 1.00 92.62 579 CYS A CA 1
ATOM 4616 C C . CYS A 1 579 ? 13.720 47.869 60.129 1.00 92.62 579 CYS A C 1
ATOM 4618 O O . CYS A 1 579 ? 13.153 47.935 61.220 1.00 92.62 579 CYS A O 1
ATOM 4620 N N . LYS A 1 580 ? 14.543 48.828 59.684 1.00 90.06 580 LYS A N 1
ATOM 4621 C CA . LYS A 1 580 ? 14.895 50.023 60.473 1.00 90.06 580 LYS A CA 1
ATOM 4622 C C . LYS A 1 580 ? 13.699 50.924 60.797 1.00 90.06 580 LYS A C 1
ATOM 4624 O O . LYS A 1 580 ? 13.722 51.619 61.809 1.00 90.06 580 LYS A O 1
ATOM 4629 N N . ALA A 1 581 ? 12.656 50.911 59.965 1.00 88.75 581 ALA A N 1
ATOM 4630 C CA . ALA A 1 581 ? 11.402 51.612 60.240 1.00 88.75 581 ALA A CA 1
ATOM 4631 C C . ALA A 1 581 ? 10.541 50.910 61.312 1.00 88.75 581 ALA A C 1
ATOM 4633 O O . ALA A 1 581 ? 9.784 51.578 62.014 1.00 88.75 581 ALA A O 1
ATOM 4634 N N . LEU A 1 582 ? 10.665 49.584 61.469 1.00 87.75 582 LEU A N 1
ATOM 4635 C CA . LEU A 1 582 ? 9.947 48.807 62.491 1.00 87.75 582 LEU A CA 1
ATOM 4636 C C . LEU A 1 582 ? 10.617 48.865 63.874 1.00 87.75 582 LEU A C 1
ATOM 4638 O O . LEU A 1 582 ? 9.915 48.835 64.884 1.00 87.75 582 LEU A O 1
ATOM 4642 N N . ASN A 1 583 ? 11.949 48.927 63.923 1.00 87.12 583 ASN A N 1
ATOM 4643 C CA . ASN A 1 583 ? 12.761 49.242 65.104 1.00 87.12 583 ASN A CA 1
ATOM 4644 C C . ASN A 1 583 ? 14.135 49.748 64.610 1.00 87.12 583 ASN A C 1
ATOM 4646 O O . ASN A 1 583 ? 14.698 49.165 63.686 1.00 87.12 583 ASN A O 1
ATOM 4650 N N . SER A 1 584 ? 14.691 50.811 65.203 1.00 86.19 584 SER A N 1
ATOM 4651 C CA . SER A 1 584 ? 15.929 51.449 64.713 1.00 86.19 584 SER A CA 1
ATOM 4652 C C . SER A 1 584 ? 17.162 50.538 64.710 1.00 86.19 584 SER A C 1
ATOM 4654 O O . SER A 1 584 ? 18.065 50.743 63.898 1.00 86.19 584 SER A O 1
ATOM 4656 N N . ASP A 1 585 ? 17.182 49.535 65.589 1.00 86.56 585 ASP A N 1
ATOM 4657 C CA . ASP A 1 585 ? 18.263 48.558 65.735 1.00 86.56 585 ASP A CA 1
ATOM 4658 C C . ASP A 1 585 ? 18.010 47.282 64.907 1.00 86.56 585 ASP A C 1
ATOM 4660 O O . ASP A 1 585 ? 18.800 46.335 64.965 1.00 86.56 585 ASP A O 1
ATOM 4664 N N . ALA A 1 586 ? 16.913 47.230 64.140 1.00 88.88 586 ALA A N 1
ATOM 4665 C CA . ALA A 1 586 ? 16.551 46.079 63.325 1.00 88.88 586 ALA A CA 1
ATOM 4666 C C . ALA A 1 586 ? 17.127 46.112 61.907 1.00 88.88 586 ALA A C 1
ATOM 4668 O O . ALA A 1 586 ? 17.242 47.138 61.237 1.00 88.88 586 ALA A O 1
ATOM 4669 N N . GLN A 1 587 ? 17.436 44.912 61.436 1.00 92.06 587 GLN A N 1
ATOM 4670 C CA . GLN A 1 587 ? 18.023 44.598 60.139 1.00 92.06 587 GLN A CA 1
ATOM 4671 C C . GLN A 1 587 ? 17.333 43.359 59.557 1.00 92.06 587 GLN A C 1
ATOM 4673 O O . GLN A 1 587 ? 16.542 42.706 60.243 1.00 92.06 587 GLN A O 1
ATOM 4678 N N . MET A 1 588 ? 17.618 43.021 58.300 1.00 93.88 588 MET A N 1
ATOM 4679 C CA . MET A 1 588 ? 17.092 41.793 57.697 1.00 93.88 588 MET A CA 1
ATOM 4680 C C . MET A 1 588 ? 17.661 40.566 58.423 1.00 93.88 588 MET A C 1
ATOM 4682 O O . MET A 1 588 ? 18.809 40.560 58.870 1.00 93.88 588 MET A O 1
ATOM 4686 N N . ALA A 1 589 ? 16.834 39.541 58.604 1.00 93.38 589 ALA A N 1
ATOM 4687 C CA . ALA A 1 589 ? 17.119 38.470 59.545 1.00 93.38 589 ALA A CA 1
ATOM 4688 C C . ALA A 1 589 ? 18.233 37.526 59.084 1.00 93.38 589 ALA A C 1
ATOM 4690 O O . ALA A 1 589 ? 18.162 36.939 58.000 1.00 93.38 589 ALA A O 1
ATOM 4691 N N . SER A 1 590 ? 19.204 37.330 59.976 1.00 91.31 590 SER A N 1
ATOM 4692 C CA . SER A 1 590 ? 20.168 36.235 59.939 1.00 91.31 590 SER A CA 1
ATOM 4693 C C . SER A 1 590 ? 19.671 35.025 60.726 1.00 91.31 590 SER A C 1
ATOM 4695 O O . SER A 1 590 ? 19.070 35.183 61.790 1.00 91.31 590 SER A O 1
ATOM 4697 N N . PHE A 1 591 ? 19.934 33.822 60.220 1.00 88.31 591 PHE A N 1
ATOM 4698 C CA . PHE A 1 591 ? 19.659 32.557 60.899 1.00 88.31 591 PHE A CA 1
ATOM 4699 C C . PHE A 1 591 ? 20.962 31.776 61.004 1.00 88.31 591 PHE A C 1
ATOM 4701 O O . PHE A 1 591 ? 21.690 31.686 60.025 1.00 88.31 591 PHE A O 1
ATOM 4708 N N . HIS A 1 592 ? 21.247 31.195 62.167 1.00 83.56 592 HIS A N 1
ATOM 4709 C CA . HIS A 1 592 ? 22.516 30.502 62.432 1.00 83.56 592 HIS A CA 1
ATOM 4710 C C . HIS A 1 592 ? 22.340 29.016 62.756 1.00 83.56 592 HIS A C 1
ATOM 4712 O O . HIS A 1 592 ? 23.313 28.298 62.984 1.00 83.56 592 HIS A O 1
ATOM 4718 N N . SER A 1 593 ? 21.097 28.532 62.780 1.00 81.75 593 SER A N 1
ATOM 4719 C CA . SER A 1 593 ? 20.786 27.115 62.953 1.00 81.75 593 SER A CA 1
ATOM 4720 C C . SER A 1 593 ? 19.405 26.745 62.411 1.00 81.75 593 SER A C 1
ATOM 4722 O O . SER A 1 593 ? 18.497 27.574 62.301 1.00 81.75 593 SER A O 1
ATOM 4724 N N . GLN A 1 594 ? 19.203 25.445 62.172 1.00 78.19 594 GLN A N 1
ATOM 4725 C CA . GLN A 1 594 ? 17.895 24.912 61.789 1.00 78.19 594 GLN A CA 1
ATOM 4726 C C . GLN A 1 594 ? 16.840 25.136 62.886 1.00 78.19 594 GLN A C 1
ATOM 4728 O O . GLN A 1 594 ? 15.670 25.336 62.571 1.00 78.19 594 GLN A O 1
ATOM 4733 N N . ALA A 1 595 ? 17.246 25.135 64.162 1.00 79.81 595 ALA A N 1
ATOM 4734 C CA . ALA A 1 595 ? 16.360 25.385 65.297 1.00 79.81 595 ALA A CA 1
ATOM 4735 C C . ALA A 1 595 ? 15.837 26.831 65.312 1.00 79.81 595 ALA A C 1
ATOM 4737 O O . ALA A 1 595 ? 14.642 27.042 65.514 1.00 79.81 595 ALA A O 1
ATOM 4738 N N . GLU A 1 596 ? 16.696 27.807 65.011 1.00 85.31 596 GLU A N 1
ATOM 4739 C CA . GLU A 1 596 ? 16.338 29.227 64.939 1.00 85.31 596 GLU A CA 1
ATOM 4740 C C . GLU A 1 596 ? 15.405 29.523 63.750 1.00 85.31 596 GLU A C 1
ATOM 4742 O O . GLU A 1 596 ? 14.367 30.171 63.914 1.00 85.31 596 GLU A O 1
ATOM 4747 N N . SER A 1 597 ? 15.699 28.956 62.573 1.00 85.69 597 SER A N 1
ATOM 4748 C CA . SER A 1 597 ? 14.822 29.069 61.396 1.00 85.69 597 SER A CA 1
ATOM 4749 C C . SER A 1 597 ? 13.450 28.413 61.631 1.00 85.69 597 SER A C 1
ATOM 4751 O O . SER A 1 597 ? 12.402 29.000 61.348 1.00 85.69 597 SER A O 1
ATOM 4753 N N . LEU A 1 598 ? 13.425 27.215 62.234 1.00 84.00 598 LEU A N 1
ATOM 4754 C CA . LEU A 1 598 ? 12.183 26.529 62.611 1.00 84.00 598 LEU A CA 1
ATOM 4755 C C . LEU A 1 598 ? 11.409 27.264 63.709 1.00 84.00 598 LEU A C 1
ATOM 4757 O O . LEU A 1 598 ? 10.177 27.226 63.702 1.00 84.00 598 LEU A O 1
ATOM 4761 N N . PHE A 1 599 ? 12.084 27.924 64.653 1.00 88.25 599 PHE A N 1
ATOM 4762 C CA . PHE A 1 599 ? 11.424 28.757 65.654 1.00 88.25 599 PHE A CA 1
ATOM 4763 C C . PHE A 1 599 ? 10.642 29.884 64.981 1.00 88.25 599 PHE A C 1
ATOM 4765 O O . PHE A 1 599 ? 9.441 30.009 65.234 1.00 88.25 599 PHE A O 1
ATOM 4772 N N . PHE A 1 600 ? 11.289 30.646 64.090 1.00 87.81 600 PHE A N 1
ATOM 4773 C CA . PHE A 1 600 ? 10.629 31.723 63.354 1.00 87.81 600 PHE A CA 1
ATOM 4774 C C . PHE A 1 600 ? 9.459 31.180 62.529 1.00 87.81 600 PHE A C 1
ATOM 4776 O O . PHE A 1 600 ? 8.323 31.641 62.670 1.00 87.81 600 PHE A O 1
ATOM 4783 N N . ALA A 1 601 ? 9.708 30.128 61.743 1.00 86.06 601 ALA A N 1
ATOM 4784 C CA . ALA A 1 601 ? 8.694 29.530 60.887 1.00 86.06 601 ALA A CA 1
ATOM 4785 C C . ALA A 1 601 ? 7.469 29.025 61.670 1.00 86.06 601 ALA A C 1
ATOM 4787 O O . ALA A 1 601 ? 6.356 29.021 61.155 1.00 86.06 601 ALA A O 1
ATOM 4788 N N . ASN A 1 602 ? 7.630 28.612 62.930 1.00 85.62 602 ASN A N 1
ATOM 4789 C CA . ASN A 1 602 ? 6.521 28.153 63.767 1.00 85.62 602 ASN A CA 1
ATOM 4790 C C . ASN A 1 602 ? 5.706 29.265 64.443 1.00 85.62 602 ASN A C 1
ATOM 4792 O O . ASN A 1 602 ? 4.664 28.955 65.020 1.00 85.62 602 ASN A O 1
ATOM 4796 N N . LYS A 1 603 ? 6.122 30.533 64.353 1.00 85.94 603 LYS A N 1
ATOM 4797 C CA . LYS A 1 603 ? 5.321 31.680 64.819 1.00 85.94 603 LYS A CA 1
ATOM 4798 C C . LYS A 1 603 ? 4.351 32.215 63.767 1.00 85.94 603 LYS A C 1
ATOM 4800 O O . LYS A 1 603 ? 3.323 32.774 64.136 1.00 85.94 603 LYS A O 1
ATOM 4805 N N . TYR A 1 604 ? 4.648 32.000 62.488 1.00 81.81 604 TYR A N 1
ATOM 4806 C CA . TYR A 1 604 ? 3.861 32.500 61.363 1.00 81.81 604 TYR A CA 1
ATOM 4807 C C . TYR A 1 604 ? 3.251 31.352 60.541 1.00 81.81 604 TYR A C 1
ATOM 4809 O O . TYR A 1 604 ? 3.623 30.183 60.678 1.00 81.81 604 TYR A O 1
ATOM 4817 N N . SER A 1 605 ? 2.280 31.683 59.693 1.00 75.44 605 SER A N 1
ATOM 4818 C CA . SER A 1 605 ? 1.661 30.770 58.730 1.00 75.44 605 SER A CA 1
ATOM 4819 C C . SER A 1 605 ? 1.669 31.408 57.342 1.00 75.44 605 SER A C 1
ATOM 4821 O O . SER A 1 605 ? 1.409 32.601 57.213 1.00 75.44 605 SER A O 1
ATOM 4823 N N . SER A 1 606 ? 1.963 30.612 56.308 1.00 74.56 606 SER A N 1
ATOM 4824 C CA . SER A 1 606 ? 2.046 31.074 54.909 1.00 74.56 606 SER A CA 1
ATOM 4825 C C . SER A 1 606 ? 3.096 32.174 54.688 1.00 74.56 606 SER A C 1
ATOM 4827 O O . SER A 1 606 ? 2.804 33.233 54.138 1.00 74.56 606 SER A O 1
ATOM 4829 N N . ILE A 1 607 ? 4.325 31.925 55.148 1.00 83.62 607 ILE A N 1
ATOM 4830 C CA . ILE A 1 607 ? 5.458 32.845 54.986 1.00 83.62 607 ILE A CA 1
ATOM 4831 C C . ILE A 1 607 ? 5.833 32.927 53.500 1.00 83.62 607 ILE A C 1
ATOM 4833 O O . ILE A 1 607 ? 5.908 31.899 52.827 1.00 83.62 607 ILE A O 1
ATOM 4837 N N . HIS A 1 608 ? 6.081 34.142 53.012 1.00 89.00 608 HIS A N 1
ATOM 4838 C CA . HIS A 1 608 ? 6.728 34.422 51.729 1.00 89.00 608 HIS A CA 1
ATOM 4839 C C . HIS A 1 608 ? 7.517 35.727 51.892 1.00 89.00 608 HIS A C 1
ATOM 4841 O O . HIS A 1 608 ? 6.973 36.826 51.735 1.00 89.00 608 HIS A O 1
ATOM 4847 N N . ALA A 1 609 ? 8.754 35.600 52.379 1.00 90.69 609 ALA A N 1
ATOM 4848 C CA . ALA A 1 609 ? 9.510 36.742 52.881 1.00 90.69 609 ALA A CA 1
ATOM 4849 C C . ALA A 1 609 ? 11.030 36.613 52.723 1.00 90.69 609 ALA A C 1
ATOM 4851 O O . ALA A 1 609 ? 11.597 35.531 52.884 1.00 90.69 609 ALA A O 1
ATOM 4852 N N . TRP A 1 610 ? 11.683 37.749 52.480 1.00 93.56 610 TRP A N 1
ATOM 4853 C CA . TRP A 1 610 ? 13.128 37.892 52.362 1.00 93.56 610 TRP A CA 1
ATOM 4854 C C . TRP A 1 610 ? 13.852 37.690 53.695 1.00 93.56 610 TRP A C 1
ATOM 4856 O O . TRP A 1 610 ? 13.483 38.268 54.719 1.00 93.56 610 TRP A O 1
ATOM 4866 N N . THR A 1 611 ? 14.928 36.906 53.658 1.00 93.25 611 THR A N 1
ATOM 4867 C CA . THR A 1 611 ? 15.955 36.840 54.707 1.00 93.25 611 THR A CA 1
ATOM 4868 C C . THR A 1 611 ? 17.081 37.825 54.386 1.00 93.25 611 THR A C 1
ATOM 4870 O O . THR A 1 611 ? 17.194 38.291 53.254 1.00 93.25 611 THR A O 1
ATOM 4873 N N . GLY A 1 612 ? 17.965 38.111 55.341 1.00 88.81 612 GLY A N 1
ATOM 4874 C CA . GLY A 1 612 ? 19.151 38.933 55.084 1.00 88.81 612 GLY A CA 1
ATOM 4875 C C . GLY A 1 612 ? 20.259 38.243 54.279 1.00 88.81 612 GLY A C 1
ATOM 4876 O O . GLY A 1 612 ? 21.331 38.823 54.171 1.00 88.81 612 GLY A O 1
ATOM 4877 N N . LEU A 1 613 ? 20.075 37.011 53.785 1.00 88.44 613 LEU A N 1
ATOM 4878 C CA . LEU A 1 613 ? 21.120 36.273 53.064 1.00 88.44 613 LEU A CA 1
ATOM 4879 C C . LEU A 1 613 ? 21.071 36.578 51.561 1.00 88.44 613 LEU A C 1
ATOM 4881 O O . LEU A 1 613 ? 20.020 36.459 50.928 1.00 88.44 613 LEU A O 1
ATOM 4885 N N . SER A 1 614 ? 22.226 36.905 50.989 1.00 85.06 614 SER A N 1
ATOM 4886 C CA . SER A 1 614 ? 22.431 37.056 49.547 1.00 85.06 614 SER A CA 1
ATOM 4887 C C . SER A 1 614 ? 23.747 36.412 49.116 1.00 85.06 614 SER A C 1
ATOM 4889 O O . SER A 1 614 ? 24.645 36.186 49.931 1.00 85.06 614 SER A O 1
ATOM 4891 N N . GLN A 1 615 ? 23.862 36.102 47.829 1.00 75.12 615 GLN A N 1
ATOM 4892 C CA . GLN A 1 615 ? 25.115 35.668 47.218 1.00 75.12 615 GLN A CA 1
ATOM 4893 C C . GLN A 1 615 ? 26.047 36.871 46.991 1.00 75.12 615 GLN A C 1
ATOM 4895 O O . GLN A 1 615 ? 25.574 37.983 46.748 1.00 75.12 615 GLN A O 1
ATOM 4900 N N . THR A 1 616 ? 27.361 36.667 47.083 1.00 62.28 616 THR A N 1
ATOM 4901 C CA . THR A 1 616 ? 28.360 37.674 46.683 1.00 62.28 616 THR A CA 1
ATOM 4902 C C . THR A 1 616 ? 28.666 37.570 45.184 1.00 62.28 616 THR A C 1
ATOM 4904 O O . THR A 1 616 ? 28.166 36.681 44.499 1.00 62.28 616 THR A O 1
ATOM 4907 N N . GLU A 1 617 ? 29.534 38.443 44.663 1.00 53.28 617 GLU A N 1
ATOM 4908 C CA . GLU A 1 617 ? 30.034 38.363 43.278 1.00 53.28 617 GLU A CA 1
ATOM 4909 C C . GLU A 1 617 ? 30.742 37.027 42.954 1.00 53.28 617 GLU A C 1
ATOM 4911 O O . GLU A 1 617 ? 30.943 36.702 41.785 1.00 53.28 617 GLU A O 1
ATOM 4916 N N . VAL A 1 618 ? 31.114 36.233 43.971 1.00 53.28 618 VAL A N 1
ATOM 4917 C CA . VAL A 1 618 ? 31.689 34.892 43.804 1.00 53.28 618 VAL A CA 1
ATOM 4918 C C . VAL A 1 618 ? 30.573 33.834 43.869 1.00 53.28 618 VAL A C 1
ATOM 4920 O O . VAL A 1 618 ? 29.956 33.666 44.927 1.00 53.28 618 VAL A O 1
ATOM 4923 N N . PRO A 1 619 ? 30.337 33.053 42.794 1.00 53.25 619 PRO A N 1
ATOM 4924 C CA . PRO A 1 619 ? 29.303 32.020 42.776 1.00 53.25 619 PRO A CA 1
ATOM 4925 C C . PRO A 1 619 ? 29.395 31.047 43.960 1.00 53.25 619 PRO A C 1
ATOM 4927 O O . PRO A 1 619 ? 30.475 30.594 44.339 1.00 53.25 619 PRO A O 1
ATOM 4930 N N . ASN A 1 620 ? 28.237 30.715 44.536 1.00 56.62 620 ASN A N 1
ATOM 4931 C CA . ASN A 1 620 ? 28.068 29.876 45.731 1.00 56.62 620 ASN A CA 1
ATOM 4932 C C . ASN A 1 620 ? 28.744 30.381 47.024 1.00 56.62 620 ASN A C 1
ATOM 4934 O O . ASN A 1 620 ? 28.818 29.628 47.993 1.00 56.62 620 ASN A O 1
ATOM 4938 N N . THR A 1 621 ? 29.160 31.650 47.087 1.00 64.44 621 THR A N 1
ATOM 4939 C CA . THR A 1 621 ? 29.572 32.309 48.338 1.00 64.44 621 THR A CA 1
ATOM 4940 C C . THR A 1 621 ? 28.429 33.176 48.864 1.00 64.44 621 THR A C 1
ATOM 4942 O O . THR A 1 621 ? 27.948 34.052 48.148 1.00 64.44 621 THR A O 1
ATOM 4945 N N . TRP A 1 622 ? 27.988 32.951 50.103 1.00 75.31 622 TRP A N 1
ATOM 4946 C CA . TRP A 1 622 ? 26.828 33.628 50.698 1.00 75.31 622 TRP A CA 1
ATOM 4947 C C . TRP A 1 622 ? 27.241 34.544 51.855 1.00 75.31 622 TRP A C 1
ATOM 4949 O O . TRP A 1 622 ? 28.218 34.271 52.546 1.00 75.31 622 TRP A O 1
ATOM 4959 N N . THR A 1 623 ? 26.496 35.627 52.081 1.00 81.56 623 THR A N 1
ATOM 4960 C CA . THR A 1 623 ? 26.733 36.581 53.181 1.00 81.56 623 THR A CA 1
ATOM 4961 C C . THR A 1 623 ? 25.430 37.175 53.702 1.00 81.56 623 THR A C 1
ATOM 4963 O O . THR A 1 623 ? 24.568 37.557 52.910 1.00 81.56 623 THR A O 1
ATOM 4966 N N . TYR A 1 624 ? 25.295 37.297 55.025 1.00 86.12 624 TYR A N 1
ATOM 4967 C CA . TYR A 1 624 ? 24.183 38.021 55.643 1.00 86.12 624 TYR A CA 1
ATOM 4968 C C . TYR A 1 624 ? 24.419 39.541 55.657 1.00 86.12 624 TYR A C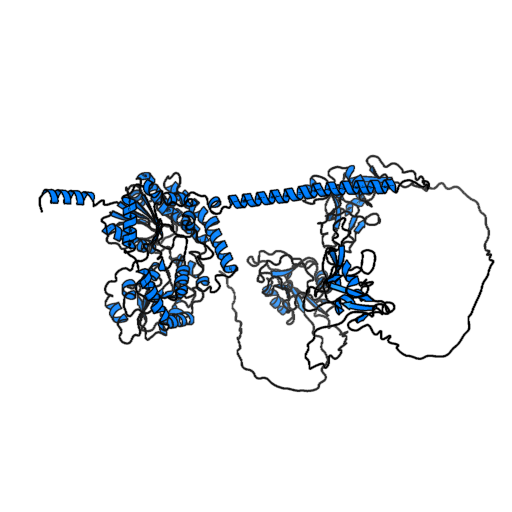 1
ATOM 4970 O O . TYR A 1 624 ? 25.535 40.001 55.902 1.00 86.12 624 TYR A O 1
ATOM 4978 N N . THR A 1 625 ? 23.350 40.331 55.501 1.00 84.12 625 THR A N 1
ATOM 4979 C CA . THR A 1 625 ? 23.354 41.810 55.594 1.00 84.12 625 THR A CA 1
ATOM 4980 C C . THR A 1 625 ? 23.900 42.367 56.910 1.00 84.12 625 THR A C 1
ATOM 4982 O O . THR A 1 625 ? 24.242 43.544 56.977 1.00 84.12 625 THR A O 1
ATOM 4985 N N . ASP A 1 626 ? 23.957 41.551 57.964 1.00 80.44 626 ASP A N 1
ATOM 4986 C CA . ASP A 1 626 ? 24.481 41.925 59.280 1.00 80.44 626 ASP A CA 1
ATOM 4987 C C . ASP A 1 626 ? 25.954 41.545 59.508 1.00 80.44 626 ASP A C 1
ATOM 4989 O O . ASP A 1 626 ? 26.487 41.758 60.597 1.00 80.44 626 ASP A O 1
ATOM 4993 N N . GLY A 1 627 ? 26.615 40.985 58.489 1.00 75.62 627 GLY A N 1
ATOM 4994 C CA . GLY A 1 627 ? 28.012 40.558 58.550 1.00 75.62 627 GLY A CA 1
ATOM 4995 C C . GLY A 1 627 ? 28.257 39.283 59.362 1.00 75.62 627 GLY A C 1
ATOM 4996 O O . GLY A 1 627 ? 29.414 38.961 59.635 1.00 75.62 627 GLY A O 1
ATOM 4997 N N . THR A 1 628 ? 27.212 38.557 59.771 1.00 77.25 628 THR A N 1
ATOM 4998 C CA . THR A 1 628 ? 27.379 37.256 60.433 1.00 77.25 628 THR A CA 1
ATOM 4999 C C . THR A 1 628 ? 27.762 36.147 59.437 1.00 77.25 628 THR A C 1
ATOM 5001 O O . THR A 1 628 ? 27.465 36.273 58.245 1.00 77.25 628 THR A O 1
ATOM 5004 N N . PRO A 1 629 ? 28.430 35.061 59.893 1.00 73.12 629 PRO A N 1
ATOM 5005 C CA . PRO A 1 629 ? 28.765 33.921 59.040 1.00 73.12 629 PRO A CA 1
ATOM 5006 C C . PRO A 1 629 ? 27.526 33.333 58.370 1.00 73.12 629 PRO A C 1
ATOM 5008 O O . PRO A 1 629 ? 26.449 33.303 58.975 1.00 73.12 629 PRO A O 1
ATOM 5011 N N . ASP A 1 630 ? 27.675 32.854 57.137 1.00 71.88 630 ASP A N 1
ATOM 5012 C CA . ASP A 1 630 ? 26.552 32.282 56.417 1.00 71.88 630 ASP A CA 1
ATOM 5013 C C . ASP A 1 630 ? 26.121 30.941 57.017 1.00 71.88 630 ASP A C 1
ATOM 5015 O O . ASP A 1 630 ? 26.914 30.102 57.445 1.00 71.88 630 ASP A O 1
ATOM 5019 N N . TRP A 1 631 ? 24.811 30.748 57.043 1.00 80.38 631 TRP A N 1
ATOM 5020 C CA . TRP A 1 631 ? 24.193 29.468 57.314 1.00 80.38 631 TRP A CA 1
ATOM 5021 C C . TRP A 1 631 ? 22.945 29.392 56.449 1.00 80.38 631 TRP A C 1
ATOM 5023 O O . TRP A 1 631 ? 22.130 30.312 56.417 1.00 80.38 631 TRP A O 1
ATOM 5033 N N . HIS A 1 632 ? 22.814 28.305 55.703 1.00 72.25 632 HIS A N 1
ATOM 5034 C CA . HIS A 1 632 ? 21.742 28.142 54.740 1.00 72.25 632 HIS A CA 1
ATOM 5035 C C . HIS A 1 632 ? 21.231 26.706 54.740 1.00 72.25 632 HIS A C 1
ATOM 5037 O O . HIS A 1 632 ? 21.978 25.747 54.929 1.00 72.25 632 HIS A O 1
ATOM 5043 N N . TRP A 1 633 ? 19.927 26.554 54.518 1.00 76.19 633 TRP A N 1
ATOM 5044 C CA . TRP A 1 633 ? 19.273 25.257 54.426 1.00 76.19 633 TRP A CA 1
ATOM 5045 C C . TRP A 1 633 ? 18.422 25.239 53.161 1.00 76.19 633 TRP A C 1
ATOM 5047 O O . TRP A 1 633 ? 17.228 25.511 53.204 1.00 76.19 633 TRP A O 1
ATOM 5057 N N . PHE A 1 634 ? 19.059 24.940 52.030 1.00 73.88 634 PHE A N 1
ATOM 5058 C CA . PHE A 1 634 ? 18.421 24.858 50.713 1.00 73.88 634 PHE A CA 1
ATOM 5059 C C . PHE A 1 634 ? 17.943 23.424 50.399 1.00 73.88 634 PHE A C 1
ATOM 5061 O O . PHE A 1 634 ? 18.415 22.463 51.021 1.00 73.88 634 PHE A O 1
ATOM 5068 N N . PRO A 1 635 ? 16.980 23.226 49.480 1.00 63.34 635 PRO A N 1
ATOM 5069 C CA . PRO A 1 635 ? 16.568 21.898 49.026 1.00 63.34 635 PRO A CA 1
ATOM 5070 C C . PRO A 1 635 ? 17.560 21.302 48.010 1.00 63.34 635 PRO A C 1
ATOM 5072 O O . PRO A 1 635 ? 18.205 22.006 47.243 1.00 63.34 635 PRO A O 1
ATOM 5075 N N . ALA A 1 636 ? 17.638 19.971 47.940 1.00 49.19 636 ALA A N 1
ATOM 5076 C CA . ALA A 1 636 ? 18.651 19.243 47.157 1.00 49.19 636 ALA A CA 1
ATOM 5077 C C . ALA A 1 636 ? 18.518 19.323 45.613 1.00 49.19 636 ALA A C 1
ATOM 5079 O O . ALA A 1 636 ? 19.173 18.561 44.908 1.00 49.19 636 ALA A O 1
ATOM 5080 N N . LEU A 1 637 ? 17.645 20.189 45.085 1.00 39.62 637 LEU A N 1
ATOM 5081 C CA . LEU A 1 637 ? 17.368 20.351 43.649 1.00 39.62 637 LEU A CA 1
ATOM 5082 C C . LEU A 1 637 ? 17.388 21.816 43.176 1.00 39.62 637 LEU A C 1
ATOM 5084 O O . LEU A 1 637 ? 17.160 22.067 41.996 1.00 39.62 637 LEU A O 1
ATOM 5088 N N . THR A 1 638 ? 17.668 22.787 44.051 1.00 44.78 638 THR A N 1
ATOM 5089 C CA . THR A 1 638 ? 17.836 24.187 43.634 1.00 44.78 638 THR A CA 1
ATOM 5090 C C . THR A 1 638 ? 19.251 24.416 43.123 1.00 44.78 638 THR A C 1
ATOM 5092 O O . THR A 1 638 ? 20.167 24.689 43.898 1.00 44.78 638 THR A O 1
ATOM 5095 N N . SER A 1 639 ? 19.423 24.334 41.805 1.00 41.81 639 SER A N 1
ATOM 5096 C CA . SER A 1 639 ? 20.530 25.008 41.128 1.00 41.81 639 SER A CA 1
ATOM 5097 C C . SER A 1 639 ? 20.392 26.513 41.364 1.00 41.81 639 SER A C 1
ATOM 5099 O O . SER A 1 639 ? 19.420 27.110 40.895 1.00 41.81 639 SER A O 1
ATOM 5101 N N . ALA A 1 640 ? 21.334 27.124 42.085 1.00 40.22 640 ALA A N 1
ATOM 5102 C CA . ALA A 1 640 ? 21.396 28.579 42.178 1.00 40.22 640 ALA A CA 1
ATOM 5103 C C . ALA A 1 640 ? 21.542 29.175 40.758 1.00 40.22 640 ALA A C 1
ATOM 5105 O O . ALA A 1 640 ? 22.298 28.608 39.958 1.00 40.22 640 ALA A O 1
ATOM 5106 N N . PRO A 1 641 ? 20.827 30.265 40.415 1.00 39.91 641 PRO A N 1
ATOM 5107 C CA . PRO A 1 641 ? 20.976 30.932 39.125 1.00 39.91 641 PRO A CA 1
ATOM 5108 C C . PRO A 1 641 ? 22.442 31.277 38.836 1.00 39.91 641 PRO A C 1
ATOM 5110 O O . PRO A 1 641 ? 23.149 31.790 39.698 1.00 39.91 641 PRO A O 1
ATOM 5113 N N . SER A 1 642 ? 22.909 31.001 37.619 1.00 43.41 642 SER A N 1
ATOM 5114 C CA . SER A 1 642 ? 24.325 31.120 37.238 1.00 43.41 642 SER A CA 1
ATOM 5115 C C . SER A 1 642 ? 24.760 32.544 36.860 1.00 43.41 642 SER A C 1
ATOM 5117 O O . SER A 1 642 ? 25.698 32.705 36.083 1.00 43.41 642 SER A O 1
ATOM 5119 N N . ALA A 1 643 ? 24.068 33.568 37.360 1.00 42.28 643 ALA A N 1
ATOM 5120 C CA . ALA A 1 643 ? 24.367 34.973 37.109 1.00 42.28 643 ALA A CA 1
ATOM 5121 C C . ALA A 1 643 ? 24.655 35.683 38.436 1.00 42.28 643 ALA A C 1
ATOM 5123 O O . ALA A 1 643 ? 23.911 35.518 39.402 1.00 42.28 643 ALA A O 1
ATOM 5124 N N . ALA A 1 644 ? 25.705 36.509 38.458 1.00 43.69 644 ALA A N 1
ATOM 5125 C CA . ALA A 1 644 ? 26.033 37.368 39.600 1.00 43.69 644 ALA A CA 1
ATOM 5126 C C . ALA A 1 644 ? 24.974 38.465 39.852 1.00 43.69 644 ALA A C 1
ATOM 5128 O O . ALA A 1 644 ? 25.005 39.129 40.888 1.00 43.69 644 ALA A O 1
ATOM 5129 N N . ASP A 1 645 ? 23.995 38.605 38.952 1.00 43.00 645 ASP A N 1
ATOM 5130 C CA . ASP A 1 645 ? 22.790 39.403 39.150 1.00 43.00 645 ASP A CA 1
ATOM 5131 C C . ASP A 1 645 ? 21.826 38.730 40.140 1.00 43.00 645 ASP A C 1
ATOM 5133 O O . ASP A 1 645 ? 20.733 38.267 39.809 1.00 43.00 645 ASP A O 1
ATOM 5137 N N . SER A 1 646 ? 22.196 38.820 41.418 1.00 52.69 646 SER A N 1
ATOM 5138 C CA . SER A 1 646 ? 21.235 38.967 42.511 1.00 52.69 646 SER A CA 1
ATOM 5139 C C . SER A 1 646 ? 20.448 37.690 42.901 1.00 52.69 646 SER A C 1
ATOM 5141 O O . SER A 1 646 ? 19.216 37.625 42.867 1.00 52.69 646 SER A O 1
ATOM 5143 N N . SER A 1 647 ? 21.176 36.669 43.375 1.00 66.75 647 SER A N 1
ATOM 5144 C CA . SER A 1 647 ? 20.591 35.557 44.147 1.00 66.75 647 SER A CA 1
ATOM 5145 C C . SER A 1 647 ? 20.376 35.964 45.613 1.00 66.75 647 SER A C 1
ATOM 5147 O O . SER A 1 647 ? 21.302 35.907 46.428 1.00 66.75 647 SER A O 1
ATOM 5149 N N . CYS A 1 648 ? 19.150 36.350 45.961 1.00 84.38 648 CYS A N 1
ATOM 5150 C CA . CYS A 1 648 ? 18.721 36.632 47.334 1.00 84.38 648 CYS A CA 1
ATOM 5151 C C . CYS A 1 648 ? 17.949 35.457 47.919 1.00 84.38 648 CYS A C 1
ATOM 5153 O O . CYS A 1 648 ? 17.395 34.644 47.190 1.00 84.38 648 CYS A O 1
ATOM 5155 N N . VAL A 1 649 ? 17.901 35.340 49.243 1.00 86.06 649 VAL A N 1
ATOM 5156 C CA . VAL A 1 649 ? 17.315 34.162 49.889 1.00 86.06 649 VAL A CA 1
ATOM 5157 C C . VAL A 1 649 ? 16.022 34.509 50.607 1.00 86.06 649 VAL A C 1
ATOM 5159 O O . VAL A 1 649 ? 15.993 35.327 51.529 1.00 86.06 649 VAL A O 1
ATOM 5162 N N . GLU A 1 650 ? 14.958 33.820 50.225 1.00 88.69 650 GLU A N 1
ATOM 5163 C CA . GLU A 1 650 ? 13.633 33.892 50.832 1.00 88.69 650 GLU A CA 1
ATOM 5164 C C . GLU A 1 650 ? 13.324 32.659 51.694 1.00 88.69 650 GLU A C 1
ATOM 5166 O O . GLU A 1 650 ? 14.001 31.626 51.647 1.00 88.69 650 GLU A O 1
ATOM 5171 N N . MET A 1 651 ? 12.262 32.770 52.488 1.00 88.56 651 MET A N 1
ATOM 5172 C CA . MET A 1 651 ? 11.603 31.658 53.162 1.00 88.56 651 MET A CA 1
ATOM 5173 C C . MET A 1 651 ? 10.162 31.549 52.654 1.00 88.56 651 MET A C 1
ATOM 5175 O O . MET A 1 651 ? 9.411 32.527 52.702 1.00 88.56 651 MET A O 1
ATOM 5179 N N . MET A 1 652 ? 9.772 30.350 52.214 1.00 81.44 652 MET A N 1
ATOM 5180 C CA . MET A 1 652 ? 8.407 30.022 51.791 1.00 81.44 652 MET A CA 1
ATOM 5181 C C . MET A 1 652 ? 7.805 28.928 52.684 1.00 81.44 652 MET A C 1
ATOM 5183 O O . MET A 1 652 ? 8.486 27.959 53.018 1.00 81.44 652 MET A O 1
ATOM 5187 N N . ASP A 1 653 ? 6.519 29.032 53.032 1.00 73.12 653 ASP A N 1
ATOM 5188 C CA . ASP A 1 653 ? 5.778 27.974 53.740 1.00 73.12 653 ASP A CA 1
ATOM 5189 C C . ASP A 1 653 ? 4.345 27.786 53.198 1.00 73.12 653 ASP A C 1
ATOM 5191 O O . ASP A 1 653 ? 3.721 28.696 52.648 1.00 73.12 653 ASP A O 1
ATOM 5195 N N . GLY A 1 654 ? 3.790 26.591 53.402 1.00 63.91 654 GLY A N 1
ATOM 5196 C CA . GLY A 1 654 ? 2.385 26.276 53.146 1.00 63.91 654 GLY A CA 1
ATOM 5197 C C . GLY A 1 654 ? 2.003 26.093 51.671 1.00 63.91 654 GLY A C 1
ATOM 5198 O O . GLY A 1 654 ? 2.732 25.505 50.873 1.00 63.91 654 GLY A O 1
ATOM 5199 N N . LEU A 1 655 ? 0.797 26.554 51.319 1.00 53.41 655 LEU A N 1
ATOM 5200 C CA . LEU A 1 655 ? 0.166 26.319 50.011 1.00 53.41 655 LEU A CA 1
ATOM 5201 C C . LEU A 1 655 ? 0.939 26.962 48.841 1.00 53.41 655 LEU A C 1
ATOM 5203 O O . LEU A 1 655 ? 0.850 26.479 47.715 1.00 53.41 655 LEU A O 1
ATOM 5207 N N . LEU A 1 656 ? 1.713 28.019 49.108 1.00 56.09 656 LEU A N 1
ATOM 5208 C CA . LEU A 1 656 ? 2.518 28.718 48.103 1.00 56.09 656 LEU A CA 1
ATOM 5209 C C . LEU A 1 656 ? 3.689 27.860 47.599 1.00 56.09 656 LEU A C 1
ATOM 5211 O O . LEU A 1 656 ? 3.840 27.719 46.390 1.00 56.09 656 LEU A O 1
ATOM 5215 N N . GLY A 1 657 ? 4.439 27.189 48.483 1.00 55.38 657 GLY A N 1
ATOM 5216 C CA . GLY A 1 657 ? 5.512 26.271 48.059 1.00 55.38 657 GLY A CA 1
ATOM 5217 C C . GLY A 1 657 ? 4.998 25.110 47.193 1.00 55.38 657 GLY A C 1
ATOM 5218 O O . GLY A 1 657 ? 5.634 24.715 46.218 1.00 55.38 657 GLY A O 1
ATOM 5219 N N . LEU A 1 658 ? 3.781 24.630 47.483 1.00 53.84 658 LEU A N 1
ATOM 5220 C CA . LEU A 1 658 ? 3.072 23.630 46.673 1.00 53.84 658 LEU A CA 1
ATOM 5221 C C . LEU A 1 658 ? 2.696 24.134 45.269 1.00 53.84 658 LEU A C 1
ATOM 5223 O O . LEU A 1 658 ? 2.753 23.351 44.322 1.00 53.84 658 LEU A O 1
ATOM 5227 N N . LEU A 1 659 ? 2.325 25.411 45.121 1.00 50.06 659 LEU A N 1
ATOM 5228 C CA . LEU A 1 659 ? 1.980 26.015 43.826 1.00 50.06 659 LEU A CA 1
ATOM 5229 C C . LEU A 1 659 ? 3.206 26.214 42.924 1.00 50.06 659 LEU A C 1
ATOM 5231 O O . LEU A 1 659 ? 3.106 26.002 41.719 1.00 50.06 659 LEU A O 1
ATOM 5235 N N . PHE A 1 660 ? 4.361 26.552 43.501 1.00 49.44 660 PHE A N 1
ATOM 5236 C CA . PHE A 1 660 ? 5.627 26.703 42.769 1.00 49.44 660 PHE A CA 1
ATOM 5237 C C . PHE A 1 660 ? 6.409 25.386 42.594 1.00 49.44 660 PHE A C 1
ATOM 5239 O O . PHE A 1 660 ? 7.539 25.398 42.116 1.00 49.44 660 PHE A O 1
ATOM 5246 N N . ALA A 1 661 ? 5.818 24.240 42.959 1.00 47.84 661 ALA A N 1
ATOM 5247 C CA . ALA A 1 661 ? 6.398 22.892 42.857 1.00 47.84 661 ALA A CA 1
ATOM 5248 C C . ALA A 1 661 ? 7.740 22.669 43.598 1.00 47.84 661 ALA A C 1
ATOM 5250 O O . ALA A 1 661 ? 8.348 21.601 43.479 1.00 47.84 661 ALA A O 1
ATOM 5251 N N . LEU A 1 662 ? 8.177 23.625 44.422 1.00 53.91 662 LEU A N 1
ATOM 5252 C CA . LEU A 1 662 ? 9.350 23.504 45.279 1.00 53.91 662 LEU A CA 1
ATOM 5253 C C . LEU A 1 662 ? 8.964 22.721 46.541 1.00 53.91 662 LEU A C 1
ATOM 5255 O O . LEU A 1 662 ? 8.212 23.200 47.388 1.00 53.91 662 LEU A O 1
ATOM 5259 N N . SER A 1 663 ? 9.498 21.505 46.694 1.00 55.62 663 SER A N 1
ATOM 5260 C CA . SER A 1 663 ? 9.254 20.630 47.858 1.00 55.62 663 SER A CA 1
ATOM 5261 C C . SER A 1 663 ? 10.010 21.093 49.122 1.00 55.62 663 SER A C 1
ATOM 5263 O O . SER A 1 663 ? 10.713 20.303 49.761 1.00 55.62 663 SER A O 1
ATOM 5265 N N . LEU A 1 664 ? 9.878 22.373 49.473 1.00 63.06 664 LEU A N 1
ATOM 5266 C CA . LEU A 1 664 ? 10.484 22.995 50.647 1.00 63.06 664 LEU A CA 1
ATOM 5267 C C . LEU A 1 664 ? 9.853 22.467 51.940 1.00 63.06 664 LEU A C 1
ATOM 5269 O O . LEU A 1 664 ? 8.639 22.282 52.051 1.00 63.06 664 LEU A O 1
ATOM 5273 N N . GLN A 1 665 ? 10.695 22.216 52.938 1.00 71.38 665 GLN A N 1
ATOM 5274 C CA . GLN A 1 665 ? 10.258 21.941 54.302 1.00 71.38 665 GLN A CA 1
ATOM 5275 C C . GLN A 1 665 ? 9.938 23.255 55.022 1.00 71.38 665 GLN A C 1
ATOM 5277 O O . GLN A 1 665 ? 10.473 24.311 54.695 1.00 71.38 665 GLN A O 1
ATOM 5282 N N . LYS A 1 666 ? 9.079 23.201 56.042 1.00 78.19 666 LYS A N 1
ATOM 5283 C CA . LYS A 1 666 ? 8.753 24.386 56.839 1.00 78.19 666 LYS A CA 1
ATOM 5284 C C . LYS A 1 666 ? 10.022 24.967 57.481 1.00 78.19 666 LYS A C 1
ATOM 5286 O O . LYS A 1 666 ? 10.747 24.239 58.153 1.00 78.19 666 LYS A O 1
ATOM 5291 N N . GLY A 1 667 ? 10.273 26.264 57.286 1.00 74.06 667 GLY A N 1
ATOM 5292 C CA . GLY A 1 667 ? 11.496 26.936 57.752 1.00 74.06 667 GLY A CA 1
ATOM 5293 C C . GLY A 1 667 ? 12.753 26.630 56.927 1.00 74.06 667 GLY A C 1
ATOM 5294 O O . GLY A 1 667 ? 13.853 26.982 57.351 1.00 74.06 667 GLY A O 1
ATOM 5295 N N . GLN A 1 668 ? 12.609 25.970 55.777 1.00 83.25 668 GLN A N 1
ATOM 5296 C CA . GLN A 1 668 ? 13.662 25.837 54.776 1.00 83.25 668 GLN A CA 1
ATOM 5297 C C . GLN A 1 668 ? 13.730 27.118 53.933 1.00 83.25 668 GLN A C 1
ATOM 5299 O O . GLN A 1 668 ? 12.703 27.753 53.683 1.00 83.25 668 GLN A O 1
ATOM 5304 N N . THR A 1 669 ? 14.931 27.510 53.516 1.00 83.62 669 THR A N 1
ATOM 5305 C CA . THR A 1 669 ? 15.147 28.715 52.707 1.00 83.62 669 THR A CA 1
ATOM 5306 C C . THR A 1 669 ? 15.406 28.363 51.243 1.00 83.62 669 THR A C 1
ATOM 5308 O O . THR A 1 669 ? 15.700 27.213 50.908 1.00 83.62 669 THR A O 1
ATOM 5311 N N . ASN A 1 670 ? 15.255 29.344 50.354 1.00 81.06 670 ASN A N 1
ATOM 5312 C CA . ASN A 1 670 ? 15.372 29.170 48.909 1.00 81.06 670 ASN A CA 1
ATOM 5313 C C . ASN A 1 670 ? 16.065 30.385 48.259 1.00 81.06 670 ASN A C 1
ATOM 5315 O O . ASN A 1 670 ? 15.669 31.511 48.560 1.00 81.06 670 ASN A O 1
ATOM 5319 N N . PRO A 1 671 ? 17.061 30.198 47.372 1.00 77.81 671 PRO A N 1
ATOM 5320 C CA . PRO A 1 671 ? 17.559 31.263 46.506 1.00 77.81 671 PRO A CA 1
ATOM 5321 C C . PRO A 1 671 ? 16.526 31.668 45.447 1.00 77.81 671 PRO A C 1
ATOM 5323 O O . PRO A 1 671 ? 15.951 30.814 44.769 1.00 77.81 671 PRO A O 1
ATOM 5326 N N . TYR A 1 672 ? 16.330 32.970 45.272 1.00 77.81 672 TYR A N 1
ATOM 5327 C CA . TYR A 1 672 ? 15.412 33.567 44.310 1.00 77.81 672 TYR A CA 1
ATOM 5328 C C . TYR A 1 672 ? 15.895 34.961 43.862 1.00 77.81 672 TYR A C 1
ATOM 5330 O O . TYR A 1 672 ? 16.919 35.456 44.335 1.00 77.81 672 TYR A O 1
ATOM 5338 N N . SER A 1 673 ? 15.198 35.587 42.911 1.00 80.56 673 SER A N 1
ATOM 5339 C CA . SER A 1 673 ? 15.625 36.867 42.325 1.00 80.56 673 SER A CA 1
ATOM 5340 C C . SER A 1 673 ? 15.417 38.037 43.292 1.00 80.56 673 SER A C 1
ATOM 5342 O O . SER A 1 673 ? 14.293 38.280 43.728 1.00 80.56 673 SER A O 1
ATOM 5344 N N . CYS A 1 674 ? 16.474 38.801 43.597 1.00 79.19 674 CYS A N 1
ATOM 5345 C CA . CYS A 1 674 ? 16.412 39.921 44.551 1.00 79.19 674 CYS A CA 1
ATOM 5346 C C . CYS A 1 674 ? 15.392 41.019 44.199 1.00 79.19 674 CYS A C 1
ATOM 5348 O O . CYS A 1 674 ? 15.022 41.794 45.080 1.00 79.19 674 CYS A O 1
ATOM 5350 N N . THR A 1 675 ? 14.951 41.119 42.940 1.00 79.25 675 THR A N 1
ATOM 5351 C CA . THR A 1 675 ? 13.999 42.145 42.477 1.00 79.25 675 THR A CA 1
ATOM 5352 C C . THR A 1 675 ? 12.533 41.835 42.804 1.00 79.25 675 THR A C 1
ATOM 5354 O O . THR A 1 675 ? 11.665 42.665 42.543 1.00 79.25 675 THR A O 1
ATOM 5357 N N . GLU A 1 676 ? 12.230 40.654 43.350 1.00 81.75 676 GLU A N 1
ATOM 5358 C CA . GLU A 1 676 ? 10.854 40.231 43.639 1.00 81.75 676 GLU A CA 1
ATOM 5359 C C . GLU A 1 676 ? 10.288 40.856 44.926 1.00 81.75 676 GLU A C 1
ATOM 5361 O O . GLU A 1 676 ? 10.965 40.975 45.951 1.00 81.75 676 GLU A O 1
ATOM 5366 N N . VAL A 1 677 ? 9.018 41.277 44.873 1.00 87.12 677 VAL A N 1
ATOM 5367 C CA . VAL A 1 677 ? 8.403 42.139 45.900 1.00 87.12 677 VAL A CA 1
ATOM 5368 C C . VAL A 1 677 ? 7.706 41.313 46.987 1.00 87.12 677 VAL A C 1
ATOM 5370 O O . VAL A 1 677 ? 6.507 41.016 46.921 1.00 87.12 677 VAL A O 1
ATOM 5373 N N . ASN A 1 678 ? 8.461 40.994 48.036 1.00 87.50 678 ASN A N 1
ATOM 5374 C CA . ASN A 1 678 ? 8.052 40.130 49.144 1.00 87.50 678 ASN A CA 1
ATOM 5375 C C . ASN A 1 678 ? 7.988 40.877 50.484 1.00 87.50 678 ASN A C 1
ATOM 5377 O O . ASN A 1 678 ? 8.361 42.044 50.582 1.00 87.50 678 ASN A O 1
ATOM 5381 N N . GLN A 1 679 ? 7.460 40.226 51.528 1.00 93.81 679 GLN A N 1
ATOM 5382 C CA . GLN A 1 679 ? 7.617 40.726 52.903 1.00 93.81 679 GLN A CA 1
ATOM 5383 C C . GLN A 1 679 ? 9.073 40.539 53.351 1.00 93.81 679 GLN A C 1
ATOM 5385 O O . GLN A 1 679 ? 9.832 39.807 52.724 1.00 93.81 679 GLN A O 1
ATOM 5390 N N . ILE A 1 680 ? 9.488 41.187 54.434 1.00 94.62 680 ILE A N 1
ATOM 5391 C CA . ILE A 1 680 ? 10.859 41.135 54.940 1.00 94.62 680 ILE A CA 1
ATOM 5392 C C . ILE A 1 680 ? 10.826 40.497 56.327 1.00 94.62 680 ILE A C 1
ATOM 5394 O O . ILE A 1 680 ? 10.015 40.876 57.174 1.00 94.62 680 ILE A O 1
ATOM 5398 N N . ILE A 1 681 ? 11.716 39.542 56.587 1.00 94.88 681 ILE A N 1
ATOM 5399 C CA . ILE A 1 681 ? 11.948 39.043 57.941 1.00 94.88 681 ILE A CA 1
ATOM 5400 C C . ILE A 1 681 ? 12.988 39.945 58.600 1.00 94.88 681 ILE A C 1
ATOM 5402 O O . ILE A 1 681 ? 14.119 40.048 58.129 1.00 94.88 681 ILE A O 1
ATOM 5406 N N . CYS A 1 682 ? 12.610 40.578 59.703 1.00 94.12 682 CYS A N 1
ATOM 5407 C CA . CYS A 1 682 ? 13.449 41.490 60.463 1.00 94.12 682 CYS A CA 1
ATOM 5408 C C . CYS A 1 682 ? 13.907 40.859 61.781 1.00 94.12 682 CYS A C 1
ATOM 5410 O O . CYS A 1 682 ? 13.158 40.121 62.428 1.00 94.12 682 CYS A O 1
ATOM 5412 N N . LYS A 1 683 ? 15.135 41.190 62.186 1.00 93.31 683 LYS A N 1
ATOM 5413 C CA . LYS A 1 683 ? 15.803 40.760 63.419 1.00 93.31 683 LYS A CA 1
ATOM 5414 C C . LYS A 1 683 ? 16.439 41.972 64.094 1.00 93.31 683 LYS A C 1
ATOM 5416 O O . LYS A 1 683 ? 17.116 42.749 63.427 1.00 93.31 683 LYS A O 1
ATOM 5421 N N . TYR A 1 684 ? 16.291 42.091 65.407 1.00 90.88 684 TYR A N 1
ATOM 5422 C CA . TYR A 1 684 ? 17.195 42.881 66.248 1.00 90.88 684 TYR A CA 1
ATOM 5423 C C . TYR A 1 684 ? 17.521 42.094 67.511 1.00 90.88 684 TYR A C 1
ATOM 5425 O O . TYR A 1 684 ? 16.758 41.222 67.917 1.00 90.88 684 TYR A O 1
ATOM 5433 N N . CYS A 1 685 ? 18.660 42.365 68.135 1.00 86.38 685 CYS A N 1
ATOM 5434 C CA . CYS A 1 685 ? 19.038 41.731 69.395 1.00 86.38 685 CYS A CA 1
ATOM 5435 C C . CYS A 1 685 ? 19.219 42.854 70.422 1.00 86.38 685 CYS A C 1
ATOM 5437 O O . CYS A 1 685 ? 20.162 43.635 70.255 1.00 86.38 685 CYS A O 1
ATOM 5439 N N . PRO A 1 686 ? 18.330 42.987 71.426 1.00 79.88 686 PRO A N 1
ATOM 5440 C CA . PRO A 1 686 ? 18.413 44.057 72.413 1.00 79.88 686 PRO A CA 1
ATOM 5441 C C . PRO A 1 686 ? 19.792 44.107 73.082 1.00 79.88 686 PRO A C 1
ATOM 5443 O O . PRO A 1 686 ? 20.276 43.106 73.611 1.00 79.88 686 PRO A O 1
ATOM 5446 N N . LYS A 1 687 ? 20.421 45.282 73.069 1.00 64.94 687 LYS A N 1
ATOM 5447 C CA . LYS A 1 687 ? 21.673 45.572 73.781 1.00 64.94 687 LYS A CA 1
ATOM 5448 C C . LYS A 1 687 ? 21.402 46.675 74.794 1.00 64.94 687 LYS A C 1
ATOM 5450 O O . LYS A 1 687 ? 20.598 47.562 74.521 1.00 64.94 687 LYS A O 1
ATOM 5455 N N . GLU A 1 688 ? 22.083 46.654 75.938 1.00 53.44 688 GLU A N 1
ATOM 5456 C CA . GLU A 1 688 ? 21.974 47.744 76.913 1.00 53.44 688 GLU A CA 1
ATOM 5457 C C . GLU A 1 688 ? 22.415 49.074 76.285 1.00 53.44 688 GLU A C 1
ATOM 5459 O O . GLU A 1 688 ? 23.597 49.299 76.007 1.00 53.44 688 GLU A O 1
ATOM 5464 N N . THR A 1 689 ? 21.458 49.974 76.055 1.00 40.59 689 THR A N 1
ATOM 5465 C CA . THR A 1 689 ? 21.724 51.289 75.476 1.00 40.59 689 THR A CA 1
ATOM 5466 C C . THR A 1 689 ? 22.361 52.196 76.529 1.00 40.59 689 THR A C 1
ATOM 5468 O O . THR A 1 689 ? 21.677 52.907 77.267 1.00 40.59 689 THR A O 1
ATOM 5471 N N . THR A 1 690 ? 23.693 52.211 76.597 1.00 34.69 690 THR A N 1
ATOM 5472 C CA . THR A 1 690 ? 24.431 53.215 77.375 1.00 34.69 690 THR A CA 1
ATOM 5473 C C . THR A 1 690 ? 24.300 54.584 76.707 1.00 34.69 690 THR A C 1
ATOM 5475 O O . THR A 1 690 ? 25.146 55.017 75.928 1.00 34.69 690 THR A O 1
ATOM 5478 N N . SER A 1 691 ? 23.214 55.295 77.026 1.00 31.80 691 SER A N 1
ATOM 5479 C CA . SER A 1 691 ? 23.047 56.699 76.653 1.00 31.80 691 SER A CA 1
ATOM 5480 C C . SER A 1 691 ? 24.076 57.554 77.393 1.00 31.80 691 SER A C 1
ATOM 5482 O O . SER A 1 691 ? 23.848 58.003 78.518 1.00 31.80 691 SER A O 1
ATOM 5484 N N . SER A 1 692 ? 25.213 57.825 76.754 1.00 31.25 692 SER A N 1
ATOM 5485 C CA . SER A 1 692 ? 26.162 58.837 77.216 1.00 31.25 692 SER A CA 1
ATOM 5486 C C . SER A 1 692 ? 25.677 60.241 76.837 1.00 31.25 692 SER A C 1
ATOM 5488 O O . SER A 1 692 ? 26.352 60.973 76.111 1.00 31.25 692 SER A O 1
ATOM 5490 N N . THR A 1 693 ? 24.494 60.631 77.322 1.00 28.42 693 THR A N 1
ATOM 5491 C CA . THR A 1 693 ? 24.114 62.048 77.321 1.00 28.42 693 THR A CA 1
ATOM 5492 C C . THR A 1 693 ? 24.870 62.759 78.434 1.00 28.42 693 THR A C 1
ATOM 5494 O O . THR A 1 693 ? 24.786 62.408 79.609 1.00 28.42 693 THR A O 1
ATOM 5497 N N . THR A 1 694 ? 25.618 63.775 78.028 1.00 24.78 694 THR A N 1
ATOM 5498 C CA . THR A 1 694 ? 26.393 64.700 78.849 1.00 24.78 694 THR A CA 1
ATOM 5499 C C . THR A 1 694 ? 25.696 65.112 80.151 1.00 24.78 694 THR A C 1
ATOM 5501 O O . THR A 1 694 ? 24.643 65.744 80.123 1.00 24.78 694 THR A O 1
ATOM 5504 N N . THR A 1 695 ? 26.350 64.900 81.297 1.00 27.50 695 THR A N 1
ATOM 5505 C CA . THR A 1 695 ? 26.217 65.810 82.448 1.00 27.50 695 THR A CA 1
ATOM 5506 C C . THR A 1 695 ? 27.606 66.256 82.887 1.00 27.50 695 THR A C 1
ATOM 5508 O O . THR A 1 695 ? 28.350 65.538 83.549 1.00 27.50 695 THR A O 1
ATOM 5511 N N . THR A 1 696 ? 27.961 67.460 82.450 1.00 24.66 696 THR A N 1
ATOM 5512 C CA . THR A 1 696 ? 29.209 68.148 82.773 1.00 24.66 696 THR A CA 1
ATOM 5513 C C . THR A 1 696 ? 29.138 68.761 84.166 1.00 24.66 696 THR A C 1
ATOM 5515 O O . THR A 1 696 ? 28.331 69.668 84.355 1.00 24.66 696 THR A O 1
ATOM 5518 N N . THR A 1 697 ? 30.078 68.434 85.062 1.00 26.16 697 THR A N 1
ATOM 5519 C CA . THR A 1 697 ? 30.570 69.439 86.028 1.00 26.16 697 THR A CA 1
ATOM 5520 C C . THR A 1 697 ? 31.997 69.180 86.532 1.00 26.16 697 THR A C 1
ATOM 5522 O O . THR A 1 697 ? 32.247 68.317 87.362 1.00 26.16 697 THR A O 1
ATOM 5525 N N . THR A 1 698 ? 32.905 70.041 86.059 1.00 25.28 698 THR A N 1
ATOM 5526 C CA . THR A 1 698 ? 34.007 70.692 86.807 1.00 25.28 698 THR A CA 1
ATOM 5527 C C . THR A 1 698 ? 35.063 69.879 87.581 1.00 25.28 698 THR A C 1
ATOM 5529 O O . THR A 1 698 ? 34.799 69.394 88.672 1.00 25.28 698 THR A O 1
ATOM 5532 N N . THR A 1 699 ? 36.308 69.987 87.080 1.00 24.56 699 THR A N 1
ATOM 5533 C CA . THR A 1 699 ? 37.521 70.468 87.806 1.00 24.56 699 THR A CA 1
ATOM 5534 C C . THR A 1 699 ? 37.955 69.660 89.056 1.00 24.56 699 THR A C 1
ATOM 5536 O O . THR A 1 699 ? 37.236 69.565 90.038 1.00 24.56 699 THR A O 1
ATOM 5539 N N . THR A 1 700 ? 39.196 69.171 89.197 1.00 27.48 700 THR A N 1
ATOM 5540 C CA . THR A 1 700 ? 40.423 69.995 89.227 1.00 27.48 700 THR A CA 1
ATOM 5541 C C . THR A 1 700 ? 41.708 69.139 89.176 1.00 27.48 700 THR A C 1
ATOM 5543 O O . THR A 1 700 ? 41.806 68.125 89.852 1.00 27.48 700 THR A O 1
ATOM 5546 N N . THR A 1 701 ? 42.688 69.600 88.393 1.00 24.23 701 THR A N 1
ATOM 5547 C CA . THR A 1 701 ? 44.164 69.474 88.500 1.00 24.23 701 THR A CA 1
ATOM 5548 C C . THR A 1 701 ? 44.796 68.536 89.555 1.00 24.23 701 THR A C 1
ATOM 5550 O O . THR A 1 701 ? 44.646 68.798 90.743 1.00 24.23 701 THR A O 1
ATOM 5553 N N . ALA A 1 702 ? 45.677 67.602 89.134 1.00 25.00 702 ALA A N 1
ATOM 5554 C CA . ALA A 1 702 ? 47.135 67.633 89.437 1.00 25.00 702 ALA A CA 1
ATOM 5555 C C . ALA A 1 702 ? 47.929 66.346 89.060 1.00 25.00 702 ALA A C 1
ATOM 5557 O O . ALA A 1 702 ? 47.806 65.310 89.697 1.00 25.00 702 ALA A O 1
ATOM 5558 N N . THR A 1 703 ? 48.815 66.489 88.066 1.00 23.59 703 THR A N 1
ATOM 5559 C CA . THR A 1 703 ? 50.261 66.144 88.072 1.00 23.59 703 THR A CA 1
ATOM 5560 C C . THR A 1 703 ? 50.813 64.754 88.506 1.00 23.59 703 THR A C 1
ATOM 5562 O O . THR A 1 703 ? 50.574 64.255 89.599 1.00 23.59 703 THR A O 1
ATOM 5565 N N . THR A 1 704 ? 51.825 64.320 87.726 1.00 24.59 704 THR A N 1
ATOM 5566 C CA . THR A 1 704 ? 53.143 63.710 88.103 1.00 24.59 704 THR A CA 1
ATOM 5567 C C . THR A 1 704 ? 53.456 62.218 87.803 1.00 24.59 704 THR A C 1
ATOM 5569 O O . THR A 1 704 ? 53.045 61.302 88.497 1.00 24.59 704 THR A O 1
ATOM 5572 N N . THR A 1 705 ? 54.357 62.042 86.820 1.00 24.16 705 THR A N 1
ATOM 5573 C CA . THR A 1 705 ? 55.524 61.118 86.731 1.00 24.16 705 THR A CA 1
ATOM 5574 C C . THR A 1 705 ? 55.446 59.573 86.796 1.00 24.16 705 THR A C 1
ATOM 5576 O O . THR A 1 705 ? 55.447 58.980 87.864 1.00 24.16 705 THR A O 1
ATOM 5579 N N . THR A 1 706 ? 55.689 58.955 85.627 1.00 24.06 706 THR A N 1
ATOM 5580 C CA . THR A 1 706 ? 56.959 58.272 85.227 1.00 24.06 706 THR A CA 1
ATOM 5581 C C . THR A 1 706 ? 57.472 56.972 85.913 1.00 24.06 706 THR A C 1
ATOM 5583 O O . THR A 1 706 ? 57.966 57.005 87.031 1.00 24.06 706 THR A O 1
ATOM 5586 N N . LYS A 1 707 ? 57.634 55.930 85.063 1.00 23.86 707 LYS A N 1
ATOM 5587 C CA . LYS A 1 707 ? 58.673 54.850 85.012 1.00 23.86 707 LYS A CA 1
ATOM 5588 C C . LYS A 1 707 ? 58.685 53.644 85.982 1.00 23.86 707 LYS A C 1
ATOM 5590 O O . LYS A 1 707 ? 58.810 53.808 87.181 1.00 23.86 707 LYS A O 1
ATOM 5595 N N . THR A 1 708 ? 58.832 52.461 85.347 1.00 22.73 708 THR A N 1
ATOM 5596 C CA . THR A 1 708 ? 59.815 51.365 85.620 1.00 22.73 708 THR A CA 1
ATOM 5597 C C . THR A 1 708 ? 59.740 50.691 87.014 1.00 22.73 708 THR A C 1
ATOM 5599 O O . THR A 1 708 ? 59.773 51.346 88.042 1.00 22.73 708 THR A O 1
ATOM 5602 N N . THR A 1 709 ? 59.756 49.358 87.165 1.00 22.98 709 THR A N 1
ATOM 5603 C CA . THR A 1 709 ? 60.997 48.553 87.075 1.00 22.98 709 THR A CA 1
ATOM 5604 C C . THR A 1 709 ? 60.757 47.036 87.166 1.00 22.98 709 THR A C 1
ATOM 5606 O O . THR A 1 709 ? 59.937 46.550 87.935 1.00 22.98 709 THR A O 1
ATOM 5609 N N . THR A 1 710 ? 61.577 46.315 86.404 1.00 23.20 710 THR A N 1
ATOM 5610 C CA . THR A 1 710 ? 61.922 44.884 86.400 1.00 23.20 710 THR A CA 1
ATOM 5611 C C . THR A 1 710 ? 62.204 44.233 87.769 1.00 23.20 710 THR A C 1
ATOM 5613 O O . THR A 1 710 ? 62.844 44.848 88.620 1.00 23.20 710 THR A O 1
ATOM 5616 N N . LYS A 1 711 ? 61.928 42.923 87.892 1.00 24.31 711 LYS A N 1
ATOM 5617 C CA . LYS A 1 711 ? 62.882 41.868 88.339 1.00 24.31 711 LYS A CA 1
ATOM 5618 C C . LYS A 1 711 ? 62.294 40.479 87.981 1.00 24.31 711 LYS A C 1
ATOM 5620 O O . LYS A 1 711 ? 61.097 40.309 88.161 1.00 24.31 711 LYS A O 1
ATOM 5625 N N . THR A 1 712 ? 62.952 39.522 87.298 1.00 23.75 712 THR A N 1
ATOM 5626 C CA . THR A 1 712 ? 64.241 38.800 87.548 1.00 23.75 712 THR A CA 1
ATOM 5627 C C . THR A 1 712 ? 64.220 38.090 88.922 1.00 23.75 712 THR A C 1
ATOM 5629 O O . THR A 1 712 ? 63.710 38.678 89.862 1.00 23.75 712 THR A O 1
ATOM 5632 N N . THR A 1 713 ? 64.633 36.834 89.175 1.00 24.98 713 THR A N 1
ATOM 5633 C CA . THR A 1 713 ? 65.877 36.051 88.901 1.00 24.98 713 THR A CA 1
ATOM 5634 C C . THR A 1 713 ? 65.658 34.600 89.430 1.00 24.98 713 THR A C 1
ATOM 5636 O O . THR A 1 713 ? 64.937 34.489 90.414 1.00 24.98 713 THR A O 1
ATOM 5639 N N . THR A 1 714 ? 66.256 33.465 89.004 1.00 23.67 714 THR A N 1
ATOM 5640 C CA . THR A 1 714 ? 66.998 32.994 87.794 1.00 23.67 714 THR A CA 1
ATOM 5641 C C . THR A 1 714 ? 67.429 31.509 87.972 1.00 23.67 714 THR A C 1
ATOM 5643 O O . THR A 1 714 ? 67.799 31.167 89.087 1.00 23.67 714 THR A O 1
ATOM 5646 N N . LEU A 1 715 ? 67.584 30.741 86.867 1.00 25.06 715 LEU A N 1
ATOM 5647 C CA . LEU A 1 715 ? 68.561 29.622 86.652 1.00 25.06 715 LEU A CA 1
ATOM 5648 C C . LEU A 1 715 ? 68.391 28.296 87.443 1.00 25.06 715 LEU A C 1
ATOM 5650 O O . LEU A 1 715 ? 68.172 28.308 88.643 1.00 25.06 715 LEU A O 1
ATOM 5654 N N . THR A 1 716 ? 68.486 27.112 86.817 1.00 24.14 716 THR A N 1
ATOM 5655 C CA . THR A 1 716 ? 69.718 26.478 86.262 1.00 24.14 716 THR A CA 1
ATOM 5656 C C . THR A 1 716 ? 69.445 25.744 84.930 1.00 24.14 716 THR A C 1
ATOM 5658 O O . THR A 1 716 ? 68.586 24.876 84.880 1.00 24.14 716 THR A O 1
ATOM 5661 N N . THR A 1 717 ? 69.990 26.113 83.762 1.00 23.67 717 THR A N 1
ATOM 5662 C CA . THR A 1 717 ? 71.327 25.820 83.167 1.00 23.67 717 THR A CA 1
ATOM 5663 C C . THR A 1 717 ? 71.925 24.415 83.303 1.00 23.67 717 THR A C 1
ATOM 5665 O O . THR A 1 717 ? 72.448 24.045 84.350 1.00 23.67 717 THR A O 1
ATOM 5668 N N . THR A 1 718 ? 72.089 23.747 82.155 1.00 24.58 718 THR A N 1
ATOM 5669 C CA . THR A 1 718 ? 73.342 23.073 81.753 1.00 24.58 718 THR A CA 1
ATOM 5670 C C . THR A 1 718 ? 73.538 23.280 80.239 1.00 24.58 718 THR A C 1
ATOM 5672 O O . THR A 1 718 ? 72.555 23.433 79.517 1.00 24.58 718 THR A O 1
ATOM 5675 N N . THR A 1 719 ? 74.782 23.385 79.760 1.00 23.75 719 THR A N 1
ATOM 5676 C CA . THR A 1 719 ? 75.116 24.110 78.512 1.00 23.75 719 THR A CA 1
ATOM 5677 C C . THR A 1 719 ? 76.171 23.413 77.649 1.00 23.75 719 THR A C 1
ATOM 5679 O O . THR A 1 719 ? 77.095 22.808 78.186 1.00 23.75 719 THR A O 1
ATOM 5682 N N . LYS A 1 720 ? 76.091 23.615 76.324 1.00 22.83 720 LYS A N 1
ATOM 5683 C CA . LYS A 1 720 ? 77.188 23.676 75.321 1.00 22.83 720 LYS A CA 1
ATOM 5684 C C . LYS A 1 720 ? 76.553 24.004 73.954 1.00 22.83 720 LYS A C 1
ATOM 5686 O O . LYS A 1 720 ? 75.517 23.434 73.650 1.00 22.83 720 LYS A O 1
ATOM 5691 N N . GLY A 1 721 ? 77.082 24.870 73.091 1.00 24.05 721 GLY A N 1
ATOM 5692 C CA . GLY A 1 721 ? 78.214 25.802 73.180 1.00 24.05 721 GLY A CA 1
ATOM 5693 C C . GLY A 1 721 ? 78.418 26.477 71.808 1.00 24.05 721 GLY A C 1
ATOM 5694 O O . GLY A 1 721 ? 78.086 25.871 70.794 1.00 24.05 721 GLY A O 1
ATOM 5695 N N . THR A 1 722 ? 78.937 27.708 71.760 1.00 25.30 722 THR A N 1
ATOM 5696 C CA . THR A 1 722 ? 79.046 28.507 70.518 1.00 25.30 722 THR A CA 1
ATOM 5697 C C . THR A 1 722 ? 80.496 28.889 70.222 1.00 25.30 722 THR A C 1
ATOM 5699 O O . THR A 1 722 ? 81.134 29.486 71.088 1.00 25.30 722 THR A O 1
ATOM 5702 N N . THR A 1 723 ? 80.983 28.672 68.993 1.00 21.88 723 THR A N 1
ATOM 5703 C CA . THR A 1 723 ? 82.197 29.342 68.477 1.00 21.88 723 THR A CA 1
ATOM 5704 C C . THR A 1 723 ? 82.232 29.426 66.944 1.00 21.88 723 THR A C 1
ATOM 5706 O O . THR A 1 723 ? 81.509 28.711 66.258 1.00 21.88 723 THR A O 1
ATOM 5709 N N . LYS A 1 724 ? 83.049 30.358 66.432 1.00 25.61 724 LYS A N 1
ATOM 5710 C CA . LYS A 1 724 ? 83.232 30.718 65.011 1.00 25.61 724 LYS A CA 1
ATOM 5711 C C . LYS A 1 724 ? 84.138 29.746 64.241 1.00 25.61 724 LYS A C 1
ATOM 5713 O O . LYS A 1 724 ? 85.126 29.310 64.813 1.00 25.61 724 LYS A O 1
ATOM 5718 N N . GLU A 1 725 ? 83.878 29.609 62.938 1.00 25.28 725 GLU A N 1
ATOM 5719 C CA . GLU A 1 725 ? 84.789 29.538 61.763 1.00 25.28 725 GLU A CA 1
ATOM 5720 C C . GLU A 1 725 ? 83.866 29.378 60.524 1.00 25.28 725 GLU A C 1
ATOM 5722 O O . GLU A 1 725 ? 82.726 28.952 60.680 1.00 25.28 725 GLU A O 1
ATOM 5727 N N . THR A 1 726 ? 84.121 29.828 59.291 1.00 21.77 726 THR A N 1
ATOM 5728 C CA . THR A 1 726 ? 85.336 30.020 58.476 1.00 21.77 726 THR A CA 1
ATOM 5729 C C . THR A 1 726 ? 86.032 28.729 58.040 1.00 21.77 726 THR A C 1
ATOM 5731 O O . THR A 1 726 ? 87.163 28.466 58.428 1.00 21.77 726 THR A O 1
ATOM 5734 N N . THR A 1 727 ? 85.425 28.013 57.086 1.00 20.11 727 THR A N 1
ATOM 5735 C CA . THR A 1 727 ? 86.112 27.730 55.804 1.00 20.11 727 THR A CA 1
ATOM 5736 C C . THR A 1 727 ? 85.121 27.494 54.644 1.00 20.11 727 THR A C 1
ATOM 5738 O O . THR A 1 727 ? 84.532 26.434 54.517 1.00 20.11 727 THR A O 1
ATOM 5741 N N . THR A 1 728 ? 84.928 28.549 53.839 1.00 21.64 728 THR A N 1
ATOM 5742 C CA . THR A 1 728 ? 84.721 28.605 52.364 1.00 21.64 728 THR A CA 1
ATOM 5743 C C . THR A 1 728 ? 83.928 27.538 51.565 1.00 21.64 728 THR A C 1
ATOM 5745 O O . THR A 1 728 ? 84.203 26.347 51.623 1.00 21.64 728 THR A O 1
ATOM 5748 N N . LEU A 1 729 ? 83.067 28.052 50.663 1.00 26.33 729 LEU A N 1
ATOM 5749 C CA . LEU A 1 729 ? 82.478 27.448 49.437 1.00 26.33 729 LEU A CA 1
ATOM 5750 C C . LEU A 1 729 ? 83.461 26.585 48.587 1.00 26.33 729 LEU A C 1
ATOM 5752 O O . LEU A 1 729 ? 84.663 26.838 48.700 1.00 26.33 729 LEU A O 1
ATOM 5756 N N . PRO A 1 730 ? 83.006 25.680 47.664 1.00 27.86 730 PRO A N 1
ATOM 5757 C CA . PRO A 1 730 ? 81.856 25.891 46.754 1.00 27.86 730 PRO A CA 1
ATOM 5758 C C . PRO A 1 730 ? 80.958 24.684 46.354 1.00 27.86 730 PRO A C 1
ATOM 5760 O O . PRO A 1 730 ? 81.265 23.525 46.590 1.00 27.86 730 PRO A O 1
ATOM 5763 N N . SER A 1 731 ? 79.858 25.030 45.667 1.00 33.78 731 SER A N 1
ATOM 5764 C CA . SER A 1 731 ? 79.119 24.304 44.605 1.00 33.78 731 SER A CA 1
ATOM 5765 C C . SER A 1 731 ? 79.228 22.770 44.476 1.00 33.78 731 SER A C 1
ATOM 5767 O O . SER A 1 731 ? 80.218 22.253 43.962 1.00 33.78 731 SER A O 1
ATOM 5769 N N . ALA A 1 732 ? 78.112 22.077 44.737 1.00 23.00 732 ALA A N 1
ATOM 5770 C CA . ALA A 1 732 ? 77.689 20.883 43.995 1.00 23.00 732 ALA A CA 1
ATOM 5771 C C . ALA A 1 732 ? 76.171 20.669 44.152 1.00 23.00 732 ALA A C 1
ATOM 5773 O O . ALA A 1 732 ? 75.639 20.745 45.260 1.00 23.00 732 ALA A O 1
ATOM 5774 N N . SER A 1 733 ? 75.471 20.370 43.057 1.00 32.59 733 SER A N 1
ATOM 5775 C CA . SER A 1 733 ? 74.112 19.827 43.099 1.00 32.59 733 SER A CA 1
ATOM 5776 C C . SER A 1 733 ? 74.155 18.386 43.615 1.00 32.59 733 SER A C 1
ATOM 5778 O O . SER A 1 733 ? 74.862 17.551 43.055 1.00 32.59 733 SER A O 1
ATOM 5780 N N . VAL A 1 734 ? 73.389 18.066 44.663 1.00 26.31 734 VAL A N 1
ATOM 5781 C CA . VAL A 1 734 ? 73.248 16.681 45.142 1.00 26.31 734 VAL A CA 1
ATOM 5782 C C . VAL A 1 734 ? 71.818 16.213 44.929 1.00 26.31 734 VAL A C 1
ATOM 5784 O O . VAL A 1 734 ? 70.925 16.393 45.754 1.00 26.31 734 VAL A O 1
ATOM 5787 N N . THR A 1 735 ? 71.628 15.602 43.768 1.00 30.81 735 THR A N 1
ATOM 5788 C CA . THR A 1 735 ? 70.450 14.831 43.393 1.00 30.81 735 THR A CA 1
ATOM 5789 C C . THR A 1 735 ? 70.355 13.593 44.287 1.00 30.81 735 THR A C 1
ATOM 5791 O O . THR A 1 735 ? 71.190 12.696 44.187 1.00 30.81 735 THR A O 1
ATOM 5794 N N . CYS A 1 736 ? 69.334 13.497 45.140 1.00 24.41 736 CYS A N 1
ATOM 5795 C CA . CYS A 1 736 ? 69.055 12.261 45.875 1.00 24.41 736 CYS A CA 1
ATOM 5796 C C . CYS A 1 736 ? 68.292 11.272 44.981 1.00 24.41 736 CYS A C 1
ATOM 5798 O O . CYS A 1 736 ? 67.063 11.180 45.031 1.00 24.41 736 CYS A O 1
ATOM 5800 N N . THR A 1 737 ? 69.033 10.517 44.166 1.00 36.28 737 THR A N 1
ATOM 5801 C CA . THR A 1 737 ? 68.532 9.337 43.449 1.00 36.28 737 THR A CA 1
ATOM 5802 C C . THR A 1 737 ? 68.014 8.299 44.445 1.00 36.28 737 THR A C 1
ATOM 5804 O O . THR A 1 737 ? 68.767 7.553 45.068 1.00 36.28 737 THR A O 1
ATOM 5807 N N . SER A 1 738 ? 66.695 8.251 44.609 1.00 39.00 738 SER A N 1
ATOM 5808 C CA . SER A 1 738 ? 66.012 7.291 45.475 1.00 39.00 738 SER A CA 1
ATOM 5809 C C . SER A 1 738 ? 65.561 6.094 44.641 1.00 39.00 738 SER A C 1
ATOM 5811 O O . SER A 1 738 ? 64.529 6.131 43.974 1.00 39.00 738 SER A O 1
ATOM 5813 N N . ASN A 1 739 ? 66.363 5.026 44.672 1.00 49.34 739 ASN A N 1
ATOM 5814 C CA . ASN A 1 739 ? 66.066 3.767 43.989 1.00 49.34 739 ASN A CA 1
ATOM 5815 C C . ASN A 1 739 ? 64.812 3.113 44.590 1.00 49.34 739 ASN A C 1
ATOM 5817 O O . ASN A 1 739 ? 64.888 2.371 45.569 1.00 49.34 739 ASN A O 1
ATOM 5821 N N . CYS A 1 740 ? 63.657 3.388 43.990 1.00 53.84 740 CYS A N 1
ATOM 5822 C CA . CYS A 1 740 ? 62.420 2.682 44.288 1.00 53.84 740 CYS A CA 1
ATOM 5823 C C . CYS A 1 740 ? 62.489 1.218 43.793 1.00 53.84 740 CYS A C 1
ATOM 5825 O O . CYS A 1 740 ? 63.189 0.932 42.816 1.00 53.84 740 CYS A O 1
ATOM 5827 N N . PRO A 1 741 ? 61.767 0.272 44.428 1.00 58.25 741 PRO A N 1
ATOM 5828 C CA . PRO A 1 741 ? 61.665 -1.108 43.952 1.00 58.25 741 PRO A CA 1
ATOM 5829 C C . PRO A 1 741 ? 61.214 -1.209 42.487 1.00 58.25 741 PRO A C 1
ATOM 5831 O O . PRO A 1 741 ? 60.479 -0.353 41.988 1.00 58.25 741 PRO A O 1
ATOM 5834 N N . ALA A 1 742 ? 61.594 -2.290 41.801 1.00 55.56 742 ALA A N 1
ATOM 5835 C CA . ALA A 1 742 ? 61.197 -2.517 40.412 1.00 55.56 742 ALA A CA 1
ATOM 5836 C C . ALA A 1 742 ? 59.666 -2.399 40.230 1.00 55.56 742 ALA A C 1
ATOM 5838 O O . ALA A 1 742 ? 58.891 -2.985 40.992 1.00 55.56 742 ALA A O 1
ATOM 5839 N N . GLN A 1 743 ? 59.250 -1.658 39.194 1.00 58.66 743 GLN A N 1
ATOM 5840 C CA . GLN A 1 743 ? 57.856 -1.261 38.921 1.00 58.66 743 GLN A CA 1
ATOM 5841 C C . GLN A 1 743 ? 57.245 -0.259 39.926 1.00 58.66 743 GLN A C 1
ATOM 5843 O O . GLN A 1 743 ? 56.040 -0.301 40.165 1.00 58.66 743 GLN A O 1
ATOM 5848 N N . SER A 1 744 ? 58.037 0.640 40.517 1.00 68.75 744 SER A N 1
ATOM 5849 C CA . SER A 1 744 ? 57.510 1.775 41.289 1.00 68.75 744 SER A CA 1
ATOM 5850 C C . SER A 1 744 ? 58.223 3.088 40.954 1.00 68.75 744 SER A C 1
ATOM 5852 O O . SER A 1 744 ? 59.402 3.088 40.601 1.00 68.75 744 SER A O 1
ATOM 5854 N N . VAL A 1 745 ? 57.488 4.201 41.018 1.00 71.88 745 VAL A N 1
ATOM 5855 C CA . VAL A 1 745 ? 57.918 5.536 40.563 1.00 71.88 745 VAL A CA 1
ATOM 5856 C C . VAL A 1 745 ? 58.150 6.444 41.769 1.00 71.88 745 VAL A C 1
ATOM 5858 O O . VAL A 1 745 ? 57.326 6.455 42.682 1.00 71.88 745 VAL A O 1
ATOM 5861 N N . ASN A 1 746 ? 59.245 7.210 41.794 1.00 72.31 746 ASN A N 1
ATOM 5862 C CA . ASN A 1 746 ? 59.484 8.177 42.867 1.00 72.31 746 ASN A CA 1
ATOM 5863 C C . ASN A 1 746 ? 58.781 9.512 42.596 1.00 72.31 746 ASN A C 1
ATOM 5865 O O . ASN A 1 746 ? 58.868 10.041 41.489 1.00 72.31 746 ASN A O 1
ATOM 5869 N N . PHE A 1 747 ? 58.178 10.095 43.629 1.00 71.19 747 PHE A N 1
ATOM 5870 C CA . PHE A 1 747 ? 57.822 11.510 43.653 1.00 71.19 747 PHE A CA 1
ATOM 5871 C C . PHE A 1 747 ? 57.960 12.061 45.074 1.00 71.19 747 PHE A C 1
ATOM 5873 O O . PHE A 1 747 ? 57.385 11.520 46.021 1.00 71.19 747 PHE A O 1
ATOM 5880 N N . ASN A 1 748 ? 58.751 13.129 45.223 1.00 68.81 748 ASN A N 1
ATOM 5881 C CA . ASN A 1 748 ? 59.054 13.795 46.496 1.00 68.81 748 ASN A CA 1
ATOM 5882 C C . ASN A 1 748 ? 59.433 12.829 47.642 1.00 68.81 748 ASN A C 1
ATOM 5884 O O . ASN A 1 748 ? 58.982 12.980 48.775 1.00 68.81 748 ASN A O 1
ATOM 5888 N N . GLY A 1 749 ? 60.260 11.816 47.349 1.00 62.84 749 GLY A N 1
ATOM 5889 C CA . GLY A 1 749 ? 60.771 10.873 48.353 1.00 62.84 749 GLY A CA 1
ATOM 5890 C C . GLY A 1 749 ? 59.809 9.744 48.748 1.00 62.84 749 GLY A C 1
ATOM 5891 O O . GLY A 1 749 ? 60.178 8.901 49.566 1.00 62.84 749 GLY A O 1
ATOM 5892 N N . LYS A 1 750 ? 58.612 9.682 48.153 1.00 70.62 750 LYS A N 1
ATOM 5893 C CA . LYS A 1 750 ? 57.689 8.539 48.240 1.00 70.62 750 LYS A CA 1
ATOM 5894 C C . LYS A 1 750 ? 57.790 7.695 46.966 1.00 70.62 750 LYS A C 1
ATOM 5896 O O . LYS A 1 750 ? 57.888 8.244 45.870 1.00 70.62 750 LYS A O 1
ATOM 5901 N N . CYS A 1 751 ? 57.726 6.371 47.103 1.00 72.38 751 CYS A N 1
ATOM 5902 C CA . CYS A 1 751 ? 57.652 5.443 45.969 1.00 72.38 751 CYS A CA 1
ATOM 5903 C C . CYS A 1 751 ? 56.205 4.974 45.764 1.00 72.38 751 CYS A C 1
ATOM 5905 O O . CYS A 1 751 ? 55.582 4.514 46.720 1.00 72.38 751 CYS A O 1
ATOM 5907 N N . TYR A 1 752 ? 55.696 5.065 44.533 1.00 74.31 752 TYR A N 1
ATOM 5908 C CA . TYR A 1 752 ? 54.311 4.768 44.145 1.00 74.31 752 TYR A CA 1
ATOM 5909 C C . TYR A 1 752 ? 54.226 3.560 43.217 1.00 74.31 752 TYR A C 1
ATOM 5911 O O . TYR A 1 752 ? 55.026 3.449 42.286 1.00 74.31 752 TYR A O 1
ATOM 5919 N N . LYS A 1 753 ? 53.232 2.688 43.415 1.00 74.81 753 LYS A N 1
ATOM 5920 C CA . LYS A 1 753 ? 52.996 1.518 42.556 1.00 74.81 753 LYS A CA 1
ATOM 5921 C C . LYS A 1 753 ? 51.504 1.283 42.299 1.00 74.81 753 LYS A C 1
ATOM 5923 O O . LYS A 1 753 ? 50.732 1.224 43.254 1.00 74.81 753 LYS A O 1
ATOM 5928 N N . LYS A 1 754 ? 51.134 1.090 41.022 1.00 73.44 754 LYS A N 1
ATOM 5929 C CA . LYS A 1 754 ? 49.831 0.539 40.597 1.00 73.44 754 LYS A CA 1
ATOM 5930 C C . LYS A 1 754 ? 49.873 -0.977 40.702 1.00 73.44 754 LYS A C 1
ATOM 5932 O O . LYS A 1 754 ? 50.762 -1.624 40.143 1.00 73.44 754 LYS A O 1
ATOM 5937 N N . CYS A 1 755 ? 48.945 -1.520 41.475 1.00 64.38 755 CYS A N 1
ATOM 5938 C CA . CYS A 1 755 ? 48.794 -2.951 41.679 1.00 64.38 755 CYS A CA 1
ATOM 5939 C C . CYS A 1 755 ? 47.840 -3.497 40.608 1.00 64.38 755 CYS A C 1
ATOM 5941 O O . CYS A 1 755 ? 46.906 -2.812 40.202 1.00 64.38 755 CYS A O 1
ATOM 5943 N N . ARG A 1 756 ? 48.131 -4.686 40.066 1.00 57.12 756 ARG A N 1
ATOM 5944 C CA . ARG A 1 756 ? 47.344 -5.275 38.972 1.00 57.12 756 ARG A CA 1
ATOM 5945 C C . ARG A 1 756 ? 46.276 -6.197 39.541 1.00 57.12 756 ARG A C 1
ATOM 5947 O O . ARG A 1 756 ? 46.617 -7.270 40.028 1.00 57.12 756 ARG A O 1
ATOM 5954 N N . GLY A 1 757 ? 45.022 -5.791 39.396 1.00 57.72 757 GLY A N 1
ATOM 5955 C CA . GLY A 1 757 ? 43.854 -6.491 39.918 1.00 57.72 757 GLY A CA 1
ATOM 5956 C C . GLY A 1 757 ? 42.879 -5.488 40.525 1.00 57.72 757 GLY A C 1
ATOM 5957 O O . GLY A 1 757 ? 43.302 -4.520 41.155 1.00 57.72 757 GLY A O 1
ATOM 5958 N N . SER A 1 758 ? 41.585 -5.711 40.313 1.00 68.00 758 SER A N 1
ATOM 5959 C CA . SER A 1 758 ? 40.529 -4.926 40.950 1.00 68.00 758 SER A CA 1
ATOM 5960 C C . SER A 1 758 ? 40.083 -5.650 42.220 1.00 68.00 758 SER A C 1
ATOM 5962 O O . SER A 1 758 ? 39.742 -6.833 42.163 1.00 68.00 758 SER A O 1
ATOM 5964 N N . VAL A 1 759 ? 40.074 -4.954 43.356 1.00 64.88 759 VAL A N 1
ATOM 5965 C CA . VAL A 1 759 ? 39.737 -5.508 44.678 1.00 64.88 759 VAL A CA 1
ATOM 5966 C C . VAL A 1 759 ? 38.843 -4.557 45.470 1.00 64.88 759 VAL A C 1
ATOM 5968 O O . VAL A 1 759 ? 38.660 -3.390 45.116 1.00 64.88 759 VAL A O 1
ATOM 5971 N N . LYS A 1 760 ? 38.284 -5.052 46.574 1.00 70.56 760 LYS A N 1
ATOM 5972 C CA . LYS A 1 760 ? 37.588 -4.201 47.541 1.00 70.56 760 LYS A CA 1
ATOM 5973 C C . LYS A 1 760 ? 38.578 -3.333 48.304 1.00 70.56 760 LYS A C 1
ATOM 5975 O O . LYS A 1 760 ? 39.726 -3.730 48.511 1.00 70.56 760 LYS A O 1
ATOM 5980 N N . PHE A 1 761 ? 38.106 -2.184 48.780 1.00 66.38 761 PHE A N 1
ATOM 5981 C CA . PHE A 1 761 ? 38.916 -1.228 49.539 1.00 66.38 761 PHE A CA 1
ATOM 5982 C C . PHE A 1 761 ? 39.613 -1.867 50.758 1.00 66.38 761 PHE A C 1
ATOM 5984 O O . PHE A 1 761 ? 40.771 -1.572 51.045 1.00 66.38 761 PHE A O 1
ATOM 5991 N N . GLU A 1 762 ? 38.921 -2.774 51.455 1.00 63.38 762 GLU A N 1
ATOM 5992 C CA . GLU A 1 762 ? 39.431 -3.493 52.635 1.00 63.38 762 GLU A CA 1
ATOM 5993 C C . GLU A 1 762 ? 40.587 -4.456 52.294 1.00 63.38 762 GLU A C 1
ATOM 5995 O O . GLU A 1 762 ? 41.561 -4.573 53.041 1.00 63.38 762 GLU A O 1
ATOM 6000 N N . ASP A 1 763 ? 40.518 -5.094 51.122 1.00 61.12 763 ASP A N 1
ATOM 6001 C CA . ASP A 1 763 ? 41.511 -6.057 50.636 1.00 61.12 763 ASP A CA 1
ATOM 6002 C C . ASP A 1 763 ? 42.748 -5.367 50.020 1.00 61.12 763 ASP A C 1
ATOM 6004 O O . ASP A 1 763 ? 43.840 -5.945 49.998 1.00 61.12 763 ASP A O 1
ATOM 6008 N N . SER A 1 764 ? 42.616 -4.103 49.587 1.00 61.47 764 SER A N 1
ATOM 6009 C CA . SER A 1 764 ? 43.665 -3.313 48.913 1.00 61.47 764 SER A CA 1
ATOM 6010 C C . SER A 1 764 ? 44.973 -3.169 49.703 1.00 61.47 764 SER A C 1
ATOM 6012 O O . SER A 1 764 ? 46.036 -2.972 49.115 1.00 61.47 764 SER A O 1
ATOM 6014 N N . CYS A 1 765 ? 44.952 -3.265 51.034 1.00 53.12 765 CYS A N 1
ATOM 6015 C CA . CYS A 1 765 ? 46.181 -3.228 51.838 1.00 53.12 765 CYS A CA 1
ATOM 6016 C C . CYS A 1 765 ? 46.952 -4.562 51.801 1.00 53.12 765 CYS A C 1
ATOM 6018 O O . CYS A 1 765 ? 48.185 -4.568 51.839 1.00 53.12 765 CYS A O 1
ATOM 6020 N N . ASN A 1 766 ? 46.244 -5.689 51.687 1.00 54.28 766 ASN A N 1
ATOM 6021 C CA . ASN A 1 766 ? 46.807 -7.027 51.881 1.00 54.28 766 ASN A CA 1
ATOM 6022 C C . ASN A 1 766 ? 47.447 -7.613 50.613 1.00 54.28 766 ASN A C 1
ATOM 6024 O O . ASN A 1 766 ? 48.400 -8.384 50.710 1.00 54.28 766 ASN A O 1
ATOM 6028 N N . GLU A 1 767 ? 46.947 -7.258 49.427 1.00 54.62 767 GLU A N 1
ATOM 6029 C CA . GLU A 1 767 ? 47.295 -7.972 48.188 1.00 54.62 767 GLU A CA 1
ATOM 6030 C C . GLU A 1 767 ? 48.664 -7.583 47.589 1.00 54.62 767 GLU A C 1
ATOM 6032 O O . GLU A 1 767 ? 49.305 -8.388 46.913 1.00 54.62 767 GLU A O 1
ATOM 6037 N N . CYS A 1 768 ? 49.139 -6.358 47.848 1.00 54.47 768 CYS A N 1
ATOM 6038 C CA . CYS A 1 768 ? 50.301 -5.770 47.157 1.00 54.47 768 CYS A CA 1
ATOM 6039 C C . CYS A 1 768 ? 51.469 -5.359 48.084 1.00 54.47 768 CYS A C 1
ATOM 6041 O O . CYS A 1 768 ? 52.568 -5.067 47.607 1.00 54.47 768 CYS A O 1
ATOM 6043 N N . GLY A 1 769 ? 51.270 -5.413 49.409 1.00 53.50 769 GLY A N 1
ATOM 6044 C CA . GLY A 1 769 ? 52.342 -5.328 50.410 1.00 53.50 769 GLY A CA 1
ATOM 6045 C C . GLY A 1 769 ? 52.829 -3.924 50.796 1.00 53.50 769 GLY A C 1
ATOM 6046 O O . GLY A 1 769 ? 54.039 -3.686 50.879 1.00 53.50 769 GLY A O 1
ATOM 6047 N N . GLY A 1 770 ? 51.907 -3.001 51.074 1.00 57.62 770 GLY A N 1
ATOM 6048 C CA . GLY A 1 770 ? 52.177 -1.601 51.416 1.00 57.62 770 GLY A CA 1
ATOM 6049 C C . GLY A 1 770 ? 50.914 -0.828 51.806 1.00 57.62 770 GLY A C 1
ATOM 6050 O O . GLY A 1 770 ? 49.839 -1.407 51.932 1.00 57.62 770 GLY A O 1
ATOM 6051 N N . THR A 1 771 ? 51.047 0.481 52.027 1.00 61.31 771 THR A N 1
ATOM 6052 C CA . THR A 1 771 ? 49.951 1.356 52.478 1.00 61.31 771 THR A CA 1
ATOM 6053 C C . THR A 1 771 ? 49.267 2.061 51.310 1.00 61.31 771 THR A C 1
ATOM 6055 O O . THR A 1 771 ? 49.927 2.507 50.372 1.00 61.31 771 THR A O 1
ATOM 6058 N N . MET A 1 772 ? 47.939 2.182 51.365 1.00 67.81 772 MET A N 1
ATOM 6059 C CA . MET A 1 772 ? 47.145 2.907 50.365 1.00 67.81 772 MET A CA 1
ATOM 6060 C C . MET A 1 772 ? 47.551 4.388 50.296 1.00 67.81 772 MET A C 1
ATOM 6062 O O . MET A 1 772 ? 47.886 4.988 51.319 1.00 67.81 772 MET A O 1
ATOM 6066 N N . ILE A 1 773 ? 47.534 4.995 49.103 1.00 78.38 773 ILE A N 1
ATOM 6067 C CA . ILE A 1 773 ? 47.973 6.390 48.961 1.00 78.38 773 ILE A CA 1
ATOM 6068 C C . ILE A 1 773 ? 47.041 7.377 49.675 1.00 78.38 773 ILE A C 1
ATOM 6070 O O . ILE A 1 773 ? 45.844 7.394 49.425 1.00 78.38 773 ILE A O 1
ATOM 6074 N N . THR A 1 774 ? 47.601 8.272 50.488 1.00 76.19 774 THR A N 1
ATOM 6075 C CA . THR A 1 774 ? 46.930 9.518 50.891 1.00 76.19 774 THR A CA 1
ATOM 6076 C C . THR A 1 774 ? 47.582 10.682 50.149 1.00 76.19 774 THR A C 1
ATOM 6078 O O . THR A 1 774 ? 48.780 10.940 50.311 1.00 76.19 774 THR A O 1
ATOM 6081 N N . ILE A 1 775 ? 46.797 11.376 49.329 1.00 77.56 775 ILE A N 1
ATOM 6082 C CA . ILE A 1 775 ? 47.206 12.540 48.541 1.00 77.56 775 ILE A CA 1
ATOM 6083 C C . ILE A 1 775 ? 47.111 13.779 49.431 1.00 77.56 775 ILE A C 1
ATOM 6085 O O . ILE A 1 775 ? 46.037 14.119 49.922 1.00 77.56 775 ILE A O 1
ATOM 6089 N N . SER A 1 776 ? 48.234 14.456 49.654 1.00 75.25 776 SER A N 1
ATOM 6090 C CA . SER A 1 776 ? 48.380 15.552 50.621 1.00 75.25 776 SER A CA 1
ATOM 6091 C C . SER A 1 776 ? 48.296 16.954 50.014 1.00 75.25 776 SER A C 1
ATOM 6093 O O . SER A 1 776 ? 48.060 17.914 50.741 1.00 75.25 776 SER A O 1
ATOM 6095 N N . ASN A 1 777 ? 48.497 17.097 48.701 1.00 73.56 777 ASN A N 1
ATOM 6096 C CA . ASN A 1 777 ? 48.509 18.389 48.012 1.00 73.56 777 ASN A CA 1
ATOM 6097 C C . ASN A 1 777 ? 48.216 18.248 46.506 1.00 73.56 777 ASN A C 1
ATOM 6099 O O . ASN A 1 777 ? 48.322 17.160 45.936 1.00 73.56 777 ASN A O 1
ATOM 6103 N N . LYS A 1 778 ? 47.903 19.373 45.848 1.00 71.88 778 LYS A N 1
ATOM 6104 C CA . LYS A 1 778 ? 47.584 19.422 44.412 1.00 71.88 778 LYS A CA 1
ATOM 6105 C C . LYS A 1 778 ? 48.702 18.874 43.514 1.00 71.88 778 LYS A C 1
ATOM 6107 O O . LYS A 1 778 ? 48.401 18.195 42.542 1.00 71.88 778 LYS A O 1
ATOM 6112 N N . ALA A 1 779 ? 49.977 19.118 43.828 1.00 68.75 779 ALA A N 1
ATOM 6113 C CA . ALA A 1 779 ? 51.085 18.649 42.990 1.00 68.75 779 ALA A CA 1
ATOM 6114 C C . ALA A 1 779 ? 51.234 17.116 43.026 1.00 68.75 779 ALA A C 1
ATOM 6116 O O . ALA A 1 779 ? 51.501 16.500 41.999 1.00 68.75 779 ALA A O 1
ATOM 6117 N N . GLU A 1 780 ? 51.002 16.498 44.186 1.00 73.06 780 GLU A N 1
ATOM 6118 C CA . GLU A 1 780 ? 50.957 15.041 44.362 1.00 73.06 780 GLU A CA 1
ATOM 6119 C C . GLU A 1 780 ? 49.753 14.420 43.633 1.00 73.06 780 GLU A C 1
ATOM 6121 O O . GLU A 1 780 ? 49.905 13.411 42.946 1.00 73.06 780 GLU A O 1
ATOM 6126 N N . LYS A 1 781 ? 48.586 15.080 43.679 1.00 83.44 781 LYS A N 1
ATOM 6127 C CA . LYS A 1 781 ? 47.395 14.704 42.900 1.00 83.44 781 LYS A CA 1
ATOM 6128 C C . LYS A 1 781 ? 47.651 14.752 41.391 1.00 83.44 781 LYS A C 1
ATOM 6130 O O . LYS A 1 781 ? 47.374 13.788 40.683 1.00 83.44 781 LYS A O 1
ATOM 6135 N N . ASP A 1 782 ? 48.194 15.870 40.908 1.00 75.69 782 ASP A N 1
ATOM 6136 C CA . ASP A 1 782 ? 48.491 16.097 39.492 1.00 75.69 782 ASP A CA 1
ATOM 6137 C C . ASP A 1 782 ? 49.626 15.185 38.995 1.00 75.69 782 ASP A C 1
ATOM 6139 O O . ASP A 1 782 ? 49.710 14.899 37.803 1.00 75.69 782 ASP A O 1
ATOM 6143 N N . PHE A 1 783 ? 50.529 14.738 39.874 1.00 78.25 783 PHE A N 1
ATOM 6144 C CA . PHE A 1 783 ? 51.501 13.687 39.566 1.00 78.25 783 PHE A CA 1
ATOM 6145 C C . PHE A 1 783 ? 50.802 12.332 39.396 1.00 78.25 783 PHE A C 1
ATOM 6147 O O . PHE A 1 783 ? 50.946 11.706 38.346 1.00 78.25 783 PHE A O 1
ATOM 6154 N N . VAL A 1 784 ? 50.004 11.909 40.384 1.00 74.31 784 VAL A N 1
ATOM 6155 C CA . VAL A 1 784 ? 49.298 10.618 40.364 1.00 74.31 784 VAL A CA 1
ATOM 6156 C C . VAL A 1 784 ? 48.395 10.491 39.133 1.00 74.31 784 VAL A C 1
ATOM 6158 O O . VAL A 1 784 ? 48.496 9.505 38.403 1.00 74.31 784 VAL A O 1
ATOM 6161 N N . SER A 1 785 ? 47.574 11.508 38.852 1.00 76.94 785 SER A N 1
ATOM 6162 C CA . SER A 1 785 ? 46.637 11.490 37.722 1.00 76.94 785 SER A CA 1
ATOM 6163 C C . SER A 1 785 ? 47.328 11.450 36.357 1.00 76.94 785 SER A C 1
ATOM 6165 O O . SER A 1 785 ? 46.808 10.833 35.427 1.00 76.94 785 SER A O 1
ATOM 6167 N N . ARG A 1 786 ? 48.502 12.077 36.207 1.00 72.81 786 ARG A N 1
ATOM 6168 C CA . ARG A 1 786 ? 49.261 12.066 34.945 1.00 72.81 786 ARG A CA 1
ATOM 6169 C C . ARG A 1 786 ? 50.078 10.792 34.749 1.00 72.81 786 ARG A C 1
ATOM 6171 O O . ARG A 1 786 ? 50.118 10.296 33.633 1.00 72.81 786 ARG A O 1
ATOM 6178 N N . VAL A 1 787 ? 50.702 10.262 35.802 1.00 73.19 787 VAL A N 1
ATOM 6179 C CA . VAL A 1 787 ? 51.639 9.127 35.694 1.00 73.19 787 VAL A CA 1
ATOM 6180 C C . VAL A 1 787 ? 50.941 7.766 35.681 1.00 73.19 787 VAL A C 1
ATOM 6182 O O . VAL A 1 787 ? 51.441 6.848 35.036 1.00 73.19 787 VAL A O 1
ATOM 6185 N N . PHE A 1 788 ? 49.801 7.621 36.364 1.00 72.44 788 PHE A N 1
ATOM 6186 C CA . PHE A 1 788 ? 49.091 6.337 36.468 1.00 72.44 788 PHE A CA 1
ATOM 6187 C C . PHE A 1 788 ? 47.765 6.275 35.700 1.00 72.44 788 PHE A C 1
ATOM 6189 O O . PHE A 1 788 ? 47.148 5.213 35.672 1.00 72.44 788 PHE A O 1
ATOM 6196 N N . GLY A 1 789 ? 47.329 7.386 35.098 1.00 66.75 789 GLY A N 1
ATOM 6197 C CA . GLY A 1 789 ? 46.101 7.438 34.305 1.00 66.75 789 GLY A CA 1
ATOM 6198 C C . GLY A 1 789 ? 46.302 7.168 32.822 1.00 66.75 789 GLY A C 1
ATOM 6199 O O . GLY A 1 789 ? 47.337 7.502 32.241 1.00 66.75 789 GLY A O 1
ATOM 6200 N N . GLU A 1 790 ? 45.280 6.584 32.214 1.00 64.75 790 GLU A N 1
ATOM 6201 C CA . GLU A 1 790 ? 45.322 6.041 30.859 1.00 64.75 790 GLU A CA 1
ATOM 6202 C C . GLU A 1 790 ? 44.787 7.083 29.854 1.00 64.75 790 GLU A C 1
ATOM 6204 O O . GLU A 1 790 ? 43.888 7.874 30.157 1.00 64.75 790 GLU A O 1
ATOM 6209 N N . ASN A 1 791 ? 45.435 7.184 28.689 1.00 58.00 791 ASN A N 1
ATOM 6210 C CA . ASN A 1 791 ? 45.249 8.287 27.726 1.00 58.00 791 ASN A CA 1
ATOM 6211 C C . ASN A 1 791 ? 44.384 7.905 26.512 1.00 58.00 791 ASN A C 1
ATOM 6213 O O . ASN A 1 791 ? 44.062 8.761 25.696 1.00 58.00 791 ASN A O 1
ATOM 6217 N N . ASP A 1 792 ? 44.026 6.631 26.391 1.00 49.66 792 ASP A N 1
ATOM 6218 C CA . ASP A 1 792 ? 43.224 6.020 25.326 1.00 49.66 792 ASP A CA 1
ATOM 6219 C C . ASP A 1 792 ? 41.718 5.968 25.651 1.00 49.66 792 ASP A C 1
ATOM 6221 O O . ASP A 1 792 ? 40.923 5.479 24.850 1.00 49.66 792 ASP A O 1
ATOM 6225 N N . GLY A 1 793 ? 41.309 6.516 26.801 1.00 53.47 793 GLY A N 1
ATOM 6226 C CA . GLY A 1 793 ? 39.904 6.619 27.210 1.00 53.47 793 GLY A CA 1
ATOM 6227 C C . GLY A 1 793 ? 39.350 5.375 27.908 1.00 53.47 793 GLY A C 1
ATOM 6228 O O . GLY A 1 793 ? 38.140 5.294 28.124 1.00 53.47 793 GLY A O 1
ATOM 6229 N N . THR A 1 794 ? 40.202 4.418 28.288 1.00 58.94 794 THR A N 1
ATOM 6230 C CA . THR A 1 794 ? 39.825 3.334 29.203 1.00 58.94 794 THR A CA 1
ATOM 6231 C C . THR A 1 794 ? 39.394 3.908 30.554 1.00 58.94 794 THR A C 1
ATOM 6233 O O . THR A 1 794 ? 40.042 4.793 31.119 1.00 58.94 794 THR A O 1
ATOM 6236 N N . VAL A 1 795 ? 38.276 3.409 31.088 1.00 60.19 795 VAL A N 1
ATOM 6237 C CA . VAL A 1 795 ? 37.818 3.805 32.424 1.00 60.19 795 VAL A CA 1
ATOM 6238 C C . VAL A 1 795 ? 38.734 3.152 33.454 1.00 60.19 795 VAL A C 1
ATOM 6240 O O . VAL A 1 795 ? 38.691 1.935 33.629 1.00 60.19 795 VAL A O 1
ATOM 6243 N N . SER A 1 796 ? 39.552 3.958 34.129 1.00 69.88 796 SER A N 1
ATOM 6244 C CA . SER A 1 796 ? 40.427 3.522 35.220 1.00 69.88 796 SER A CA 1
ATOM 6245 C C . SER A 1 796 ? 40.176 4.410 36.431 1.00 69.88 796 SER A C 1
ATOM 6247 O O . SER A 1 796 ? 40.212 5.638 36.340 1.00 69.88 796 SER A O 1
ATOM 6249 N N . GLN A 1 797 ? 39.889 3.782 37.563 1.00 76.50 797 GLN A N 1
ATOM 6250 C CA . GLN A 1 797 ? 39.637 4.410 38.854 1.00 76.50 797 GLN A CA 1
ATOM 6251 C C . GLN A 1 797 ? 40.531 3.726 39.893 1.00 76.50 797 GLN A C 1
ATOM 6253 O O . GLN A 1 797 ? 41.035 2.626 39.660 1.00 76.50 797 GLN A O 1
ATOM 6258 N N . ILE A 1 798 ? 40.843 4.425 40.985 1.00 75.31 798 ILE A N 1
ATOM 6259 C CA . ILE A 1 798 ? 41.707 3.893 42.041 1.00 75.31 798 ILE A CA 1
ATOM 6260 C C . ILE A 1 798 ? 41.212 4.252 43.437 1.00 75.31 798 ILE A C 1
ATOM 6262 O O . ILE A 1 798 ? 40.913 5.409 43.736 1.00 75.31 798 ILE A O 1
ATOM 6266 N N . TRP A 1 799 ? 41.265 3.284 44.347 1.00 75.19 799 TRP A N 1
ATOM 6267 C CA . TRP A 1 799 ? 41.103 3.554 45.771 1.00 75.19 799 TRP A CA 1
ATOM 6268 C C . TRP A 1 799 ? 42.227 4.440 46.322 1.00 75.19 799 TRP A C 1
ATOM 6270 O O . TRP A 1 799 ? 43.416 4.174 46.102 1.00 75.19 799 TRP A O 1
ATOM 6280 N N . ILE A 1 800 ? 41.840 5.469 47.087 1.00 79.06 800 ILE A N 1
ATOM 6281 C CA . ILE A 1 800 ? 42.756 6.344 47.828 1.00 79.06 800 ILE A CA 1
ATOM 6282 C C . ILE A 1 800 ? 42.372 6.416 49.313 1.00 79.06 800 ILE A C 1
ATOM 6284 O O . ILE A 1 800 ? 41.203 6.475 49.683 1.00 79.06 800 ILE A O 1
ATOM 6288 N N . GLY A 1 801 ? 43.378 6.466 50.184 1.00 66.75 801 GLY A N 1
ATOM 6289 C CA . GLY A 1 801 ? 43.257 6.551 51.642 1.00 66.75 801 GLY A CA 1
ATOM 6290 C C . GLY A 1 801 ? 43.023 7.975 52.157 1.00 66.75 801 GLY A C 1
ATOM 6291 O O . GLY A 1 801 ? 43.503 8.323 53.239 1.00 66.75 801 GLY A O 1
ATOM 6292 N N . ASN A 1 802 ? 42.361 8.817 51.362 1.00 72.69 802 ASN A N 1
ATOM 6293 C CA . ASN A 1 802 ? 41.883 10.131 51.786 1.00 72.69 802 ASN A CA 1
ATOM 6294 C C . ASN A 1 802 ? 40.522 9.997 52.486 1.00 72.69 802 ASN A C 1
ATOM 6296 O O . ASN A 1 802 ? 39.741 9.083 52.228 1.00 72.69 802 ASN A O 1
ATOM 6300 N N . THR A 1 803 ? 40.220 10.963 53.343 1.00 68.38 803 THR A N 1
ATOM 6301 C CA . THR A 1 803 ? 38.955 11.122 54.066 1.00 68.38 803 THR A CA 1
ATOM 6302 C C . THR A 1 803 ? 38.618 12.610 54.123 1.00 68.38 803 THR A C 1
ATOM 6304 O O . THR A 1 803 ? 39.472 13.452 53.853 1.00 68.38 803 THR A O 1
ATOM 6307 N N . GLU A 1 804 ? 37.404 12.964 54.548 1.00 60.94 804 GLU A N 1
ATOM 6308 C CA . GLU A 1 804 ? 36.979 14.368 54.719 1.00 60.94 804 GLU A CA 1
ATOM 6309 C C . GLU A 1 804 ? 37.873 15.165 55.696 1.00 60.94 804 GLU A C 1
ATOM 6311 O O . GLU A 1 804 ? 37.835 16.391 55.704 1.00 60.94 804 GLU A O 1
ATOM 6316 N N . LEU A 1 805 ? 38.693 14.475 56.503 1.00 51.97 805 LEU A N 1
ATOM 6317 C CA . LEU A 1 805 ? 39.571 15.050 57.525 1.00 51.97 805 LEU A CA 1
ATOM 6318 C C . LEU A 1 805 ? 41.076 14.855 57.244 1.00 51.97 805 LEU A C 1
ATOM 6320 O O . LEU A 1 805 ? 41.892 15.344 58.027 1.00 51.97 805 LEU A O 1
ATOM 6324 N N . ASN A 1 806 ? 41.481 14.157 56.170 1.00 56.75 806 ASN A N 1
ATOM 6325 C CA . ASN A 1 806 ? 42.899 14.012 55.815 1.00 56.75 806 ASN A CA 1
ATOM 6326 C C . ASN A 1 806 ? 43.192 14.106 54.302 1.00 56.75 806 ASN A C 1
ATOM 6328 O O . ASN A 1 806 ? 42.569 13.467 53.454 1.00 56.75 806 ASN A O 1
ATOM 6332 N N . GLY A 1 807 ? 44.237 14.874 53.984 1.00 63.34 807 GLY A N 1
ATOM 6333 C CA . GLY A 1 807 ? 44.736 15.068 52.625 1.00 63.34 807 GLY A CA 1
ATOM 6334 C C . GLY A 1 807 ? 44.035 16.180 51.833 1.00 63.34 807 GLY A C 1
ATOM 6335 O O . GLY A 1 807 ? 43.179 16.899 52.338 1.00 63.34 807 GLY A O 1
ATOM 6336 N N . TYR A 1 808 ? 44.450 16.344 50.579 1.00 68.94 808 TYR A N 1
ATOM 6337 C CA . TYR A 1 808 ? 43.921 17.332 49.640 1.00 68.94 808 TYR A CA 1
ATOM 6338 C C . TYR A 1 808 ? 42.749 16.738 48.861 1.00 68.94 808 TYR A C 1
ATOM 6340 O O . TYR A 1 808 ? 42.944 15.762 48.137 1.00 68.94 808 TYR A O 1
ATOM 6348 N N . LEU A 1 809 ? 41.559 17.324 49.014 1.00 70.75 809 LEU A N 1
ATOM 6349 C CA . LEU A 1 809 ? 40.305 16.886 48.393 1.00 70.75 809 LEU A CA 1
ATOM 6350 C C . LEU A 1 809 ? 40.006 17.702 47.130 1.00 70.75 809 LEU A C 1
ATOM 6352 O O . LEU A 1 809 ? 40.046 18.929 47.169 1.00 70.75 809 LEU A O 1
ATOM 6356 N N . ASP A 1 810 ? 39.684 17.023 46.029 1.00 73.81 810 ASP A N 1
ATOM 6357 C CA . ASP A 1 810 ? 39.303 17.655 44.761 1.00 73.81 810 ASP A CA 1
ATOM 6358 C C . ASP A 1 810 ? 38.170 16.855 44.093 1.00 73.81 810 ASP A C 1
ATOM 6360 O O . ASP A 1 810 ? 38.413 15.910 43.346 1.00 73.81 810 ASP A O 1
ATOM 6364 N N . TRP A 1 811 ? 36.922 17.175 44.438 1.00 68.00 811 TRP A N 1
ATOM 6365 C CA . TRP A 1 811 ? 35.738 16.370 44.110 1.00 68.00 811 TRP A CA 1
ATOM 6366 C C . TRP A 1 811 ? 35.274 16.492 42.645 1.00 68.00 811 TRP A C 1
ATOM 6368 O O . TRP A 1 811 ? 35.465 17.516 41.987 1.00 68.00 811 TRP A O 1
ATOM 6378 N N . GLU A 1 812 ? 34.634 15.435 42.138 1.00 67.19 812 GLU A N 1
ATOM 6379 C CA . GLU A 1 812 ? 33.850 15.444 40.895 1.00 67.19 812 GLU A CA 1
ATOM 6380 C C . GLU A 1 812 ? 32.599 16.335 41.024 1.00 67.19 812 GLU A C 1
ATOM 6382 O O . GLU A 1 812 ? 32.107 16.607 42.121 1.00 67.19 812 GLU A O 1
ATOM 6387 N N . TYR A 1 813 ? 32.041 16.784 39.897 1.00 47.97 813 TYR A N 1
ATOM 6388 C CA . TYR A 1 813 ? 30.818 17.591 39.907 1.00 47.97 813 TYR A CA 1
ATOM 6389 C C . TYR A 1 813 ? 29.635 16.797 40.478 1.00 47.97 813 TYR A C 1
ATOM 6391 O O . TYR A 1 813 ? 29.353 15.676 40.057 1.00 47.97 813 TYR A O 1
ATOM 6399 N N . GLY A 1 814 ? 28.942 17.386 41.453 1.00 49.75 814 GLY A N 1
ATOM 6400 C CA . GLY A 1 814 ? 27.890 16.713 42.216 1.00 49.75 814 GLY A CA 1
ATOM 6401 C C . GLY A 1 814 ? 28.398 15.835 43.368 1.00 49.75 814 GLY A C 1
ATOM 6402 O O . GLY A 1 814 ? 27.574 15.258 44.069 1.00 49.75 814 GLY A O 1
ATOM 6403 N N . GLN A 1 815 ? 29.713 15.747 43.604 1.00 58.06 815 GLN A N 1
ATOM 6404 C CA . GLN A 1 815 ? 30.301 15.121 44.794 1.00 58.06 815 GLN A CA 1
ATOM 6405 C C . GLN A 1 815 ? 30.739 16.180 45.828 1.00 58.06 815 GLN A C 1
ATOM 6407 O O . GLN A 1 815 ? 31.080 17.298 45.441 1.00 58.06 815 GLN A O 1
ATOM 6412 N N . PRO A 1 816 ? 30.755 15.856 47.138 1.00 51.41 816 PRO A N 1
ATOM 6413 C CA . PRO A 1 816 ? 30.393 14.571 47.748 1.00 51.41 816 PRO A CA 1
ATOM 6414 C C . PRO A 1 816 ? 28.871 14.360 47.895 1.00 51.41 816 PRO A C 1
ATOM 6416 O O . PRO A 1 816 ? 28.207 15.029 48.684 1.00 51.41 816 PRO A O 1
ATOM 6419 N N . SER A 1 817 ? 28.307 13.357 47.209 1.00 55.12 817 SER A N 1
ATOM 6420 C CA . SER A 1 817 ? 26.877 13.001 47.288 1.00 55.12 817 SER A CA 1
ATOM 6421 C C . SER A 1 817 ? 26.624 11.866 48.288 1.00 55.12 817 SER A C 1
ATOM 6423 O O . SER A 1 817 ? 26.072 10.818 47.940 1.00 55.12 817 SER A O 1
ATOM 6425 N N . LYS A 1 818 ? 27.069 12.023 49.538 1.00 52.06 818 LYS A N 1
ATOM 6426 C CA . LYS A 1 818 ? 26.977 10.950 50.537 1.00 52.06 818 LYS A CA 1
ATOM 6427 C C . LYS A 1 818 ? 25.524 10.730 50.998 1.00 52.06 818 LYS A C 1
ATOM 6429 O O . LYS A 1 818 ? 24.915 11.656 51.536 1.00 52.06 818 LYS A O 1
ATOM 6434 N N . PRO A 1 819 ? 24.943 9.519 50.866 1.00 47.12 819 PRO A N 1
ATOM 6435 C CA . PRO A 1 819 ? 23.620 9.239 51.415 1.00 47.12 819 PRO A CA 1
ATOM 6436 C C . PRO A 1 819 ? 23.641 9.331 52.946 1.00 47.12 819 PRO A C 1
ATOM 6438 O O . PRO A 1 819 ? 24.459 8.686 53.608 1.00 47.12 819 PRO A O 1
ATOM 6441 N N . ASN A 1 820 ? 22.721 10.110 53.523 1.00 43.31 820 ASN A N 1
ATOM 6442 C CA . ASN A 1 820 ? 22.656 10.337 54.968 1.00 43.31 820 ASN A CA 1
ATOM 6443 C C . ASN A 1 820 ? 22.629 9.012 55.760 1.00 43.31 820 ASN A C 1
ATOM 6445 O O . ASN A 1 820 ? 21.630 8.290 55.721 1.00 43.31 820 ASN A O 1
ATOM 6449 N N . ASN A 1 821 ? 23.681 8.788 56.566 1.00 46.88 821 ASN A N 1
ATOM 6450 C CA . ASN A 1 821 ? 23.969 7.644 57.459 1.00 46.88 821 ASN A CA 1
ATOM 6451 C C . ASN A 1 821 ? 24.865 6.498 56.944 1.00 46.88 821 ASN A C 1
ATOM 6453 O O . ASN A 1 821 ? 25.027 5.535 57.692 1.00 46.88 821 ASN A O 1
ATOM 6457 N N . ALA A 1 822 ? 25.475 6.566 55.760 1.00 40.34 822 ALA A N 1
ATOM 6458 C CA . ALA A 1 822 ? 26.393 5.502 55.340 1.00 40.34 822 ALA A CA 1
ATOM 6459 C C . ALA A 1 822 ? 27.798 5.650 55.969 1.00 40.34 822 ALA A C 1
ATOM 6461 O O . ALA A 1 822 ? 28.483 6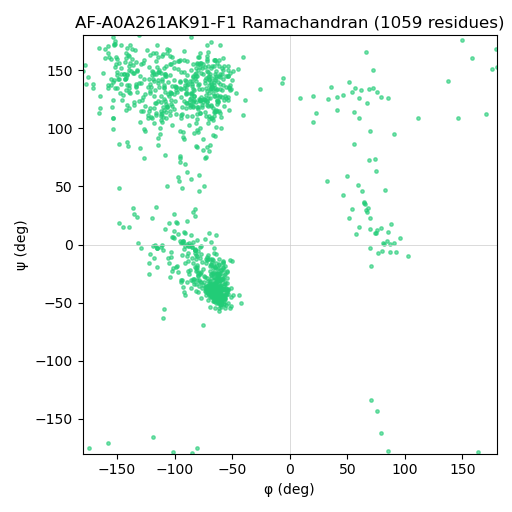.646 55.732 1.00 40.34 822 ALA A O 1
ATOM 6462 N N . LEU A 1 823 ? 28.232 4.660 56.759 1.00 45.81 823 LEU A N 1
ATOM 6463 C CA . LEU A 1 823 ? 29.624 4.546 57.231 1.00 45.81 823 LEU A CA 1
ATOM 6464 C C . LEU A 1 823 ? 30.527 3.849 56.193 1.00 45.81 823 LEU A C 1
ATOM 6466 O O . LEU A 1 823 ? 31.742 3.999 56.247 1.00 45.81 823 LEU A O 1
ATOM 6470 N N . ASP A 1 824 ? 29.920 3.179 55.211 1.00 55.69 824 ASP A N 1
ATOM 6471 C CA . ASP A 1 824 ? 30.561 2.195 54.332 1.00 55.69 824 ASP A CA 1
ATOM 6472 C C . ASP A 1 824 ? 30.788 2.751 52.908 1.00 55.69 824 ASP A C 1
ATOM 6474 O O . ASP A 1 824 ? 30.372 2.156 51.913 1.00 55.69 824 ASP A O 1
ATOM 6478 N N . TYR A 1 825 ? 31.387 3.943 52.800 1.00 63.44 825 TYR A N 1
ATOM 6479 C CA . TYR A 1 825 ? 31.762 4.563 51.518 1.00 63.44 825 TYR A CA 1
ATOM 6480 C C . TYR A 1 825 ? 33.194 5.089 51.579 1.00 63.44 825 TYR A C 1
ATOM 6482 O O . TYR A 1 825 ? 33.544 5.836 52.496 1.00 63.44 825 TYR A O 1
ATOM 6490 N N . CYS A 1 826 ? 33.980 4.755 50.559 1.00 69.19 826 CYS A N 1
ATOM 6491 C CA . CYS A 1 826 ? 35.376 5.152 50.424 1.00 69.19 826 CYS A CA 1
ATOM 6492 C C . CYS A 1 826 ? 35.586 6.091 49.236 1.00 69.19 826 CYS A C 1
ATOM 6494 O O . CYS A 1 826 ? 34.742 6.185 48.340 1.00 69.19 826 CYS A O 1
ATOM 6496 N N . ILE A 1 827 ? 36.711 6.809 49.249 1.00 73.56 827 ILE A N 1
ATOM 6497 C CA . ILE A 1 827 ? 37.070 7.739 48.181 1.00 73.56 827 ILE A CA 1
ATOM 6498 C C . ILE A 1 827 ? 37.821 6.973 47.085 1.00 73.56 827 ILE A C 1
ATOM 6500 O O . ILE A 1 827 ? 38.865 6.371 47.344 1.00 73.56 827 ILE A O 1
ATOM 6504 N N . SER A 1 828 ? 37.291 7.024 45.863 1.00 78.56 828 SER A N 1
ATOM 6505 C CA . SER A 1 828 ? 38.006 6.628 44.646 1.00 78.56 828 SER A CA 1
ATOM 6506 C C . SER A 1 828 ? 38.351 7.877 43.830 1.00 78.56 828 SER A C 1
ATOM 6508 O O . SER A 1 828 ? 37.627 8.879 43.864 1.00 78.56 828 SER A O 1
ATOM 6510 N N . MET A 1 829 ? 39.486 7.837 43.139 1.00 81.62 829 MET A N 1
ATOM 6511 C CA . MET A 1 829 ? 39.992 8.895 42.266 1.00 81.62 829 MET A CA 1
ATOM 6512 C C . MET A 1 829 ? 39.948 8.413 40.819 1.00 81.62 829 MET A C 1
ATOM 6514 O O . MET A 1 829 ? 40.491 7.358 40.495 1.00 81.62 829 MET A O 1
ATOM 6518 N N . ASP A 1 830 ? 39.329 9.199 39.943 1.00 79.62 830 ASP A N 1
ATOM 6519 C CA . ASP A 1 830 ? 39.230 8.857 38.527 1.00 79.62 830 ASP A CA 1
ATOM 6520 C C . ASP A 1 830 ? 40.541 9.175 37.793 1.00 79.62 830 ASP A C 1
ATOM 6522 O O . ASP A 1 830 ? 41.134 10.240 37.975 1.00 79.62 830 ASP A O 1
ATOM 6526 N N . LEU A 1 831 ? 41.025 8.245 36.975 1.00 75.81 831 LEU A N 1
ATOM 6527 C CA . LEU A 1 831 ? 42.250 8.370 36.184 1.00 75.81 831 LEU A CA 1
ATOM 6528 C C . LEU A 1 831 ? 41.988 8.361 34.668 1.00 75.81 831 LEU A C 1
ATOM 6530 O O . LEU A 1 831 ? 42.929 8.538 33.889 1.00 75.81 831 LEU A O 1
ATOM 6534 N N . THR A 1 832 ? 40.729 8.186 34.261 1.00 72.94 832 THR A N 1
ATOM 6535 C CA . THR A 1 832 ? 40.260 8.178 32.869 1.00 72.94 832 THR A CA 1
ATOM 6536 C C . THR A 1 832 ? 40.611 9.496 32.176 1.00 72.94 832 THR A C 1
ATOM 6538 O O . THR A 1 832 ? 40.515 10.569 32.775 1.00 72.94 832 THR A O 1
ATOM 6541 N N . ALA A 1 833 ? 40.993 9.457 30.898 1.00 59.19 833 ALA A N 1
ATOM 6542 C CA . ALA A 1 833 ? 41.154 10.668 30.093 1.00 59.19 833 ALA A CA 1
ATOM 6543 C C . ALA A 1 833 ? 39.827 11.451 29.983 1.00 59.19 833 ALA A C 1
ATOM 6545 O O . ALA A 1 833 ? 38.871 10.985 29.368 1.00 59.19 833 ALA A O 1
ATOM 6546 N N . GLY A 1 834 ? 39.765 12.648 30.577 1.00 58.00 834 GLY A N 1
ATOM 6547 C CA . GLY A 1 834 ? 38.573 13.501 30.559 1.00 58.00 834 GLY A CA 1
ATOM 6548 C C . GLY A 1 834 ? 38.593 14.607 31.625 1.00 58.00 834 GLY A C 1
ATOM 6549 O O . GLY A 1 834 ? 39.555 14.707 32.391 1.00 58.00 834 GLY A O 1
ATOM 6550 N N . PRO A 1 835 ? 37.529 15.430 31.722 1.00 55.50 835 PRO A N 1
ATOM 6551 C CA . PRO A 1 835 ? 37.443 16.548 32.676 1.00 55.50 835 PRO A CA 1
ATOM 6552 C C . PRO A 1 835 ? 37.432 16.108 34.151 1.00 55.50 835 PRO A C 1
ATOM 6554 O O . PRO A 1 835 ? 37.761 16.893 35.039 1.00 55.50 835 PRO A O 1
ATOM 6557 N N . TRP A 1 836 ? 37.101 14.841 34.417 1.00 65.38 836 TRP A N 1
ATOM 6558 C CA . TRP A 1 836 ? 37.117 14.238 35.754 1.00 65.38 836 TRP A CA 1
ATOM 6559 C C . TRP A 1 836 ? 38.482 13.655 36.142 1.00 65.38 836 TRP A C 1
ATOM 6561 O O . TRP A 1 836 ? 38.630 13.132 37.243 1.00 65.38 836 TRP A O 1
ATOM 6571 N N . ARG A 1 837 ? 39.508 13.755 35.284 1.00 73.81 837 ARG A N 1
ATOM 6572 C CA . ARG A 1 837 ? 40.812 13.145 35.556 1.00 73.81 837 ARG A CA 1
ATOM 6573 C C . ARG A 1 837 ? 41.479 13.746 36.792 1.00 73.81 837 ARG A C 1
ATOM 6575 O O . ARG A 1 837 ? 41.789 14.935 36.876 1.00 73.81 837 ARG A O 1
ATOM 6582 N N . GLY A 1 838 ? 41.749 12.878 37.754 1.00 67.06 838 GLY A N 1
ATOM 6583 C CA . GLY A 1 838 ? 42.249 13.211 39.074 1.00 67.06 838 GLY A CA 1
ATOM 6584 C C . GLY A 1 838 ? 41.239 13.932 39.963 1.00 67.06 838 GLY A C 1
ATOM 6585 O O . GLY A 1 838 ? 41.677 14.652 40.857 1.00 67.06 838 GLY A O 1
ATOM 6586 N N . LYS A 1 839 ? 39.934 13.795 39.702 1.00 78.25 839 LYS A N 1
ATOM 6587 C CA . LYS A 1 839 ? 38.850 14.187 40.610 1.00 78.25 839 LYS A CA 1
ATOM 6588 C C . LYS A 1 839 ? 38.391 12.989 41.442 1.00 78.25 839 LYS A C 1
ATOM 6590 O O . LYS A 1 839 ? 38.686 11.843 41.106 1.00 78.25 839 LYS A O 1
ATOM 6595 N N . TYR A 1 840 ? 37.748 13.267 42.571 1.00 81.38 840 TYR A N 1
ATOM 6596 C CA . TYR A 1 840 ? 37.384 12.267 43.575 1.00 81.38 840 TYR A CA 1
ATOM 6597 C C . TYR A 1 840 ? 35.870 12.055 43.648 1.00 81.38 840 TYR A C 1
ATOM 6599 O O . TYR A 1 840 ? 35.093 13.006 43.532 1.00 81.38 840 TYR A O 1
ATOM 6607 N N . LYS A 1 841 ? 35.450 10.829 43.964 1.00 79.62 841 LYS A N 1
ATOM 6608 C CA . LYS A 1 841 ? 34.050 10.470 44.224 1.00 79.62 841 LYS A CA 1
ATOM 6609 C C . LYS A 1 841 ? 33.913 9.456 45.352 1.00 79.62 841 LYS A C 1
ATOM 6611 O O . LYS A 1 841 ? 34.855 8.737 45.683 1.00 79.62 841 LYS A O 1
ATOM 6616 N N . TYR A 1 842 ? 32.712 9.386 45.922 1.00 72.06 842 TYR A N 1
ATOM 6617 C CA . TYR A 1 842 ? 32.347 8.334 46.863 1.00 72.06 842 TYR A CA 1
ATOM 6618 C C . TYR A 1 842 ? 31.837 7.087 46.145 1.00 72.06 842 TYR A C 1
ATOM 6620 O O . TYR A 1 842 ? 30.867 7.160 45.392 1.00 72.06 842 TYR A O 1
ATOM 6628 N N . LEU A 1 843 ? 32.435 5.934 46.452 1.00 67.88 843 LEU A N 1
ATOM 6629 C CA . LEU A 1 843 ? 31.960 4.617 46.023 1.00 67.88 843 LEU A CA 1
ATOM 6630 C C . LEU A 1 843 ? 31.640 3.729 47.243 1.00 67.88 843 LEU A C 1
ATOM 6632 O O . LEU A 1 843 ? 32.272 3.890 48.293 1.00 67.88 843 LEU A O 1
ATOM 6636 N N . PRO A 1 844 ? 30.661 2.806 47.139 1.00 63.88 844 PRO A N 1
ATOM 6637 C CA . PRO A 1 844 ? 30.354 1.845 48.198 1.00 63.88 844 PRO A CA 1
ATOM 6638 C C . PRO A 1 844 ? 31.552 0.957 48.547 1.00 63.88 844 PRO A C 1
ATOM 6640 O O . PRO A 1 844 ? 32.333 0.578 47.677 1.00 63.88 844 PRO A O 1
ATOM 6643 N N . PHE A 1 845 ? 31.668 0.578 49.816 1.00 55.12 845 PHE A N 1
ATOM 6644 C CA . PHE A 1 845 ? 32.785 -0.214 50.338 1.00 55.12 845 PHE A CA 1
ATOM 6645 C C . PHE A 1 845 ? 32.932 -1.619 49.724 1.00 55.12 845 PHE A C 1
ATOM 6647 O O . PHE A 1 845 ? 34.028 -2.175 49.676 1.00 55.12 845 PHE A O 1
ATOM 6654 N N . ASP A 1 846 ? 31.831 -2.204 49.249 1.00 51.69 846 ASP A N 1
ATOM 6655 C CA . ASP A 1 846 ? 31.802 -3.512 48.595 1.00 51.69 846 ASP A CA 1
ATOM 6656 C C . ASP A 1 846 ? 32.117 -3.463 47.090 1.00 51.69 846 ASP A C 1
ATOM 6658 O O . ASP A 1 846 ? 32.193 -4.522 46.457 1.00 51.69 846 ASP A O 1
ATOM 6662 N N . HIS A 1 847 ? 32.331 -2.264 46.535 1.00 58.03 847 HIS A N 1
ATOM 6663 C CA . HIS A 1 847 ? 32.777 -2.061 45.162 1.00 58.03 847 HIS A CA 1
ATOM 6664 C C . HIS A 1 847 ? 34.200 -2.601 44.946 1.00 58.03 847 HIS A C 1
ATOM 6666 O O . HIS A 1 847 ? 34.992 -2.711 45.881 1.00 58.03 847 HIS A O 1
ATOM 6672 N N . VAL A 1 848 ? 34.513 -2.967 43.705 1.00 44.56 848 VAL A N 1
ATOM 6673 C CA . VAL A 1 848 ? 35.753 -3.654 43.328 1.00 44.56 848 VAL A CA 1
ATOM 6674 C C . VAL A 1 848 ? 36.453 -2.805 42.272 1.00 44.56 848 VAL A C 1
ATOM 6676 O O . VAL A 1 848 ? 35.939 -2.678 41.166 1.00 44.56 848 VAL A O 1
ATOM 6679 N N . ASP A 1 849 ? 37.595 -2.219 42.626 1.00 54.34 849 ASP A N 1
ATOM 6680 C CA . ASP A 1 849 ? 38.286 -1.175 41.851 1.00 54.34 849 ASP A CA 1
ATOM 6681 C C . ASP A 1 849 ? 39.814 -1.378 41.921 1.00 54.34 849 ASP A C 1
ATOM 6683 O O . ASP A 1 849 ? 40.303 -2.164 42.740 1.00 54.34 849 ASP A O 1
ATOM 6687 N N . GLU A 1 850 ? 40.589 -0.725 41.052 1.00 54.47 850 GLU A N 1
ATOM 6688 C CA . GLU A 1 850 ? 42.058 -0.774 41.141 1.00 54.47 850 GLU A CA 1
ATOM 6689 C C . GLU A 1 850 ? 42.565 0.051 42.347 1.00 54.47 850 GLU A C 1
ATOM 6691 O O . GLU A 1 850 ? 41.808 0.752 43.020 1.00 54.47 850 GLU A O 1
ATOM 6696 N N . PHE A 1 851 ? 43.861 -0.014 42.674 1.00 49.88 851 PHE A N 1
ATOM 6697 C CA . PHE A 1 851 ? 44.419 0.801 43.761 1.00 49.88 851 PHE A CA 1
ATOM 6698 C C . PHE A 1 851 ? 45.903 1.147 43.579 1.00 49.88 851 PHE A C 1
ATOM 6700 O O . PHE A 1 851 ? 46.688 0.417 42.960 1.00 49.88 851 PHE A O 1
ATOM 6707 N N . LEU A 1 852 ? 46.289 2.283 44.167 1.00 46.59 852 LEU A N 1
ATOM 6708 C CA . LEU A 1 852 ? 47.677 2.717 44.313 1.00 46.59 852 LEU A CA 1
ATOM 6709 C C . LEU A 1 852 ? 48.139 2.543 45.761 1.00 46.59 852 LEU A C 1
ATOM 6711 O O . LEU A 1 852 ? 47.436 2.906 46.708 1.00 46.59 852 LEU A O 1
ATOM 6715 N N . GLN A 1 853 ? 49.380 2.088 45.928 1.00 54.19 853 GLN A N 1
ATOM 6716 C CA . GLN A 1 853 ? 50.078 2.125 47.213 1.00 54.19 853 GLN A CA 1
ATOM 6717 C C . GLN A 1 853 ? 51.273 3.079 47.164 1.00 54.19 853 GLN A C 1
ATOM 6719 O O . GLN A 1 853 ? 51.932 3.220 46.127 1.00 54.19 853 GLN A O 1
ATOM 6724 N N . ASN A 1 854 ? 51.574 3.702 48.305 1.00 44.19 854 ASN A N 1
ATOM 6725 C CA . ASN A 1 854 ? 52.858 4.340 48.560 1.00 44.19 854 ASN A CA 1
ATOM 6726 C C . ASN A 1 854 ? 53.588 3.642 49.714 1.00 44.19 854 ASN A C 1
ATOM 6728 O O . ASN A 1 854 ? 52.990 2.970 50.553 1.00 44.19 854 ASN A O 1
ATOM 6732 N N . LYS A 1 855 ? 54.908 3.816 49.753 1.00 48.75 855 LYS A N 1
ATOM 6733 C CA . LYS A 1 855 ? 55.714 3.588 50.955 1.00 48.75 855 LYS A CA 1
ATOM 6734 C C . LYS A 1 855 ? 56.606 4.787 51.211 1.00 48.75 855 LYS A C 1
ATOM 6736 O O . LYS A 1 855 ? 57.115 5.395 50.261 1.00 48.75 855 LYS A O 1
ATOM 6741 N N . THR A 1 856 ? 56.822 5.102 52.486 1.00 42.72 856 THR A N 1
ATOM 6742 C CA . THR A 1 856 ? 57.938 5.969 52.861 1.00 42.72 856 THR A CA 1
ATOM 6743 C C . THR A 1 856 ? 59.230 5.155 52.804 1.00 42.72 856 THR A C 1
ATOM 6745 O O . THR A 1 856 ? 59.215 3.926 52.894 1.00 42.72 856 THR A O 1
ATOM 6748 N N . PHE A 1 857 ? 60.367 5.828 52.629 1.00 32.19 857 PHE A N 1
ATOM 6749 C CA . PHE A 1 857 ? 61.665 5.168 52.451 1.00 32.19 857 PHE A CA 1
ATOM 6750 C C . PHE A 1 857 ? 62.055 4.237 53.623 1.00 32.19 857 PHE A C 1
ATOM 6752 O O . PHE A 1 857 ? 62.827 3.300 53.429 1.00 32.19 857 PHE A O 1
ATOM 6759 N N . ASN A 1 858 ? 61.478 4.442 54.813 1.00 35.81 858 ASN A N 1
ATOM 6760 C CA . ASN A 1 858 ? 61.749 3.637 56.006 1.00 35.81 858 ASN A CA 1
ATOM 6761 C C . ASN A 1 858 ? 60.950 2.313 56.066 1.00 35.81 858 ASN A C 1
ATOM 6763 O O . ASN A 1 858 ? 61.384 1.388 56.747 1.00 35.81 858 ASN A O 1
ATOM 6767 N N . ASP A 1 859 ? 59.845 2.168 55.320 1.00 36.66 859 ASP A N 1
ATOM 6768 C CA . ASP A 1 859 ? 58.918 1.014 55.415 1.00 36.66 859 ASP A CA 1
ATOM 6769 C C . ASP A 1 859 ? 59.263 -0.145 54.448 1.00 36.66 859 ASP A C 1
ATOM 6771 O O . ASP A 1 859 ? 58.478 -1.076 54.214 1.00 36.66 859 ASP A O 1
ATOM 6775 N N . ILE A 1 860 ? 60.433 -0.067 53.808 1.00 37.69 860 ILE A N 1
ATOM 6776 C CA . ILE A 1 860 ? 60.862 -0.971 52.727 1.00 37.69 860 ILE A CA 1
ATOM 6777 C C . ILE A 1 860 ? 61.595 -2.221 53.261 1.00 37.69 860 ILE A C 1
ATOM 6779 O O . ILE A 1 860 ? 61.788 -3.183 52.518 1.00 37.69 860 ILE A O 1
ATOM 6783 N N . LEU A 1 861 ? 61.943 -2.272 54.552 1.00 30.70 861 LEU A N 1
ATOM 6784 C CA . LEU A 1 861 ? 62.805 -3.330 55.099 1.00 30.70 861 LEU A CA 1
ATOM 6785 C C . LEU A 1 861 ? 62.095 -4.669 55.410 1.00 30.70 861 LEU A C 1
ATOM 6787 O O . LEU A 1 861 ? 62.770 -5.692 55.491 1.00 30.70 861 LEU A O 1
ATOM 6791 N N . GLU A 1 862 ? 60.762 -4.703 55.558 1.00 31.59 862 GLU A N 1
ATOM 6792 C CA . GLU A 1 862 ? 60.083 -5.824 56.249 1.00 31.59 862 GLU A CA 1
ATOM 6793 C C . GLU A 1 862 ? 59.202 -6.757 55.383 1.00 31.59 862 GLU A C 1
ATOM 6795 O O . GLU A 1 862 ? 58.692 -7.754 55.883 1.00 31.59 862 GLU A O 1
ATOM 6800 N N . MET A 1 863 ? 59.045 -6.510 54.073 1.00 27.45 863 MET A N 1
ATOM 6801 C CA . MET A 1 863 ? 58.182 -7.335 53.190 1.00 27.45 863 MET A CA 1
ATOM 6802 C C . MET A 1 863 ? 58.918 -8.078 52.064 1.00 27.45 863 MET A C 1
ATOM 6804 O O . MET A 1 863 ? 58.371 -8.331 50.992 1.00 27.45 863 MET A O 1
ATOM 6808 N N . SER A 1 864 ? 60.166 -8.481 52.305 1.00 27.62 864 SER A N 1
ATOM 6809 C CA . SER A 1 864 ? 60.930 -9.330 51.382 1.00 27.62 864 SER A CA 1
ATOM 6810 C C . SER A 1 864 ? 60.846 -10.824 51.744 1.00 27.62 864 SER A C 1
ATOM 6812 O O . SER A 1 864 ? 61.818 -11.400 52.229 1.00 27.62 864 SER A O 1
ATOM 6814 N N . GLN A 1 865 ? 59.706 -11.490 51.482 1.00 27.06 865 GLN A N 1
ATOM 6815 C CA . GLN A 1 865 ? 59.640 -12.966 51.391 1.00 27.06 865 GLN A CA 1
ATOM 6816 C C . GLN A 1 865 ? 58.294 -13.521 50.876 1.00 27.06 865 GLN A C 1
ATOM 6818 O O . GLN A 1 865 ? 57.254 -13.196 51.433 1.00 27.06 865 GLN A O 1
ATOM 6823 N N . LYS A 1 866 ? 58.374 -14.494 49.939 1.00 26.66 866 LYS A N 1
ATOM 6824 C CA . LYS A 1 866 ? 57.300 -15.390 49.414 1.00 26.66 866 LYS A CA 1
ATOM 6825 C C . LYS A 1 866 ? 56.257 -14.712 48.485 1.00 26.66 866 LYS A C 1
ATOM 6827 O O . LYS A 1 866 ? 55.777 -13.642 48.803 1.00 26.66 866 LYS A O 1
ATOM 6832 N N . PHE A 1 867 ? 55.845 -15.266 47.332 1.00 23.92 867 PHE A N 1
ATOM 6833 C CA . PHE A 1 867 ? 56.139 -16.552 46.655 1.00 23.92 867 PHE A CA 1
ATOM 6834 C C . PHE A 1 867 ? 56.278 -16.371 45.115 1.00 23.92 867 PHE A C 1
ATOM 6836 O O . PHE A 1 867 ? 55.874 -15.352 44.568 1.00 23.92 867 PHE A O 1
ATOM 6843 N N . GLN A 1 868 ? 56.869 -17.350 44.410 1.00 26.94 868 GLN A N 1
ATOM 6844 C CA . GLN A 1 868 ? 57.237 -17.294 42.976 1.00 26.94 868 GLN A CA 1
ATOM 6845 C C . GLN A 1 868 ? 56.545 -18.357 42.085 1.00 26.94 868 GLN A C 1
ATOM 6847 O O . GLN A 1 868 ? 56.188 -19.418 42.589 1.00 26.94 868 GLN A O 1
ATOM 6852 N N . ARG A 1 869 ? 56.613 -18.127 40.748 1.00 26.38 869 ARG A N 1
ATOM 6853 C CA . ARG A 1 869 ? 56.475 -19.076 39.596 1.00 26.38 869 ARG A CA 1
ATOM 6854 C C . ARG A 1 869 ? 55.062 -19.613 39.296 1.00 26.38 869 ARG A C 1
ATOM 6856 O O . ARG A 1 869 ? 54.286 -19.820 40.211 1.00 26.38 869 ARG A O 1
ATOM 6863 N N . ALA A 1 870 ? 54.676 -19.954 38.056 1.00 24.39 870 ALA A N 1
ATOM 6864 C CA . ALA A 1 870 ? 55.193 -19.788 36.669 1.00 24.39 870 ALA A CA 1
ATOM 6865 C C . ALA A 1 870 ? 53.977 -20.008 35.714 1.00 24.39 870 ALA A C 1
ATOM 6867 O O . ALA A 1 870 ? 52.991 -20.584 36.159 1.00 24.39 870 ALA A O 1
ATOM 6868 N N . ARG A 1 871 ? 53.892 -19.604 34.436 1.00 23.78 871 ARG A N 1
ATOM 6869 C CA . ARG A 1 871 ? 54.778 -19.674 33.247 1.00 23.78 871 ARG A CA 1
ATOM 6870 C C . ARG A 1 871 ? 54.432 -18.478 32.332 1.00 23.78 871 ARG A C 1
ATOM 6872 O O . ARG A 1 871 ? 53.268 -18.107 32.297 1.00 23.78 871 ARG A O 1
ATOM 6879 N N . TYR A 1 872 ? 55.335 -17.768 31.657 1.00 22.47 872 TYR A N 1
ATOM 6880 C CA . TYR A 1 872 ? 56.517 -18.116 30.842 1.00 22.47 872 TYR A CA 1
ATOM 6881 C C . TYR A 1 872 ? 56.214 -18.319 29.346 1.00 22.47 872 TYR A C 1
ATOM 6883 O O . TYR A 1 872 ? 55.840 -19.420 28.943 1.00 22.47 872 TYR A O 1
ATOM 6891 N N . LEU A 1 873 ? 56.423 -17.220 28.599 1.00 25.30 873 LEU A N 1
ATOM 6892 C CA . LEU A 1 873 ? 56.971 -17.023 27.236 1.00 25.30 873 LEU A CA 1
ATOM 6893 C C . LEU A 1 873 ? 56.231 -15.823 26.604 1.00 25.30 873 LEU A C 1
ATOM 6895 O O . LEU A 1 873 ? 55.018 -15.877 26.447 1.00 25.30 873 LEU A O 1
ATOM 6899 N N . GLU A 1 874 ? 56.824 -14.638 26.400 1.00 27.05 874 GLU A N 1
ATOM 6900 C CA . GLU A 1 874 ? 58.046 -14.318 25.625 1.00 27.05 874 GLU A CA 1
ATOM 6901 C C . GLU A 1 874 ? 57.927 -14.853 24.186 1.00 27.05 874 GLU A C 1
ATOM 6903 O O . GLU A 1 874 ? 57.622 -16.017 23.964 1.00 27.05 874 GLU A O 1
ATOM 6908 N N . THR A 1 875 ? 58.207 -14.076 23.140 1.00 24.25 875 THR A N 1
ATOM 6909 C CA . THR A 1 875 ? 59.583 -13.661 22.839 1.00 24.25 875 THR A CA 1
ATOM 6910 C C . THR A 1 875 ? 59.588 -12.508 21.821 1.00 24.25 875 THR A C 1
ATOM 6912 O O . THR A 1 875 ? 59.287 -12.749 20.661 1.00 24.25 875 THR A O 1
ATOM 6915 N N . GLN A 1 876 ? 60.022 -11.318 22.276 1.00 24.92 876 GLN A N 1
ATOM 6916 C CA . GLN A 1 876 ? 60.927 -10.368 21.580 1.00 24.92 876 GLN A CA 1
ATOM 6917 C C . GLN A 1 876 ? 60.460 -9.653 20.283 1.00 24.92 876 GLN A C 1
ATOM 6919 O O . GLN A 1 876 ? 59.557 -10.119 19.607 1.00 24.92 876 GLN A O 1
ATOM 6924 N N . GLN A 1 877 ? 61.109 -8.589 19.776 1.00 25.17 877 GLN A N 1
ATOM 6925 C CA . GLN A 1 877 ? 61.871 -7.416 20.294 1.00 25.17 877 GLN A CA 1
ATOM 6926 C C . GLN A 1 877 ? 62.349 -6.616 19.041 1.00 25.17 877 GLN A C 1
ATOM 6928 O O . GLN A 1 877 ? 62.341 -7.185 17.954 1.00 25.17 877 GLN A O 1
ATOM 6933 N N . GLN A 1 878 ? 62.862 -5.379 19.211 1.00 25.06 878 GLN A N 1
ATOM 6934 C CA . GLN A 1 878 ? 63.542 -4.506 18.212 1.00 25.06 878 GLN A CA 1
ATOM 6935 C C . GLN A 1 878 ? 62.583 -3.648 17.352 1.00 25.06 878 GLN A C 1
ATOM 6937 O O . GLN A 1 878 ? 61.674 -4.194 16.743 1.00 25.06 878 GLN A O 1
ATOM 6942 N N . LEU A 1 879 ? 62.699 -2.312 17.237 1.00 25.58 879 LEU A N 1
ATOM 6943 C CA . LEU A 1 879 ? 63.586 -1.267 17.816 1.00 25.58 879 LEU A CA 1
ATOM 6944 C C . LEU A 1 879 ? 62.677 -0.091 18.275 1.00 25.58 879 LEU A C 1
ATOM 6946 O O . LEU A 1 879 ? 61.673 0.148 17.616 1.00 25.58 879 LEU A O 1
ATOM 6950 N N . SER A 1 880 ? 62.808 0.599 19.417 1.00 24.28 880 SER A N 1
ATOM 6951 C C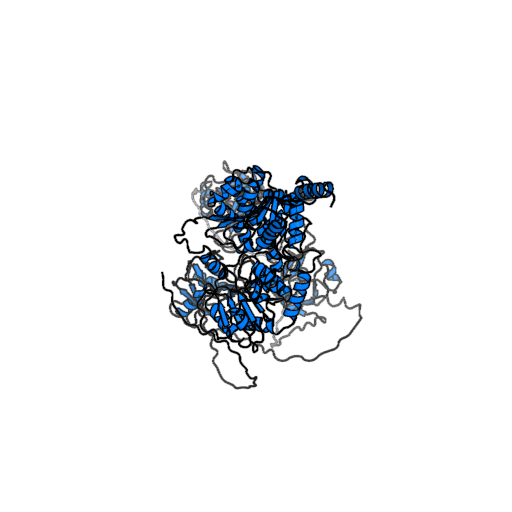A . SER A 1 880 ? 63.923 1.322 20.072 1.00 24.28 880 SER A CA 1
ATOM 6952 C C . SER A 1 880 ? 64.375 2.627 19.383 1.00 24.28 880 SER A C 1
ATOM 6954 O O . SER A 1 880 ? 65.192 2.580 18.470 1.00 24.28 880 SER A O 1
ATOM 6956 N N . ASP A 1 881 ? 63.859 3.747 19.911 1.00 25.64 881 ASP A N 1
ATOM 6957 C CA . ASP A 1 881 ? 64.417 5.111 20.043 1.00 25.64 881 ASP A CA 1
ATOM 6958 C C . ASP A 1 881 ? 65.224 5.788 18.917 1.00 25.64 881 ASP A C 1
ATOM 6960 O O . ASP A 1 881 ? 66.324 5.359 18.578 1.00 25.64 881 ASP A O 1
ATOM 6964 N N . ALA A 1 882 ? 64.790 7.008 18.550 1.00 23.98 882 ALA A N 1
ATOM 6965 C CA . ALA A 1 882 ? 65.637 8.213 18.622 1.00 23.98 882 ALA A CA 1
ATOM 6966 C C . ALA A 1 882 ? 64.829 9.537 18.568 1.00 23.98 882 ALA A C 1
ATOM 6968 O O . ALA A 1 882 ? 63.824 9.644 17.871 1.00 23.98 882 ALA A O 1
ATOM 6969 N N . SER A 1 883 ? 65.344 10.558 19.269 1.00 26.95 883 SER A N 1
ATOM 6970 C CA . SER A 1 883 ? 65.068 12.007 19.136 1.00 26.95 883 SER A CA 1
ATOM 6971 C C . SER A 1 883 ? 63.618 12.525 19.233 1.00 26.95 883 SER A C 1
ATOM 6973 O O . SER A 1 883 ? 62.994 12.867 18.232 1.00 26.95 883 SER A O 1
ATOM 6975 N N . GLN A 1 884 ? 63.177 12.790 20.466 1.00 24.67 884 GLN A N 1
ATOM 6976 C CA . GLN A 1 884 ? 62.500 14.056 20.783 1.00 24.67 884 GLN A CA 1
ATOM 6977 C C . GLN A 1 884 ? 63.590 15.096 21.114 1.00 24.67 884 GLN A C 1
ATOM 6979 O O . GLN A 1 884 ? 64.365 14.846 22.039 1.00 24.67 884 GLN A O 1
ATOM 6984 N N . PRO A 1 885 ? 63.708 16.224 20.393 1.00 26.62 885 PRO A N 1
ATOM 6985 C CA . PRO A 1 885 ? 64.420 17.392 20.893 1.00 26.62 885 PRO A CA 1
ATOM 6986 C C . PRO A 1 885 ? 63.481 18.237 21.765 1.00 26.62 885 PRO A C 1
ATOM 6988 O O . PRO A 1 885 ? 62.382 18.585 21.335 1.00 26.62 885 PRO A O 1
ATOM 6991 N N . ASP A 1 886 ? 63.931 18.608 22.965 1.00 28.31 886 ASP A N 1
ATOM 6992 C CA . ASP A 1 886 ? 63.282 19.660 23.751 1.00 28.31 886 ASP A CA 1
ATOM 6993 C C . ASP A 1 886 ? 63.202 20.951 22.925 1.00 28.31 886 ASP A C 1
ATOM 6995 O O . ASP A 1 886 ? 64.221 21.462 22.454 1.00 28.31 886 ASP A O 1
ATOM 6999 N N . LEU A 1 887 ? 62.000 21.514 22.799 1.00 23.36 887 LEU A N 1
ATOM 7000 C CA . LEU A 1 887 ? 61.791 22.842 22.227 1.00 23.36 887 LEU A CA 1
ATOM 7001 C C . LEU A 1 887 ? 60.989 23.709 23.199 1.00 23.36 887 LEU A C 1
ATOM 7003 O O . LEU A 1 887 ? 59.812 24.009 23.019 1.00 23.36 887 LEU A O 1
ATOM 7007 N N . VAL A 1 888 ? 61.684 24.133 24.255 1.00 30.00 888 VAL A N 1
ATOM 7008 C CA . VAL A 1 888 ? 61.317 25.339 24.996 1.00 30.00 888 VAL A CA 1
ATOM 7009 C C . VAL A 1 888 ? 61.623 26.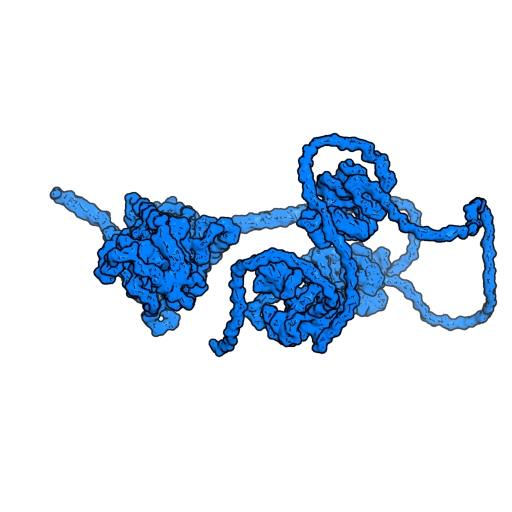538 24.103 1.00 30.00 888 VAL A C 1
ATOM 7011 O O . VAL A 1 888 ? 62.791 26.870 23.916 1.00 30.00 888 VAL A O 1
ATOM 7014 N N . LEU A 1 889 ? 60.595 27.229 23.614 1.00 24.88 889 LEU A N 1
ATOM 7015 C CA . LEU A 1 889 ? 60.714 28.635 23.232 1.00 24.88 889 LEU A CA 1
ATOM 7016 C C . LEU A 1 889 ? 59.477 29.421 23.666 1.00 24.88 889 LEU A C 1
ATOM 7018 O O . LEU A 1 889 ? 58.340 29.032 23.412 1.00 24.88 889 LEU A O 1
ATOM 7022 N N . ALA A 1 890 ? 59.740 30.540 24.335 1.00 27.11 890 ALA A N 1
ATOM 7023 C CA . ALA A 1 890 ? 58.762 31.578 24.612 1.00 27.11 890 ALA A CA 1
ATOM 7024 C C . ALA A 1 890 ? 58.569 32.473 23.378 1.00 27.11 890 ALA A C 1
ATOM 7026 O O . ALA A 1 890 ? 59.453 32.558 22.525 1.00 27.11 890 ALA A O 1
ATOM 7027 N N . ALA A 1 891 ? 57.462 33.212 23.346 1.00 27.56 891 ALA A N 1
ATOM 7028 C CA . ALA A 1 891 ? 57.277 34.334 22.434 1.00 27.56 891 ALA A CA 1
ATOM 7029 C C . ALA A 1 891 ? 56.551 35.489 23.144 1.00 27.56 891 ALA A C 1
ATOM 7031 O O . ALA A 1 891 ? 55.340 35.651 23.023 1.00 27.56 891 ALA A O 1
ATOM 7032 N N . GLU A 1 892 ? 57.310 36.334 23.847 1.00 33.56 892 GLU A N 1
ATOM 7033 C CA . GLU A 1 892 ? 56.927 37.745 23.995 1.00 33.56 892 GLU A CA 1
ATOM 7034 C C . GLU A 1 892 ? 57.120 38.419 22.624 1.00 33.56 892 GLU A C 1
ATOM 7036 O O . GLU A 1 892 ? 58.155 39.020 22.339 1.00 33.56 892 GLU A O 1
ATOM 7041 N N . GLY A 1 893 ? 56.145 38.239 21.731 1.00 35.66 893 GLY A N 1
ATOM 7042 C CA . GLY A 1 893 ? 56.085 38.918 20.439 1.00 35.66 893 GLY A CA 1
ATOM 7043 C C . GLY A 1 893 ? 55.324 40.235 20.561 1.00 35.66 893 GLY A C 1
ATOM 7044 O O . GLY A 1 893 ? 54.250 40.278 21.160 1.00 35.66 893 GLY A O 1
ATOM 7045 N N . ALA A 1 894 ? 55.854 41.316 19.986 1.00 40.25 894 ALA A N 1
ATOM 7046 C CA . ALA A 1 894 ? 55.134 42.585 19.923 1.00 40.25 894 ALA A CA 1
ATOM 7047 C C . ALA A 1 894 ? 53.910 42.440 19.004 1.00 40.25 894 ALA A C 1
ATOM 7049 O O . ALA A 1 894 ? 54.050 42.357 17.784 1.00 40.25 894 ALA A O 1
ATOM 7050 N N . VAL A 1 895 ? 52.716 42.396 19.597 1.00 46.16 895 VAL A N 1
ATOM 7051 C CA . VAL A 1 895 ? 51.463 42.278 18.848 1.00 46.16 895 VAL A CA 1
ATOM 7052 C C . VAL A 1 895 ? 51.250 43.543 18.012 1.00 46.16 895 VAL A C 1
ATOM 7054 O O . VAL A 1 895 ? 51.314 44.658 18.538 1.00 46.16 895 VAL A O 1
ATOM 7057 N N . LEU A 1 896 ? 51.008 43.384 16.708 1.00 54.31 896 LEU A N 1
ATOM 7058 C CA . LEU A 1 896 ? 50.670 44.508 15.834 1.00 54.31 896 LEU A CA 1
ATOM 7059 C C . LEU A 1 896 ? 49.322 45.111 16.272 1.00 54.31 896 LEU A C 1
ATOM 7061 O O . LEU A 1 896 ? 48.385 44.355 16.536 1.00 54.31 896 LEU A O 1
ATOM 7065 N N . PRO A 1 897 ? 49.192 46.446 16.366 1.00 63.69 897 PRO A N 1
ATOM 7066 C CA . PRO A 1 897 ? 47.935 47.071 16.755 1.00 63.69 897 PRO A CA 1
ATOM 7067 C C . PRO A 1 897 ? 46.883 46.881 15.655 1.00 63.69 897 PRO A C 1
ATOM 7069 O O . PRO A 1 897 ? 47.170 47.116 14.482 1.00 63.69 897 PRO A O 1
ATOM 7072 N N . CYS A 1 898 ? 45.664 46.501 16.043 1.00 72.81 898 CYS A N 1
ATOM 7073 C CA . CYS A 1 898 ? 44.554 46.311 15.107 1.00 72.81 898 CYS A CA 1
ATOM 7074 C C . CYS A 1 898 ? 44.241 47.569 14.279 1.00 72.81 898 CYS A C 1
ATOM 7076 O O . CYS A 1 898 ? 44.421 48.701 14.744 1.00 72.81 898 CYS A O 1
ATOM 7078 N N . GLU A 1 899 ? 43.668 47.370 13.089 1.00 73.69 899 GLU A N 1
ATOM 7079 C CA . GLU A 1 899 ? 43.183 48.462 12.246 1.00 73.69 899 GLU A CA 1
ATOM 7080 C C . GLU A 1 899 ? 42.120 49.344 12.935 1.00 73.69 899 GLU A C 1
ATOM 7082 O O . GLU A 1 899 ? 41.438 48.956 13.889 1.00 73.69 899 GLU A O 1
ATOM 7087 N N . ALA A 1 900 ? 41.925 50.559 12.414 1.00 68.00 900 ALA A N 1
ATOM 7088 C CA . ALA A 1 900 ? 40.988 51.525 12.977 1.00 68.00 900 ALA A CA 1
ATOM 7089 C C . ALA A 1 900 ? 39.546 50.970 13.059 1.00 68.00 900 ALA A C 1
ATOM 7091 O O . ALA A 1 900 ? 38.906 50.639 12.058 1.00 68.00 900 ALA A O 1
ATOM 7092 N N . GLY A 1 901 ? 39.015 50.902 14.283 1.00 69.12 901 GLY A N 1
ATOM 7093 C CA . GLY A 1 901 ? 37.682 50.361 14.572 1.00 69.12 901 GLY A CA 1
ATOM 7094 C C . GLY A 1 901 ? 37.643 48.859 14.882 1.00 69.12 901 GLY A C 1
ATOM 7095 O O . GLY A 1 901 ? 36.558 48.344 15.142 1.00 69.12 901 GLY A O 1
ATOM 7096 N N . TRP A 1 902 ? 38.788 48.175 14.892 1.00 79.62 902 TRP A N 1
ATOM 7097 C CA . TRP A 1 902 ? 38.951 46.839 15.471 1.00 79.62 902 TRP A CA 1
ATOM 7098 C C . TRP A 1 902 ? 39.495 46.937 16.910 1.00 79.62 902 TRP A C 1
ATOM 7100 O O . TRP A 1 902 ? 40.062 47.957 17.319 1.00 79.62 902 TRP A O 1
ATOM 7110 N N . HIS A 1 903 ? 39.281 45.902 17.722 1.00 79.06 903 HIS A N 1
ATOM 7111 C CA . HIS A 1 903 ? 39.626 45.880 19.145 1.00 79.06 903 HIS A CA 1
ATOM 7112 C C . HIS A 1 903 ? 40.398 44.612 19.516 1.00 79.06 903 HIS A C 1
ATOM 7114 O O . HIS A 1 903 ? 39.917 43.505 19.299 1.00 79.06 903 HIS A O 1
ATOM 7120 N N . GLN A 1 904 ? 41.588 44.792 20.091 1.00 80.19 904 GLN A N 1
ATOM 7121 C CA . GLN A 1 904 ? 42.537 43.712 20.358 1.00 80.19 904 GLN A CA 1
ATOM 7122 C C . GLN A 1 904 ? 42.287 43.011 21.691 1.00 80.19 904 GLN A C 1
ATOM 7124 O O . GLN A 1 904 ? 42.258 43.681 22.727 1.00 80.19 904 GLN A O 1
ATOM 7129 N N . TYR A 1 905 ? 42.210 41.680 21.686 1.00 75.62 905 TYR A N 1
ATOM 7130 C CA . TYR A 1 905 ? 42.307 40.902 22.917 1.00 75.62 905 TYR A CA 1
ATOM 7131 C C . TYR A 1 905 ? 43.775 40.659 23.282 1.00 75.62 905 TYR A C 1
ATOM 7133 O O . TYR A 1 905 ? 44.537 40.087 22.508 1.00 75.62 905 TYR A O 1
ATOM 7141 N N . SER A 1 906 ? 44.192 41.062 24.484 1.00 62.38 906 SER A N 1
ATOM 7142 C CA . SER A 1 906 ? 45.597 40.976 24.909 1.00 62.38 906 SER A CA 1
ATOM 7143 C C . SER A 1 906 ? 46.090 39.557 25.223 1.00 62.38 906 SER A C 1
ATOM 7145 O O . SER A 1 906 ? 47.288 39.381 25.410 1.00 62.38 906 SER A O 1
ATOM 7147 N N . GLY A 1 907 ? 45.197 38.566 25.336 1.00 60.09 907 GLY A N 1
ATOM 7148 C CA . GLY A 1 907 ? 45.573 37.177 25.636 1.00 60.09 907 GLY A CA 1
ATOM 7149 C C . GLY A 1 907 ? 46.014 36.366 24.413 1.00 60.09 907 GLY A C 1
ATOM 7150 O O . GLY A 1 907 ? 46.851 35.481 24.553 1.00 60.09 907 GLY A O 1
ATOM 7151 N N . THR A 1 908 ? 45.484 36.682 23.228 1.00 64.31 908 THR A N 1
ATOM 7152 C CA . THR A 1 908 ? 45.792 35.998 21.952 1.00 64.31 908 THR A CA 1
ATOM 7153 C C . THR A 1 908 ? 46.341 36.941 20.881 1.00 64.31 908 THR A C 1
ATOM 7155 O O . THR A 1 908 ? 46.894 36.487 19.887 1.00 64.31 908 THR A O 1
ATOM 7158 N N . GLY A 1 909 ? 46.186 38.257 21.057 1.00 63.84 909 GLY A N 1
ATOM 7159 C CA . GLY A 1 909 ? 46.513 39.272 20.056 1.00 63.84 909 GLY A CA 1
ATOM 7160 C C . GLY A 1 909 ? 45.447 39.468 18.971 1.00 63.84 909 GLY A C 1
ATOM 7161 O O . GLY A 1 909 ? 45.573 40.404 18.179 1.00 63.84 909 GLY A O 1
ATOM 7162 N N . CYS A 1 910 ? 44.391 38.646 18.955 1.00 73.69 910 CYS A N 1
ATOM 7163 C CA . CYS A 1 910 ? 43.344 38.673 17.933 1.00 73.69 910 CYS A CA 1
ATOM 7164 C C . CYS A 1 910 ? 42.536 39.978 17.943 1.00 73.69 910 CYS A C 1
ATOM 7166 O O . CYS A 1 910 ? 42.292 40.589 18.992 1.00 73.69 910 CYS A O 1
ATOM 7168 N N . CYS A 1 911 ? 42.096 40.388 16.755 1.00 79.06 911 CYS A N 1
ATOM 7169 C CA . CYS A 1 911 ? 41.375 41.632 16.517 1.00 79.06 911 CYS A CA 1
ATOM 7170 C C . CYS A 1 911 ? 39.887 41.355 16.271 1.00 79.06 911 CYS A C 1
ATOM 7172 O O . CYS A 1 911 ? 39.524 40.533 15.436 1.00 79.06 911 CYS A O 1
ATOM 7174 N N . TYR A 1 912 ? 39.013 42.065 16.986 1.00 79.12 912 TYR A N 1
ATOM 7175 C CA . TYR A 1 912 ? 37.558 41.880 16.942 1.00 79.12 912 TYR A CA 1
ATOM 7176 C C . TYR A 1 912 ? 36.843 43.121 16.403 1.00 79.12 912 TYR A C 1
ATOM 7178 O O . TYR A 1 912 ? 37.278 44.245 16.666 1.00 79.12 912 TYR A O 1
ATOM 7186 N N . LYS A 1 913 ? 35.728 42.939 15.683 1.00 77.75 913 LYS A N 1
ATOM 7187 C CA . LYS A 1 913 ? 34.848 44.031 15.227 1.00 77.75 913 LYS A CA 1
ATOM 7188 C C . LYS A 1 913 ? 33.393 43.580 15.105 1.00 77.75 913 LYS A C 1
ATOM 7190 O O . LYS A 1 913 ? 33.101 42.524 14.549 1.00 77.75 913 LYS A O 1
ATOM 7195 N N . LYS A 1 914 ? 32.466 44.396 15.616 1.00 73.12 914 LYS A N 1
ATOM 7196 C CA . LYS A 1 914 ? 31.017 44.243 15.395 1.00 73.12 914 LYS A CA 1
ATOM 7197 C C . LYS A 1 914 ? 30.636 44.928 14.082 1.00 73.12 914 LYS A C 1
ATOM 7199 O O . LYS A 1 914 ? 31.147 46.007 13.789 1.00 73.12 914 LYS A O 1
ATOM 7204 N N . THR A 1 915 ? 29.737 44.318 13.315 1.00 65.94 915 THR A N 1
ATOM 7205 C CA . THR A 1 915 ? 29.117 44.948 12.141 1.00 65.94 915 THR A CA 1
ATOM 7206 C C . THR A 1 915 ? 27.647 45.235 12.390 1.00 65.94 915 THR A C 1
ATOM 7208 O O . THR A 1 915 ? 26.949 44.426 12.996 1.00 65.94 915 THR A O 1
ATOM 7211 N N . ASP A 1 916 ? 27.173 46.367 11.876 1.00 64.50 916 ASP A N 1
ATOM 7212 C CA . ASP A 1 916 ? 25.757 46.738 11.888 1.00 64.50 916 ASP A CA 1
ATOM 7213 C C . ASP A 1 916 ? 24.975 46.080 10.730 1.00 64.50 916 ASP A C 1
ATOM 7215 O O . ASP A 1 916 ? 23.762 46.242 10.625 1.00 64.50 916 ASP A O 1
ATOM 7219 N N . ALA A 1 917 ? 25.653 45.340 9.840 1.00 59.84 917 ALA A N 1
ATOM 7220 C CA . ALA A 1 917 ? 25.030 44.633 8.722 1.00 59.84 917 ALA A CA 1
ATOM 7221 C C . ALA A 1 917 ? 24.280 43.378 9.197 1.00 59.84 917 ALA A C 1
ATOM 7223 O O . ALA A 1 917 ? 24.862 42.498 9.824 1.00 59.84 917 ALA A O 1
ATOM 7224 N N . ILE A 1 918 ? 22.993 43.286 8.856 1.00 61.00 918 ILE A N 1
ATOM 7225 C CA . ILE A 1 918 ? 22.042 42.334 9.440 1.00 61.00 918 ILE A CA 1
ATOM 7226 C C . ILE A 1 918 ? 21.688 41.220 8.428 1.00 61.00 918 ILE A C 1
ATOM 7228 O O . ILE A 1 918 ? 21.163 41.519 7.356 1.00 61.00 918 ILE A O 1
ATOM 7232 N N . SER A 1 919 ? 21.938 39.938 8.740 1.00 63.25 919 SER A N 1
ATOM 7233 C CA . SER A 1 919 ? 21.628 38.793 7.848 1.00 63.25 919 SER A CA 1
ATOM 7234 C C . SER A 1 919 ? 21.488 37.454 8.627 1.00 63.25 919 SER A C 1
ATOM 7236 O O . SER A 1 919 ? 21.356 37.443 9.853 1.00 63.25 919 SER A O 1
ATOM 7238 N N . ALA A 1 920 ? 21.394 36.319 7.923 1.00 63.56 920 ALA A N 1
ATOM 7239 C CA . ALA A 1 920 ? 21.274 34.964 8.479 1.00 63.56 920 ALA A CA 1
ATOM 7240 C C . ALA A 1 920 ? 22.642 34.262 8.604 1.00 63.56 920 ALA A C 1
ATOM 7242 O O . ALA A 1 920 ? 23.522 34.483 7.773 1.00 63.56 920 ALA A O 1
ATOM 7243 N N . TRP A 1 921 ? 22.811 33.384 9.602 1.00 68.12 921 TRP A N 1
ATOM 7244 C CA . TRP A 1 921 ? 24.105 32.801 10.010 1.00 68.12 921 TRP A CA 1
ATOM 7245 C C . TRP A 1 921 ? 25.032 32.379 8.852 1.00 68.12 921 TRP A C 1
ATOM 7247 O O . TRP A 1 921 ? 26.165 32.847 8.785 1.00 68.12 921 TRP A O 1
ATOM 7257 N N . TYR A 1 922 ? 24.527 31.610 7.877 1.00 64.62 922 TYR A N 1
ATOM 7258 C CA . TYR A 1 922 ? 25.297 31.113 6.722 1.00 64.62 922 TYR A CA 1
ATOM 7259 C C . TYR A 1 922 ? 25.949 32.192 5.833 1.00 64.62 922 TYR A C 1
ATOM 7261 O O . TYR A 1 922 ? 26.865 31.874 5.086 1.00 64.62 922 TYR A O 1
ATOM 7269 N N . GLY A 1 923 ? 25.491 33.448 5.884 1.00 62.75 923 GLY A N 1
ATOM 7270 C CA . GLY A 1 923 ? 26.103 34.573 5.163 1.00 62.75 923 GLY A CA 1
ATOM 7271 C C . GLY A 1 923 ? 27.142 35.361 5.972 1.00 62.75 923 GLY A C 1
ATOM 7272 O O . GLY A 1 923 ? 27.652 36.366 5.481 1.00 62.75 923 GLY A O 1
ATOM 7273 N N . GLY A 1 924 ? 27.428 34.963 7.216 1.00 66.44 924 GLY A N 1
ATOM 7274 C CA . GLY A 1 924 ? 28.266 35.741 8.131 1.00 66.44 924 GLY A CA 1
ATOM 7275 C C . GLY A 1 924 ? 29.740 35.789 7.745 1.00 66.44 924 GLY A C 1
ATOM 7276 O O . GLY A 1 924 ? 30.349 36.853 7.815 1.00 66.44 924 GLY A O 1
ATOM 7277 N N . THR A 1 925 ? 30.313 34.677 7.276 1.00 68.75 925 THR A N 1
ATOM 7278 C CA . THR A 1 925 ? 31.725 34.627 6.864 1.00 68.75 925 THR A CA 1
ATOM 7279 C C . THR A 1 925 ? 32.004 35.569 5.693 1.00 68.75 925 THR A C 1
ATOM 7281 O O . THR A 1 925 ? 32.996 36.292 5.721 1.00 68.75 925 THR A O 1
ATOM 7284 N N . ASP A 1 926 ? 31.111 35.628 4.703 1.00 71.56 926 ASP A N 1
ATOM 7285 C CA . ASP A 1 926 ? 31.255 36.522 3.547 1.00 71.56 926 ASP A CA 1
ATOM 7286 C C . ASP A 1 926 ? 31.097 38.002 3.939 1.00 71.56 926 ASP A C 1
ATOM 7288 O O . ASP A 1 926 ? 31.786 38.868 3.399 1.00 71.56 926 ASP A O 1
ATOM 7292 N N . LEU A 1 927 ? 30.242 38.302 4.925 1.00 69.75 927 LEU A N 1
ATOM 7293 C CA . LEU A 1 927 ? 30.097 39.651 5.482 1.00 69.75 927 LEU A CA 1
ATOM 7294 C C . LEU A 1 927 ? 31.306 40.079 6.323 1.00 69.75 927 LEU A C 1
ATOM 7296 O O . LEU A 1 927 ? 31.696 41.242 6.251 1.00 69.75 927 LEU A O 1
ATOM 7300 N N . CYS A 1 928 ? 31.933 39.168 7.072 1.00 72.31 928 CYS A N 1
ATOM 7301 C CA . CYS A 1 928 ? 33.184 39.462 7.774 1.00 72.31 928 CYS A CA 1
ATOM 7302 C C . CYS A 1 928 ? 34.339 39.704 6.789 1.00 72.31 928 CYS A C 1
ATOM 7304 O O . CYS A 1 928 ? 35.033 40.713 6.914 1.00 72.31 928 CYS A O 1
ATOM 7306 N N . LYS A 1 929 ? 34.459 38.883 5.735 1.00 75.69 929 LYS A N 1
ATOM 7307 C CA . LYS A 1 929 ? 35.443 39.074 4.649 1.00 75.69 929 LYS A CA 1
ATOM 7308 C C . LYS A 1 929 ? 35.274 40.389 3.881 1.00 75.69 929 LYS A C 1
ATOM 7310 O O . LYS A 1 929 ? 36.234 40.905 3.315 1.00 75.69 929 LYS A O 1
ATOM 7315 N N . ALA A 1 930 ? 34.067 40.958 3.872 1.00 72.56 930 ALA A N 1
ATOM 7316 C CA . ALA A 1 930 ? 33.805 42.280 3.303 1.00 72.56 930 ALA A CA 1
ATOM 7317 C C . ALA A 1 930 ? 34.280 43.450 4.195 1.00 72.56 930 ALA A C 1
ATOM 7319 O O . ALA A 1 930 ? 34.361 44.578 3.711 1.00 72.56 930 ALA A O 1
ATOM 7320 N N . LEU A 1 931 ? 34.590 43.207 5.477 1.00 70.06 931 LEU A N 1
ATOM 7321 C CA . LEU A 1 931 ? 35.134 44.208 6.409 1.00 70.06 931 LEU A CA 1
ATOM 7322 C C . LEU A 1 931 ? 36.665 44.205 6.436 1.00 70.06 931 LEU A C 1
ATOM 7324 O O . LEU A 1 931 ? 37.258 45.272 6.568 1.00 70.06 931 LEU A O 1
ATOM 7328 N N . HIS A 1 932 ? 37.279 43.025 6.325 1.00 71.25 932 HIS A N 1
ATOM 7329 C CA . HIS A 1 932 ? 38.711 42.834 6.093 1.00 71.25 932 HIS A CA 1
ATOM 7330 C C . HIS A 1 932 ? 38.926 41.480 5.379 1.00 71.25 932 HIS A C 1
ATOM 7332 O O . HIS A 1 932 ? 38.244 40.523 5.747 1.00 71.25 932 HIS A O 1
ATOM 7338 N N . PRO A 1 933 ? 39.829 41.342 4.385 1.00 70.38 933 PRO A N 1
ATOM 7339 C CA . PRO A 1 933 ? 39.930 40.120 3.572 1.00 70.38 933 PRO A CA 1
ATOM 7340 C C . PRO A 1 933 ? 40.247 38.842 4.361 1.00 70.38 933 PRO A C 1
ATOM 7342 O O . PRO A 1 933 ? 39.830 37.756 3.960 1.00 70.38 933 PRO A O 1
ATOM 7345 N N . GLU A 1 934 ? 40.968 38.982 5.475 1.00 68.25 934 GLU A N 1
ATOM 7346 C CA . GLU A 1 934 ? 41.370 37.880 6.362 1.00 68.25 934 GLU A CA 1
ATOM 7347 C C . GLU A 1 934 ? 40.394 37.677 7.537 1.00 68.25 934 GLU A C 1
ATOM 7349 O O . GLU A 1 934 ? 40.588 36.786 8.359 1.00 68.25 934 GLU A O 1
ATOM 7354 N N . ALA A 1 935 ? 39.317 38.470 7.617 1.00 69.88 935 ALA A N 1
ATOM 7355 C CA . ALA A 1 935 ? 38.356 38.362 8.705 1.00 69.88 935 ALA A CA 1
ATOM 7356 C C . ALA A 1 935 ? 37.317 37.252 8.500 1.00 69.88 935 ALA A C 1
ATOM 7358 O O . ALA A 1 935 ? 36.777 37.034 7.413 1.00 69.88 935 ALA A O 1
ATOM 7359 N N . GLN A 1 936 ? 36.963 36.600 9.602 1.00 77.56 936 GLN A N 1
ATOM 7360 C CA . GLN A 1 936 ? 35.989 35.516 9.684 1.00 77.56 936 GLN A CA 1
ATOM 7361 C C . GLN A 1 936 ? 34.981 35.761 10.814 1.00 77.56 936 GLN A C 1
ATOM 7363 O O . GLN A 1 936 ? 35.014 36.799 11.473 1.00 77.56 936 GLN A O 1
ATOM 7368 N N . MET A 1 937 ? 34.027 34.847 11.005 1.00 75.81 937 MET A N 1
ATOM 7369 C CA . MET A 1 937 ? 33.088 34.933 12.130 1.00 75.81 937 MET A CA 1
ATOM 7370 C C . MET A 1 937 ? 33.804 34.580 13.434 1.00 75.81 937 MET A C 1
ATOM 7372 O O . MET A 1 937 ? 34.640 33.680 13.445 1.00 75.81 937 MET A O 1
ATOM 7376 N N . ALA A 1 938 ? 33.445 35.261 14.524 1.00 75.12 938 ALA A N 1
ATOM 7377 C CA . ALA A 1 938 ? 34.179 35.164 15.781 1.00 75.12 938 ALA A CA 1
ATOM 7378 C C . ALA A 1 938 ? 34.284 33.730 16.334 1.00 75.12 938 ALA A C 1
ATOM 7380 O O . ALA A 1 938 ? 33.263 33.076 16.581 1.00 75.12 938 ALA A O 1
ATOM 7381 N N . SER A 1 939 ? 35.525 33.305 16.572 1.00 75.94 939 SER A N 1
ATOM 7382 C CA . SER A 1 939 ? 35.923 32.137 17.358 1.00 75.94 939 SER A CA 1
ATOM 7383 C C . SER A 1 939 ? 36.532 32.560 18.699 1.00 75.94 939 SER A C 1
ATOM 7385 O O . SER A 1 939 ? 37.026 33.684 18.852 1.00 75.94 939 SER A O 1
ATOM 7387 N N . PHE A 1 940 ? 36.431 31.673 19.694 1.00 70.94 940 PHE A N 1
ATOM 7388 C CA . PHE A 1 940 ? 36.885 31.922 21.063 1.00 70.94 940 PHE A CA 1
ATOM 7389 C C . PHE A 1 940 ? 37.649 30.708 21.599 1.00 70.94 940 PHE A C 1
ATOM 7391 O O . PHE A 1 940 ? 37.090 29.619 21.740 1.00 70.94 940 PHE A O 1
ATOM 7398 N N . HIS A 1 941 ? 38.913 30.924 21.951 1.00 65.44 941 HIS A N 1
ATOM 7399 C CA . HIS A 1 941 ? 39.867 29.895 22.367 1.00 65.44 941 HIS A CA 1
ATOM 7400 C C . HIS A 1 941 ? 40.080 29.877 23.888 1.00 65.44 941 HIS A C 1
ATOM 7402 O O . HIS A 1 941 ? 40.668 28.945 24.436 1.00 65.44 941 HIS A O 1
ATOM 7408 N N . SER A 1 942 ? 39.577 30.891 24.597 1.00 61.91 942 SER A N 1
ATOM 7409 C CA . SER A 1 942 ? 39.574 30.955 26.060 1.00 61.91 942 SER A CA 1
ATOM 7410 C C . SER A 1 942 ? 38.357 31.712 26.596 1.00 61.91 942 SER A C 1
ATOM 7412 O O . SER A 1 942 ? 37.798 32.577 25.921 1.00 61.91 942 SER A O 1
ATOM 7414 N N . GLN A 1 943 ? 37.970 31.438 27.846 1.00 57.72 943 GLN A N 1
ATOM 7415 C CA . GLN A 1 943 ? 36.875 32.155 28.510 1.00 57.72 943 GLN A CA 1
ATOM 7416 C C . GLN A 1 943 ? 37.115 33.678 28.527 1.00 57.72 943 GLN A C 1
ATOM 7418 O O . GLN A 1 943 ? 36.233 34.443 28.138 1.00 57.72 943 GLN A O 1
ATOM 7423 N N . GLY A 1 944 ? 38.329 34.117 28.882 1.00 61.09 944 GLY A N 1
ATOM 7424 C CA . GLY A 1 944 ? 38.693 35.538 28.944 1.00 61.09 944 GLY A CA 1
ATOM 7425 C C . GLY A 1 944 ? 38.629 36.270 27.596 1.00 61.09 944 GLY A C 1
ATOM 7426 O O . GLY A 1 944 ? 38.426 37.483 27.571 1.00 61.09 944 GLY A O 1
ATOM 7427 N N . GLU A 1 945 ? 38.765 35.548 26.481 1.00 67.25 945 GLU A N 1
ATOM 7428 C CA . GLU A 1 945 ? 38.598 36.088 25.128 1.00 67.25 945 GLU A CA 1
ATOM 7429 C C . GLU A 1 945 ? 37.119 36.367 24.826 1.00 67.25 945 GLU A C 1
ATOM 7431 O O . GLU A 1 945 ? 36.776 37.453 24.358 1.00 67.25 945 GLU A O 1
ATOM 7436 N N . SER A 1 946 ? 36.221 35.446 25.194 1.00 66.31 946 SER A N 1
ATOM 7437 C CA . SER A 1 946 ? 34.772 35.665 25.063 1.00 66.31 946 SER A CA 1
ATOM 7438 C C . SER A 1 946 ? 34.272 36.812 25.958 1.00 66.31 946 SER A C 1
ATOM 7440 O O . SER A 1 946 ? 33.556 37.700 25.491 1.00 66.31 946 SER A O 1
ATOM 7442 N N . GLU A 1 947 ? 34.735 36.878 27.214 1.00 65.06 947 GLU A N 1
ATOM 7443 C CA . GLU A 1 947 ? 34.406 37.950 28.163 1.00 65.06 947 GLU A CA 1
ATOM 7444 C C . GLU A 1 947 ? 34.873 39.327 27.671 1.00 65.06 947 GLU A C 1
ATOM 7446 O O . GLU A 1 947 ? 34.162 40.322 27.840 1.00 65.06 947 GLU A O 1
ATOM 7451 N N . PHE A 1 948 ? 36.042 39.402 27.023 1.00 72.75 948 PHE A N 1
ATOM 7452 C CA . PHE A 1 948 ? 36.542 40.638 26.423 1.00 72.75 948 PHE A CA 1
ATOM 7453 C C . PHE A 1 948 ? 35.588 41.178 25.349 1.00 72.75 948 PHE A C 1
ATOM 7455 O O . PHE A 1 948 ? 35.234 42.359 25.386 1.00 72.75 948 PHE A O 1
ATOM 7462 N N . VAL A 1 949 ? 35.132 40.325 24.428 1.00 68.12 949 VAL A N 1
ATOM 7463 C CA . VAL A 1 949 ? 34.230 40.727 23.336 1.00 68.12 949 VAL A CA 1
ATOM 7464 C C . VAL A 1 949 ? 32.853 41.111 23.879 1.00 68.12 949 VAL A C 1
ATOM 7466 O O . VAL A 1 949 ? 32.336 42.175 23.526 1.00 68.12 949 VAL A O 1
ATOM 7469 N N . CYS A 1 950 ? 32.309 40.316 24.805 1.00 62.44 950 CYS A N 1
ATOM 7470 C CA . CYS A 1 950 ? 31.090 40.626 25.556 1.00 62.44 950 CYS A CA 1
ATOM 7471 C C . CYS A 1 950 ? 31.145 42.017 26.204 1.00 62.44 950 CYS A C 1
ATOM 7473 O O . CYS A 1 950 ? 30.265 42.854 25.989 1.00 62.44 950 CYS A O 1
ATOM 7475 N N . LYS A 1 951 ? 32.210 42.291 26.966 1.00 66.38 951 LYS A N 1
ATOM 7476 C CA . LYS A 1 951 ? 32.400 43.552 27.694 1.00 66.38 951 LYS A CA 1
ATOM 7477 C C . LYS A 1 951 ? 32.637 44.744 26.767 1.00 66.38 951 LYS A C 1
ATOM 7479 O O . LYS A 1 951 ? 32.312 45.872 27.133 1.00 66.38 951 LYS A O 1
ATOM 7484 N N . LYS A 1 952 ? 33.222 44.522 25.586 1.00 68.31 952 LYS A N 1
ATOM 7485 C CA . LYS A 1 952 ? 33.590 45.595 24.656 1.00 68.31 952 LYS A CA 1
ATOM 7486 C C . LYS A 1 952 ? 32.420 46.107 23.811 1.00 68.31 952 LYS A C 1
ATOM 7488 O O . LYS A 1 952 ? 32.427 47.288 23.465 1.00 68.31 952 LYS A O 1
ATOM 7493 N N . TYR A 1 953 ? 31.439 45.257 23.499 1.00 65.88 953 TYR A N 1
ATOM 7494 C CA . TYR A 1 953 ? 30.326 45.577 22.590 1.00 65.88 953 TYR A CA 1
ATOM 7495 C C . TYR A 1 953 ? 28.929 45.484 23.233 1.00 65.88 953 TYR A C 1
ATOM 7497 O O . TYR A 1 953 ? 27.955 45.304 22.502 1.00 65.88 953 TYR A O 1
ATOM 7505 N N . SER A 1 954 ? 28.853 45.590 24.567 1.00 46.53 954 SER A N 1
ATOM 7506 C CA . SER A 1 954 ? 27.655 45.487 25.426 1.00 46.53 954 SER A CA 1
ATOM 7507 C C . SER A 1 954 ? 26.317 45.853 24.752 1.00 46.53 954 SER A C 1
ATOM 7509 O O . SER A 1 954 ? 26.205 46.898 24.114 1.00 46.53 954 SER A O 1
ATOM 7511 N N . SER A 1 955 ? 25.284 45.019 24.953 1.00 52.53 955 SER A N 1
ATOM 7512 C CA . SER A 1 955 ? 24.042 44.905 24.149 1.00 52.53 955 SER A CA 1
ATOM 7513 C C . SER A 1 955 ? 24.240 44.213 22.788 1.00 52.53 955 SER A C 1
ATOM 7515 O O . SER A 1 955 ? 24.279 44.820 21.710 1.00 52.53 955 SER A O 1
ATOM 7517 N N . ILE A 1 956 ? 24.421 42.892 22.837 1.00 51.66 956 ILE A N 1
ATOM 7518 C CA . ILE A 1 956 ? 24.723 42.066 21.662 1.00 51.66 956 ILE A CA 1
ATOM 7519 C C . ILE A 1 956 ? 23.588 41.067 21.442 1.00 51.66 956 ILE A C 1
ATOM 7521 O O . ILE A 1 956 ? 23.319 40.247 22.306 1.00 51.66 956 ILE A O 1
ATOM 7525 N N . HIS A 1 957 ? 22.979 41.138 20.258 1.00 57.28 957 HIS A N 1
ATOM 7526 C CA . HIS A 1 957 ? 22.421 39.995 19.540 1.00 57.28 957 HIS A CA 1
ATOM 7527 C C . HIS A 1 957 ? 23.294 39.838 18.295 1.00 57.28 957 HIS A C 1
ATOM 7529 O O . HIS A 1 957 ? 23.170 40.641 17.369 1.00 57.28 957 HIS A O 1
ATOM 7535 N N . ALA A 1 958 ? 24.239 38.899 18.293 1.00 62.22 958 ALA A N 1
ATOM 7536 C CA . ALA A 1 958 ? 25.104 38.689 17.135 1.00 62.22 958 ALA A CA 1
ATOM 7537 C C . ALA A 1 958 ? 25.543 37.235 16.986 1.00 62.22 958 ALA A C 1
ATOM 7539 O O . ALA A 1 958 ? 25.838 36.553 17.967 1.00 62.22 958 ALA A O 1
ATOM 7540 N N . TRP A 1 959 ? 25.622 36.785 15.735 1.00 67.31 959 TRP A N 1
ATOM 7541 C CA . TRP A 1 959 ? 26.093 35.448 15.383 1.00 67.31 959 TRP A CA 1
ATOM 7542 C C . TRP A 1 959 ? 27.592 35.266 15.664 1.00 67.31 959 TRP A C 1
ATOM 7544 O O . TRP A 1 959 ? 28.398 36.146 15.347 1.00 67.31 959 TRP A O 1
ATOM 7554 N N . THR A 1 960 ? 27.959 34.091 16.184 1.00 71.88 960 THR A N 1
ATOM 7555 C CA . THR A 1 960 ? 29.348 33.621 16.341 1.00 71.88 960 THR A CA 1
ATOM 7556 C C . THR A 1 960 ? 29.653 32.535 15.305 1.00 71.88 960 THR A C 1
ATOM 7558 O O . THR A 1 960 ? 28.734 31.980 14.701 1.00 71.88 960 THR A O 1
ATOM 7561 N N . GLY A 1 961 ? 30.926 32.197 15.079 1.00 69.81 961 GLY A N 1
ATOM 7562 C CA . GLY A 1 961 ? 31.322 31.185 14.088 1.00 69.81 961 GLY A CA 1
ATOM 7563 C C . GLY A 1 961 ? 30.933 29.739 14.430 1.00 69.81 961 GLY A C 1
ATOM 7564 O O . GLY A 1 961 ? 31.280 28.829 13.688 1.00 69.81 961 GLY A O 1
ATOM 7565 N N . LEU A 1 962 ? 30.248 29.487 15.544 1.00 71.25 962 LEU A N 1
ATOM 7566 C CA . LEU A 1 962 ? 30.061 28.152 16.111 1.00 71.25 962 LEU A CA 1
ATOM 7567 C C . LEU A 1 962 ? 28.794 27.439 15.594 1.00 71.25 962 LEU A C 1
ATOM 7569 O O . LEU A 1 962 ? 27.686 27.984 15.644 1.00 71.25 962 LEU A O 1
ATOM 7573 N N . SER A 1 963 ? 28.947 26.190 15.139 1.00 69.94 963 SER A N 1
ATOM 7574 C CA . SER A 1 963 ? 27.851 25.347 14.623 1.00 69.94 963 SER A CA 1
ATOM 7575 C C . SER A 1 963 ? 28.101 23.843 14.818 1.00 69.94 963 SER A C 1
ATOM 7577 O O . SER A 1 963 ? 29.184 23.443 15.248 1.00 69.94 963 SER A O 1
ATOM 7579 N N . GLN A 1 964 ? 27.102 22.999 14.516 1.00 67.06 964 GLN A N 1
ATOM 7580 C CA . GLN A 1 964 ? 27.261 21.535 14.525 1.00 67.06 964 GLN A CA 1
ATOM 7581 C C . GLN A 1 964 ? 27.664 20.974 13.155 1.00 67.06 964 GLN A C 1
ATOM 7583 O O . GLN A 1 964 ? 26.941 21.104 12.165 1.00 67.06 964 GLN A O 1
ATOM 7588 N N . THR A 1 965 ? 28.786 20.258 13.111 1.00 56.56 965 THR A N 1
ATOM 7589 C CA . THR A 1 965 ? 29.412 19.755 11.878 1.00 56.56 965 THR A CA 1
ATOM 7590 C C . THR A 1 965 ? 29.007 18.309 11.568 1.00 56.56 965 THR A C 1
ATOM 7592 O O . THR A 1 965 ? 29.748 17.351 11.776 1.00 56.56 965 THR A O 1
ATOM 7595 N N . GLY A 1 966 ? 27.782 18.127 11.061 1.00 54.00 966 GLY A N 1
ATOM 7596 C CA . GLY A 1 966 ? 27.286 16.853 10.502 1.00 54.00 966 GLY A CA 1
ATOM 7597 C C . GLY A 1 966 ? 27.030 15.709 11.499 1.00 54.00 966 GLY A C 1
ATOM 7598 O O . GLY A 1 966 ? 26.252 14.806 11.195 1.00 54.00 966 GLY A O 1
ATOM 7599 N N . THR A 1 967 ? 27.601 15.769 12.704 1.00 51.31 967 THR A N 1
ATOM 7600 C CA . THR A 1 967 ? 27.408 14.799 13.791 1.00 51.31 967 THR A CA 1
ATOM 7601 C C . THR A 1 967 ? 26.740 15.491 14.986 1.00 51.31 967 THR A C 1
ATOM 7603 O O . THR A 1 967 ? 27.307 16.455 15.501 1.00 51.31 967 THR A O 1
ATOM 7606 N N . PRO A 1 968 ? 25.558 15.039 15.455 1.00 53.53 968 PRO A N 1
ATOM 7607 C CA . PRO A 1 968 ? 24.881 15.659 16.595 1.00 53.53 968 PRO A CA 1
ATOM 7608 C C . PRO A 1 968 ? 25.770 15.711 17.843 1.00 53.53 968 PRO A C 1
ATOM 7610 O O . PRO A 1 968 ? 26.305 14.690 18.271 1.00 53.53 968 PRO A O 1
ATOM 7613 N N . GLY A 1 969 ? 25.900 16.899 18.435 1.00 55.44 969 GLY A N 1
ATOM 7614 C CA . GLY A 1 969 ? 26.696 17.131 19.647 1.00 55.44 969 GLY A CA 1
ATOM 7615 C C . GLY A 1 969 ? 28.185 17.429 19.425 1.00 55.44 969 GLY A C 1
ATOM 7616 O O . GLY A 1 969 ? 28.850 17.801 20.388 1.00 55.44 969 GLY A O 1
ATOM 7617 N N . VAL A 1 970 ? 28.701 17.333 18.194 1.00 59.03 970 VAL A N 1
ATOM 7618 C CA . VAL A 1 970 ? 30.043 17.832 17.847 1.00 59.03 970 VAL A CA 1
ATOM 7619 C C . VAL A 1 970 ? 29.919 19.280 17.383 1.00 59.03 970 VAL A C 1
ATOM 7621 O O . VAL A 1 970 ? 29.192 19.563 16.430 1.00 59.03 970 VAL A O 1
ATOM 7624 N N . TRP A 1 971 ? 30.619 20.189 18.062 1.00 66.75 971 TRP A N 1
ATOM 7625 C CA . TRP A 1 971 ? 30.619 21.622 17.767 1.00 66.75 971 TRP A CA 1
ATOM 7626 C C . TRP A 1 971 ? 31.979 22.066 17.220 1.00 66.75 971 TRP A C 1
ATOM 7628 O O . TRP A 1 971 ? 33.031 21.596 17.662 1.00 66.75 971 TRP A O 1
ATOM 7638 N N . THR A 1 972 ? 31.962 22.957 16.232 1.00 70.69 972 THR A N 1
ATOM 7639 C CA . THR A 1 972 ? 33.166 23.476 15.564 1.00 70.69 972 THR A CA 1
ATOM 7640 C C . THR A 1 972 ? 32.915 24.916 15.126 1.00 70.69 972 THR A C 1
ATOM 7642 O O . THR A 1 972 ? 31.800 25.251 14.706 1.00 70.69 972 THR A O 1
ATOM 7645 N N . TYR A 1 973 ? 33.931 25.769 15.224 1.00 75.19 973 TYR A N 1
ATOM 7646 C CA . TYR A 1 973 ? 33.890 27.120 14.669 1.00 75.19 973 TYR A CA 1
ATOM 7647 C C . TYR A 1 973 ? 34.135 27.110 13.147 1.00 75.19 973 TYR A C 1
ATOM 7649 O O . TYR A 1 973 ? 34.671 26.152 12.587 1.00 75.19 973 TYR A O 1
ATOM 7657 N N . THR A 1 974 ? 33.751 28.187 12.453 1.00 68.69 974 THR A N 1
ATOM 7658 C CA . THR A 1 974 ? 33.927 28.358 10.995 1.00 68.69 974 THR A CA 1
ATOM 7659 C C . THR A 1 974 ? 35.382 28.346 10.524 1.00 68.69 974 THR A C 1
ATOM 7661 O O . THR A 1 974 ? 35.622 28.150 9.336 1.00 68.69 974 THR A O 1
ATOM 7664 N N . ASP A 1 975 ? 36.335 28.552 11.432 1.00 67.38 975 ASP A N 1
ATOM 7665 C CA . ASP A 1 975 ? 37.781 28.470 11.186 1.00 67.38 975 ASP A CA 1
ATOM 7666 C C . ASP A 1 975 ? 38.337 27.035 11.293 1.00 67.38 975 ASP A C 1
ATOM 7668 O O . ASP A 1 975 ? 39.515 26.793 11.040 1.00 67.38 975 ASP A O 1
ATOM 7672 N N . GLY A 1 976 ? 37.482 26.065 11.635 1.00 60.09 976 GLY A N 1
ATOM 7673 C CA . GLY A 1 976 ? 37.850 24.666 11.832 1.00 60.09 976 GLY A CA 1
ATOM 7674 C C . GLY A 1 976 ? 38.328 24.334 13.246 1.00 60.09 976 GLY A C 1
ATOM 7675 O O . GLY A 1 976 ? 38.625 23.167 13.511 1.00 60.09 976 GLY A O 1
ATOM 7676 N N . THR A 1 977 ? 38.376 25.299 14.170 1.00 64.00 977 THR A N 1
ATOM 7677 C CA . THR A 1 977 ? 38.747 25.015 15.559 1.00 64.00 977 THR A CA 1
ATOM 7678 C C . THR A 1 977 ? 37.635 24.215 16.258 1.00 64.00 977 THR A C 1
ATOM 7680 O O . THR A 1 977 ? 36.448 24.562 16.164 1.00 64.00 977 THR A O 1
ATOM 7683 N N . PRO A 1 978 ? 37.972 23.096 16.931 1.00 56.56 978 PRO A N 1
ATOM 7684 C CA . PRO A 1 978 ? 37.000 22.343 17.715 1.00 56.56 978 PRO A CA 1
ATOM 7685 C C . PRO A 1 978 ? 36.562 23.174 18.921 1.00 56.56 978 PRO A C 1
ATOM 7687 O O . PRO A 1 978 ? 37.319 24.007 19.411 1.00 56.56 978 PRO A O 1
ATOM 7690 N N . ASP A 1 979 ? 35.359 22.927 19.432 1.00 58.16 979 ASP A N 1
ATOM 7691 C CA . ASP A 1 979 ? 34.945 23.520 20.701 1.00 58.16 979 ASP A CA 1
ATOM 7692 C C . ASP A 1 979 ? 35.788 22.995 21.886 1.00 58.16 979 ASP A C 1
ATOM 7694 O O . ASP A 1 979 ? 36.094 21.807 21.979 1.00 58.16 979 ASP A O 1
ATOM 7698 N N . TRP A 1 980 ? 36.125 23.897 22.812 1.00 50.56 980 TRP A N 1
ATOM 7699 C CA . TRP A 1 980 ? 36.833 23.624 24.070 1.00 50.56 980 TRP A CA 1
ATOM 7700 C C . TRP A 1 980 ? 35.871 23.555 25.285 1.00 50.56 980 TRP A C 1
ATOM 7702 O O . TRP A 1 980 ? 36.315 23.496 26.429 1.00 50.56 980 TRP A O 1
ATOM 7712 N N . HIS A 1 981 ? 34.556 23.511 25.034 1.00 49.75 981 HIS A N 1
ATOM 7713 C CA . HIS A 1 981 ? 33.461 23.253 25.980 1.00 49.75 981 HIS A CA 1
ATOM 7714 C C . HIS A 1 981 ? 33.306 24.286 27.111 1.00 49.75 981 HIS A C 1
ATOM 7716 O O . HIS A 1 981 ? 33.083 23.940 28.273 1.00 49.75 981 HIS A O 1
ATOM 7722 N N . TRP A 1 982 ? 33.348 25.574 26.757 1.00 48.59 982 TRP A N 1
ATOM 7723 C CA . TRP A 1 982 ? 33.121 26.691 27.691 1.00 48.59 982 TRP A CA 1
ATOM 7724 C C . TRP A 1 982 ? 31.658 27.191 27.747 1.00 48.59 982 TRP A C 1
ATOM 7726 O O . TRP A 1 982 ? 31.378 28.168 28.439 1.00 48.59 982 TRP A O 1
ATOM 7736 N N . PHE A 1 983 ? 30.718 26.562 27.027 1.00 43.06 983 PHE A N 1
ATOM 7737 C CA . PHE A 1 983 ? 29.305 26.972 26.958 1.00 43.06 983 PHE A CA 1
ATOM 7738 C C . PHE A 1 983 ? 28.322 25.836 27.286 1.00 43.06 983 PHE A C 1
ATOM 7740 O O . PHE A 1 983 ? 28.626 24.649 27.170 1.00 43.06 983 PHE A O 1
ATOM 7747 N N . PHE A 1 984 ? 27.097 26.202 27.674 1.00 38.47 984 PHE A N 1
ATOM 7748 C CA . PHE A 1 984 ? 26.058 25.254 28.084 1.00 38.47 984 PHE A CA 1
ATOM 7749 C C . PHE A 1 984 ? 25.227 24.740 26.899 1.00 38.47 984 PHE A C 1
ATOM 7751 O O . PHE A 1 984 ? 24.293 25.401 26.447 1.00 38.47 984 PHE A O 1
ATOM 7758 N N . ALA A 1 985 ? 25.498 23.514 26.446 1.00 39.12 985 ALA A N 1
ATOM 7759 C CA . ALA A 1 985 ? 24.624 22.799 25.517 1.00 39.12 985 ALA A CA 1
ATOM 7760 C C . ALA A 1 985 ? 23.567 21.968 26.273 1.00 39.12 985 ALA A C 1
ATOM 7762 O O . ALA A 1 985 ? 23.886 20.946 26.882 1.00 39.12 985 ALA A O 1
ATOM 7763 N N . GLN A 1 986 ? 22.289 22.358 26.196 1.00 37.94 986 GLN A N 1
ATOM 7764 C CA . GLN A 1 986 ? 21.181 21.465 26.556 1.00 37.94 986 GLN A CA 1
ATOM 7765 C C . GLN A 1 986 ? 20.711 20.671 25.325 1.00 37.94 986 GLN A C 1
ATOM 7767 O O . GLN A 1 986 ? 20.360 21.251 24.303 1.00 37.94 986 GLN A O 1
ATOM 7772 N N . SER A 1 987 ? 20.606 19.347 25.487 1.00 38.91 987 SER A N 1
ATOM 7773 C CA . SER A 1 987 ? 20.109 18.351 24.517 1.00 38.91 987 SER A CA 1
ATOM 7774 C C . SER A 1 987 ? 21.057 17.889 23.396 1.00 38.91 987 SER A C 1
ATOM 7776 O O . SER A 1 987 ? 21.543 18.656 22.571 1.00 38.91 987 SER A O 1
ATOM 7778 N N . SER A 1 988 ? 21.205 16.564 23.302 1.00 42.47 988 SER A N 1
ATOM 7779 C CA . SER A 1 988 ? 21.902 15.827 22.239 1.00 42.47 988 SER A CA 1
ATOM 7780 C C . SER A 1 988 ? 20.986 15.385 21.081 1.00 42.47 988 SER A C 1
ATOM 7782 O O . SER A 1 988 ? 21.392 14.572 20.252 1.00 42.47 988 SER A O 1
ATOM 7784 N N . THR A 1 989 ? 19.737 15.870 21.011 1.00 42.19 989 THR A N 1
ATOM 7785 C CA . THR A 1 989 ? 18.701 15.316 20.110 1.00 42.19 989 THR A CA 1
ATOM 7786 C C . THR A 1 989 ? 18.327 16.195 18.908 1.00 42.19 989 THR A C 1
ATOM 7788 O O . THR A 1 989 ? 17.292 15.954 18.283 1.00 42.19 989 THR A O 1
ATOM 7791 N N . MET A 1 990 ? 19.108 17.230 18.583 1.00 44.09 990 MET A N 1
ATOM 7792 C CA . MET A 1 990 ? 18.834 18.136 17.452 1.00 44.09 990 MET A CA 1
ATOM 7793 C C . MET A 1 990 ? 19.609 17.755 16.181 1.00 44.09 990 MET A C 1
ATOM 7795 O O . MET A 1 990 ? 20.604 17.035 16.229 1.00 44.09 990 MET A O 1
ATOM 7799 N N . LYS A 1 991 ? 19.106 18.195 15.018 1.00 47.12 991 LYS A N 1
ATOM 7800 C CA . LYS A 1 991 ? 19.721 17.916 13.711 1.00 47.12 991 LYS A CA 1
ATOM 7801 C C . LYS A 1 991 ? 20.840 18.930 13.413 1.00 47.12 991 LYS A C 1
ATOM 7803 O O . LYS A 1 991 ? 20.552 20.125 13.519 1.00 47.12 991 LYS A O 1
ATOM 7808 N N . PRO A 1 992 ? 22.027 18.496 12.938 1.00 48.88 992 PRO A N 1
ATOM 7809 C CA . PRO A 1 992 ? 23.182 19.382 12.740 1.00 48.88 992 PRO A CA 1
ATOM 7810 C C . PRO A 1 992 ? 22.904 20.567 11.805 1.00 48.88 992 PRO A C 1
ATOM 7812 O O . PRO A 1 992 ? 23.306 21.691 12.080 1.00 48.88 992 PRO A O 1
ATOM 7815 N N . GLU A 1 993 ? 22.122 20.332 10.747 1.00 47.12 993 GLU A N 1
ATOM 7816 C CA . GLU A 1 993 ? 21.761 21.282 9.676 1.00 47.12 993 GLU A CA 1
ATOM 7817 C C . GLU A 1 993 ? 20.924 22.504 10.129 1.00 47.12 993 GLU A C 1
ATOM 7819 O O . GLU A 1 993 ? 20.396 23.241 9.300 1.00 47.12 993 GLU A O 1
ATOM 7824 N N . SER A 1 994 ? 20.730 22.701 11.435 1.00 50.16 994 SER A N 1
ATOM 7825 C CA . SER A 1 994 ? 19.873 23.756 11.995 1.00 50.16 994 SER A CA 1
ATOM 7826 C C . SER A 1 994 ? 20.355 24.299 13.351 1.00 50.16 994 SER A C 1
ATOM 7828 O O . SER A 1 994 ? 19.571 24.902 14.084 1.00 50.16 994 SER A O 1
ATOM 7830 N N . SER A 1 995 ? 21.630 24.083 13.695 1.00 60.47 995 SER A N 1
ATOM 7831 C CA . SER A 1 995 ? 22.222 24.456 14.987 1.00 60.47 995 SER A CA 1
ATOM 7832 C C . SER A 1 995 ? 23.357 25.470 14.813 1.00 60.47 995 SER A C 1
ATOM 7834 O O . SER A 1 995 ? 24.465 25.109 14.416 1.00 60.47 995 SER A O 1
ATOM 7836 N N . CYS A 1 996 ? 23.074 26.732 15.143 1.00 62.38 996 CYS A N 1
ATOM 7837 C CA . CYS A 1 996 ? 23.992 27.872 15.059 1.00 62.38 996 CYS A CA 1
ATOM 7838 C C . CYS A 1 996 ? 23.935 28.671 16.370 1.00 62.38 996 CYS A C 1
ATOM 7840 O O . CYS A 1 996 ? 22.881 28.695 17.009 1.00 62.38 996 CYS A O 1
ATOM 7842 N N . VAL A 1 997 ? 25.032 29.324 16.765 1.00 63.12 997 VAL A N 1
ATOM 7843 C CA . VAL A 1 997 ? 25.128 30.030 18.057 1.00 63.12 997 VAL A CA 1
ATOM 7844 C C . VAL A 1 997 ? 25.151 31.550 17.876 1.00 63.12 997 VAL A C 1
ATOM 7846 O O . VAL A 1 997 ? 25.873 32.089 17.034 1.00 63.12 997 VAL A O 1
ATOM 7849 N N . GLU A 1 998 ? 24.360 32.245 18.694 1.00 62.91 998 GLU A N 1
ATOM 7850 C CA . GLU A 1 998 ? 24.436 33.693 18.900 1.00 62.91 998 GLU A CA 1
ATOM 7851 C C . GLU A 1 998 ? 24.940 34.013 20.314 1.00 62.91 998 GLU A C 1
ATOM 7853 O O . GLU A 1 998 ? 24.944 33.161 21.203 1.00 62.91 998 GLU A O 1
ATOM 7858 N N . MET A 1 999 ? 25.396 35.245 20.509 1.00 61.16 999 MET A N 1
ATOM 7859 C CA . MET A 1 999 ? 25.845 35.775 21.794 1.00 61.16 999 MET A CA 1
ATOM 7860 C C . MET A 1 999 ? 24.835 36.810 22.299 1.00 61.16 999 MET A C 1
ATOM 7862 O O . MET A 1 999 ? 24.358 37.620 21.501 1.00 61.16 999 MET A O 1
ATOM 7866 N N . LEU A 1 1000 ? 24.520 36.768 23.601 1.00 53.53 1000 LEU A N 1
ATOM 7867 C CA . LEU A 1 1000 ? 23.422 37.507 24.237 1.00 53.53 1000 LEU A CA 1
ATOM 7868 C C . LEU A 1 1000 ? 23.887 38.151 25.546 1.00 53.53 1000 LEU A C 1
ATOM 7870 O O . LEU A 1 1000 ? 24.355 37.447 26.435 1.00 53.53 1000 LEU A O 1
ATOM 7874 N N . ASP A 1 1001 ? 23.758 39.477 25.656 1.00 52.22 1001 ASP A N 1
ATOM 7875 C CA . ASP A 1 1001 ? 23.959 40.274 26.885 1.00 52.22 1001 ASP A CA 1
ATOM 7876 C C . ASP A 1 1001 ? 25.024 39.751 27.871 1.00 52.22 1001 ASP A C 1
ATOM 7878 O O . ASP A 1 1001 ? 24.798 39.555 29.061 1.00 52.22 1001 ASP A O 1
ATOM 7882 N N . GLY A 1 1002 ? 26.239 39.562 27.353 1.00 48.78 1002 GLY A N 1
ATOM 7883 C CA . GLY A 1 1002 ? 27.421 39.255 28.158 1.00 48.78 1002 GLY A CA 1
ATOM 7884 C C . GLY A 1 1002 ? 27.732 37.769 28.351 1.00 48.78 1002 GLY A C 1
ATOM 7885 O O . GLY A 1 1002 ? 28.806 37.462 28.863 1.00 48.78 1002 GLY A O 1
ATOM 7886 N N . VAL A 1 1003 ? 26.869 36.851 27.901 1.00 44.16 1003 VAL A N 1
ATOM 7887 C CA . VAL A 1 1003 ? 27.070 35.397 28.026 1.00 44.16 1003 VAL A CA 1
ATOM 7888 C C . VAL A 1 1003 ? 26.788 34.688 26.687 1.00 44.16 1003 VAL A C 1
ATOM 7890 O O . VAL A 1 1003 ? 25.954 35.109 25.883 1.00 44.16 1003 VAL A O 1
ATOM 7893 N N . LEU A 1 1004 ? 27.477 33.573 26.425 1.00 41.75 1004 LEU A N 1
ATOM 7894 C CA . LEU A 1 1004 ? 27.102 32.633 25.360 1.00 41.75 1004 LEU A CA 1
ATOM 7895 C C . LEU A 1 1004 ? 25.835 31.869 25.782 1.00 41.75 1004 LEU A C 1
ATOM 7897 O O . LEU A 1 1004 ? 25.913 30.780 26.353 1.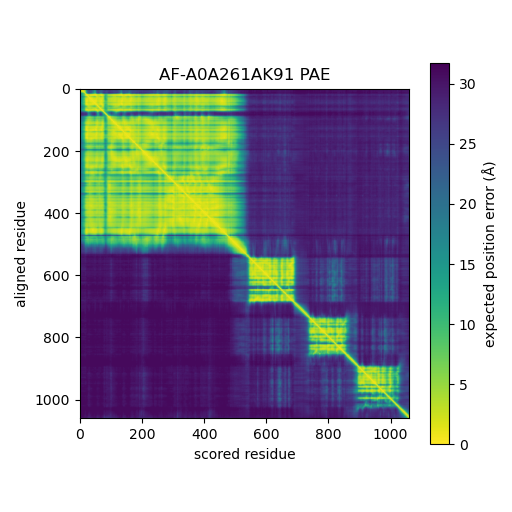00 41.75 1004 LEU A O 1
ATOM 7901 N N . VAL A 1 1005 ? 24.664 32.470 25.548 1.00 37.16 1005 VAL A N 1
ATOM 7902 C CA . VAL A 1 1005 ? 23.357 31.897 25.906 1.00 37.16 1005 VAL A CA 1
ATOM 7903 C C . VAL A 1 1005 ? 22.667 31.307 24.680 1.00 37.16 1005 VAL A C 1
ATOM 7905 O O . VAL A 1 1005 ? 22.599 31.904 23.612 1.00 37.16 1005 VAL A O 1
ATOM 7908 N N . TYR A 1 1006 ? 22.101 30.122 24.863 1.00 42.72 1006 TYR A N 1
ATOM 7909 C CA . TYR A 1 1006 ? 21.261 29.448 23.885 1.00 42.72 1006 TYR A CA 1
ATOM 7910 C C . TYR A 1 1006 ? 19.854 30.076 23.839 1.00 42.72 1006 TYR A C 1
ATOM 7912 O O . TYR A 1 1006 ? 19.113 29.992 24.821 1.00 42.72 1006 TYR A O 1
ATOM 7920 N N . LEU A 1 1007 ? 19.443 30.626 22.690 1.00 34.38 1007 LEU A N 1
ATOM 7921 C CA . LEU A 1 1007 ? 18.032 30.907 22.392 1.00 34.38 1007 LEU A CA 1
ATOM 7922 C C . LEU A 1 1007 ? 17.478 29.949 21.332 1.00 34.38 1007 LEU A C 1
ATOM 7924 O O . LEU A 1 1007 ? 18.032 29.762 20.249 1.00 34.38 1007 LEU A O 1
ATOM 7928 N N . PHE A 1 1008 ? 16.314 29.370 21.633 1.00 35.53 1008 PHE A N 1
ATOM 7929 C CA . PHE A 1 1008 ? 15.527 28.608 20.669 1.00 35.53 1008 PHE A CA 1
ATOM 7930 C C . PHE A 1 1008 ? 15.053 29.513 19.523 1.00 35.53 1008 PHE A C 1
ATOM 7932 O O . PHE A 1 1008 ? 14.178 30.355 19.721 1.00 35.53 1008 PHE A O 1
ATOM 7939 N N . SER A 1 1009 ? 15.518 29.254 18.300 1.00 32.72 1009 SER A N 1
ATOM 7940 C CA . SER A 1 1009 ? 14.959 29.865 17.090 1.00 32.72 1009 SER A CA 1
ATOM 7941 C C . SER A 1 1009 ? 14.263 28.829 16.205 1.00 32.72 1009 SER A C 1
ATOM 7943 O O . SER A 1 1009 ? 14.862 28.180 15.347 1.00 32.72 1009 SER A O 1
ATOM 7945 N N . TRP A 1 1010 ? 12.943 28.698 16.365 1.00 32.28 1010 TRP A N 1
ATOM 7946 C CA . TRP A 1 1010 ? 12.086 27.919 15.458 1.00 32.28 1010 TRP A CA 1
ATOM 7947 C C . TRP A 1 1010 ? 11.775 28.720 14.170 1.00 32.28 1010 TRP A C 1
ATOM 7949 O O . TRP A 1 1010 ? 10.616 28.847 13.773 1.00 32.28 1010 TRP A O 1
ATOM 7959 N N . SER A 1 1011 ? 12.787 29.347 13.543 1.00 35.06 1011 SER A N 1
ATOM 7960 C CA . SER A 1 1011 ? 12.558 30.348 12.482 1.00 35.06 1011 SER A CA 1
ATOM 7961 C C . SER A 1 1011 ? 13.566 30.408 11.318 1.00 35.06 1011 SER A C 1
ATOM 7963 O O . SER A 1 1011 ? 13.450 31.306 10.484 1.00 35.06 1011 SER A O 1
ATOM 7965 N N . ALA A 1 1012 ? 14.433 29.407 11.107 1.00 38.94 1012 ALA A N 1
ATOM 7966 C CA . ALA A 1 1012 ? 15.260 29.325 9.882 1.00 38.94 1012 ALA A CA 1
ATOM 7967 C C . ALA A 1 1012 ? 14.441 29.299 8.559 1.00 38.94 1012 ALA A C 1
ATOM 7969 O O . ALA A 1 1012 ? 14.978 29.536 7.481 1.00 38.94 1012 ALA A O 1
ATOM 7970 N N . LYS A 1 1013 ? 13.118 29.063 8.629 1.00 35.38 1013 LYS A N 1
ATOM 7971 C CA . LYS A 1 1013 ? 12.152 29.210 7.517 1.00 35.38 1013 LYS A CA 1
ATOM 7972 C C . LYS A 1 1013 ? 11.292 30.491 7.557 1.00 35.38 1013 LYS A C 1
ATOM 7974 O O . LYS A 1 1013 ? 10.362 30.609 6.764 1.00 35.38 1013 LYS A O 1
ATOM 7979 N N . LYS A 1 1014 ? 11.546 31.432 8.474 1.00 32.16 1014 LYS A N 1
ATOM 7980 C CA . LYS A 1 1014 ? 10.731 32.648 8.693 1.00 32.16 1014 LYS A CA 1
ATOM 7981 C C . LYS A 1 1014 ? 11.526 33.958 8.858 1.00 32.16 1014 LYS A C 1
ATOM 7983 O O . LYS A 1 1014 ? 11.003 34.921 9.405 1.00 32.16 1014 LYS A O 1
ATOM 7988 N N . GLY A 1 1015 ? 12.732 34.029 8.291 1.00 39.56 1015 GLY A N 1
ATOM 7989 C CA . GLY A 1 1015 ? 13.294 35.296 7.797 1.00 39.56 1015 GLY A CA 1
ATOM 7990 C C . GLY A 1 1015 ? 13.582 36.388 8.833 1.00 39.56 1015 GLY A C 1
ATOM 7991 O O . GLY A 1 1015 ? 13.408 37.561 8.516 1.00 39.56 1015 GLY A O 1
ATOM 7992 N N . GLN A 1 1016 ? 14.026 36.029 10.040 1.00 39.31 1016 GLN A N 1
ATOM 7993 C CA . GLN A 1 1016 ? 14.703 36.989 10.916 1.00 39.31 1016 GLN A CA 1
ATOM 7994 C C . GLN A 1 1016 ? 16.178 37.129 10.521 1.00 39.31 1016 GLN A C 1
ATOM 7996 O O . GLN A 1 1016 ? 16.807 36.182 10.049 1.00 39.31 1016 GLN A O 1
ATOM 8001 N N . THR A 1 1017 ? 16.717 38.325 10.719 1.00 37.66 1017 THR A N 1
ATOM 8002 C CA . THR A 1 1017 ? 18.088 38.711 10.377 1.00 37.66 1017 THR A CA 1
ATOM 8003 C C . THR A 1 1017 ? 18.709 39.392 11.598 1.00 37.66 1017 THR A C 1
ATOM 8005 O O . THR A 1 1017 ? 18.019 40.200 12.219 1.00 37.66 1017 THR A O 1
ATOM 8008 N N . GLN A 1 1018 ? 19.981 39.122 11.916 1.00 43.38 1018 GLN A N 1
ATOM 8009 C CA . GLN A 1 1018 ? 20.717 39.753 13.031 1.00 43.38 1018 GLN A CA 1
ATOM 8010 C C . GLN A 1 1018 ? 22.124 40.226 12.597 1.00 43.38 1018 GLN A C 1
ATOM 8012 O O . GLN A 1 1018 ? 22.626 39.727 11.585 1.00 43.38 1018 GLN A O 1
ATOM 8017 N N . PRO A 1 1019 ? 22.748 41.198 13.299 1.00 37.56 1019 PRO A N 1
ATOM 8018 C CA . PRO A 1 1019 ? 24.138 41.603 13.055 1.00 37.56 1019 PRO A CA 1
ATOM 8019 C C . PRO A 1 1019 ? 25.174 40.523 13.441 1.00 37.56 1019 PRO A C 1
ATOM 8021 O O . PRO A 1 1019 ? 24.825 39.472 13.981 1.00 37.56 1019 PRO A O 1
ATOM 8024 N N . TYR A 1 1020 ? 26.462 40.757 13.151 1.00 45.91 1020 TYR A N 1
ATOM 8025 C CA . TYR A 1 1020 ? 27.542 39.768 13.346 1.00 45.91 1020 TYR A CA 1
ATOM 8026 C C . TYR A 1 1020 ? 28.724 40.302 14.166 1.00 45.91 1020 TYR A C 1
ATOM 8028 O O . TYR A 1 1020 ? 29.005 41.506 14.191 1.00 45.91 1020 TYR A O 1
ATOM 8036 N N . SER A 1 1021 ? 29.461 39.371 14.776 1.00 42.69 1021 SER A N 1
ATOM 8037 C CA . SER A 1 1021 ? 30.779 39.597 15.373 1.00 42.69 1021 SER A CA 1
ATOM 8038 C C . SER A 1 1021 ? 31.859 38.919 14.527 1.00 42.69 1021 SER A C 1
ATOM 8040 O O . SER A 1 1021 ? 31.783 37.716 14.272 1.00 42.69 1021 SER A O 1
ATOM 8042 N N . CYS A 1 1022 ? 32.867 39.685 14.110 1.00 39.72 1022 CYS A N 1
ATOM 8043 C CA . CYS A 1 1022 ? 33.952 39.229 13.243 1.00 39.72 1022 CYS A CA 1
ATOM 8044 C C . CYS A 1 1022 ? 35.310 39.247 13.963 1.00 39.72 1022 CYS A C 1
ATOM 8046 O O . CYS A 1 1022 ? 35.546 40.111 14.816 1.00 39.72 1022 CYS A O 1
ATOM 8048 N N . THR A 1 1023 ? 36.193 38.321 13.586 1.00 34.06 1023 THR A N 1
ATOM 8049 C CA . THR A 1 1023 ? 37.576 38.161 14.069 1.00 34.06 1023 THR A CA 1
ATOM 8050 C C . THR A 1 1023 ? 38.594 38.225 12.945 1.00 34.06 1023 THR A C 1
ATOM 8052 O O . THR A 1 1023 ? 38.306 37.827 11.822 1.00 34.06 1023 THR A O 1
ATOM 8055 N N . GLU A 1 1024 ? 39.803 38.647 13.292 1.00 34.31 1024 GLU A N 1
ATOM 8056 C CA . GLU A 1 1024 ? 41.014 38.589 12.479 1.00 34.31 1024 GLU A CA 1
ATOM 8057 C C . GLU A 1 1024 ? 42.173 38.047 13.338 1.00 34.31 1024 GLU A C 1
ATOM 8059 O O . GLU A 1 1024 ? 42.346 38.456 14.494 1.00 34.31 1024 GLU A O 1
ATOM 8064 N N . GLU A 1 1025 ? 42.951 37.120 12.775 1.00 31.61 1025 GLU A N 1
ATOM 8065 C CA . GLU A 1 1025 ? 44.067 36.427 13.427 1.00 31.61 1025 GLU A CA 1
ATOM 8066 C C . GLU A 1 1025 ? 45.396 36.905 12.815 1.00 31.61 1025 GLU A C 1
ATOM 8068 O O . GLU A 1 1025 ? 45.700 36.619 11.659 1.00 31.61 1025 GLU A O 1
ATOM 8073 N N . ILE A 1 1026 ? 46.194 37.670 13.570 1.00 29.28 1026 ILE A N 1
ATOM 8074 C CA . ILE A 1 1026 ? 47.441 38.257 13.053 1.00 29.28 1026 ILE A CA 1
ATOM 8075 C C . ILE A 1 1026 ? 48.586 37.241 13.145 1.00 29.28 1026 ILE A C 1
ATOM 8077 O O . ILE A 1 1026 ? 49.002 36.843 14.234 1.00 29.28 1026 ILE A O 1
ATOM 8081 N N . ALA A 1 1027 ? 49.156 36.879 11.994 1.00 24.73 1027 ALA A N 1
ATOM 8082 C CA . ALA A 1 1027 ? 50.265 35.935 11.906 1.00 24.73 1027 ALA A CA 1
ATOM 8083 C C . ALA A 1 1027 ? 51.546 36.430 12.615 1.00 24.73 1027 ALA A C 1
ATOM 8085 O O . ALA A 1 1027 ? 52.131 37.455 12.256 1.00 24.73 1027 ALA A O 1
ATOM 8086 N N . ILE A 1 1028 ? 52.049 35.636 13.566 1.00 24.83 1028 ILE A N 1
ATOM 8087 C CA . ILE A 1 1028 ? 53.386 35.818 14.149 1.00 24.83 1028 ILE A CA 1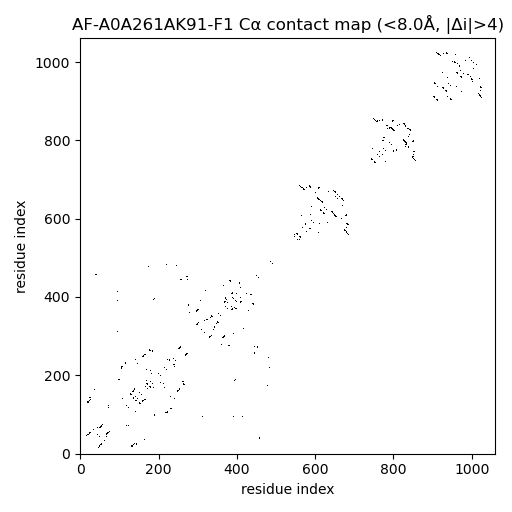
ATOM 8088 C C . ILE A 1 1028 ? 54.430 35.374 13.114 1.00 24.83 1028 ILE A C 1
ATOM 8090 O O . ILE A 1 1028 ? 54.521 34.192 12.789 1.00 24.83 1028 ILE A O 1
ATOM 8094 N N . LEU A 1 1029 ? 55.239 36.308 12.607 1.00 21.92 1029 LEU A N 1
ATOM 8095 C CA . LEU A 1 1029 ? 56.348 36.022 11.688 1.00 21.92 1029 LEU A CA 1
ATOM 8096 C C . LEU A 1 1029 ? 57.623 35.599 12.442 1.00 21.92 1029 LEU A C 1
ATOM 8098 O O . LEU A 1 1029 ? 58.164 36.407 13.198 1.00 21.92 1029 LEU A O 1
ATOM 8102 N N . PRO A 1 1030 ? 58.199 34.413 12.168 1.00 24.53 1030 PRO A N 1
ATOM 8103 C CA . PRO A 1 1030 ? 59.601 34.128 12.449 1.00 24.53 1030 PRO A CA 1
ATOM 8104 C C . PRO A 1 1030 ? 60.466 34.600 11.270 1.00 24.53 1030 PRO A C 1
ATOM 8106 O O . PRO A 1 1030 ? 60.204 34.249 10.115 1.00 24.53 1030 PRO A O 1
ATOM 8109 N N . GLU A 1 1031 ? 61.528 35.363 11.541 1.00 25.14 1031 GLU A N 1
ATOM 8110 C CA . GLU A 1 1031 ? 62.507 35.734 10.512 1.00 25.14 1031 GLU A CA 1
ATOM 8111 C C . GLU A 1 1031 ? 63.178 34.487 9.911 1.00 25.14 1031 GLU A C 1
ATOM 8113 O O . GLU A 1 1031 ? 63.729 33.642 10.620 1.00 25.14 1031 GLU A O 1
ATOM 8118 N N . ARG A 1 1032 ? 63.171 34.374 8.577 1.00 23.91 1032 ARG A N 1
ATOM 8119 C CA . ARG A 1 1032 ? 63.881 33.300 7.871 1.00 23.91 1032 ARG A CA 1
ATOM 8120 C C . ARG A 1 1032 ? 65.378 33.591 7.814 1.00 23.91 1032 ARG A C 1
ATOM 8122 O O . ARG A 1 1032 ? 65.787 34.580 7.214 1.00 23.91 1032 ARG A O 1
ATOM 8129 N N . ASN A 1 1033 ? 66.190 32.637 8.265 1.00 25.20 1033 ASN A N 1
ATOM 8130 C CA . ASN A 1 1033 ? 67.531 32.428 7.722 1.00 25.20 1033 ASN A CA 1
ATOM 8131 C C . ASN A 1 1033 ? 67.650 30.999 7.174 1.00 25.20 1033 ASN A C 1
ATOM 8133 O O . ASN A 1 1033 ? 67.124 30.050 7.750 1.00 25.20 1033 ASN A O 1
ATOM 8137 N N . ASN A 1 1034 ? 68.287 30.877 6.010 1.00 25.08 1034 ASN A N 1
ATOM 8138 C CA . ASN A 1 1034 ? 68.289 29.666 5.182 1.00 25.08 1034 ASN A CA 1
ATOM 8139 C C . ASN A 1 1034 ? 69.125 28.524 5.784 1.00 25.08 1034 ASN A C 1
ATOM 8141 O O . ASN A 1 1034 ? 70.197 28.794 6.317 1.00 25.08 1034 ASN A O 1
ATOM 8145 N N . PHE A 1 1035 ? 68.737 27.267 5.533 1.00 23.88 1035 PHE A N 1
ATOM 8146 C CA . PHE A 1 1035 ? 69.575 26.319 4.775 1.00 23.88 1035 PHE A CA 1
ATOM 8147 C C . PHE A 1 1035 ? 68.744 25.145 4.205 1.00 23.88 1035 PHE A C 1
ATOM 8149 O O . PHE A 1 1035 ? 67.556 25.015 4.491 1.00 23.88 1035 PHE A O 1
ATOM 8156 N N . ASN A 1 1036 ? 69.364 24.376 3.308 1.00 25.44 1036 ASN A N 1
ATOM 8157 C CA . ASN A 1 1036 ? 68.730 23.616 2.224 1.00 25.44 1036 ASN A CA 1
ATOM 8158 C C . ASN A 1 1036 ? 68.267 22.175 2.536 1.00 25.44 1036 ASN A C 1
ATOM 8160 O O . ASN A 1 1036 ? 68.836 21.498 3.382 1.00 25.44 1036 ASN A O 1
ATOM 8164 N N . GLU A 1 1037 ? 67.319 21.724 1.697 1.00 24.45 1037 GLU A N 1
ATOM 8165 C CA . GLU A 1 1037 ? 67.206 20.405 1.027 1.00 24.45 1037 GLU A CA 1
ATOM 8166 C C . GLU A 1 1037 ? 67.434 19.099 1.820 1.00 24.45 1037 GLU A C 1
ATOM 8168 O O . GLU A 1 1037 ? 68.530 18.816 2.285 1.00 24.45 1037 GLU A O 1
ATOM 8173 N N . TYR A 1 1038 ? 66.471 18.171 1.718 1.00 23.22 1038 TYR A N 1
ATOM 8174 C CA . TYR A 1 1038 ? 66.616 17.046 0.773 1.00 23.22 1038 TYR A CA 1
ATOM 8175 C C . TYR A 1 1038 ? 65.252 16.468 0.340 1.00 23.22 1038 TYR A C 1
ATOM 8177 O O . TYR A 1 1038 ? 64.340 16.301 1.145 1.00 23.22 1038 TYR A O 1
ATOM 8185 N N . ASN A 1 1039 ? 65.120 16.171 -0.956 1.00 23.80 1039 ASN A N 1
ATOM 8186 C CA . ASN A 1 1039 ? 63.953 15.521 -1.572 1.00 23.80 1039 ASN A CA 1
ATOM 8187 C C . ASN A 1 1039 ? 63.931 14.002 -1.314 1.00 23.80 1039 ASN A C 1
ATOM 8189 O O . ASN A 1 1039 ? 65.002 13.407 -1.236 1.00 23.80 1039 ASN A O 1
ATOM 8193 N N . TYR A 1 1040 ? 62.749 13.363 -1.371 1.00 23.14 1040 TYR A N 1
ATOM 8194 C CA . TYR A 1 1040 ? 62.462 12.377 -2.436 1.00 23.14 1040 TYR A CA 1
ATOM 8195 C C . TYR A 1 1040 ? 60.962 12.017 -2.594 1.00 23.14 1040 TYR A C 1
ATOM 8197 O O . TYR A 1 1040 ? 60.336 11.450 -1.707 1.00 23.14 1040 TYR A O 1
ATOM 8205 N N . ASN A 1 1041 ? 60.448 12.346 -3.784 1.00 23.75 1041 ASN A N 1
ATOM 8206 C CA . ASN A 1 1041 ? 59.227 11.942 -4.506 1.00 23.75 1041 ASN A CA 1
ATOM 8207 C C . ASN A 1 1041 ? 58.287 10.844 -3.961 1.00 23.75 1041 ASN A C 1
ATOM 8209 O O . ASN A 1 1041 ? 58.716 9.727 -3.683 1.00 23.75 1041 ASN A O 1
ATOM 8213 N N . TYR A 1 1042 ? 56.982 11.067 -4.181 1.00 22.89 1042 TYR A N 1
ATOM 8214 C CA . TYR A 1 1042 ? 56.141 10.107 -4.917 1.00 22.89 1042 TYR A CA 1
ATOM 8215 C C . TYR A 1 1042 ? 55.235 10.833 -5.931 1.00 22.89 1042 TYR A C 1
ATOM 8217 O O . TYR A 1 1042 ? 54.865 11.984 -5.715 1.00 22.89 1042 TYR A O 1
ATOM 8225 N N . ASN A 1 1043 ? 54.936 10.185 -7.063 1.00 25.56 1043 ASN A N 1
ATOM 8226 C CA . ASN A 1 1043 ? 54.232 10.795 -8.200 1.00 25.56 1043 ASN A CA 1
ATOM 8227 C C . ASN A 1 1043 ? 52.703 10.841 -8.037 1.00 25.56 1043 ASN A C 1
ATOM 8229 O O . ASN A 1 1043 ? 52.099 9.957 -7.433 1.00 25.56 1043 ASN A O 1
ATOM 8233 N N . ASN A 1 1044 ? 52.103 11.843 -8.688 1.00 24.70 1044 ASN A N 1
ATOM 8234 C CA . ASN A 1 1044 ? 50.672 11.942 -8.978 1.00 24.70 1044 ASN A CA 1
ATOM 8235 C C . ASN A 1 1044 ? 50.160 10.751 -9.809 1.00 24.70 1044 ASN A C 1
ATOM 8237 O O . ASN A 1 1044 ? 50.868 10.287 -10.699 1.00 24.70 1044 ASN A O 1
ATOM 8241 N N . ASP A 1 1045 ? 48.876 10.411 -9.650 1.00 24.53 1045 ASP A N 1
ATOM 8242 C CA . ASP A 1 1045 ? 47.928 10.723 -10.731 1.00 24.53 1045 ASP A CA 1
ATOM 8243 C C . ASP A 1 1045 ? 46.477 10.902 -10.236 1.00 24.53 1045 ASP A C 1
ATOM 8245 O O . ASP A 1 1045 ? 45.802 9.963 -9.828 1.00 24.53 1045 ASP A O 1
ATOM 8249 N N . ASN A 1 1046 ? 46.046 12.168 -10.269 1.00 25.80 1046 ASN A N 1
ATOM 8250 C CA . ASN A 1 1046 ? 44.726 12.685 -10.648 1.00 25.80 1046 ASN A CA 1
ATOM 8251 C C . ASN A 1 1046 ? 43.441 11.875 -10.357 1.00 25.80 1046 ASN A C 1
ATOM 8253 O O . ASN A 1 1046 ? 43.189 10.851 -10.978 1.00 25.80 1046 ASN A O 1
ATOM 8257 N N . PHE A 1 1047 ? 42.491 12.519 -9.661 1.00 25.12 1047 PHE A N 1
ATOM 8258 C CA . PHE A 1 1047 ? 41.265 12.997 -10.330 1.00 25.12 1047 PHE A CA 1
ATOM 8259 C C . PHE A 1 1047 ? 40.643 14.194 -9.584 1.00 25.12 1047 PHE A C 1
ATOM 8261 O O . PHE A 1 1047 ? 40.254 14.091 -8.424 1.00 25.12 1047 PHE A O 1
ATOM 8268 N N . ASN A 1 1048 ? 40.553 15.342 -10.264 1.00 24.73 1048 ASN A N 1
ATOM 8269 C CA . ASN A 1 1048 ? 39.960 16.577 -9.739 1.00 24.73 1048 ASN A CA 1
ATOM 8270 C C . ASN A 1 1048 ? 38.433 16.591 -9.897 1.00 24.73 1048 ASN A C 1
ATOM 8272 O O . ASN A 1 1048 ? 37.924 16.216 -10.952 1.00 24.73 1048 ASN A O 1
ATOM 8276 N N . TYR A 1 1049 ? 37.729 17.173 -8.923 1.00 24.88 1049 TYR A N 1
ATOM 8277 C CA . TYR A 1 1049 ? 36.407 17.766 -9.140 1.00 24.88 1049 TYR A CA 1
ATOM 8278 C C . TYR A 1 1049 ? 36.507 19.286 -8.986 1.00 24.88 1049 TYR A C 1
ATOM 8280 O O . TYR A 1 1049 ? 36.750 19.800 -7.896 1.00 24.88 1049 TYR A O 1
ATOM 8288 N N . HIS A 1 1050 ? 36.330 20.008 -10.093 1.00 25.72 1050 HIS A N 1
ATOM 8289 C CA . HIS A 1 1050 ? 36.218 21.464 -10.077 1.00 25.72 1050 HIS A CA 1
ATOM 8290 C C . HIS A 1 1050 ? 34.848 21.879 -9.541 1.00 25.72 1050 HIS A C 1
ATOM 8292 O O . HIS A 1 1050 ? 33.822 21.516 -10.114 1.00 25.72 1050 HIS A O 1
ATOM 8298 N N . ASN A 1 1051 ? 34.845 22.718 -8.509 1.00 23.00 1051 ASN A N 1
ATOM 8299 C CA . ASN A 1 1051 ? 33.686 23.520 -8.140 1.00 23.00 1051 ASN A CA 1
ATOM 8300 C C . ASN A 1 1051 ? 33.900 24.924 -8.723 1.00 23.00 1051 ASN A C 1
ATOM 8302 O O . ASN A 1 1051 ? 34.815 25.624 -8.294 1.00 23.00 1051 ASN A O 1
ATOM 8306 N N . ASN A 1 1052 ? 33.094 25.321 -9.711 1.00 24.47 1052 ASN A N 1
ATOM 8307 C CA . ASN A 1 1052 ? 33.097 26.681 -10.255 1.00 24.47 1052 ASN A CA 1
ATOM 8308 C C . ASN A 1 1052 ? 31.700 27.283 -10.094 1.00 24.47 1052 ASN A C 1
ATOM 8310 O O . ASN A 1 1052 ? 30.717 26.782 -10.640 1.00 24.47 1052 ASN A O 1
ATOM 8314 N N . SER A 1 1053 ? 31.629 28.355 -9.316 1.00 24.52 1053 SER A N 1
ATOM 8315 C CA . SER A 1 1053 ? 30.415 29.095 -9.005 1.00 24.52 1053 SER A CA 1
ATOM 8316 C C . SER A 1 1053 ? 30.075 30.102 -10.104 1.00 24.52 1053 SER A C 1
ATOM 8318 O O . SER A 1 1053 ? 30.911 30.914 -10.491 1.00 24.52 1053 SER A O 1
ATOM 8320 N N . HIS A 1 1054 ? 28.811 30.141 -10.532 1.00 25.80 1054 HIS A N 1
ATOM 8321 C CA . HIS A 1 1054 ? 28.254 31.319 -11.197 1.00 25.80 1054 HIS A CA 1
ATOM 8322 C C . HIS A 1 1054 ? 26.801 31.580 -10.780 1.00 25.80 1054 HIS A C 1
ATOM 8324 O O . HIS A 1 1054 ? 25.914 30.755 -10.964 1.00 25.80 1054 HIS A O 1
ATOM 8330 N N . HIS A 1 1055 ? 26.616 32.768 -10.199 1.00 24.08 1055 HIS A N 1
ATOM 8331 C CA . HIS A 1 1055 ? 25.556 33.744 -10.463 1.00 24.08 1055 HIS A CA 1
ATOM 8332 C C . HIS A 1 1055 ? 24.257 33.272 -11.159 1.00 24.08 1055 HIS A C 1
ATOM 8334 O O . HIS A 1 1055 ? 24.293 32.907 -12.329 1.00 24.08 1055 HIS A O 1
ATOM 8340 N N . TYR A 1 1056 ? 23.088 33.579 -10.574 1.00 23.73 1056 TYR A N 1
ATOM 8341 C CA . TYR A 1 1056 ? 22.439 34.880 -10.835 1.00 23.73 1056 TYR A CA 1
ATOM 8342 C C . TYR A 1 1056 ? 21.301 35.232 -9.851 1.00 23.73 1056 TYR A C 1
ATOM 8344 O O . TYR A 1 1056 ? 20.883 34.435 -9.016 1.00 23.73 1056 TYR A O 1
ATOM 8352 N N . ASN A 1 1057 ? 20.873 36.494 -9.936 1.00 24.23 1057 ASN A N 1
ATOM 8353 C CA . ASN A 1 1057 ? 19.974 37.215 -9.033 1.00 24.23 1057 ASN A CA 1
ATOM 8354 C C . ASN A 1 1057 ? 18.518 36.720 -8.934 1.00 24.23 1057 ASN A C 1
ATOM 8356 O O . ASN A 1 1057 ? 17.939 36.183 -9.875 1.00 24.23 1057 ASN A O 1
ATOM 8360 N N . ARG A 1 1058 ? 17.893 37.107 -7.811 1.00 26.77 1058 ARG A N 1
ATOM 8361 C CA . ARG A 1 1058 ? 16.438 37.287 -7.666 1.00 26.77 1058 ARG A CA 1
ATOM 8362 C C . ARG A 1 1058 ? 15.879 38.234 -8.737 1.00 26.77 1058 ARG A C 1
ATOM 8364 O O . ARG A 1 1058 ? 16.503 39.246 -9.039 1.00 26.77 1058 ARG A O 1
ATOM 8371 N N . ASN A 1 1059 ? 14.624 38.028 -9.125 1.00 24.20 1059 ASN A N 1
ATOM 8372 C CA . ASN A 1 1059 ? 13.686 39.135 -9.332 1.00 24.20 1059 ASN A CA 1
ATOM 8373 C C . ASN A 1 1059 ? 12.275 38.714 -8.898 1.00 24.20 1059 ASN A C 1
ATOM 8375 O O . ASN A 1 1059 ? 11.924 37.540 -8.974 1.00 24.20 1059 ASN A O 1
ATOM 8379 N N . TYR A 1 1060 ? 11.510 39.676 -8.380 1.00 26.48 1060 TYR A N 1
ATOM 8380 C CA . TYR A 1 1060 ? 10.148 39.492 -7.868 1.00 26.48 1060 TYR A CA 1
ATOM 8381 C C . TYR A 1 1060 ? 9.110 39.455 -9.000 1.00 26.48 1060 TYR A C 1
ATOM 8383 O O . TYR A 1 1060 ? 9.145 40.326 -9.871 1.00 26.48 1060 TYR A O 1
ATOM 8391 N N . ASN A 1 1061 ? 8.151 38.527 -8.912 1.00 27.92 1061 ASN A N 1
ATOM 8392 C CA . ASN A 1 1061 ? 6.696 38.781 -8.930 1.00 27.92 1061 ASN A CA 1
ATOM 8393 C C . ASN A 1 1061 ? 5.917 37.485 -8.666 1.00 27.92 1061 ASN A C 1
ATOM 8395 O O . ASN A 1 1061 ? 6.300 36.453 -9.257 1.00 27.92 1061 ASN A O 1
#

Nearest PDB structures (foldseek):
  2o6l-assembly1_B  TM=9.285E-01  e=6.245E-14  Homo sapiens
  2o6l-assembly1_A  TM=9.190E-01  e=8.232E-14  Homo sapiens
  7yf5-assembly1_A  TM=9.159E-01  e=6.352E-13  Homo sapiens
  7cjx-assembly2_B  TM=9.165E-01  e=8.373E-13  Homo sapiens
  7yan-assembly2_D-2  TM=9.378E-01  e=2.263E-12  Homo sapiens

Foldseek 3Di:
DDPVVVVVVVVVVVVQLPAFEEEEEFEEQDLLLVVLCVVLQVLLVVSVHQAEYEYEYCADSCRDDPRYHYQYFHFPPPPDPDSPDDPLPVVQLDLQVDADALLVLLVLQVVLLVSLVRRPDVSLVVLLPDQGQEYEYELSRCLNRLLSQVSSCVNHVHAYAYEHSEAQAQLRCLLQVQHDPLLFAAHLRDGLVCLPPPPCVDPVNSVVSVVSSCCSQVPRNVSSQVSSQSSNVSSPHPGRGSLVSVVRHLAYEYLHFPLLHTDTDDDPRYAYLNLDADDDDAFDPVVCVLQVPVQAQFEEEEDADDNHAQVSHPPCSLVLVQLLVQVRQSYQYEHCHDDDRPPHDPSYHYDVDGPLLNRLLDPRHAEYEYQQPSVSLSSNLLNLHAYEHAPRHGSRSVSSSSCVVLLQYHYDRSNDRGSVVSNVRVVCSRPPCSNSVSSPVSSVVSNPDPDNSSVSVSVVVVVSSPDDSVVSPPDRDPSSVDRSCVSVVVVVVVVVVVVVVVVVVVVVVVVVVVVVVVVVVVVVVVVVVVVVVPPDDDDDDDDDDLDADDPQWDADVPQSKTKHWAPFKFFLVCQQVSQCVVPVQKGFADDDDLVRLLVVLVVDAFAWAFHQKKAALDPPHIAGPVRDHDDAAADPPDDAPPDNQIFTKTAGDDPVCVVVVNPDDRSHMYTDHRRDIHITMMMGGDDPPPPPDDDDDDDDDDDDDDDDDDDDDDDDDDDDDDDDDDDDDDDDDDDPPDDDPPQWDDDPQKTKHWDPFWAFPVCQCPPPPAAFAAAADPVSLVCCLVVVADAVQPWAKAFHPDDPPGHDAAADVVPPPDDPPDPFWGKMQTNGPDPSRSHIYIDGRRDIHIGMGIDHPVSPPPPPDDDDDDDDDDDDDDDDDDDDDDDDDDDPDDQDDDDDQWDADPVQSKTKHWDPDKFDQVCQQVVQCVVPVQKGFDDDPDPSRLQVVLVVPAADFAFGQWFADQQQPWIAGVVRHTDPPPDDDDDSPDGRVPGTWTDGRRGRDDDDDPDPPPDGIGIGMMMHHDDDDDDDDDDDDDDDDDDDDDDDDDDDDDDDDDDDD

Organism: Caenorhabditis remanei (NCBI:txid31234)

pLDDT: mean 71.64, std 23.13, range [20.11, 98.56]